Protein AF-A9V3A5-F1 (afdb_monomer_lite)

Secondary structure (DSSP, 8-state):
-----PPPPPPGGGTTSTTS--------------TTS---------SGGGS---TT--TTSHHHHS-SSPPSEEE--SEEEEE-GGG-EEEEES--HHHHHHHHHHHHHHHHHHHHHHHTS-S----------PEE-EEEEEEEETT--S-SSP---EEEEE-SSEEEEEEEEHHHHHHHHHHHHHT-EEETTTTEEEEEEESEEEEE--SSS--EEEEETTTS---HHHHHHHHHHHHHTT--EEEEEEEBTTB--B--TT-HHHHHHHSB-SSS-B-B-HHHHHHHHHHHHTTT-EEEEEE--SSS-TTHHHH-GGGHHHHTSTT-HHHHHHHHHHHHTT--B----SSS----SSGGGS-----TT--BB-------PPPPPP--------------------S-------------EEEEETTEEEEETTGGG--SSS--HHHHHHHHHHHHHHHHHTTT-HHHHHHHHHHHHHTB-TT-BPPPEEETTEEEEEE--TT-SS-EEEEEEPPPPPPSSSS-------S-TT-SEEEEEEEETTEEEEEEEEETT-TTS-EEEEEE--BTT--GGGEEEEEEEEEPTTS-EEEEEEEEETTSPSS-EEEEEEE---TT--------TTTHHHHTTTPEEEEE--BTBSTT-S--TT-S--PPP------------TTS---GGGGSGGGTHHHHHHHHHHHHHHHHTTSEEEEEEEEEEETHHHHHHHHHHHTPPPPTTSS-SSSEEEEES----HHHHHT-TTSTTHHHHHHHH--TTSHHHHHHHHHH-TTTS--GGG-PPPPEEEEEETT-SSS-THHHHHHHHHHHHTT-S-EEEEEETT--SSS-SSTTHHHHHHHHHHHHHHHHTT-TTPPPP-

Foldseek 3Di:
DDDDDDDDDDDPVVVVVPPDDDDDDDDDDDDDDDLPPDDDDDDDDDDPPPFPDDPDDDQPPQLQPQDFPGFPDKAFAFDKAFEDLNQEDEAEDDEDPVLCLLVVLLVVVLSVLLVNLAVPDDPPDDDDDDDPHQYQRYEYEAEQDYPFDLDPLGQQWWKWFAASHYIYIYGPHSNVSLQNSLSVSSQFDADPDRRGTMGGRPRMMTTGDDPDSAQEDEDECQQPQDQLVRLLVVLVVCLSNVHQEYEYAQAFLQANQEQDVVQNLLQVFLHDDDDDSSHQYPVSVVVSQVSNVSSNHFYEYEYEPDHRCNSRCRSVVVCVVCNVVPPDPVVVVVVVVVVVSPADEDDDDDDDDDDDDPVVPDDDDDPDGYYYDYDDDDDDDDDDDDDDDDDDDDDDDDDDDDDDDDDDDLPQADAAAQCWDWDAAPNDTDTQRQPVLDDPVLPDPSNVVNQVSLQVVLCVLLPPLPVLLVVLLCQLVVQAPQFDKDQFAWDPQWTWIWTGDHPFQDTDTDIDGDDDDDDPDPDDDDDDDTCDPPNQWDWDWDFAQLFAIWIWIAGNVCCVVPIDTDDGRGTPPHDSVQKDKDWDWFQFPVRATWIKIKMAGPPDDPFAWQEEEEEFAADQAFPGGGHDSSCLQVRLLGYMYMYTRFALHNNQHADDPPPPDDDDDDDDDDDPDPPDPSVRHGYNVCCFALNVLRRLSSVLRVLVVCVVVRHHDQQRYEYEYAASSLLSQLLNQLVHDQDPVQDRSHLEYERHLYQQQVLVQLQDPVQPCNVVCCRGQNRLSDVSSVVSCCVRRSLNRDACVVGAGHAYEYEEECAASRRHRSRSVSNLNSNVVNPHSHGRYNYHDHDYSAAPSGPSRSSSVVSSVVCRSCVSNVNSVRDRHD

pLDDT: mean 73.37, std 24.56, range [20.36, 98.81]

Radius of gyration: 35.05 Å; chains: 1; bounding box: 84×70×117 Å

Structure (mmCIF, N/CA/C/O backbone):
data_AF-A9V3A5-F1
#
_entry.id   AF-A9V3A5-F1
#
loop_
_atom_site.group_PDB
_atom_site.id
_atom_site.type_symbol
_atom_site.label_atom_id
_atom_site.label_alt_id
_atom_site.label_comp_id
_atom_site.label_asym_id
_atom_site.label_entity_id
_atom_site.label_seq_id
_atom_site.pdbx_PDB_ins_code
_atom_site.Cartn_x
_atom_site.Cartn_y
_atom_site.Cartn_z
_atom_site.occupancy
_atom_site.B_iso_or_equiv
_atom_site.auth_seq_id
_atom_site.auth_comp_id
_atom_site.auth_asym_id
_atom_site.auth_atom_id
_atom_site.pdbx_PDB_model_num
ATOM 1 N N . MET A 1 1 ? -15.007 7.611 -55.239 1.00 27.12 1 MET A N 1
ATOM 2 C CA . MET A 1 1 ? -15.626 7.912 -53.931 1.00 27.12 1 MET A CA 1
ATOM 3 C C . MET A 1 1 ? -14.501 8.205 -52.960 1.00 27.12 1 MET A C 1
ATOM 5 O O . MET A 1 1 ? -13.637 7.361 -52.778 1.00 27.12 1 MET A O 1
ATOM 9 N N . SER A 1 2 ? -14.453 9.433 -52.455 1.00 24.61 2 SER A N 1
ATOM 10 C CA . SER A 1 2 ? -13.477 9.924 -51.482 1.00 24.61 2 SER A CA 1
ATOM 11 C C . SER A 1 2 ? -13.686 9.249 -50.125 1.00 24.61 2 SER A C 1
ATOM 13 O O . SER A 1 2 ? -14.771 9.366 -49.557 1.00 24.61 2 SER A O 1
ATOM 15 N N . GLY A 1 3 ? -12.665 8.568 -49.608 1.00 23.44 3 GLY A N 1
ATOM 16 C CA . GLY A 1 3 ? -12.658 8.002 -48.261 1.00 23.44 3 GLY A CA 1
ATOM 17 C C . GLY A 1 3 ? -11.391 8.417 -47.526 1.00 23.44 3 GLY A C 1
ATOM 18 O O . GLY A 1 3 ? -10.319 7.880 -47.779 1.00 23.44 3 GLY A O 1
ATOM 19 N N . THR A 1 4 ? -11.513 9.397 -46.638 1.00 21.25 4 THR A N 1
ATOM 20 C CA . THR A 1 4 ? -10.498 9.785 -45.657 1.00 21.25 4 THR A CA 1
ATOM 21 C C . THR A 1 4 ? -10.438 8.719 -44.560 1.00 21.25 4 THR A C 1
ATOM 23 O O . THR A 1 4 ? -11.440 8.462 -43.895 1.00 21.25 4 THR A O 1
ATOM 26 N N . ILE A 1 5 ? -9.274 8.094 -44.358 1.00 24.05 5 ILE A N 1
ATOM 27 C CA . ILE A 1 5 ? -9.024 7.141 -43.265 1.00 24.05 5 ILE A CA 1
ATOM 28 C C . ILE A 1 5 ? -8.081 7.802 -42.249 1.00 24.05 5 ILE A C 1
ATOM 30 O O . ILE A 1 5 ? -6.989 8.243 -42.596 1.00 24.05 5 ILE A O 1
ATOM 34 N N . SER A 1 6 ? -8.543 7.887 -41.000 1.00 22.34 6 SER A N 1
ATOM 35 C CA . SER A 1 6 ? -7.854 8.448 -39.825 1.00 22.34 6 SER A CA 1
ATOM 36 C C . SER A 1 6 ? -6.708 7.532 -39.325 1.00 22.34 6 SER A C 1
ATOM 38 O O . SER A 1 6 ? -6.811 6.313 -39.494 1.00 22.34 6 SER A O 1
ATOM 40 N N . PRO A 1 7 ? -5.615 8.062 -38.728 1.00 26.86 7 PRO A N 1
ATOM 41 C CA . PRO A 1 7 ? -4.408 7.288 -38.432 1.00 26.86 7 PRO A CA 1
ATOM 42 C C . PRO A 1 7 ? -4.511 6.499 -37.111 1.00 26.86 7 PRO A C 1
ATOM 44 O O . PRO A 1 7 ? -4.853 7.046 -36.065 1.00 26.86 7 PRO A O 1
ATOM 47 N N . ARG A 1 8 ? -4.181 5.200 -37.151 1.00 26.03 8 ARG A N 1
ATOM 48 C CA . ARG A 1 8 ? -3.938 4.347 -35.969 1.00 26.03 8 ARG A CA 1
ATOM 49 C C . ARG A 1 8 ? -2.426 4.291 -35.675 1.00 26.03 8 ARG A C 1
ATOM 51 O O . ARG A 1 8 ? -1.644 4.115 -36.603 1.00 26.03 8 ARG A O 1
ATOM 58 N N . LEU A 1 9 ? -2.047 4.422 -34.399 1.00 27.64 9 LEU A N 1
ATOM 59 C CA . LEU A 1 9 ? -0.684 4.292 -33.836 1.00 27.64 9 LEU A CA 1
ATOM 60 C C . LEU A 1 9 ? -0.449 2.859 -33.251 1.00 27.64 9 LEU A C 1
ATOM 62 O O . LEU A 1 9 ? -1.406 2.086 -33.207 1.00 27.64 9 LEU A O 1
ATOM 66 N N . PRO A 1 10 ? 0.794 2.467 -32.876 1.00 33.22 10 PRO A N 1
ATOM 67 C CA . PRO A 1 10 ? 1.475 1.238 -33.329 1.00 33.22 10 PRO A CA 1
ATOM 68 C C . PRO A 1 10 ? 1.273 -0.035 -32.479 1.00 33.22 10 PRO A C 1
ATOM 70 O O . PRO A 1 10 ? 1.031 0.017 -31.276 1.00 33.22 10 PRO A O 1
ATOM 73 N N . ASP A 1 11 ? 1.449 -1.194 -33.129 1.00 31.72 11 ASP A N 1
ATOM 74 C CA . ASP A 1 11 ? 1.383 -2.549 -32.557 1.00 31.72 11 ASP A CA 1
ATOM 75 C C . ASP A 1 11 ? 2.719 -2.949 -31.886 1.00 31.72 11 ASP A C 1
ATOM 77 O O . ASP A 1 11 ? 3.772 -3.009 -32.521 1.00 31.72 11 ASP A O 1
ATOM 81 N N . TRP A 1 12 ? 2.674 -3.228 -30.581 1.00 32.22 12 TRP A N 1
ATOM 82 C CA . TRP A 1 12 ? 3.808 -3.512 -29.684 1.00 32.22 12 TRP A CA 1
ATOM 83 C C . TRP A 1 12 ? 4.434 -4.902 -29.876 1.00 32.22 12 TRP A C 1
ATOM 85 O O . TRP A 1 12 ? 5.504 -5.188 -29.333 1.00 32.22 12 TRP A O 1
ATOM 95 N N . ARG A 1 13 ? 3.791 -5.779 -30.656 1.00 31.06 13 ARG A N 1
ATOM 96 C CA . ARG A 1 13 ? 4.234 -7.167 -30.876 1.00 31.06 13 ARG A CA 1
ATOM 97 C C . ARG A 1 13 ? 5.599 -7.283 -31.560 1.00 31.06 13 ARG A C 1
ATOM 99 O O . ARG A 1 13 ? 6.255 -8.311 -31.420 1.00 31.06 13 ARG A O 1
ATOM 106 N N . TRP A 1 14 ? 6.063 -6.227 -32.224 1.00 34.16 14 TRP A N 1
ATOM 107 C CA . TRP A 1 14 ? 7.371 -6.196 -32.881 1.00 34.16 14 TRP A CA 1
ATOM 108 C C . TRP A 1 14 ? 8.549 -5.934 -31.931 1.00 34.16 14 TRP A C 1
ATOM 110 O O . TRP A 1 14 ? 9.671 -6.325 -32.244 1.00 34.16 14 TRP A O 1
ATOM 120 N N . LEU A 1 15 ? 8.315 -5.363 -30.741 1.00 32.72 15 LEU A N 1
ATOM 121 C CA . LEU A 1 15 ? 9.383 -5.022 -29.788 1.00 32.72 15 LEU A CA 1
ATOM 122 C C . LEU A 1 15 ? 10.050 -6.267 -29.160 1.00 32.72 15 LEU A C 1
ATOM 124 O O . LEU A 1 15 ? 11.215 -6.220 -28.777 1.00 32.72 15 LEU A O 1
ATOM 128 N N . LEU A 1 16 ? 9.332 -7.395 -29.084 1.00 28.91 16 LEU A N 1
ATOM 129 C CA . LEU A 1 16 ? 9.811 -8.644 -28.469 1.00 28.91 16 LEU A CA 1
ATOM 130 C C . LEU A 1 16 ? 10.720 -9.484 -29.385 1.00 28.91 16 LEU A C 1
ATOM 132 O O . LEU A 1 16 ? 11.475 -10.315 -28.889 1.00 28.91 16 LEU A O 1
ATOM 136 N N . LEU A 1 17 ? 10.690 -9.259 -30.703 1.00 29.06 17 LEU A N 1
ATOM 137 C CA . LEU A 1 17 ? 11.563 -9.942 -31.673 1.00 29.06 17 LEU A CA 1
ATOM 138 C C . LEU A 1 17 ? 12.946 -9.275 -31.815 1.00 29.06 17 LEU A C 1
ATOM 140 O O . LEU A 1 17 ? 13.865 -9.874 -32.365 1.00 29.06 17 LEU A O 1
ATOM 144 N N . LEU A 1 18 ? 13.111 -8.055 -31.293 1.00 31.73 18 LEU A N 1
ATOM 145 C CA . LEU A 1 18 ? 14.269 -7.181 -31.526 1.00 31.73 18 LEU A CA 1
ATOM 146 C C . LEU A 1 18 ? 15.465 -7.402 -30.576 1.00 31.73 18 LEU A C 1
ATOM 148 O O . LEU A 1 18 ? 16.550 -6.896 -30.842 1.00 31.73 18 LEU A O 1
ATOM 152 N N . VAL A 1 19 ? 15.312 -8.175 -29.497 1.00 28.50 19 VAL A N 1
ATOM 153 C CA . VAL A 1 19 ? 16.337 -8.329 -28.434 1.00 28.50 19 VAL A CA 1
ATOM 154 C C . VAL A 1 19 ? 17.394 -9.414 -28.761 1.00 28.50 19 VAL A C 1
ATOM 156 O O . VAL A 1 19 ? 18.292 -9.681 -27.971 1.00 28.50 19 VAL A O 1
ATOM 159 N N . GLY A 1 20 ? 17.317 -10.060 -29.932 1.00 27.20 20 GLY A N 1
ATOM 160 C CA . GLY A 1 20 ? 17.955 -11.363 -30.164 1.00 27.20 20 GLY A CA 1
ATOM 161 C C . GLY A 1 20 ? 19.378 -11.445 -30.742 1.00 27.20 20 GLY A C 1
ATOM 162 O O . GLY A 1 20 ? 19.960 -12.517 -30.624 1.00 27.20 20 GLY A O 1
ATOM 163 N N . LEU A 1 21 ? 19.969 -10.428 -31.381 1.00 27.23 21 LEU A N 1
ATOM 164 C CA . LEU A 1 21 ? 21.145 -10.672 -32.249 1.00 27.23 21 LEU A CA 1
ATOM 165 C C . LEU A 1 21 ? 22.158 -9.517 -32.280 1.00 27.23 21 LEU A C 1
ATOM 167 O O . LEU A 1 21 ? 21.951 -8.557 -33.012 1.00 27.23 21 LEU A O 1
ATOM 171 N N . VAL A 1 22 ? 23.285 -9.629 -31.554 1.00 26.02 22 VAL A N 1
ATOM 172 C CA . VAL A 1 22 ? 24.507 -8.833 -31.815 1.00 26.02 22 VAL A CA 1
ATOM 173 C C . VAL A 1 22 ? 25.778 -9.563 -31.339 1.00 26.02 22 VAL A C 1
ATOM 175 O O . VAL A 1 22 ? 25.944 -9.784 -30.141 1.00 26.02 22 VAL A O 1
ATOM 178 N N . ALA A 1 23 ? 26.737 -9.805 -32.246 1.00 24.61 23 ALA A N 1
ATOM 179 C CA . ALA A 1 23 ? 28.166 -9.920 -31.919 1.00 24.61 23 ALA A CA 1
ATOM 180 C C . ALA A 1 23 ? 29.088 -9.568 -33.119 1.00 24.61 23 ALA A C 1
ATOM 182 O O . ALA A 1 23 ? 28.874 -10.078 -34.216 1.00 24.61 23 ALA A O 1
ATOM 183 N N . SER A 1 24 ? 30.167 -8.807 -32.833 1.00 25.44 24 SER A N 1
ATOM 184 C CA . SER A 1 24 ? 31.501 -8.742 -33.507 1.00 25.44 24 SER A CA 1
ATOM 185 C C . SER A 1 24 ? 31.934 -7.472 -34.307 1.00 25.44 24 SER A C 1
ATOM 187 O O . SER A 1 24 ? 31.456 -7.225 -35.400 1.00 25.44 24 SER A O 1
ATOM 189 N N . ALA A 1 25 ? 32.898 -6.739 -33.703 1.00 27.64 25 ALA A N 1
ATOM 190 C CA . ALA A 1 25 ? 34.036 -5.844 -34.107 1.00 27.64 25 ALA A CA 1
ATOM 191 C C . ALA A 1 25 ? 34.629 -5.852 -35.566 1.00 27.64 25 ALA A C 1
ATOM 193 O O . ALA A 1 25 ? 34.457 -6.861 -36.233 1.00 27.64 25 ALA A O 1
ATOM 194 N N . VAL A 1 26 ? 35.449 -4.910 -36.136 1.00 26.14 26 VAL A N 1
ATOM 195 C CA . VAL A 1 26 ? 36.250 -3.692 -35.739 1.00 26.14 26 VAL A CA 1
ATOM 196 C C . VAL A 1 26 ? 36.784 -2.875 -36.985 1.00 26.14 26 VAL A C 1
ATOM 198 O O . VAL A 1 26 ? 36.815 -3.397 -38.091 1.00 26.14 26 VAL A O 1
ATOM 201 N N . GLN A 1 27 ? 37.209 -1.612 -36.731 1.00 26.20 27 GLN A N 1
ATOM 202 C CA . GLN A 1 27 ? 37.848 -0.445 -37.444 1.00 26.20 27 GLN A CA 1
ATOM 203 C C . GLN A 1 27 ? 38.676 -0.495 -38.774 1.00 26.20 27 GLN A C 1
ATOM 205 O O . GLN A 1 27 ? 39.489 -1.391 -38.965 1.00 26.20 27 GLN A O 1
ATOM 210 N N . ALA A 1 28 ? 38.621 0.623 -39.554 1.00 25.31 28 ALA A N 1
ATOM 211 C CA . ALA A 1 28 ? 39.701 1.603 -39.948 1.00 25.31 28 ALA A CA 1
ATOM 212 C C . ALA A 1 28 ? 39.328 2.379 -41.261 1.00 25.31 28 ALA A C 1
ATOM 214 O O . ALA A 1 28 ? 38.799 1.757 -42.169 1.00 25.31 28 ALA A O 1
ATOM 215 N N . GLY A 1 29 ? 39.420 3.720 -41.407 1.00 25.73 29 GLY A N 1
ATOM 216 C CA . GLY A 1 29 ? 40.581 4.550 -41.840 1.00 25.73 29 GLY A CA 1
ATOM 217 C C . GLY A 1 29 ? 40.222 5.420 -43.097 1.00 25.73 29 GLY A C 1
ATOM 218 O O . GLY A 1 29 ? 39.374 4.970 -43.859 1.00 25.73 29 GLY A O 1
ATOM 219 N N . PRO A 1 30 ? 40.760 6.648 -43.333 1.00 29.75 30 PRO A N 1
ATOM 220 C CA . PRO A 1 30 ? 40.093 7.678 -44.168 1.00 29.75 30 PRO A CA 1
ATOM 221 C C . PRO A 1 30 ? 40.662 7.913 -45.596 1.00 29.75 30 PRO A C 1
ATOM 223 O O . PRO A 1 30 ? 41.876 7.925 -45.784 1.00 29.75 30 PRO A O 1
ATOM 226 N N . GLY A 1 31 ? 39.776 8.200 -46.572 1.00 28.53 31 GLY A N 1
ATOM 227 C CA . GLY A 1 31 ? 40.060 8.670 -47.950 1.00 28.53 31 GLY A CA 1
ATOM 228 C C . GLY A 1 31 ? 38.777 8.852 -48.802 1.00 28.53 31 GLY A C 1
ATOM 229 O O . GLY A 1 31 ? 37.736 8.315 -48.435 1.00 28.53 31 GLY A O 1
ATOM 230 N N . ASP A 1 32 ? 38.812 9.648 -49.882 1.00 27.69 32 ASP A N 1
ATOM 231 C CA . ASP A 1 32 ? 37.638 10.074 -50.684 1.00 27.69 32 ASP A CA 1
ATOM 232 C C . ASP A 1 32 ? 36.801 8.923 -51.291 1.00 27.69 32 ASP A C 1
ATOM 234 O O . ASP A 1 32 ? 37.340 7.921 -51.749 1.00 27.69 32 ASP A O 1
ATOM 238 N N . LEU A 1 33 ? 35.463 9.060 -51.273 1.00 32.97 33 LEU A N 1
ATOM 239 C CA . LEU A 1 33 ? 34.523 7.932 -51.369 1.00 32.97 33 LEU A CA 1
ATOM 240 C C . LEU A 1 33 ? 33.925 7.734 -52.771 1.00 32.97 33 LEU A C 1
ATOM 242 O O . LEU A 1 33 ? 33.046 8.486 -53.198 1.00 32.97 33 LEU A O 1
ATOM 246 N N . SER A 1 34 ? 34.315 6.642 -53.428 1.00 34.81 34 SER A N 1
ATOM 247 C CA . SER A 1 34 ? 33.468 5.910 -54.375 1.00 34.81 34 SER A CA 1
ATOM 248 C C . SER A 1 34 ? 32.959 4.626 -53.701 1.00 34.81 34 SER A C 1
ATOM 250 O O . SER A 1 34 ? 33.628 4.077 -52.825 1.00 34.81 34 SER A O 1
ATOM 252 N N . CYS A 1 35 ? 31.791 4.102 -54.100 1.00 31.61 35 CYS A N 1
ATOM 253 C CA . CYS A 1 35 ? 31.251 2.854 -53.531 1.00 31.61 35 CYS A CA 1
ATOM 254 C C . CYS A 1 35 ? 32.159 1.625 -53.790 1.00 31.61 35 CYS A C 1
ATOM 256 O O . CYS A 1 35 ? 31.916 0.558 -53.230 1.00 31.61 35 CYS A O 1
ATOM 258 N N . GLY A 1 36 ? 33.182 1.758 -54.647 1.00 35.75 36 GLY A N 1
ATOM 259 C CA . GLY A 1 36 ? 34.136 0.702 -54.984 1.00 35.75 36 GLY A CA 1
ATOM 260 C C . GLY A 1 36 ? 35.419 0.676 -54.145 1.00 35.75 36 GLY A C 1
ATOM 261 O O . GLY A 1 36 ? 36.096 -0.348 -54.160 1.00 35.75 36 GLY A O 1
ATOM 262 N N . ASP A 1 37 ? 35.749 1.745 -53.412 1.00 33.34 37 ASP A N 1
ATOM 263 C CA . ASP A 1 37 ? 37.061 1.891 -52.745 1.00 33.34 37 ASP A CA 1
ATOM 264 C C . ASP A 1 37 ? 37.055 1.501 -51.255 1.00 33.34 37 ASP A C 1
ATOM 266 O O . ASP A 1 37 ? 38.097 1.450 -50.602 1.00 33.34 37 ASP A O 1
ATOM 270 N N . VAL A 1 38 ? 35.882 1.185 -50.707 1.00 36.06 38 VAL A N 1
ATOM 271 C CA . VAL A 1 38 ? 35.695 0.759 -49.318 1.00 36.06 38 VAL A CA 1
ATOM 272 C C . VAL A 1 38 ? 35.420 -0.738 -49.342 1.00 36.06 38 VAL A C 1
ATOM 274 O O . VAL A 1 38 ? 34.366 -1.106 -49.840 1.00 36.06 38 VAL A O 1
ATOM 277 N N . LEU A 1 39 ? 36.356 -1.585 -48.881 1.00 31.12 39 LEU A N 1
ATOM 278 C CA . LEU A 1 39 ? 36.132 -2.900 -48.232 1.00 31.12 39 LEU A CA 1
ATOM 279 C C . LEU A 1 39 ? 37.421 -3.760 -48.224 1.00 31.12 39 LEU A C 1
ATOM 281 O O . LEU A 1 39 ? 37.860 -4.231 -49.274 1.00 31.12 39 LEU A O 1
ATOM 285 N N . PRO A 1 40 ? 37.932 -4.160 -47.047 1.00 27.66 40 PRO A N 1
ATOM 286 C CA . PRO A 1 40 ? 38.270 -5.546 -46.774 1.00 27.66 40 PRO A CA 1
ATOM 287 C C . PRO A 1 40 ? 37.028 -6.251 -46.211 1.00 27.66 40 PRO A C 1
ATOM 289 O O . PRO A 1 40 ? 36.324 -5.738 -45.346 1.00 27.66 40 PRO A O 1
ATOM 292 N N . VAL A 1 41 ? 36.756 -7.438 -46.744 1.00 36.81 41 VAL A N 1
ATOM 293 C CA . VAL A 1 41 ? 35.570 -8.265 -46.492 1.00 36.81 41 VAL A CA 1
ATOM 294 C C . VAL A 1 41 ? 35.376 -8.566 -44.997 1.00 36.81 41 VAL A C 1
ATOM 296 O O . VAL A 1 41 ? 36.127 -9.355 -44.426 1.00 36.81 41 VAL A O 1
ATOM 299 N N . ALA A 1 42 ? 34.304 -8.039 -44.400 1.00 25.48 42 ALA A N 1
ATOM 300 C CA . ALA A 1 42 ? 33.711 -8.550 -43.164 1.00 25.48 42 ALA A CA 1
ATOM 301 C C . ALA A 1 42 ? 32.244 -8.918 -43.440 1.00 25.48 42 ALA A C 1
ATOM 303 O O . ALA A 1 42 ? 31.477 -8.110 -43.954 1.00 25.48 42 ALA A O 1
ATOM 304 N N . ARG A 1 43 ? 31.872 -10.174 -43.169 1.00 32.78 43 ARG A N 1
ATOM 305 C CA . ARG A 1 43 ? 30.513 -10.693 -43.372 1.00 32.78 43 ARG A CA 1
ATOM 306 C C . ARG A 1 43 ? 29.652 -10.341 -42.157 1.00 32.78 43 ARG A C 1
ATOM 308 O O . ARG A 1 43 ? 29.885 -10.901 -41.090 1.00 32.78 43 ARG A O 1
ATOM 315 N N . HIS A 1 44 ? 28.630 -9.512 -42.339 1.00 31.44 44 HIS A N 1
ATOM 316 C CA . HIS A 1 44 ? 27.505 -9.404 -41.411 1.00 31.44 44 HIS A CA 1
ATOM 317 C C . HIS A 1 44 ? 26.229 -9.855 -42.123 1.00 31.44 44 HIS A C 1
ATOM 319 O O . HIS A 1 44 ? 25.746 -9.213 -43.046 1.00 31.44 44 HIS A O 1
ATOM 325 N N . ALA A 1 45 ? 25.690 -10.994 -41.703 1.00 34.97 45 ALA A N 1
ATOM 326 C CA . ALA A 1 45 ? 24.337 -11.416 -42.025 1.00 34.97 45 ALA A CA 1
ATOM 327 C C . ALA A 1 45 ? 23.620 -11.531 -40.687 1.00 34.97 45 ALA A C 1
ATOM 329 O O . ALA A 1 45 ? 24.091 -12.306 -39.870 1.00 34.97 45 ALA A O 1
ATOM 330 N N . ASP A 1 46 ? 22.591 -10.711 -40.452 1.00 31.34 46 ASP A N 1
ATOM 331 C CA . ASP A 1 46 ? 21.441 -11.009 -39.578 1.00 31.34 46 ASP A CA 1
ATOM 332 C C . ASP A 1 46 ? 20.546 -9.767 -39.411 1.00 31.34 46 ASP A C 1
ATOM 334 O O . ASP A 1 46 ? 20.538 -9.105 -38.383 1.00 31.34 46 ASP A O 1
ATOM 338 N N . LEU A 1 47 ? 19.777 -9.439 -40.457 1.00 33.50 47 LEU A N 1
ATOM 339 C CA . LEU A 1 47 ? 18.601 -8.545 -40.383 1.00 33.50 47 LEU A CA 1
ATOM 340 C C . LEU A 1 47 ? 17.482 -8.949 -41.373 1.00 33.50 47 LEU A C 1
ATOM 342 O O . LEU A 1 47 ? 16.420 -8.333 -41.415 1.00 33.50 47 LEU A O 1
ATOM 346 N N . HIS A 1 48 ? 17.671 -10.022 -42.154 1.00 30.11 48 HIS A N 1
ATOM 347 C CA . HIS A 1 48 ? 16.763 -10.404 -43.244 1.00 30.11 48 HIS A CA 1
ATOM 348 C C . HIS A 1 48 ? 15.486 -11.156 -42.816 1.00 30.11 48 HIS A C 1
ATOM 350 O O . HIS A 1 48 ? 14.629 -11.424 -43.660 1.00 30.11 48 HIS A O 1
ATOM 356 N N . ALA A 1 49 ? 15.312 -11.480 -41.532 1.00 29.42 49 ALA A N 1
ATOM 357 C CA . ALA A 1 49 ? 14.214 -12.344 -41.088 1.00 29.42 49 ALA A CA 1
ATOM 358 C C . ALA A 1 49 ? 12.831 -11.657 -41.014 1.00 29.42 49 ALA A C 1
ATOM 360 O O . ALA A 1 49 ? 11.824 -12.358 -40.980 1.00 29.42 49 ALA A O 1
ATOM 361 N N . CYS A 1 50 ? 12.736 -10.321 -41.052 1.00 27.73 50 CYS A N 1
ATOM 362 C CA . CYS A 1 50 ? 11.440 -9.625 -40.930 1.00 27.73 50 CYS A CA 1
ATOM 363 C C . CYS A 1 50 ? 10.679 -9.389 -42.250 1.00 27.73 50 CYS A C 1
ATOM 365 O O . CYS A 1 50 ? 9.516 -9.005 -42.200 1.00 27.73 50 CYS A O 1
ATOM 367 N N . ALA A 1 51 ? 11.279 -9.629 -43.422 1.00 29.23 51 ALA A N 1
ATOM 368 C CA . ALA A 1 51 ? 10.650 -9.316 -44.718 1.00 29.23 51 ALA A CA 1
ATOM 369 C C . ALA A 1 51 ? 10.145 -10.544 -45.503 1.00 29.23 51 ALA A C 1
ATOM 371 O O . ALA A 1 51 ? 9.677 -10.409 -46.631 1.00 29.23 51 ALA A O 1
ATOM 372 N N . THR A 1 52 ? 10.224 -11.753 -44.939 1.00 27.42 52 THR A N 1
ATOM 373 C CA . THR A 1 52 ? 9.763 -12.987 -45.603 1.00 27.42 52 THR A CA 1
ATOM 374 C C . THR A 1 52 ? 8.423 -13.460 -45.044 1.00 27.42 52 THR A C 1
ATOM 376 O O . THR A 1 52 ? 8.305 -14.540 -44.475 1.00 27.42 52 THR A O 1
ATOM 379 N N . LEU A 1 53 ? 7.375 -12.655 -45.234 1.00 26.34 53 LEU A N 1
ATOM 380 C CA . LEU A 1 53 ? 5.995 -13.118 -45.087 1.00 26.34 53 LEU A CA 1
ATOM 381 C C . LEU A 1 53 ? 5.238 -12.940 -46.411 1.00 26.34 53 LEU A C 1
ATOM 383 O O . LEU A 1 53 ? 4.967 -11.830 -46.848 1.00 26.34 53 LEU A O 1
ATOM 387 N N . ASN A 1 54 ? 4.865 -14.089 -46.980 1.00 25.36 54 ASN A N 1
ATOM 388 C CA . ASN A 1 54 ? 3.909 -14.341 -48.064 1.00 25.36 54 ASN A CA 1
ATOM 389 C C . ASN A 1 54 ? 4.265 -13.934 -49.516 1.00 25.36 54 ASN A C 1
ATOM 391 O O . ASN A 1 54 ? 4.183 -12.762 -49.872 1.00 25.36 54 ASN A O 1
ATOM 395 N N . PRO A 1 55 ? 4.471 -14.911 -50.427 1.00 28.45 55 PRO A N 1
ATOM 396 C CA . PRO A 1 55 ? 4.660 -14.680 -51.865 1.00 28.45 55 PRO A CA 1
ATOM 397 C C . PRO A 1 55 ? 3.342 -14.387 -52.625 1.00 28.45 55 PRO A C 1
ATOM 399 O O . PRO A 1 55 ? 3.181 -14.810 -53.765 1.00 28.45 55 PRO A O 1
ATOM 402 N N . GLY A 1 56 ? 2.369 -13.711 -52.002 1.00 26.83 56 GLY A N 1
ATOM 403 C CA . GLY A 1 56 ? 0.988 -13.646 -52.511 1.00 26.83 56 GLY A CA 1
ATOM 404 C C . GLY A 1 56 ? 0.291 -12.284 -52.498 1.00 26.83 56 GLY A C 1
ATOM 405 O O . GLY A 1 56 ? -0.896 -12.242 -52.811 1.00 26.83 56 GLY A O 1
ATOM 406 N N . PHE A 1 57 ? 0.963 -11.184 -52.145 1.00 27.48 57 PHE A N 1
ATOM 407 C CA . PHE A 1 57 ? 0.328 -9.858 -52.153 1.00 27.48 57 PHE A CA 1
ATOM 408 C C . PHE A 1 57 ? 0.507 -9.138 -53.503 1.00 27.48 57 PHE A C 1
ATOM 410 O O . PHE A 1 57 ? 1.614 -9.129 -54.045 1.00 27.48 57 PHE A O 1
ATOM 417 N N . PRO A 1 58 ? -0.549 -8.516 -54.064 1.00 30.48 58 PRO A N 1
ATOM 418 C CA . PRO A 1 58 ? -0.426 -7.679 -55.252 1.00 30.48 58 PRO A CA 1
ATOM 419 C C . PRO A 1 58 ? 0.473 -6.461 -54.973 1.00 30.48 58 PRO A C 1
ATOM 421 O O . PRO A 1 58 ? 0.383 -5.836 -53.918 1.00 30.48 58 PRO A O 1
ATOM 424 N N . ALA A 1 59 ? 1.313 -6.110 -55.951 1.00 37.44 59 ALA A N 1
ATOM 425 C CA . ALA A 1 59 ? 2.420 -5.144 -55.880 1.00 37.44 59 ALA A CA 1
ATOM 426 C C . ALA A 1 59 ? 2.070 -3.700 -55.443 1.00 37.44 59 ALA A C 1
ATOM 428 O O . ALA A 1 59 ? 2.962 -2.868 -55.321 1.00 37.44 59 ALA A O 1
ATOM 429 N N . VAL A 1 60 ? 0.794 -3.385 -55.210 1.00 34.50 60 VAL A N 1
ATOM 430 C CA . VAL A 1 60 ? 0.316 -2.033 -54.879 1.00 34.50 60 VAL A CA 1
ATOM 431 C C . VAL A 1 60 ? 0.264 -1.787 -53.361 1.00 34.50 60 VAL A C 1
ATOM 433 O O . VAL A 1 60 ? 0.294 -0.637 -52.940 1.00 34.50 60 VAL A O 1
ATOM 436 N N . ASP A 1 61 ? 0.254 -2.836 -52.528 1.00 39.03 61 ASP A N 1
ATOM 437 C CA . ASP A 1 61 ? 0.066 -2.696 -51.067 1.00 39.03 61 ASP A CA 1
ATOM 438 C C . ASP A 1 61 ? 1.387 -2.532 -50.275 1.00 39.03 61 ASP A C 1
ATOM 440 O O . ASP A 1 61 ? 1.385 -2.126 -49.115 1.00 39.03 61 ASP A O 1
ATOM 444 N N . VAL A 1 62 ? 2.540 -2.804 -50.904 1.00 45.94 62 VAL A N 1
ATOM 445 C CA . VAL A 1 62 ? 3.848 -2.921 -50.224 1.00 45.94 62 VAL A CA 1
ATOM 446 C C . VAL A 1 62 ? 4.424 -1.563 -49.795 1.00 45.94 62 VAL A C 1
ATOM 448 O O . VAL A 1 62 ? 4.955 -1.435 -48.696 1.00 45.94 62 VAL A O 1
ATOM 451 N N . ALA A 1 63 ? 4.297 -0.512 -50.608 1.00 44.78 63 ALA A N 1
ATOM 452 C CA . ALA A 1 63 ? 4.917 0.782 -50.296 1.00 44.78 63 ALA A CA 1
ATOM 453 C C . ALA A 1 63 ? 4.233 1.533 -49.133 1.00 44.78 63 ALA A C 1
ATOM 455 O O . ALA A 1 63 ? 4.883 2.309 -48.436 1.00 44.78 63 ALA A O 1
ATOM 456 N N . THR A 1 64 ? 2.943 1.288 -48.874 1.00 45.97 64 THR A N 1
ATOM 457 C CA . THR A 1 64 ? 2.211 1.919 -47.758 1.00 45.97 64 THR A CA 1
ATOM 458 C C . THR A 1 64 ? 2.235 1.119 -46.457 1.00 45.97 64 THR A C 1
ATOM 460 O O . THR A 1 64 ? 1.970 1.698 -45.404 1.00 45.97 64 THR A O 1
ATOM 463 N N . SER A 1 65 ? 2.541 -0.184 -46.503 1.00 50.97 65 SER A N 1
ATOM 464 C CA . SER A 1 65 ? 2.593 -1.056 -45.320 1.00 50.97 65 SER A CA 1
ATOM 465 C C . SER A 1 65 ? 3.990 -1.203 -44.705 1.00 50.97 65 SER A C 1
ATOM 467 O O . SER A 1 65 ? 4.092 -1.673 -43.575 1.00 50.97 65 SER A O 1
ATOM 469 N N . VAL A 1 66 ? 5.055 -0.850 -45.439 1.00 62.91 66 VAL A N 1
ATOM 470 C CA . VAL A 1 66 ? 6.458 -1.090 -45.034 1.00 62.91 66 VAL A CA 1
ATOM 471 C C . VAL A 1 66 ? 7.114 0.127 -44.365 1.00 62.91 66 VAL A C 1
ATOM 473 O O . VAL A 1 66 ? 8.051 -0.047 -43.590 1.00 62.91 66 VAL A O 1
ATOM 476 N N . LEU A 1 67 ? 6.608 1.345 -44.599 1.00 74.19 67 LEU A N 1
ATOM 477 C CA . LEU A 1 67 ? 7.166 2.560 -43.998 1.00 74.19 67 LEU A CA 1
ATOM 478 C C . LEU A 1 67 ? 6.822 2.679 -42.509 1.00 74.19 67 LEU A C 1
ATOM 480 O O . LEU A 1 67 ? 5.649 2.714 -42.122 1.00 74.19 67 LEU A O 1
ATOM 484 N N . TYR A 1 68 ? 7.856 2.806 -41.685 1.00 70.62 68 TYR A N 1
ATOM 485 C CA . TYR A 1 68 ? 7.766 3.019 -40.252 1.00 70.62 68 TYR A CA 1
ATOM 486 C C . TYR A 1 68 ? 8.735 4.125 -39.785 1.00 70.62 68 TYR A C 1
ATOM 488 O O . TYR A 1 68 ? 9.953 3.954 -39.875 1.00 70.62 68 TYR A O 1
ATOM 496 N N . PRO A 1 69 ? 8.230 5.234 -39.214 1.00 75.75 69 PRO A N 1
ATOM 497 C CA . PRO A 1 69 ? 6.816 5.590 -39.081 1.00 75.75 69 PRO A CA 1
ATOM 498 C C . PRO A 1 69 ? 6.151 5.839 -40.445 1.00 75.75 69 PRO A C 1
ATOM 500 O O . PRO A 1 69 ? 6.814 6.038 -41.459 1.00 75.75 69 PRO A O 1
ATOM 503 N N . LYS A 1 70 ? 4.815 5.825 -40.471 1.00 81.31 70 LYS A N 1
ATOM 504 C CA . LYS A 1 70 ? 4.053 6.090 -41.694 1.00 81.31 70 LYS A CA 1
ATOM 505 C C . LYS A 1 70 ? 4.263 7.540 -42.139 1.00 81.31 70 LYS A C 1
ATOM 507 O O . LYS A 1 70 ? 3.969 8.453 -41.369 1.00 81.31 70 LYS A O 1
ATOM 512 N N . ALA A 1 71 ? 4.699 7.731 -43.382 1.00 84.69 71 ALA A N 1
ATOM 513 C CA . ALA A 1 71 ? 4.896 9.058 -43.951 1.00 84.69 71 ALA A CA 1
ATOM 514 C C . ALA A 1 71 ? 3.577 9.838 -44.085 1.00 84.69 71 ALA A C 1
ATOM 516 O O . ALA A 1 71 ? 2.508 9.261 -44.326 1.00 84.69 71 ALA A O 1
ATOM 517 N N . ARG A 1 72 ? 3.662 11.166 -43.969 1.00 85.38 72 ARG A N 1
ATOM 518 C CA . ARG A 1 72 ? 2.510 12.078 -44.054 1.00 85.38 72 ARG A CA 1
ATOM 519 C C . ARG A 1 72 ? 1.804 12.044 -45.410 1.00 85.38 72 ARG A C 1
ATOM 521 O O . ARG A 1 72 ? 0.575 12.101 -45.454 1.00 85.38 72 ARG A O 1
ATOM 528 N N . SER A 1 73 ? 2.563 11.966 -46.500 1.00 89.06 73 SER A N 1
ATOM 529 C CA . SER A 1 73 ? 2.041 11.891 -47.866 1.00 89.06 73 SER A CA 1
ATOM 530 C C . SER A 1 73 ? 2.903 10.966 -48.720 1.00 89.06 73 SER A C 1
ATOM 532 O O . SER A 1 73 ? 4.128 11.074 -48.713 1.00 89.06 73 SER A O 1
ATOM 534 N N . VAL A 1 74 ? 2.258 10.065 -49.465 1.00 87.50 74 VAL A N 1
ATOM 535 C CA . VAL A 1 74 ? 2.905 9.115 -50.381 1.00 87.50 74 VAL A CA 1
ATOM 536 C C . VAL A 1 74 ? 2.098 9.067 -51.677 1.00 87.50 74 VAL A C 1
ATOM 538 O O . VAL A 1 74 ? 0.894 8.810 -51.646 1.00 87.50 74 VAL A O 1
ATOM 541 N N . THR A 1 75 ? 2.753 9.296 -52.814 1.00 87.38 75 THR A N 1
ATOM 542 C CA . THR A 1 75 ? 2.175 9.157 -54.161 1.00 87.38 75 THR A CA 1
ATOM 543 C C . THR A 1 75 ? 2.952 8.104 -54.935 1.00 87.38 75 THR A C 1
ATOM 545 O O . THR A 1 75 ? 4.167 8.226 -55.058 1.00 87.38 75 THR A O 1
ATOM 548 N N . LEU A 1 76 ? 2.259 7.089 -55.457 1.00 85.19 76 LEU A N 1
ATOM 549 C CA . LEU A 1 76 ? 2.858 5.918 -56.106 1.00 85.19 76 LEU A CA 1
ATOM 550 C C . LEU A 1 76 ? 2.478 5.837 -57.586 1.00 85.19 76 LEU A C 1
ATOM 552 O O . LEU A 1 76 ? 1.336 6.116 -57.956 1.00 85.19 76 LEU A O 1
ATOM 556 N N . GLY A 1 77 ? 3.421 5.385 -58.407 1.00 82.00 77 GLY A N 1
ATOM 557 C CA . GLY A 1 77 ? 3.186 4.896 -59.762 1.00 82.00 77 GLY A CA 1
ATOM 558 C C . GLY A 1 77 ? 3.011 3.373 -59.813 1.00 82.00 77 GLY A C 1
ATOM 559 O O . GLY A 1 77 ? 2.672 2.725 -58.824 1.00 82.00 77 GLY A O 1
ATOM 560 N N . HIS A 1 78 ? 3.258 2.785 -60.986 1.00 77.00 78 HIS A N 1
ATOM 561 C CA . HIS A 1 78 ? 3.120 1.339 -61.229 1.00 77.00 78 HIS A CA 1
ATOM 562 C C . HIS A 1 78 ? 4.428 0.658 -61.671 1.00 77.00 78 HIS A C 1
ATOM 564 O O . HIS A 1 78 ? 4.441 -0.547 -61.910 1.00 77.00 78 HIS A O 1
ATOM 570 N N . GLY A 1 79 ? 5.520 1.415 -61.799 1.00 76.12 79 GLY A N 1
ATOM 571 C CA . GLY A 1 79 ? 6.825 0.922 -62.236 1.00 76.12 79 GLY A CA 1
ATOM 572 C C . GLY A 1 79 ? 7.695 0.391 -61.097 1.00 76.12 79 GLY A C 1
ATOM 573 O O . GLY A 1 79 ? 7.356 0.492 -59.916 1.00 76.12 79 GLY A O 1
ATOM 574 N N . HIS A 1 80 ? 8.851 -0.154 -61.461 1.00 80.00 80 HIS A N 1
ATOM 575 C CA . HIS A 1 80 ? 9.898 -0.573 -60.535 1.00 80.00 80 HIS A CA 1
ATOM 576 C C . HIS A 1 80 ? 11.281 -0.289 -61.135 1.00 80.00 80 HIS A C 1
ATOM 578 O O . HIS A 1 80 ? 11.423 -0.219 -62.356 1.00 80.00 80 HIS A O 1
ATOM 584 N N . ALA A 1 81 ? 12.291 -0.120 -60.282 1.00 80.69 81 ALA A N 1
ATOM 585 C CA . ALA A 1 81 ? 13.683 0.046 -60.698 1.00 80.69 81 ALA A CA 1
ATOM 586 C C . ALA A 1 81 ? 14.623 -0.685 -59.736 1.00 80.69 81 ALA A C 1
ATOM 588 O O . ALA A 1 81 ? 14.371 -0.762 -58.527 1.00 80.69 81 ALA A O 1
ATOM 589 N N . HIS A 1 82 ? 15.712 -1.220 -60.281 1.00 76.44 82 HIS A N 1
ATOM 590 C CA . HIS A 1 82 ? 16.749 -1.878 -59.493 1.00 76.44 82 HIS A CA 1
ATOM 591 C C . HIS A 1 82 ? 17.731 -0.857 -58.924 1.00 76.44 82 HIS A C 1
ATOM 593 O O . HIS A 1 82 ? 18.047 0.151 -59.561 1.00 76.44 82 HIS A O 1
ATOM 599 N N . LEU A 1 83 ? 18.246 -1.149 -57.730 1.00 72.12 83 LEU A N 1
ATOM 600 C CA . LEU A 1 83 ? 19.265 -0.339 -57.072 1.00 72.12 83 LEU A CA 1
ATOM 601 C C . LEU A 1 83 ? 20.562 -1.148 -56.988 1.00 72.12 83 LEU A C 1
ATOM 603 O O . LEU A 1 83 ? 20.677 -2.061 -56.172 1.00 72.12 83 LEU A O 1
ATOM 607 N N . LEU A 1 84 ? 21.524 -0.837 -57.861 1.00 69.62 84 LEU A N 1
ATOM 608 C CA . LEU A 1 84 ? 22.819 -1.518 -57.917 1.00 69.62 84 LEU A CA 1
ATOM 609 C C . LEU A 1 84 ? 23.917 -0.602 -57.347 1.00 69.62 84 LEU A C 1
ATOM 611 O O . LEU A 1 84 ? 24.172 0.456 -57.921 1.00 69.62 84 LEU A O 1
ATOM 615 N N . PRO A 1 85 ? 24.615 -0.998 -56.260 1.00 64.44 85 PRO A N 1
ATOM 616 C CA . PRO A 1 85 ? 25.616 -0.152 -55.600 1.00 64.44 85 PRO A CA 1
ATOM 617 C C . PRO A 1 85 ? 26.726 0.377 -56.514 1.00 64.44 85 PRO A C 1
ATOM 619 O O . PRO A 1 85 ? 27.204 1.490 -56.326 1.00 64.44 85 PRO A O 1
ATOM 622 N N . ARG A 1 86 ? 27.144 -0.416 -57.511 1.00 62.53 86 ARG A N 1
ATOM 623 C CA . ARG A 1 86 ? 28.264 -0.073 -58.407 1.00 62.53 86 ARG A CA 1
ATOM 624 C C . ARG A 1 86 ? 27.959 1.095 -59.347 1.00 62.53 86 ARG A C 1
ATOM 626 O O . ARG A 1 86 ? 28.893 1.761 -59.781 1.00 62.53 86 ARG A O 1
ATOM 633 N N . ASP A 1 87 ? 26.682 1.349 -59.621 1.00 65.94 87 ASP A N 1
ATOM 634 C CA . ASP A 1 87 ? 26.245 2.335 -60.612 1.00 65.94 87 ASP A CA 1
ATOM 635 C C . ASP A 1 87 ? 25.689 3.617 -59.969 1.00 65.94 87 ASP A C 1
ATOM 637 O O . ASP A 1 87 ? 25.377 4.577 -60.674 1.00 65.94 87 ASP A O 1
ATOM 641 N N . LEU A 1 88 ? 25.585 3.657 -58.634 1.00 74.25 88 LEU A N 1
ATOM 642 C CA . LEU A 1 88 ? 24.969 4.748 -57.884 1.00 74.25 88 LEU A CA 1
ATOM 643 C C . LEU A 1 88 ? 25.960 5.891 -57.619 1.00 74.25 88 LEU A C 1
ATOM 645 O O . LEU A 1 88 ? 26.922 5.748 -56.864 1.00 74.25 88 LEU A O 1
ATOM 649 N N . LYS A 1 89 ? 25.697 7.064 -58.198 1.00 82.81 89 LYS A N 1
ATOM 650 C CA . LYS A 1 89 ? 26.442 8.304 -57.932 1.00 82.81 89 LYS A CA 1
ATOM 651 C C . LYS A 1 89 ? 25.647 9.210 -56.998 1.00 82.81 89 LYS A C 1
ATOM 653 O O . LYS A 1 89 ? 24.481 9.481 -57.260 1.00 82.81 89 LYS A O 1
ATOM 658 N N . VAL A 1 90 ? 26.275 9.732 -55.947 1.00 84.38 90 VAL A N 1
ATOM 659 C CA . VAL A 1 90 ? 25.629 10.680 -55.023 1.00 84.38 90 VAL A CA 1
ATOM 660 C C . VAL A 1 90 ? 26.192 12.078 -55.249 1.00 84.38 90 VAL A C 1
ATOM 662 O O . VAL A 1 90 ? 27.402 12.286 -55.186 1.00 84.38 90 VAL A O 1
ATOM 665 N N . ARG A 1 91 ? 25.310 13.040 -55.521 1.00 86.50 91 ARG A N 1
ATOM 666 C CA . ARG A 1 91 ? 25.633 14.456 -55.697 1.00 86.50 91 ARG A CA 1
ATOM 667 C C . ARG A 1 91 ? 24.944 15.267 -54.605 1.00 86.50 91 ARG A C 1
ATOM 669 O O . ARG A 1 91 ? 23.721 15.297 -54.542 1.00 86.50 91 ARG A O 1
ATOM 676 N N . ILE A 1 92 ? 25.734 15.929 -53.766 1.00 85.69 92 ILE A N 1
ATOM 677 C CA . ILE A 1 92 ? 25.248 16.800 -52.690 1.00 85.69 92 ILE A CA 1
ATOM 678 C C . ILE A 1 92 ? 25.344 18.248 -53.169 1.00 85.69 92 ILE A C 1
ATOM 680 O O . ILE A 1 92 ? 26.379 18.660 -53.692 1.00 85.69 92 ILE A O 1
ATOM 684 N N . LEU A 1 93 ? 24.259 19.000 -53.020 1.00 81.81 93 LEU A N 1
ATOM 685 C CA . LEU A 1 93 ? 24.124 20.384 -53.451 1.00 81.81 93 LEU A CA 1
ATOM 686 C C . LEU A 1 93 ? 23.714 21.239 -52.247 1.00 81.81 93 LEU A C 1
ATOM 688 O O . LEU A 1 93 ? 22.760 20.893 -51.550 1.00 81.81 93 LEU A O 1
ATOM 692 N N . ASN A 1 94 ? 24.407 22.369 -52.058 1.00 81.19 94 ASN A N 1
ATOM 693 C CA . ASN A 1 94 ? 24.149 23.346 -50.992 1.00 81.19 94 ASN A CA 1
ATOM 694 C C . ASN A 1 94 ? 24.334 22.762 -49.575 1.00 81.19 94 ASN A C 1
ATOM 696 O O . ASN A 1 94 ? 23.363 22.626 -48.839 1.00 81.19 94 ASN A O 1
ATOM 700 N N . ALA A 1 95 ? 25.559 22.338 -49.243 1.00 80.75 95 ALA A N 1
ATOM 701 C CA . ALA A 1 95 ? 25.914 21.785 -47.937 1.00 80.75 95 ALA A CA 1
ATOM 702 C C . ALA A 1 95 ? 27.212 22.415 -47.406 1.00 80.75 95 ALA A C 1
ATOM 704 O O . ALA A 1 95 ? 28.211 22.501 -48.132 1.00 80.75 95 ALA A O 1
ATOM 705 N N . SER A 1 96 ? 27.228 22.771 -46.120 1.00 81.69 96 SER A N 1
ATOM 706 C CA . SER A 1 96 ? 28.433 23.242 -45.439 1.00 81.69 96 SER A CA 1
ATOM 707 C C . SER A 1 96 ? 29.434 22.104 -45.188 1.00 81.69 96 SER A C 1
ATOM 709 O O . SER A 1 96 ? 29.148 20.922 -45.391 1.00 81.69 96 SER A O 1
ATOM 711 N N . ALA A 1 97 ? 30.625 22.431 -44.673 1.00 76.69 97 ALA A N 1
ATOM 712 C CA . ALA A 1 97 ? 31.593 21.417 -44.246 1.00 76.69 97 ALA A CA 1
ATOM 713 C C . ALA A 1 97 ? 31.049 20.500 -43.127 1.00 76.69 97 ALA A C 1
ATOM 715 O O . ALA A 1 97 ? 31.353 19.304 -43.119 1.00 76.69 97 ALA A O 1
ATOM 716 N N . ALA A 1 98 ? 30.235 21.039 -42.213 1.00 76.06 98 ALA A N 1
ATOM 717 C CA . ALA A 1 98 ? 29.609 20.276 -41.135 1.00 76.06 98 ALA A CA 1
ATOM 718 C C . ALA A 1 98 ? 28.483 19.377 -41.670 1.00 76.06 98 ALA A C 1
ATOM 720 O O . ALA A 1 98 ? 28.433 18.188 -41.344 1.00 76.06 98 ALA A O 1
ATOM 721 N N . ASP A 1 99 ? 27.652 19.899 -42.576 1.00 81.44 99 ASP A N 1
ATOM 722 C CA . ASP A 1 99 ? 26.614 19.114 -43.250 1.00 81.44 99 ASP A CA 1
ATOM 723 C C . ASP A 1 99 ? 27.233 17.970 -44.064 1.00 81.44 99 ASP A C 1
ATOM 725 O O . ASP A 1 99 ? 26.765 16.832 -44.017 1.00 81.44 99 ASP A O 1
ATOM 729 N N . HIS A 1 100 ? 28.347 18.233 -44.755 1.00 80.56 100 HIS A N 1
ATOM 730 C CA . HIS A 1 100 ? 29.094 17.218 -45.494 1.00 80.56 100 HIS A CA 1
ATOM 731 C C . HIS A 1 100 ? 29.594 16.074 -44.606 1.00 80.56 100 HIS A C 1
ATOM 733 O O . HIS A 1 100 ? 29.640 14.934 -45.070 1.00 80.56 100 HIS A O 1
ATOM 739 N N . GLN A 1 101 ? 29.961 16.332 -43.350 1.00 79.94 101 GLN A N 1
ATOM 740 C CA . GLN A 1 101 ? 30.406 15.292 -42.419 1.00 79.94 101 GLN A CA 1
ATOM 741 C C . GLN A 1 101 ? 29.255 14.363 -42.004 1.00 79.94 101 GLN A C 1
ATOM 743 O O . GLN A 1 101 ? 29.400 13.135 -42.049 1.00 79.94 101 GLN A O 1
ATOM 748 N N . VAL A 1 102 ? 28.099 14.934 -41.661 1.00 80.56 102 VAL A N 1
ATOM 749 C CA . VAL A 1 102 ? 26.888 14.175 -41.305 1.00 80.56 102 VAL A CA 1
ATOM 750 C C . VAL A 1 102 ? 26.379 13.387 -42.513 1.00 80.56 102 VAL A C 1
ATOM 752 O O . VAL A 1 102 ? 26.172 12.174 -42.429 1.00 80.56 102 VAL A O 1
ATOM 755 N N . LEU A 1 103 ? 26.263 14.039 -43.675 1.00 83.62 103 LEU A N 1
ATOM 756 C CA . LEU A 1 103 ? 25.808 13.400 -44.911 1.00 83.62 103 LEU A CA 1
ATOM 757 C C . LEU A 1 103 ? 26.743 12.295 -45.381 1.00 83.62 103 LEU A C 1
ATOM 759 O O . LEU A 1 103 ? 26.267 11.267 -45.855 1.00 83.62 103 LEU A O 1
ATOM 763 N N . ARG A 1 104 ? 28.062 12.465 -45.241 1.00 82.50 104 ARG A N 1
ATOM 764 C CA . ARG A 1 104 ? 29.026 11.410 -45.574 1.00 82.50 104 ARG A CA 1
ATOM 765 C C . ARG A 1 104 ? 28.727 10.139 -44.788 1.00 82.50 104 ARG A C 1
ATOM 767 O O . ARG A 1 104 ? 28.723 9.062 -45.377 1.00 82.50 104 ARG A O 1
ATOM 774 N N . THR A 1 105 ? 28.435 10.263 -43.495 1.00 79.88 105 THR A N 1
ATOM 775 C CA . THR A 1 105 ? 28.065 9.123 -42.645 1.00 79.88 105 THR A CA 1
ATOM 776 C C . THR A 1 105 ? 26.738 8.513 -43.094 1.00 79.88 105 THR A C 1
ATOM 778 O O . THR A 1 105 ? 26.681 7.315 -43.351 1.00 79.88 105 THR A O 1
ATOM 781 N N . ALA A 1 106 ? 25.701 9.333 -43.283 1.00 81.31 106 ALA A N 1
ATOM 782 C CA . ALA A 1 106 ? 24.371 8.873 -43.690 1.00 81.31 106 ALA A CA 1
ATOM 783 C C . ALA A 1 106 ? 24.376 8.148 -45.049 1.00 81.31 106 ALA A C 1
ATOM 785 O O . ALA A 1 106 ? 23.773 7.088 -45.205 1.00 81.31 106 ALA A O 1
ATOM 786 N N . VAL A 1 107 ? 25.099 8.696 -46.030 1.00 83.69 107 VAL A N 1
ATOM 787 C CA . VAL A 1 107 ? 25.260 8.104 -47.365 1.00 83.69 107 VAL A CA 1
ATOM 788 C C . VAL A 1 107 ? 26.090 6.823 -47.299 1.00 83.69 107 VAL A C 1
ATOM 790 O O . VAL A 1 107 ? 25.740 5.846 -47.953 1.00 83.69 107 VAL A O 1
ATOM 793 N N . THR A 1 108 ? 27.156 6.791 -46.494 1.00 81.75 108 THR A N 1
ATOM 794 C CA . THR A 1 108 ? 27.977 5.580 -46.313 1.00 81.75 108 THR A CA 1
ATOM 795 C C . THR A 1 108 ? 27.165 4.455 -45.675 1.00 81.75 108 THR A C 1
ATOM 797 O O . THR A 1 108 ? 27.190 3.329 -46.174 1.00 81.75 108 THR A O 1
ATOM 800 N N . ASP A 1 109 ? 26.400 4.755 -44.623 1.00 77.62 109 ASP A N 1
ATOM 801 C CA . ASP A 1 109 ? 25.510 3.797 -43.962 1.00 77.62 109 ASP A CA 1
ATOM 802 C C . ASP A 1 109 ? 24.452 3.272 -44.944 1.00 77.62 109 ASP A C 1
ATOM 804 O O . ASP A 1 109 ? 24.226 2.064 -45.027 1.00 77.62 109 ASP A O 1
ATOM 808 N N . PHE A 1 110 ? 23.844 4.160 -45.734 1.00 81.69 110 PHE A N 1
ATOM 809 C CA . PHE A 1 110 ? 22.886 3.792 -46.776 1.00 81.69 110 PHE A CA 1
ATOM 810 C C . PHE A 1 110 ? 23.509 2.864 -47.831 1.00 81.69 110 PHE A C 1
ATOM 812 O O . PHE A 1 110 ? 22.985 1.777 -48.075 1.00 81.69 110 PHE A O 1
ATOM 819 N N . CYS A 1 111 ? 24.654 3.235 -48.409 1.00 77.38 111 CYS A N 1
ATOM 820 C CA . CYS A 1 111 ? 25.353 2.424 -49.409 1.00 77.38 111 CYS A CA 1
ATOM 821 C C . CYS A 1 111 ? 25.766 1.051 -48.859 1.00 77.38 111 CYS A C 1
ATOM 823 O O . CYS A 1 111 ? 25.551 0.039 -49.527 1.00 77.38 111 CYS A O 1
ATOM 825 N N . THR A 1 112 ? 26.297 1.000 -47.633 1.00 74.69 112 THR A N 1
ATOM 826 C CA . THR A 1 112 ? 26.695 -0.253 -46.965 1.00 74.69 112 THR A CA 1
ATOM 827 C C . THR A 1 112 ? 25.504 -1.198 -46.834 1.00 74.69 112 THR A C 1
ATOM 829 O O . THR A 1 112 ? 25.577 -2.358 -47.236 1.00 74.69 112 THR A O 1
ATOM 832 N N . ARG A 1 113 ? 24.355 -0.681 -46.387 1.00 71.88 113 ARG A N 1
ATOM 833 C CA . ARG A 1 113 ? 23.130 -1.477 -46.244 1.00 71.88 113 ARG A CA 1
ATOM 834 C C . ARG A 1 113 ? 22.601 -2.015 -47.580 1.00 71.88 113 ARG A C 1
ATOM 836 O O . ARG A 1 113 ? 22.074 -3.125 -47.617 1.00 71.88 113 ARG A O 1
ATOM 843 N N . ILE A 1 114 ? 22.752 -1.278 -48.686 1.00 71.62 114 ILE A N 1
ATOM 844 C CA . ILE A 1 114 ? 22.383 -1.779 -50.025 1.00 71.62 114 ILE A CA 1
ATOM 845 C C . ILE A 1 114 ? 23.324 -2.907 -50.457 1.00 71.62 114 ILE A C 1
ATOM 847 O O . ILE A 1 114 ? 22.869 -3.909 -51.010 1.00 71.62 114 ILE A O 1
ATOM 851 N N . VAL A 1 115 ? 24.628 -2.770 -50.205 1.00 69.56 115 VAL A N 1
ATOM 852 C CA . VAL A 1 115 ? 25.619 -3.816 -50.508 1.00 69.56 115 VAL A CA 1
ATOM 853 C C . VAL A 1 115 ? 25.317 -5.097 -49.722 1.00 69.56 115 VAL A C 1
ATOM 855 O O . VAL A 1 115 ? 25.313 -6.183 -50.307 1.00 69.56 115 VAL A O 1
ATOM 858 N N . ASP A 1 116 ? 24.973 -4.993 -48.439 1.00 66.31 116 ASP A N 1
ATOM 859 C CA . ASP A 1 116 ? 24.570 -6.139 -47.609 1.00 66.31 116 ASP A CA 1
ATOM 860 C C . ASP A 1 116 ? 23.272 -6.797 -48.117 1.00 66.31 116 ASP A C 1
ATOM 862 O O . ASP A 1 116 ? 23.166 -8.028 -48.216 1.00 66.31 116 ASP A O 1
ATOM 866 N N . ALA A 1 117 ? 22.295 -5.989 -48.539 1.00 62.72 117 ALA A N 1
ATOM 867 C CA . ALA A 1 117 ? 21.067 -6.481 -49.165 1.00 62.72 117 ALA A CA 1
ATOM 868 C C . ALA A 1 117 ? 21.332 -7.208 -50.501 1.00 62.72 117 ALA A C 1
ATOM 870 O O . ALA A 1 117 ? 20.619 -8.156 -50.837 1.00 62.72 117 ALA A O 1
ATOM 871 N N . CYS A 1 118 ? 22.367 -6.805 -51.249 1.00 62.06 118 CYS A N 1
ATOM 872 C CA . CYS A 1 118 ? 22.789 -7.461 -52.491 1.00 62.06 118 CYS A CA 1
ATOM 873 C C . CYS A 1 118 ? 23.572 -8.766 -52.250 1.00 62.06 118 CYS A C 1
ATOM 875 O O . CYS A 1 118 ? 23.442 -9.712 -53.024 1.00 62.06 118 CYS A O 1
ATOM 877 N N . THR A 1 119 ? 24.410 -8.830 -51.209 1.00 58.84 119 THR A N 1
ATOM 878 C CA . THR A 1 119 ? 25.326 -9.963 -50.949 1.00 58.84 119 THR A CA 1
ATOM 879 C C . THR A 1 119 ? 24.676 -11.133 -50.207 1.00 58.84 119 THR A C 1
ATOM 881 O O . THR A 1 119 ? 25.159 -12.261 -50.284 1.00 58.84 119 THR A O 1
ATOM 884 N N . SER A 1 120 ? 23.547 -10.899 -49.542 1.00 51.09 120 SER A N 1
ATOM 885 C CA . SER A 1 120 ? 22.722 -11.914 -48.869 1.00 51.09 120 SER A CA 1
ATOM 886 C C . SER A 1 120 ? 21.718 -12.628 -49.799 1.00 51.09 120 SER A C 1
ATOM 888 O O . SER A 1 120 ? 20.816 -13.337 -49.335 1.00 51.09 120 SER A O 1
ATOM 890 N N . ALA A 1 121 ? 21.835 -12.456 -51.120 1.00 47.66 121 ALA A N 1
ATOM 891 C CA . ALA A 1 121 ? 21.037 -13.170 -52.117 1.00 47.66 121 ALA A CA 1
ATOM 892 C C . ALA A 1 121 ? 21.675 -14.541 -52.475 1.00 47.66 121 ALA A C 1
ATOM 894 O O . ALA A 1 121 ? 22.882 -14.615 -52.702 1.00 47.66 121 ALA A O 1
ATOM 895 N N . PRO A 1 122 ? 20.903 -15.646 -52.547 1.00 43.53 122 PRO A N 1
ATOM 896 C CA . PRO A 1 122 ? 21.415 -16.953 -52.947 1.00 43.53 122 PRO A CA 1
ATOM 897 C C . PRO A 1 122 ? 21.888 -16.947 -54.410 1.00 43.53 122 PRO A C 1
ATOM 899 O O . PRO A 1 122 ? 21.225 -16.410 -55.294 1.00 43.53 122 PRO A O 1
ATOM 902 N N . ALA A 1 123 ? 23.035 -17.583 -54.657 1.00 40.94 123 ALA A N 1
ATOM 903 C CA . ALA A 1 123 ? 23.850 -17.471 -55.871 1.00 40.94 123 ALA A CA 1
ATOM 904 C C . ALA A 1 123 ? 23.282 -18.107 -57.166 1.00 40.94 123 ALA A C 1
ATOM 906 O O . ALA A 1 123 ? 24.042 -18.367 -58.095 1.00 40.94 123 ALA A O 1
ATOM 907 N N . THR A 1 124 ? 21.980 -18.393 -57.272 1.00 41.09 124 THR A N 1
ATOM 908 C CA . THR A 1 124 ? 21.428 -19.233 -58.360 1.00 41.09 124 THR A CA 1
ATOM 909 C C . THR A 1 124 ? 20.633 -18.505 -59.446 1.00 41.09 124 THR A C 1
ATOM 911 O O . THR A 1 124 ? 19.919 -19.161 -60.194 1.00 41.09 124 THR A O 1
ATOM 914 N N . ALA A 1 125 ? 20.750 -17.187 -59.604 1.00 37.28 125 ALA A N 1
ATOM 915 C CA . ALA A 1 125 ? 20.066 -16.472 -60.690 1.00 37.28 125 ALA A CA 1
ATOM 916 C C . ALA A 1 125 ? 21.057 -15.938 -61.734 1.00 37.28 125 ALA A C 1
ATOM 918 O O . ALA A 1 125 ? 21.284 -14.736 -61.851 1.00 37.28 125 ALA A O 1
ATOM 919 N N . ALA A 1 126 ? 21.655 -16.853 -62.499 1.00 34.34 126 ALA A N 1
ATOM 920 C CA . ALA A 1 126 ? 22.325 -16.513 -63.746 1.00 34.34 126 ALA A CA 1
ATOM 921 C C . ALA A 1 126 ? 21.354 -16.669 -64.929 1.00 34.34 126 ALA A C 1
ATOM 923 O O . ALA A 1 126 ? 20.761 -17.726 -65.116 1.00 34.34 126 ALA A O 1
ATOM 924 N N . ALA A 1 127 ? 21.322 -15.617 -65.750 1.00 34.72 127 ALA A N 1
ATOM 925 C CA . ALA A 1 127 ? 20.960 -15.573 -67.166 1.00 34.72 127 ALA A CA 1
ATOM 926 C C . ALA A 1 127 ? 19.477 -15.545 -67.610 1.00 34.72 127 ALA A C 1
ATOM 928 O O . ALA A 1 127 ? 18.678 -16.444 -67.369 1.00 34.72 127 ALA A O 1
ATOM 929 N N . SER A 1 128 ? 19.252 -14.546 -68.472 1.00 35.97 128 SER A N 1
ATOM 930 C CA . SER A 1 128 ? 18.325 -14.454 -69.609 1.00 35.97 128 SER A CA 1
ATOM 931 C C . SER A 1 128 ? 17.067 -13.587 -69.467 1.00 35.97 128 SER A C 1
ATOM 933 O O . SER A 1 128 ? 16.430 -13.498 -68.421 1.00 35.97 128 SER A O 1
ATOM 935 N N . GLU A 1 129 ? 16.806 -12.940 -70.604 1.00 34.53 129 GLU A N 1
ATOM 936 C CA . GLU A 1 129 ? 15.699 -12.083 -71.027 1.00 34.53 129 GLU A CA 1
ATOM 937 C C . GLU A 1 129 ? 15.710 -10.601 -70.621 1.00 34.53 129 GLU A C 1
ATOM 939 O O . GLU A 1 129 ? 15.967 -10.201 -69.481 1.00 34.53 129 GLU A O 1
ATOM 944 N N . ALA A 1 130 ? 15.506 -9.811 -71.679 1.00 36.56 130 ALA A N 1
ATOM 945 C CA . ALA A 1 130 ? 15.519 -8.370 -71.773 1.00 36.56 130 ALA A CA 1
ATOM 946 C C . ALA A 1 130 ? 14.151 -7.826 -71.357 1.00 36.56 130 ALA A C 1
ATOM 948 O O . ALA A 1 130 ? 13.239 -7.720 -72.170 1.00 36.56 130 ALA A O 1
ATOM 949 N N . GLU A 1 131 ? 14.024 -7.470 -70.087 1.00 42.59 131 GLU A N 1
ATOM 950 C CA . GLU A 1 131 ? 13.171 -6.352 -69.700 1.00 42.59 131 GLU A CA 1
ATOM 951 C C . GLU A 1 131 ? 14.078 -5.124 -69.614 1.00 42.59 131 GLU A C 1
ATOM 953 O O . GLU A 1 131 ? 15.237 -5.246 -69.209 1.00 42.59 131 GLU A O 1
ATOM 958 N N . GLU A 1 132 ? 13.596 -3.955 -70.038 1.00 45.50 132 GLU A N 1
ATOM 959 C CA . GLU A 1 132 ? 14.274 -2.673 -69.829 1.00 45.50 132 GLU A CA 1
ATOM 960 C C . GLU A 1 132 ? 14.432 -2.429 -68.319 1.00 45.50 132 GLU A C 1
ATOM 962 O O . GLU A 1 132 ? 13.619 -1.774 -67.670 1.00 45.50 132 GLU A O 1
ATOM 967 N N . THR A 1 133 ? 15.465 -3.017 -67.719 1.00 52.16 133 THR A N 1
ATOM 968 C CA . THR A 1 133 ? 15.770 -2.855 -66.302 1.00 52.16 133 THR A CA 1
ATOM 969 C C . THR A 1 133 ? 16.381 -1.481 -66.108 1.00 52.16 133 THR A C 1
ATOM 971 O O . THR A 1 133 ? 17.579 -1.285 -66.318 1.00 52.16 133 THR A O 1
ATOM 974 N N . PHE A 1 134 ? 15.553 -0.519 -65.714 1.00 55.53 134 PHE A N 1
ATOM 975 C CA . PHE A 1 134 ? 16.036 0.770 -65.247 1.00 55.53 134 PHE A CA 1
ATOM 976 C C . PHE A 1 134 ? 16.833 0.565 -63.952 1.00 55.53 134 PHE A C 1
ATOM 978 O O . PHE A 1 134 ? 16.339 -0.017 -62.981 1.00 55.53 134 PHE A O 1
ATOM 985 N N . ALA A 1 135 ? 18.086 1.019 -63.965 1.00 68.12 135 ALA A N 1
ATOM 986 C CA . ALA A 1 135 ? 18.947 1.057 -62.795 1.00 68.12 135 ALA A CA 1
ATOM 987 C C . ALA A 1 135 ? 19.010 2.495 -62.274 1.00 68.12 135 ALA A C 1
ATOM 989 O O . ALA A 1 135 ? 19.374 3.423 -63.005 1.00 68.12 135 ALA A O 1
ATOM 990 N N . LEU A 1 136 ? 18.652 2.680 -61.004 1.00 74.62 136 LEU A N 1
ATOM 991 C CA . LEU A 1 136 ? 18.863 3.944 -60.309 1.00 74.62 136 LEU A CA 1
ATOM 992 C C . LEU A 1 136 ? 20.370 4.207 -60.245 1.00 74.62 136 LEU A C 1
ATOM 994 O O . LEU A 1 136 ? 21.116 3.428 -59.656 1.00 74.62 136 LEU A O 1
ATOM 998 N N . SER A 1 137 ? 20.810 5.293 -60.879 1.00 79.31 137 SER A N 1
ATOM 999 C CA . SER A 1 137 ? 22.237 5.593 -61.088 1.00 79.31 137 SER A CA 1
ATOM 1000 C C . SER A 1 137 ? 22.673 6.921 -60.474 1.00 79.31 137 SER A C 1
ATOM 1002 O O . SER A 1 137 ? 23.866 7.224 -60.419 1.00 79.31 137 SER A O 1
ATOM 1004 N N . MET A 1 138 ? 21.728 7.724 -59.979 1.00 84.00 138 MET A N 1
ATOM 1005 C CA . MET A 1 138 ? 22.029 9.015 -59.375 1.00 84.00 138 MET A CA 1
ATOM 1006 C C . MET A 1 138 ? 21.098 9.345 -58.206 1.00 84.00 138 MET A C 1
ATOM 1008 O O . MET A 1 138 ? 19.883 9.188 -58.316 1.00 84.00 138 MET A O 1
ATOM 1012 N N . ILE A 1 139 ? 21.682 9.836 -57.109 1.00 89.44 139 ILE A N 1
ATOM 1013 C CA . ILE A 1 139 ? 20.991 10.501 -56.000 1.00 89.44 139 ILE A CA 1
ATOM 1014 C C . ILE A 1 139 ? 21.454 11.951 -55.958 1.00 89.44 139 ILE A C 1
ATOM 1016 O O . ILE A 1 139 ? 22.643 12.221 -55.788 1.00 89.44 139 ILE A O 1
ATOM 1020 N N . GLU A 1 140 ? 20.519 12.881 -56.074 1.00 92.12 140 GLU A N 1
ATOM 1021 C CA . GLU A 1 140 ? 20.749 14.300 -55.842 1.00 92.12 140 GLU A CA 1
ATOM 1022 C C . GLU A 1 140 ? 20.158 14.720 -54.508 1.00 92.12 140 GLU A C 1
ATOM 1024 O O . GLU A 1 140 ? 18.965 14.550 -54.266 1.00 92.12 140 GLU A O 1
ATOM 1029 N N . ILE A 1 141 ? 20.998 15.289 -53.654 1.00 92.69 141 ILE A N 1
ATOM 1030 C CA . ILE A 1 141 ? 20.626 15.781 -52.334 1.00 92.69 141 ILE A CA 1
ATOM 1031 C C . ILE A 1 141 ? 20.682 17.303 -52.363 1.00 92.69 141 ILE A C 1
ATOM 1033 O O . ILE A 1 141 ? 21.714 17.873 -52.709 1.00 92.69 141 ILE A O 1
ATOM 1037 N N . PHE A 1 142 ? 19.589 17.943 -51.963 1.00 91.00 142 PHE A N 1
ATOM 1038 C CA . PHE A 1 142 ? 19.471 19.385 -51.796 1.00 91.00 142 PHE A CA 1
ATOM 1039 C C . PHE A 1 142 ? 19.136 19.698 -50.336 1.00 91.00 142 PHE A C 1
ATOM 1041 O O . PHE A 1 142 ? 18.169 19.155 -49.796 1.00 91.00 142 PHE A O 1
ATOM 1048 N N . ILE A 1 143 ? 19.906 20.585 -49.706 1.00 88.94 143 ILE A N 1
ATOM 1049 C CA . ILE A 1 143 ? 19.605 21.104 -48.365 1.00 88.94 143 ILE A CA 1
ATOM 1050 C C . ILE A 1 143 ? 19.194 22.575 -48.470 1.00 88.94 143 ILE A C 1
ATOM 1052 O O . ILE A 1 143 ? 19.850 23.369 -49.143 1.00 88.94 143 ILE A O 1
ATOM 1056 N N . HIS A 1 144 ? 18.100 22.952 -47.804 1.00 87.19 144 HIS A N 1
ATOM 1057 C CA . HIS A 1 144 ? 17.611 24.336 -47.810 1.00 87.19 144 HIS A CA 1
ATOM 1058 C C . HIS A 1 144 ? 18.251 25.234 -46.743 1.00 87.19 144 HIS A C 1
ATOM 1060 O O . HIS A 1 144 ? 18.425 26.423 -46.992 1.00 87.19 144 HIS A O 1
ATOM 1066 N N . ASN A 1 145 ? 18.575 24.692 -45.566 1.00 84.25 145 ASN A N 1
ATOM 1067 C CA . ASN A 1 145 ? 19.244 25.412 -44.482 1.00 84.25 145 ASN A CA 1
ATOM 1068 C C . ASN A 1 145 ? 20.535 24.679 -44.104 1.00 84.25 145 ASN A C 1
ATOM 1070 O O . ASN A 1 145 ? 20.467 23.571 -43.569 1.00 84.25 145 ASN A O 1
ATOM 1074 N N . GLU A 1 146 ? 21.675 25.301 -44.396 1.00 81.62 146 GLU A N 1
ATOM 1075 C CA . GLU A 1 146 ? 23.002 24.803 -44.023 1.00 81.62 146 GLU A CA 1
ATOM 1076 C C . GLU A 1 146 ? 23.286 25.042 -42.531 1.00 81.62 146 GLU A C 1
ATOM 1078 O O . GLU A 1 146 ? 22.720 25.958 -41.925 1.00 81.62 146 GLU A O 1
ATOM 1083 N N . ASP A 1 147 ? 24.174 24.232 -41.949 1.00 79.25 147 ASP A N 1
ATOM 1084 C CA . ASP A 1 147 ? 24.669 24.376 -40.568 1.00 79.25 147 ASP A CA 1
ATOM 1085 C C . ASP A 1 147 ? 23.579 24.328 -39.475 1.00 79.25 147 ASP A C 1
ATOM 1087 O O . ASP A 1 147 ? 23.713 24.935 -38.405 1.00 79.25 147 ASP A O 1
ATOM 1091 N N . GLU A 1 148 ? 22.484 23.599 -39.708 1.00 81.81 148 GLU A N 1
ATOM 1092 C CA . GLU A 1 148 ? 21.431 23.441 -38.700 1.00 81.81 148 GLU A CA 1
ATOM 1093 C C . GLU A 1 148 ? 21.959 22.631 -37.496 1.00 81.81 148 GLU A C 1
ATOM 1095 O O . GLU A 1 148 ? 22.346 21.470 -37.658 1.00 81.81 148 GLU A O 1
ATOM 1100 N N . PRO A 1 149 ? 21.940 23.177 -36.265 1.00 77.25 149 PRO A N 1
ATOM 1101 C CA . PRO A 1 149 ? 22.443 22.462 -35.096 1.00 77.25 149 PRO A CA 1
ATOM 1102 C C . PRO A 1 149 ? 21.561 21.255 -34.750 1.00 77.25 149 PRO A C 1
ATOM 1104 O O . PRO A 1 149 ? 20.358 21.248 -35.022 1.00 77.25 149 PRO A O 1
ATOM 1107 N N . LEU A 1 150 ? 22.133 20.256 -34.067 1.00 75.88 150 LEU A N 1
ATOM 1108 C CA . LEU A 1 150 ? 21.380 19.134 -33.495 1.00 75.88 150 LEU A CA 1
ATOM 1109 C C . LEU A 1 150 ? 20.634 19.571 -32.217 1.00 75.88 150 LEU A C 1
ATOM 1111 O O . LEU A 1 150 ? 20.841 19.060 -31.117 1.00 75.88 150 LEU A O 1
ATOM 1115 N N . GLN A 1 151 ? 19.755 20.563 -32.351 1.00 71.81 151 GLN A N 1
ATOM 1116 C CA . GLN A 1 151 ? 19.004 21.157 -31.254 1.00 71.81 151 GLN A CA 1
ATOM 1117 C C . GLN A 1 151 ? 17.501 21.025 -31.501 1.00 71.81 151 GLN A C 1
ATOM 1119 O O . GLN A 1 151 ? 16.989 21.457 -32.526 1.00 71.81 151 GLN A O 1
ATOM 1124 N N . HIS A 1 152 ? 16.767 20.459 -30.539 1.00 67.50 152 HIS A N 1
ATOM 1125 C CA . HIS A 1 152 ? 15.309 20.376 -30.656 1.00 67.50 152 HIS A CA 1
ATOM 1126 C C . HIS A 1 152 ? 14.647 21.758 -30.499 1.00 67.50 152 HIS A C 1
ATOM 1128 O O . HIS A 1 152 ? 15.016 22.498 -29.581 1.00 67.50 152 HIS A O 1
ATOM 1134 N N . PRO A 1 153 ? 13.614 22.071 -31.306 1.00 70.75 153 PRO A N 1
ATOM 1135 C CA . PRO A 1 153 ? 13.052 21.230 -32.371 1.00 70.75 153 PRO A CA 1
ATOM 1136 C C . PRO A 1 153 ? 13.942 21.193 -33.629 1.00 70.75 153 PRO A C 1
ATOM 1138 O O . PRO A 1 153 ? 14.368 22.234 -34.111 1.00 70.75 153 PRO A O 1
ATOM 1141 N N . LEU A 1 154 ? 14.174 19.992 -34.171 1.00 79.12 154 LEU A N 1
ATOM 1142 C CA . LEU A 1 154 ? 14.980 19.784 -35.378 1.00 79.12 154 LEU A CA 1
ATOM 1143 C C . LEU A 1 154 ? 14.158 20.062 -36.648 1.00 79.12 154 LEU A C 1
ATOM 1145 O O . LEU A 1 154 ? 12.972 19.728 -36.723 1.00 79.12 154 LEU A O 1
ATOM 1149 N N . LYS A 1 155 ? 14.805 20.605 -37.685 1.00 88.44 155 LYS A N 1
ATOM 1150 C CA . LYS A 1 155 ? 14.229 20.734 -39.036 1.00 88.44 155 LYS A CA 1
ATOM 1151 C C . LYS A 1 155 ? 14.336 19.413 -39.800 1.00 88.44 155 LYS A C 1
ATOM 1153 O O . LYS A 1 155 ? 15.262 19.181 -40.572 1.00 88.44 155 LYS A O 1
ATOM 1158 N N . GLU A 1 156 ? 13.375 18.535 -39.544 1.00 89.69 156 GLU A N 1
ATOM 1159 C CA . GLU A 1 156 ? 13.362 17.138 -40.010 1.00 89.69 156 GLU A CA 1
ATOM 1160 C C . GLU A 1 156 ? 12.495 16.910 -41.260 1.00 89.69 156 GLU A C 1
ATOM 1162 O O . GLU A 1 156 ? 12.335 15.775 -41.697 1.00 89.69 156 GLU A O 1
ATOM 1167 N N . GLN A 1 157 ? 11.909 17.968 -41.827 1.00 93.38 157 GLN A N 1
ATOM 1168 C CA . GLN A 1 157 ? 11.057 17.865 -43.011 1.00 93.38 157 GLN A CA 1
ATOM 1169 C C . GLN A 1 157 ? 11.874 17.505 -44.259 1.00 93.38 157 GLN A C 1
ATOM 1171 O O . GLN A 1 157 ? 12.945 18.079 -44.488 1.00 93.38 157 GLN A O 1
ATOM 1176 N N . TYR A 1 158 ? 11.334 16.613 -45.092 1.00 95.62 158 TYR A N 1
ATOM 1177 C CA . TYR A 1 158 ? 11.931 16.261 -46.377 1.00 95.62 158 TYR A CA 1
ATOM 1178 C C . TYR A 1 158 ? 10.898 15.926 -47.461 1.00 95.62 158 TYR A C 1
ATOM 1180 O O . TYR A 1 158 ? 9.746 15.579 -47.185 1.00 95.62 158 TYR A O 1
ATOM 1188 N N . VAL A 1 159 ? 11.354 16.013 -48.709 1.00 96.25 159 VAL A N 1
ATOM 1189 C CA . VAL A 1 159 ? 10.696 15.495 -49.909 1.00 96.25 159 VAL A CA 1
ATOM 1190 C C . VAL A 1 159 ? 11.633 14.484 -50.566 1.00 96.25 159 VAL A C 1
ATOM 1192 O O . VAL A 1 159 ? 12.811 14.768 -50.783 1.00 96.25 159 VAL A O 1
ATOM 1195 N N . LEU A 1 160 ? 11.117 13.298 -50.870 1.00 95.75 160 LEU A N 1
ATOM 1196 C CA . LEU A 1 160 ? 11.830 12.224 -51.555 1.00 95.75 160 LEU A CA 1
ATOM 1197 C C . LEU A 1 160 ? 11.098 11.895 -52.858 1.00 95.75 160 LEU A C 1
ATOM 1199 O O . LEU A 1 160 ? 10.007 11.327 -52.831 1.00 95.75 160 LEU A O 1
ATOM 1203 N N . ASP A 1 161 ? 11.715 12.225 -53.989 1.00 94.75 161 ASP A N 1
ATOM 1204 C CA . ASP A 1 161 ? 11.255 11.868 -55.330 1.00 94.75 161 ASP A CA 1
ATOM 1205 C C . ASP A 1 161 ? 12.130 10.737 -55.885 1.00 94.75 161 ASP A C 1
ATOM 1207 O O . ASP A 1 161 ? 13.328 10.905 -56.117 1.00 94.75 161 ASP A O 1
ATOM 1211 N N . VAL A 1 162 ? 11.535 9.575 -56.134 1.00 91.44 162 VAL A N 1
ATOM 1212 C CA . VAL A 1 162 ? 12.200 8.418 -56.741 1.00 91.44 162 VAL A CA 1
ATOM 1213 C C . VAL A 1 162 ? 11.632 8.226 -58.145 1.00 91.44 162 VAL A C 1
ATOM 1215 O O . VAL A 1 162 ? 10.496 7.787 -58.323 1.00 91.44 162 VAL A O 1
ATOM 1218 N N . GLY A 1 163 ? 12.410 8.595 -59.160 1.00 87.81 163 GLY A N 1
ATOM 1219 C CA . GLY A 1 163 ? 12.101 8.342 -60.567 1.00 87.81 163 GLY A CA 1
ATOM 1220 C C . GLY A 1 163 ? 12.567 6.957 -61.023 1.00 87.81 163 GLY A C 1
ATOM 1221 O O . GLY A 1 163 ? 12.976 6.130 -60.219 1.00 87.81 163 GLY A O 1
ATOM 1222 N N . MET A 1 164 ? 12.543 6.702 -62.334 1.00 80.56 164 MET A N 1
ATOM 1223 C CA . MET A 1 164 ? 12.989 5.410 -62.887 1.00 80.56 164 MET A CA 1
ATOM 1224 C C . MET A 1 164 ? 14.521 5.269 -62.922 1.00 80.56 164 MET A C 1
ATOM 1226 O O . MET A 1 164 ? 15.040 4.167 -62.803 1.00 80.56 164 MET A O 1
ATOM 1230 N N . THR A 1 165 ? 15.259 6.372 -63.071 1.00 81.38 165 THR A N 1
ATOM 1231 C CA . THR A 1 165 ? 16.735 6.381 -63.179 1.00 81.38 165 THR A CA 1
ATOM 1232 C C . THR A 1 165 ? 17.422 7.290 -62.159 1.00 81.38 165 THR A C 1
ATOM 1234 O O . THR A 1 165 ? 18.634 7.182 -61.954 1.00 81.38 165 THR A O 1
ATOM 1237 N N . HIS A 1 166 ? 16.651 8.170 -61.516 1.00 87.69 166 HIS A N 1
ATOM 1238 C CA . HIS A 1 166 ? 17.137 9.304 -60.736 1.00 87.69 166 HIS A CA 1
ATOM 1239 C C . HIS A 1 166 ? 16.362 9.447 -59.429 1.00 87.69 166 HIS A C 1
ATOM 1241 O O . HIS A 1 166 ? 15.133 9.365 -59.437 1.00 87.69 166 HIS A O 1
ATOM 1247 N N . ILE A 1 167 ? 17.071 9.697 -58.330 1.00 92.00 167 ILE A N 1
ATOM 1248 C CA . ILE A 1 167 ? 16.503 9.971 -57.006 1.00 92.00 167 ILE A CA 1
ATOM 1249 C C . ILE A 1 167 ? 16.833 11.408 -56.630 1.00 92.00 167 ILE A C 1
ATOM 1251 O O . ILE A 1 167 ? 17.986 11.827 -56.721 1.00 92.00 167 ILE A O 1
ATOM 1255 N N . ARG A 1 168 ? 15.838 12.154 -56.167 1.00 94.81 168 ARG A N 1
ATOM 1256 C CA . ARG A 1 168 ? 16.009 13.504 -55.645 1.00 94.81 168 ARG A CA 1
ATOM 1257 C C . ARG A 1 168 ? 15.514 13.570 -54.206 1.00 94.81 168 ARG A C 1
ATOM 1259 O O . ARG A 1 168 ? 14.392 13.174 -53.910 1.00 94.81 168 ARG A O 1
ATOM 1266 N N . ILE A 1 169 ? 16.367 14.075 -53.325 1.00 96.12 169 ILE A N 1
ATOM 1267 C CA . ILE A 1 169 ? 16.086 14.299 -51.909 1.00 96.12 169 ILE A CA 1
ATOM 1268 C C . ILE A 1 169 ? 16.192 15.796 -51.644 1.00 96.12 169 ILE A C 1
ATOM 1270 O O . ILE A 1 169 ? 17.245 16.389 -51.872 1.00 96.12 169 ILE A O 1
ATOM 1274 N N . GLU A 1 170 ? 15.125 16.400 -51.135 1.00 96.00 170 GLU A N 1
ATOM 1275 C CA . GLU A 1 170 ? 15.121 17.781 -50.652 1.00 96.00 170 GLU A CA 1
ATOM 1276 C C . GLU A 1 170 ? 14.857 17.782 -49.148 1.00 96.00 170 GLU A C 1
ATOM 1278 O O . GLU A 1 170 ? 13.769 17.428 -48.702 1.00 96.00 170 GLU A O 1
ATOM 1283 N N . GLY A 1 171 ? 15.857 18.150 -48.351 1.00 92.88 171 GLY A N 1
ATOM 1284 C CA . GLY A 1 171 ? 15.727 18.287 -46.903 1.00 92.88 171 GLY A CA 1
ATOM 1285 C C . GLY A 1 171 ? 15.651 19.752 -46.492 1.00 92.88 171 GLY A C 1
ATOM 1286 O O . GLY A 1 171 ? 16.417 20.588 -46.976 1.00 92.88 171 GLY A O 1
ATOM 1287 N N . GLN A 1 172 ? 14.771 20.081 -45.544 1.00 90.56 172 GLN A N 1
ATOM 1288 C CA . GLN A 1 172 ? 14.744 21.422 -44.951 1.00 90.56 172 GLN A CA 1
ATOM 1289 C C . GLN A 1 172 ? 16.084 21.761 -44.276 1.00 90.56 172 GLN A C 1
ATOM 1291 O O . GLN A 1 172 ? 16.516 22.910 -44.314 1.00 90.56 172 GLN A O 1
ATOM 1296 N N . ALA A 1 173 ? 16.736 20.760 -43.692 1.00 90.94 173 ALA A N 1
ATOM 1297 C CA . ALA A 1 173 ? 18.100 20.784 -43.178 1.00 90.94 173 ALA A CA 1
ATOM 1298 C C . ALA A 1 173 ? 18.733 19.394 -43.377 1.00 90.94 173 ALA A C 1
ATOM 1300 O O . ALA A 1 173 ? 18.064 18.461 -43.842 1.00 90.94 173 ALA A O 1
ATOM 1301 N N . VAL A 1 174 ? 19.992 19.228 -42.969 1.00 89.44 174 VAL A N 1
ATOM 1302 C CA . VAL A 1 174 ? 20.711 17.944 -43.030 1.00 89.44 174 VAL A CA 1
ATOM 1303 C C . VAL A 1 174 ? 19.963 16.792 -42.333 1.00 89.44 174 VAL A C 1
ATOM 1305 O O . VAL A 1 174 ? 19.952 15.665 -42.830 1.00 89.44 174 VAL A O 1
ATOM 1308 N N . TRP A 1 175 ? 19.233 17.080 -41.251 1.00 90.44 175 TRP A N 1
ATOM 1309 C CA . TRP A 1 175 ? 18.435 16.100 -40.500 1.00 90.44 175 TRP A CA 1
ATOM 1310 C C . TRP A 1 175 ? 17.249 15.544 -41.303 1.00 90.44 175 TRP A C 1
ATOM 1312 O O . TRP A 1 175 ? 16.930 14.361 -41.205 1.00 90.44 175 TRP A O 1
ATOM 1322 N N . GLY A 1 176 ? 16.622 16.369 -42.150 1.00 91.06 176 GLY A N 1
ATOM 1323 C CA . GLY A 1 176 ? 15.575 15.919 -43.071 1.00 91.06 176 GLY A CA 1
ATOM 1324 C C . GLY A 1 176 ? 16.118 14.967 -44.139 1.00 91.06 176 GLY A C 1
ATOM 1325 O O . GLY A 1 176 ? 15.507 13.938 -44.417 1.00 91.06 176 GLY A O 1
ATOM 1326 N N . VAL A 1 177 ? 17.310 15.246 -44.678 1.00 91.75 177 VAL A N 1
ATOM 1327 C CA . VAL A 1 177 ? 17.984 14.341 -45.629 1.00 91.75 177 VAL A CA 1
ATOM 1328 C C . VAL A 1 177 ? 18.302 12.994 -44.978 1.00 91.75 177 VAL A C 1
ATOM 1330 O O . VAL A 1 177 ? 18.137 11.951 -45.609 1.00 91.75 177 VAL A O 1
ATOM 1333 N N . HIS A 1 178 ? 18.719 12.996 -43.710 1.00 89.94 178 HIS A N 1
ATOM 1334 C CA . HIS A 1 178 ? 18.990 11.769 -42.967 1.00 89.94 178 HIS A CA 1
ATOM 1335 C C . HIS A 1 178 ? 17.742 10.872 -42.856 1.00 89.94 178 HIS A C 1
ATOM 1337 O O . HIS A 1 178 ? 17.811 9.675 -43.143 1.00 89.94 178 HIS A O 1
ATOM 1343 N N . HIS A 1 179 ? 16.581 11.445 -42.516 1.00 90.94 179 HIS A N 1
ATOM 1344 C CA . HIS A 1 179 ? 15.304 10.711 -42.493 1.00 90.94 179 HIS A CA 1
ATOM 1345 C C . HIS A 1 179 ? 14.846 10.278 -43.890 1.00 90.94 179 HIS A C 1
ATOM 1347 O O . HIS A 1 179 ? 14.327 9.174 -44.051 1.00 90.94 179 HIS A O 1
ATOM 1353 N N . ALA A 1 180 ? 15.102 11.084 -44.923 1.00 92.19 180 ALA A N 1
ATOM 1354 C CA . ALA A 1 180 ? 14.814 10.710 -46.307 1.00 92.19 180 ALA A CA 1
ATOM 1355 C C . ALA A 1 180 ? 15.617 9.480 -46.756 1.00 92.19 180 ALA A C 1
ATOM 1357 O O . ALA A 1 180 ? 15.070 8.594 -47.409 1.00 92.19 180 ALA A O 1
ATOM 1358 N N . LEU A 1 181 ? 16.898 9.388 -46.380 1.00 90.12 181 LEU A N 1
ATOM 1359 C CA . LEU A 1 181 ? 17.745 8.222 -46.659 1.00 90.12 181 LEU A CA 1
ATOM 1360 C C . LEU A 1 181 ? 17.303 6.983 -45.865 1.00 90.12 181 LEU A C 1
ATOM 1362 O O . LEU A 1 181 ? 17.296 5.881 -46.414 1.00 90.12 181 LEU A O 1
ATOM 1366 N N . ALA A 1 182 ? 16.885 7.150 -44.605 1.00 87.62 182 ALA A N 1
ATOM 1367 C CA . ALA A 1 182 ? 16.302 6.065 -43.809 1.00 87.62 182 ALA A CA 1
ATOM 1368 C C . ALA A 1 182 ? 14.992 5.548 -44.431 1.00 87.62 182 ALA A C 1
ATOM 1370 O O . ALA A 1 182 ? 14.801 4.340 -44.567 1.00 87.62 182 ALA A O 1
ATOM 1371 N N . THR A 1 183 ? 14.137 6.457 -44.896 1.00 89.50 183 THR A N 1
ATOM 1372 C CA . THR A 1 183 ? 12.894 6.141 -45.615 1.00 89.50 183 THR A CA 1
ATOM 1373 C C . THR A 1 183 ? 13.182 5.439 -46.936 1.00 89.50 183 THR A C 1
ATOM 1375 O O . THR A 1 183 ? 12.587 4.405 -47.233 1.00 89.50 183 THR A O 1
ATOM 1378 N N . LEU A 1 184 ? 14.147 5.944 -47.707 1.00 87.94 184 LEU A N 1
ATOM 1379 C CA . LEU A 1 184 ? 14.587 5.328 -48.955 1.00 87.94 184 LEU A CA 1
ATOM 1380 C C . LEU A 1 184 ? 15.094 3.902 -48.733 1.00 87.94 184 LEU A C 1
ATOM 1382 O O . LEU A 1 184 ? 14.788 3.024 -49.532 1.00 87.94 184 LEU A O 1
ATOM 1386 N N . TYR A 1 185 ? 15.814 3.655 -47.637 1.00 83.06 185 TYR A N 1
ATOM 1387 C CA . TYR A 1 185 ? 16.249 2.313 -47.258 1.00 83.06 185 TYR A CA 1
ATOM 1388 C C . TYR A 1 185 ? 15.070 1.371 -46.970 1.00 83.06 185 TYR A C 1
ATOM 1390 O O . TYR A 1 185 ? 15.073 0.236 -47.440 1.00 83.06 185 TYR A O 1
ATOM 1398 N N . GLN A 1 186 ? 14.041 1.830 -46.252 1.00 81.62 186 GLN A N 1
ATOM 1399 C CA . GLN A 1 186 ? 12.852 1.015 -45.959 1.00 81.62 186 GLN A CA 1
ATOM 1400 C C . GLN A 1 186 ? 12.056 0.635 -47.218 1.00 81.62 186 GLN A C 1
ATOM 1402 O O . GLN A 1 186 ? 11.400 -0.402 -47.244 1.00 81.62 186 GLN A O 1
ATOM 1407 N N . LEU A 1 187 ? 12.133 1.447 -48.276 1.00 82.00 187 LEU A N 1
ATOM 1408 C CA . LEU A 1 187 ? 11.489 1.173 -49.565 1.00 82.00 187 LEU A CA 1
ATOM 1409 C C . LEU A 1 187 ? 12.188 0.083 -50.388 1.00 82.00 187 LEU A C 1
ATOM 1411 O O . LEU A 1 187 ? 11.637 -0.372 -51.394 1.00 82.00 187 LEU A O 1
ATOM 1415 N N . ILE A 1 188 ? 13.395 -0.331 -49.994 1.00 77.44 188 ILE A N 1
ATOM 1416 C CA . ILE A 1 188 ? 14.146 -1.372 -50.691 1.00 77.44 188 ILE A CA 1
ATOM 1417 C C . ILE A 1 188 ? 13.529 -2.733 -50.362 1.00 77.44 188 ILE A C 1
ATOM 1419 O O . ILE A 1 188 ? 13.737 -3.304 -49.292 1.00 77.44 188 ILE A O 1
ATOM 1423 N N . GLY A 1 189 ? 12.782 -3.271 -51.323 1.00 68.56 189 GLY A N 1
ATOM 1424 C CA . GLY A 1 189 ? 12.244 -4.626 -51.296 1.00 68.56 189 GLY A CA 1
ATOM 1425 C C . GLY A 1 189 ? 13.025 -5.580 -52.201 1.00 68.56 189 GLY A C 1
ATOM 1426 O O . GLY A 1 189 ? 14.071 -5.248 -52.761 1.00 68.56 189 GLY A O 1
ATOM 1427 N N . ARG A 1 190 ? 12.487 -6.791 -52.376 1.00 61.94 190 ARG A N 1
ATOM 1428 C CA . ARG A 1 190 ? 12.967 -7.779 -53.356 1.00 61.94 190 ARG A CA 1
ATOM 1429 C C . ARG A 1 190 ? 11.914 -7.930 -54.455 1.00 61.94 190 ARG A C 1
ATOM 1431 O O . ARG A 1 190 ? 10.759 -8.211 -54.151 1.00 61.94 190 ARG A O 1
ATOM 1438 N N . HIS A 1 191 ? 12.307 -7.735 -55.716 1.00 51.47 191 HIS A N 1
ATOM 1439 C CA . HIS A 1 191 ? 11.446 -7.953 -56.888 1.00 51.47 191 HIS A CA 1
ATOM 1440 C C . HIS A 1 191 ? 11.774 -9.305 -57.556 1.00 51.47 191 HIS A C 1
ATOM 1442 O O . HIS A 1 191 ? 12.898 -9.797 -57.447 1.00 51.47 191 HIS A O 1
ATOM 1448 N N . ASN A 1 192 ? 10.765 -9.918 -58.185 1.00 48.69 192 ASN A N 1
ATOM 1449 C CA . ASN A 1 192 ? 10.671 -11.315 -58.645 1.00 48.69 192 ASN A CA 1
ATOM 1450 C C . ASN A 1 192 ? 11.915 -11.949 -59.320 1.00 48.69 192 ASN A C 1
ATOM 1452 O O . ASN A 1 192 ? 12.795 -11.270 -59.834 1.00 48.69 192 ASN A O 1
ATOM 1456 N N . THR A 1 193 ? 11.909 -13.294 -59.356 1.00 43.75 193 THR A N 1
ATOM 1457 C CA . THR A 1 193 ? 12.818 -14.301 -59.980 1.00 43.75 193 THR A CA 1
ATOM 1458 C C . THR A 1 193 ? 14.335 -14.183 -59.768 1.00 43.75 193 THR A C 1
ATOM 1460 O O . THR A 1 193 ? 14.980 -15.214 -59.591 1.00 43.75 193 THR A O 1
ATOM 1463 N N . ARG A 1 194 ? 14.921 -12.981 -59.720 1.00 50.00 194 ARG A N 1
ATOM 1464 C CA . ARG A 1 194 ? 16.374 -12.751 -59.574 1.00 50.00 194 ARG A CA 1
ATOM 1465 C C . ARG A 1 194 ? 16.814 -12.366 -58.159 1.00 50.00 194 ARG A C 1
ATOM 1467 O O . ARG A 1 194 ? 18.009 -12.354 -57.888 1.00 50.00 194 ARG A O 1
ATOM 1474 N N . ASN A 1 195 ? 15.867 -12.094 -57.255 1.00 59.41 195 ASN A N 1
ATOM 1475 C CA . ASN A 1 195 ? 16.128 -11.781 -55.842 1.00 59.41 195 ASN A CA 1
ATOM 1476 C C . ASN A 1 195 ? 17.025 -10.540 -55.623 1.00 59.41 195 ASN A C 1
ATOM 1478 O O . ASN A 1 195 ? 17.727 -10.450 -54.616 1.00 59.41 195 ASN A O 1
ATOM 1482 N N . LEU A 1 196 ? 17.009 -9.600 -56.576 1.00 64.44 196 LEU A N 1
ATOM 1483 C CA . LEU A 1 196 ? 17.783 -8.359 -56.527 1.00 64.44 196 LEU A CA 1
ATOM 1484 C C . LEU A 1 196 ? 17.012 -7.257 -55.773 1.00 64.44 196 LEU A C 1
ATOM 1486 O O . LEU A 1 196 ? 15.782 -7.194 -55.903 1.00 64.44 196 LEU A O 1
ATOM 1490 N N . PRO A 1 197 ? 17.704 -6.361 -55.040 1.00 69.75 197 PRO A N 1
ATOM 1491 C CA . PRO A 1 197 ? 17.087 -5.184 -54.433 1.00 69.75 197 PRO A CA 1
ATOM 1492 C C . PRO A 1 197 ? 16.412 -4.282 -55.473 1.00 69.75 197 PRO A C 1
ATOM 1494 O O . PRO A 1 197 ? 16.992 -3.961 -56.517 1.00 69.75 197 PRO A O 1
ATOM 1497 N N . ALA A 1 198 ? 15.173 -3.883 -55.197 1.00 76.25 198 ALA A N 1
ATOM 1498 C CA . ALA A 1 198 ? 14.387 -3.024 -56.075 1.00 76.25 198 ALA A CA 1
ATOM 1499 C C . ALA A 1 198 ? 13.403 -2.163 -55.278 1.00 76.25 198 ALA A C 1
ATOM 1501 O O . ALA A 1 198 ? 12.932 -2.562 -54.211 1.00 76.25 198 ALA A O 1
ATOM 1502 N N . ILE A 1 199 ? 13.059 -1.006 -55.842 1.00 80.69 199 ILE A N 1
ATOM 1503 C CA . ILE A 1 199 ? 11.980 -0.144 -55.351 1.00 80.69 199 ILE A CA 1
ATOM 1504 C C . ILE A 1 199 ? 10.801 -0.282 -56.315 1.00 80.69 199 ILE A C 1
ATOM 1506 O O . ILE A 1 199 ? 10.977 -0.223 -57.533 1.00 80.69 199 ILE A O 1
ATOM 1510 N N . THR A 1 200 ? 9.605 -0.492 -55.769 1.00 80.62 200 THR A N 1
ATOM 1511 C CA . THR A 1 200 ? 8.353 -0.640 -56.529 1.00 80.62 200 THR A CA 1
ATOM 1512 C C . THR A 1 200 ? 7.448 0.572 -56.312 1.00 80.62 200 THR A C 1
ATOM 1514 O O . THR A 1 200 ? 7.628 1.321 -55.355 1.00 80.62 200 THR A O 1
ATOM 1517 N N . GLY A 1 201 ? 6.484 0.786 -57.210 1.00 79.50 201 GLY A N 1
ATOM 1518 C CA . GLY A 1 201 ? 5.573 1.931 -57.139 1.00 79.50 201 GLY A CA 1
ATOM 1519 C C . GLY A 1 201 ? 6.167 3.222 -57.706 1.00 79.50 201 GLY A C 1
ATOM 1520 O O . GLY A 1 201 ? 5.809 4.307 -57.256 1.00 79.50 201 GLY A O 1
ATOM 1521 N N . LEU A 1 202 ? 7.076 3.114 -58.681 1.00 83.31 202 LEU A N 1
ATOM 1522 C CA . LEU A 1 202 ? 7.746 4.253 -59.314 1.00 83.31 202 LEU A CA 1
ATOM 1523 C C . LEU A 1 202 ? 6.926 4.844 -60.488 1.00 83.31 202 LEU A C 1
ATOM 1525 O O . LEU A 1 202 ? 6.208 4.099 -61.164 1.00 83.31 202 LEU A O 1
ATOM 1529 N N . PRO A 1 203 ? 7.040 6.156 -60.782 1.00 89.19 203 PRO A N 1
ATOM 1530 C CA . PRO A 1 203 ? 7.702 7.159 -59.952 1.00 89.19 203 PRO A CA 1
ATOM 1531 C C . PRO A 1 203 ? 6.979 7.322 -58.609 1.00 89.19 203 PRO A C 1
ATOM 1533 O O . PRO A 1 203 ? 5.753 7.257 -58.543 1.00 89.19 203 PRO A O 1
ATOM 1536 N N . LEU A 1 204 ? 7.758 7.506 -57.550 1.00 90.12 204 LEU A N 1
ATOM 1537 C CA . LEU A 1 204 ? 7.291 7.631 -56.175 1.00 90.12 204 LEU A CA 1
ATOM 1538 C C . LEU A 1 204 ? 7.648 9.022 -55.655 1.00 90.12 204 LEU A C 1
ATOM 1540 O O . LEU A 1 204 ? 8.769 9.482 -55.854 1.00 90.12 204 LEU A O 1
ATOM 1544 N N . ARG A 1 205 ? 6.721 9.653 -54.934 1.00 94.31 205 ARG A N 1
ATOM 1545 C CA . ARG A 1 205 ? 6.973 10.889 -54.186 1.00 94.31 205 ARG A CA 1
ATOM 1546 C C . ARG A 1 205 ? 6.508 10.743 -52.745 1.00 94.31 205 ARG A C 1
ATOM 1548 O O . ARG A 1 205 ? 5.358 10.371 -52.508 1.00 94.31 205 ARG A O 1
ATOM 1555 N N . ILE A 1 206 ? 7.383 11.064 -51.800 1.00 93.19 206 ILE A N 1
ATOM 1556 C CA . ILE A 1 206 ? 7.089 11.114 -50.366 1.00 93.19 206 ILE A CA 1
ATOM 1557 C C . ILE A 1 206 ? 7.339 12.528 -49.867 1.00 93.19 206 ILE A C 1
ATOM 1559 O O . ILE A 1 206 ? 8.402 13.093 -50.105 1.00 93.19 206 ILE A O 1
ATOM 1563 N N . GLU A 1 207 ? 6.366 13.079 -49.151 1.00 94.31 207 GLU A N 1
ATOM 1564 C CA . GLU A 1 207 ? 6.521 14.328 -48.408 1.00 94.31 207 GLU A CA 1
ATOM 1565 C C . GLU A 1 207 ? 6.249 14.022 -46.944 1.00 94.31 207 GLU A C 1
ATOM 1567 O O . GLU A 1 207 ? 5.158 13.552 -46.596 1.00 94.31 207 GLU A O 1
ATOM 1572 N N . ASP A 1 208 ? 7.240 14.260 -46.090 1.00 92.19 208 ASP A N 1
ATOM 1573 C CA . ASP A 1 208 ? 7.147 13.855 -44.697 1.00 92.19 208 ASP A CA 1
ATOM 1574 C C . ASP A 1 208 ? 7.726 14.890 -43.735 1.00 92.19 208 ASP A C 1
ATOM 1576 O O . ASP A 1 208 ? 8.613 15.688 -44.049 1.00 92.19 208 ASP A O 1
ATOM 1580 N N . SER A 1 209 ? 7.152 14.890 -42.540 1.00 88.56 209 SER A N 1
ATOM 1581 C CA . SER A 1 209 ? 7.510 15.769 -41.434 1.00 88.56 209 SER A CA 1
ATOM 1582 C C . SER A 1 209 ? 7.011 15.122 -40.144 1.00 88.56 209 SER A C 1
ATOM 1584 O O . SER A 1 209 ? 5.840 14.726 -40.110 1.00 88.56 209 SER A O 1
ATOM 1586 N N . PRO A 1 210 ? 7.814 15.056 -39.074 1.00 81.62 210 PRO A N 1
ATOM 1587 C CA . PRO A 1 210 ? 7.376 14.416 -37.843 1.00 81.62 210 PRO A CA 1
ATOM 1588 C C . PRO A 1 210 ? 6.223 15.182 -37.182 1.00 81.62 210 PRO A C 1
ATOM 1590 O O . PRO A 1 210 ? 6.245 16.407 -37.093 1.00 81.62 210 PRO A O 1
ATOM 1593 N N . GLU A 1 211 ? 5.237 14.449 -36.663 1.00 76.06 211 GLU A N 1
ATOM 1594 C CA . GLU A 1 211 ? 4.144 15.018 -35.859 1.00 76.06 211 GLU A CA 1
ATOM 1595 C C . GLU A 1 211 ? 4.650 15.531 -34.500 1.00 76.06 211 GLU A C 1
ATOM 1597 O O . GLU A 1 211 ? 4.247 16.593 -34.029 1.00 76.06 211 GLU A O 1
ATOM 1602 N N . PHE A 1 212 ? 5.591 14.800 -33.894 1.00 72.75 212 PHE A N 1
ATOM 1603 C CA . PHE A 1 212 ? 6.219 15.148 -32.622 1.00 72.75 212 PHE A CA 1
ATOM 1604 C C . PHE A 1 212 ? 7.695 15.451 -32.841 1.00 72.75 212 PHE A C 1
ATOM 1606 O O . PHE A 1 212 ? 8.427 14.565 -33.265 1.00 72.75 212 PHE A O 1
ATOM 1613 N N . GLY A 1 213 ? 8.165 16.658 -32.510 1.00 72.38 213 GLY A N 1
ATOM 1614 C CA . GLY A 1 213 ? 9.581 17.041 -32.660 1.00 72.38 213 GLY A CA 1
ATOM 1615 C C . GLY A 1 213 ? 10.551 16.351 -31.685 1.00 72.38 213 GLY A C 1
ATOM 1616 O O . GLY A 1 213 ? 11.763 16.409 -31.887 1.00 72.38 213 GLY A O 1
ATOM 1617 N N . TRP A 1 214 ? 10.028 15.689 -30.647 1.00 78.06 214 TRP A N 1
ATOM 1618 C CA . TRP A 1 214 ? 10.788 14.904 -29.670 1.00 78.06 214 TRP A CA 1
ATOM 1619 C C . TRP A 1 214 ? 10.298 13.457 -29.670 1.00 78.06 214 TRP A C 1
ATOM 1621 O O . TRP A 1 214 ? 9.144 13.188 -29.332 1.00 78.06 214 TRP A O 1
ATOM 1631 N N . ARG A 1 215 ? 11.170 12.521 -30.046 1.00 84.62 215 ARG A N 1
ATOM 1632 C CA . ARG A 1 215 ? 10.878 11.085 -30.158 1.00 84.62 215 ARG A CA 1
ATOM 1633 C C . ARG A 1 215 ? 12.007 10.330 -29.474 1.00 84.62 215 ARG A C 1
ATOM 1635 O O . ARG A 1 215 ? 13.019 9.983 -30.086 1.00 84.62 215 ARG A O 1
ATOM 1642 N N . GLY A 1 216 ? 11.839 10.198 -28.160 1.00 79.19 216 GLY A N 1
ATOM 1643 C CA . GLY A 1 216 ? 12.877 9.742 -27.252 1.00 79.19 216 GLY A CA 1
ATOM 1644 C C . GLY A 1 216 ? 12.748 8.282 -26.846 1.00 79.19 216 GLY A C 1
ATOM 1645 O O . GLY A 1 216 ? 11.641 7.792 -26.633 1.00 79.19 216 GLY A O 1
ATOM 1646 N N . LEU A 1 217 ? 13.888 7.614 -26.694 1.00 77.56 217 LEU A N 1
ATOM 1647 C CA . LEU A 1 217 ? 14.009 6.310 -26.054 1.00 77.56 217 LEU A CA 1
ATOM 1648 C C . LEU A 1 217 ? 14.831 6.467 -24.774 1.00 77.56 217 LEU A C 1
ATOM 1650 O O . LEU A 1 217 ? 15.990 6.871 -24.850 1.00 77.56 217 LEU A O 1
ATOM 1654 N N . LEU A 1 218 ? 14.235 6.157 -23.620 1.00 86.38 218 LEU A N 1
ATOM 1655 C CA . LEU A 1 218 ? 14.952 6.108 -22.347 1.00 86.38 218 LEU A CA 1
ATOM 1656 C C . LEU A 1 218 ? 15.560 4.724 -22.146 1.00 86.38 218 LEU A C 1
ATOM 1658 O O . LEU A 1 218 ? 14.866 3.712 -22.239 1.00 86.38 218 LEU A O 1
ATOM 1662 N N . VAL A 1 219 ? 16.857 4.699 -21.865 1.00 83.12 219 VAL A N 1
ATOM 1663 C CA . VAL A 1 219 ? 17.634 3.499 -21.579 1.00 83.12 219 VAL A CA 1
ATOM 1664 C C . VAL A 1 219 ? 18.189 3.595 -20.168 1.00 83.12 219 VAL A C 1
ATOM 1666 O O . VAL A 1 219 ? 18.938 4.513 -19.835 1.00 83.12 219 VAL A O 1
ATOM 1669 N N . ASP A 1 220 ? 17.818 2.616 -19.350 1.00 82.88 220 ASP A N 1
ATOM 1670 C CA . ASP A 1 220 ? 18.181 2.548 -17.939 1.00 82.88 220 ASP A CA 1
ATOM 1671 C C . ASP A 1 220 ? 19.553 1.893 -17.729 1.00 82.88 220 ASP A C 1
ATOM 1673 O O . ASP A 1 220 ? 19.661 0.717 -17.372 1.00 82.88 220 ASP A O 1
ATOM 1677 N N . THR A 1 221 ? 20.613 2.660 -17.996 1.00 82.44 221 THR A N 1
ATOM 1678 C CA . THR A 1 221 ? 22.001 2.192 -17.850 1.00 82.44 221 THR A CA 1
ATOM 1679 C C . THR A 1 221 ? 22.487 2.143 -16.398 1.00 82.44 221 THR A C 1
ATOM 1681 O O . THR A 1 221 ? 23.425 1.404 -16.083 1.00 82.44 221 THR A O 1
ATOM 1684 N N . SER A 1 222 ? 21.829 2.883 -15.502 1.00 80.06 222 SER A N 1
ATOM 1685 C CA . SER A 1 222 ? 22.147 2.938 -14.075 1.00 80.06 222 SER A CA 1
ATOM 1686 C C . SER A 1 222 ? 21.681 1.695 -13.323 1.00 80.06 222 SER A C 1
ATOM 1688 O O . SER A 1 222 ? 22.355 1.281 -12.380 1.00 80.06 222 SER A O 1
ATOM 1690 N N . ARG A 1 223 ? 20.583 1.059 -13.767 1.00 78.56 223 ARG A N 1
ATOM 1691 C CA . ARG A 1 223 ? 20.078 -0.226 -13.240 1.00 78.56 223 ARG A CA 1
ATOM 1692 C C . ARG A 1 223 ? 20.445 -1.430 -14.106 1.00 78.56 223 ARG A C 1
ATOM 1694 O O . ARG A 1 223 ? 20.430 -2.552 -13.603 1.00 78.56 223 ARG A O 1
ATOM 1701 N N . HIS A 1 224 ? 20.837 -1.210 -15.361 1.00 79.88 224 HIS A N 1
ATOM 1702 C CA . HIS A 1 224 ? 21.336 -2.245 -16.268 1.00 79.88 224 HIS A CA 1
ATOM 1703 C C . HIS A 1 224 ? 22.437 -1.692 -17.187 1.00 79.88 224 HIS A C 1
ATOM 1705 O O . HIS A 1 224 ? 22.139 -1.108 -18.225 1.00 79.88 224 HIS A O 1
ATOM 1711 N N . PHE A 1 225 ? 23.717 -1.908 -16.860 1.00 84.31 225 PHE A N 1
ATOM 1712 C CA . PHE A 1 225 ? 24.815 -1.419 -17.708 1.00 84.31 225 PHE A CA 1
ATOM 1713 C C . PHE A 1 225 ? 24.713 -1.942 -19.149 1.00 84.31 225 PHE A C 1
ATOM 1715 O O . PHE A 1 225 ? 24.641 -3.153 -19.377 1.00 84.31 225 PHE A O 1
ATOM 1722 N N . MET A 1 226 ? 24.780 -1.033 -20.124 1.00 83.25 226 MET A N 1
ATOM 1723 C CA . MET A 1 226 ? 24.787 -1.370 -21.547 1.00 83.25 226 MET A CA 1
ATOM 1724 C C . MET A 1 226 ? 26.112 -0.949 -22.189 1.00 83.25 226 MET A C 1
ATOM 1726 O O . MET A 1 226 ? 26.376 0.248 -22.290 1.00 83.25 226 MET A O 1
ATOM 1730 N N . PRO A 1 227 ? 26.949 -1.882 -22.671 1.00 85.94 227 PRO A N 1
ATOM 1731 C CA . PRO A 1 227 ? 28.184 -1.535 -23.365 1.00 85.94 227 PRO A CA 1
ATOM 1732 C C . PRO A 1 227 ? 27.955 -0.561 -24.532 1.00 85.94 227 PRO A C 1
ATOM 1734 O O . PRO A 1 227 ? 26.980 -0.699 -25.274 1.00 85.94 227 PRO A O 1
ATOM 1737 N N . VAL A 1 228 ? 28.894 0.368 -24.754 1.00 85.88 228 VAL A N 1
ATOM 1738 C CA . VAL A 1 228 ? 28.846 1.354 -25.856 1.00 85.88 228 VAL A CA 1
ATOM 1739 C C . VAL A 1 228 ? 28.501 0.725 -27.216 1.00 85.88 228 VAL A C 1
ATOM 1741 O O . VAL A 1 228 ? 27.667 1.296 -27.917 1.00 85.88 228 VAL A O 1
ATOM 1744 N N . PRO A 1 229 ? 29.037 -0.450 -27.615 1.00 84.06 229 PRO A N 1
ATOM 1745 C CA . PRO A 1 229 ? 28.641 -1.083 -28.875 1.00 84.06 229 PRO A CA 1
ATOM 1746 C C . PRO A 1 229 ? 27.143 -1.416 -28.966 1.00 84.06 229 PRO A C 1
ATOM 1748 O O . PRO A 1 229 ? 26.549 -1.268 -30.032 1.00 84.06 229 PRO A O 1
ATOM 1751 N N . ILE A 1 230 ? 26.512 -1.819 -27.857 1.00 80.56 230 ILE A N 1
ATOM 1752 C CA . ILE A 1 230 ? 25.067 -2.089 -27.813 1.00 80.56 230 ILE A CA 1
ATOM 1753 C C . ILE A 1 230 ? 24.289 -0.781 -27.962 1.00 80.56 230 ILE A C 1
ATOM 1755 O O . ILE A 1 230 ? 23.352 -0.718 -28.756 1.00 80.56 230 ILE A O 1
ATOM 1759 N N . LEU A 1 231 ? 24.714 0.281 -27.271 1.00 85.81 231 LEU A N 1
ATOM 1760 C CA . LEU A 1 231 ? 24.104 1.607 -27.402 1.00 85.81 231 LEU A CA 1
ATOM 1761 C C . LEU A 1 231 ? 24.234 2.154 -28.833 1.00 85.81 231 LEU A C 1
ATOM 1763 O O . LEU A 1 231 ? 23.275 2.698 -29.370 1.00 85.81 231 LEU A O 1
ATOM 1767 N N . LYS A 1 232 ? 25.374 1.939 -29.501 1.00 88.62 232 LYS A N 1
ATOM 1768 C CA . LYS A 1 232 ? 25.572 2.292 -30.918 1.00 88.62 232 LYS A CA 1
ATOM 1769 C C . LYS A 1 232 ? 24.628 1.515 -31.846 1.00 88.62 232 LYS A C 1
ATOM 1771 O O . LYS A 1 232 ? 24.044 2.100 -32.755 1.00 88.62 232 LYS A O 1
ATOM 1776 N N . ASN A 1 233 ? 24.389 0.232 -31.586 1.00 82.94 233 ASN A N 1
ATOM 1777 C CA . ASN A 1 233 ? 23.404 -0.539 -32.353 1.00 82.94 233 ASN A CA 1
ATOM 1778 C C . ASN A 1 233 ? 21.972 -0.062 -32.120 1.00 82.94 233 ASN A C 1
ATOM 1780 O O . ASN A 1 233 ? 21.183 0.010 -33.062 1.00 82.94 233 ASN A O 1
ATOM 1784 N N . LEU A 1 234 ? 21.652 0.322 -30.887 1.00 84.00 234 LEU A N 1
ATOM 1785 C CA . LEU A 1 234 ? 20.367 0.925 -30.569 1.00 84.00 234 LEU A CA 1
ATOM 1786 C C . LEU A 1 234 ? 20.177 2.259 -31.302 1.00 84.00 234 LEU A C 1
ATOM 1788 O O . LEU A 1 234 ? 19.119 2.485 -31.878 1.00 84.00 234 LEU A O 1
ATOM 1792 N N . ILE A 1 235 ? 21.217 3.094 -31.366 1.00 88.50 235 ILE A N 1
ATOM 1793 C CA . ILE A 1 235 ? 21.233 4.335 -32.155 1.00 88.50 235 ILE A CA 1
ATOM 1794 C C . ILE A 1 235 ? 20.975 4.039 -33.640 1.00 88.50 235 ILE A C 1
ATOM 1796 O O . ILE A 1 235 ? 20.161 4.715 -34.263 1.00 88.50 235 ILE A O 1
ATOM 1800 N N . ASN A 1 236 ? 21.593 3.002 -34.216 1.00 85.31 236 ASN A N 1
ATOM 1801 C CA . ASN A 1 236 ? 21.336 2.610 -35.610 1.00 85.31 236 ASN A CA 1
ATOM 1802 C C . ASN A 1 236 ? 19.875 2.233 -35.856 1.00 85.31 236 ASN A C 1
ATOM 1804 O O . ASN A 1 236 ? 19.305 2.583 -36.896 1.00 85.31 236 ASN A O 1
ATOM 1808 N N . LEU A 1 237 ? 19.272 1.515 -34.908 1.00 82.25 237 LEU A N 1
ATOM 1809 C CA . LEU A 1 237 ? 17.861 1.164 -34.966 1.00 82.25 237 LEU A CA 1
ATOM 1810 C C . LEU A 1 237 ? 17.000 2.421 -34.876 1.00 82.25 237 LEU A C 1
ATOM 1812 O O . LEU A 1 237 ? 16.195 2.657 -35.771 1.00 82.25 237 LEU A O 1
ATOM 1816 N N . MET A 1 238 ? 17.218 3.246 -33.851 1.00 87.12 238 MET A N 1
ATOM 1817 C CA . MET A 1 238 ? 16.505 4.505 -33.628 1.00 87.12 238 MET A CA 1
ATOM 1818 C C . MET A 1 238 ? 16.520 5.393 -34.875 1.00 87.12 238 MET A C 1
ATOM 1820 O O . MET A 1 238 ? 15.466 5.849 -35.311 1.00 87.12 238 MET A O 1
ATOM 1824 N N . ALA A 1 239 ? 17.688 5.548 -35.496 1.00 86.50 239 ALA A N 1
ATOM 1825 C CA . ALA A 1 239 ? 17.880 6.325 -36.713 1.00 86.50 239 ALA A CA 1
ATOM 1826 C C . ALA A 1 239 ? 17.072 5.766 -37.896 1.00 86.50 239 ALA A C 1
ATOM 1828 O O . ALA A 1 239 ? 16.551 6.520 -38.712 1.00 86.50 239 ALA A O 1
ATOM 1829 N N . THR A 1 240 ? 16.924 4.439 -37.966 1.00 80.00 240 THR A N 1
ATOM 1830 C CA . THR A 1 240 ? 16.155 3.763 -39.022 1.00 80.00 240 THR A CA 1
ATOM 1831 C C . THR A 1 240 ? 14.651 3.989 -38.871 1.00 80.00 240 THR A C 1
ATOM 1833 O O . THR A 1 240 ? 13.957 4.032 -39.877 1.00 80.00 240 THR A O 1
ATOM 1836 N N . ILE A 1 241 ? 14.154 4.159 -37.641 1.00 82.62 241 ILE A N 1
ATOM 1837 C CA . ILE A 1 241 ? 12.726 4.357 -37.327 1.00 82.62 241 ILE A CA 1
ATOM 1838 C C . ILE A 1 241 ? 12.401 5.795 -36.886 1.00 82.62 241 ILE A C 1
ATOM 1840 O O . ILE A 1 241 ? 11.423 6.036 -36.178 1.00 82.62 241 ILE A O 1
ATOM 1844 N N . HIS A 1 242 ? 13.241 6.751 -37.286 1.00 86.75 242 HIS A N 1
ATOM 1845 C CA . HIS A 1 242 ? 13.092 8.194 -37.062 1.00 86.75 242 HIS A CA 1
ATOM 1846 C C . HIS A 1 242 ? 12.993 8.628 -35.583 1.00 86.75 242 HIS A C 1
ATOM 1848 O O . HIS A 1 242 ? 12.479 9.713 -35.297 1.00 86.75 242 HIS A O 1
ATOM 1854 N N . TYR A 1 243 ? 13.489 7.835 -34.627 1.00 86.00 243 TYR A N 1
ATOM 1855 C CA . TYR A 1 243 ? 13.730 8.311 -33.258 1.00 86.00 243 TYR A CA 1
ATOM 1856 C C . TYR A 1 243 ? 14.918 9.275 -33.255 1.00 86.00 243 TYR A C 1
ATOM 1858 O O . TYR A 1 243 ? 15.884 9.067 -33.984 1.00 86.00 243 TYR A O 1
ATOM 1866 N N . ASN A 1 244 ? 14.848 10.321 -32.433 1.00 84.38 244 ASN A N 1
ATOM 1867 C CA . ASN A 1 244 ? 15.813 11.423 -32.473 1.00 84.38 244 ASN A CA 1
ATOM 1868 C C . ASN A 1 244 ? 16.377 11.822 -31.100 1.00 84.38 244 ASN A C 1
ATOM 1870 O O . ASN A 1 244 ? 17.235 12.698 -31.039 1.00 84.38 244 ASN A O 1
ATOM 1874 N N . VAL A 1 245 ? 15.961 11.165 -30.008 1.00 83.62 245 VAL A N 1
ATOM 1875 C CA . VAL A 1 245 ? 16.545 11.376 -28.672 1.00 83.62 245 VAL A CA 1
ATOM 1876 C C . VAL A 1 245 ? 16.856 10.049 -27.979 1.00 83.62 245 VAL A C 1
ATOM 1878 O O . VAL A 1 245 ? 15.971 9.220 -27.790 1.00 83.62 245 VAL A O 1
ATOM 1881 N N . LEU A 1 246 ? 18.100 9.850 -27.552 1.00 85.00 246 LEU A N 1
ATOM 1882 C CA . LEU A 1 246 ? 18.514 8.779 -26.647 1.00 85.00 246 LEU A CA 1
ATOM 1883 C C . LEU A 1 246 ? 18.655 9.362 -25.242 1.00 85.00 246 LEU A C 1
ATOM 1885 O O . LEU A 1 246 ? 19.592 10.105 -24.970 1.00 85.00 246 LEU A O 1
ATOM 1889 N N . HIS A 1 247 ? 17.729 9.031 -24.354 1.00 83.75 247 HIS A N 1
ATOM 1890 C CA . HIS A 1 247 ? 17.778 9.437 -22.957 1.00 83.75 247 HIS A CA 1
ATOM 1891 C C . HIS A 1 247 ? 18.500 8.344 -22.155 1.00 83.75 247 HIS A C 1
ATOM 1893 O O . HIS A 1 247 ? 18.020 7.220 -22.063 1.00 83.75 247 HIS A O 1
ATOM 1899 N N . LEU A 1 248 ? 19.686 8.637 -21.628 1.00 81.12 248 LEU A N 1
ATOM 1900 C CA . LEU A 1 248 ? 20.495 7.706 -20.847 1.00 81.12 248 LEU A CA 1
ATOM 1901 C C . LEU A 1 248 ? 20.319 7.998 -19.364 1.00 81.12 248 LEU A C 1
ATOM 1903 O O . LEU A 1 248 ? 20.874 8.969 -18.865 1.00 81.12 248 LEU A O 1
ATOM 1907 N N . HIS A 1 249 ? 19.604 7.136 -18.653 1.00 83.56 249 HIS A N 1
ATOM 1908 C CA . HIS A 1 249 ? 19.571 7.173 -17.196 1.00 83.56 249 HIS A CA 1
ATOM 1909 C C . HIS A 1 249 ? 20.888 6.582 -16.685 1.00 83.56 249 HIS A C 1
ATOM 1911 O O . HIS A 1 249 ? 21.089 5.364 -16.698 1.00 83.56 249 HIS A O 1
ATOM 1917 N N . LEU A 1 250 ? 21.844 7.464 -16.378 1.00 79.00 250 LEU A N 1
ATOM 1918 C CA . LEU A 1 250 ? 23.243 7.114 -16.139 1.00 79.00 250 LEU A CA 1
ATOM 1919 C C . LEU A 1 250 ? 23.508 6.734 -14.688 1.00 79.00 250 LEU A C 1
ATOM 1921 O O . LEU A 1 250 ? 24.345 5.870 -14.466 1.00 79.00 250 LEU A O 1
ATOM 1925 N N . VAL A 1 251 ? 22.826 7.337 -13.710 1.00 78.19 251 VAL A N 1
ATOM 1926 C CA . VAL A 1 251 ? 23.139 7.158 -12.279 1.00 78.19 251 VAL A CA 1
ATOM 1927 C C . VAL A 1 251 ? 21.873 7.003 -11.429 1.00 78.19 251 VAL A C 1
ATOM 1929 O O . VAL A 1 251 ? 20.935 7.765 -11.624 1.00 78.19 251 VAL A O 1
ATOM 1932 N N . ASP A 1 252 ? 21.892 6.053 -10.480 1.00 78.75 252 ASP A N 1
ATOM 1933 C CA . ASP A 1 252 ? 20.818 5.747 -9.504 1.00 78.75 252 ASP A CA 1
ATOM 1934 C C . ASP A 1 252 ? 21.419 5.069 -8.238 1.00 78.75 252 ASP A C 1
ATOM 1936 O O . ASP A 1 252 ? 22.630 4.830 -8.161 1.00 78.75 252 ASP A O 1
ATOM 1940 N N . ASP A 1 253 ? 20.605 4.708 -7.241 1.00 75.12 253 ASP A N 1
ATOM 1941 C CA . ASP A 1 253 ? 20.968 4.036 -5.987 1.00 75.12 253 ASP A CA 1
ATOM 1942 C C . ASP A 1 253 ? 21.810 2.775 -6.217 1.00 75.12 253 ASP A C 1
ATOM 1944 O O . ASP A 1 253 ? 22.655 2.420 -5.390 1.00 75.12 253 ASP A O 1
ATOM 1948 N N . GLN A 1 254 ? 21.566 2.081 -7.327 1.00 80.38 254 GLN A N 1
ATOM 1949 C CA . GLN A 1 254 ? 22.186 0.805 -7.663 1.00 80.38 254 GLN A CA 1
ATOM 1950 C C . GLN A 1 254 ? 23.587 0.975 -8.252 1.00 80.38 254 GLN A C 1
ATOM 1952 O O . GLN A 1 254 ? 24.420 0.086 -8.052 1.00 80.38 254 GLN A O 1
ATOM 1957 N N . SER A 1 255 ? 23.860 2.072 -8.972 1.00 83.00 255 SER A N 1
ATOM 1958 C CA . SER A 1 255 ? 25.153 2.263 -9.627 1.00 83.00 255 SER A CA 1
ATOM 1959 C C . SER A 1 255 ? 25.483 3.707 -10.014 1.00 83.00 255 SER A C 1
ATOM 1961 O O . SER A 1 255 ? 24.617 4.469 -10.440 1.00 83.00 255 SER A O 1
ATOM 1963 N N . PHE A 1 256 ? 26.778 4.027 -9.960 1.00 83.38 256 PHE A N 1
ATOM 1964 C CA . PHE A 1 256 ? 27.417 5.204 -10.549 1.00 83.38 256 PHE A CA 1
ATOM 1965 C C . PHE A 1 256 ? 28.404 4.770 -11.659 1.00 83.38 256 PHE A C 1
ATOM 1967 O O . PHE A 1 256 ? 29.617 4.770 -11.463 1.00 83.38 256 PHE A O 1
ATOM 1974 N N . PRO A 1 257 ? 27.925 4.338 -12.836 1.00 83.50 257 PRO A N 1
ATOM 1975 C CA . PRO A 1 257 ? 28.741 3.795 -13.920 1.00 83.50 257 PRO A CA 1
ATOM 1976 C C . PRO A 1 257 ? 29.382 4.877 -14.803 1.00 83.50 257 PRO A C 1
ATOM 1978 O O . PRO A 1 257 ? 29.633 4.628 -15.974 1.00 83.50 257 PRO A O 1
ATOM 1981 N N . VAL A 1 258 ? 29.636 6.087 -14.305 1.00 81.38 258 VAL A N 1
ATOM 1982 C CA . VAL A 1 258 ? 30.227 7.178 -15.101 1.00 81.38 258 VAL A CA 1
ATOM 1983 C C . VAL A 1 258 ? 31.536 7.606 -14.470 1.00 81.38 258 VAL A C 1
ATOM 1985 O O . VAL A 1 258 ? 31.554 8.002 -13.310 1.00 81.38 258 VAL A O 1
ATOM 1988 N N . VAL A 1 259 ? 32.635 7.556 -15.220 1.00 80.31 259 VAL A N 1
ATOM 1989 C CA . VAL A 1 259 ? 33.925 8.037 -14.717 1.00 80.31 259 VAL A CA 1
ATOM 1990 C C . VAL A 1 259 ? 33.938 9.558 -14.762 1.00 80.31 259 VAL A C 1
ATOM 1992 O O . VAL A 1 259 ? 33.925 10.157 -15.836 1.00 80.31 259 VAL A O 1
ATOM 1995 N N . VAL A 1 260 ? 34.008 10.173 -13.584 1.00 74.38 260 VAL A N 1
ATOM 1996 C CA . VAL A 1 260 ? 34.235 11.611 -13.423 1.00 74.38 260 VAL A CA 1
ATOM 1997 C C . VAL A 1 260 ? 35.691 11.789 -12.989 1.00 74.38 260 VAL A C 1
ATOM 1999 O O . VAL A 1 260 ? 36.013 11.401 -11.865 1.00 74.38 260 VAL A O 1
ATOM 2002 N N . PRO A 1 261 ? 36.591 12.310 -13.845 1.00 73.00 261 PRO A N 1
ATOM 2003 C CA . PRO A 1 261 ? 38.024 12.397 -13.544 1.00 73.00 261 PRO A CA 1
ATOM 2004 C C . PRO A 1 261 ? 38.354 13.123 -12.234 1.00 73.00 261 PRO A C 1
ATOM 2006 O O . PRO A 1 261 ? 39.315 12.768 -11.555 1.00 73.00 261 PRO A O 1
ATOM 2009 N N . GLU A 1 262 ? 37.547 14.113 -11.858 1.00 64.31 262 GLU A N 1
ATOM 2010 C CA . GLU A 1 262 ? 37.684 14.888 -10.622 1.00 64.31 262 GLU A CA 1
ATOM 2011 C C . GLU A 1 262 ? 37.232 14.110 -9.375 1.00 64.31 262 GLU A C 1
ATOM 2013 O O . GLU A 1 262 ? 37.635 14.447 -8.262 1.00 64.31 262 GLU A O 1
ATOM 2018 N N . PHE A 1 263 ? 36.405 13.075 -9.558 1.00 66.38 263 PHE A N 1
ATOM 2019 C CA . PHE A 1 263 ? 35.833 12.229 -8.507 1.00 66.38 263 PHE A CA 1
ATOM 2020 C C . PHE A 1 263 ? 35.881 10.744 -8.913 1.00 66.38 263 PHE A C 1
ATOM 2022 O O . PHE A 1 263 ? 34.838 10.090 -9.021 1.00 66.38 263 PHE A O 1
ATOM 2029 N N . PRO A 1 264 ? 37.081 10.182 -9.148 1.00 69.38 264 PRO A N 1
ATOM 2030 C CA . PRO A 1 264 ? 37.225 8.842 -9.718 1.00 69.38 264 PRO A CA 1
ATOM 2031 C C . PRO A 1 264 ? 36.590 7.774 -8.817 1.00 69.38 264 PRO A C 1
ATOM 2033 O O . PRO A 1 264 ? 35.931 6.853 -9.309 1.00 69.38 264 PRO A O 1
ATOM 2036 N N . HIS A 1 265 ? 36.667 7.984 -7.499 1.00 73.62 265 HIS A N 1
ATOM 2037 C CA . HIS A 1 265 ? 36.093 7.126 -6.468 1.00 73.62 265 HIS A CA 1
ATOM 2038 C C . HIS A 1 265 ? 34.585 6.901 -6.620 1.00 73.62 265 HIS A C 1
ATOM 2040 O O . HIS A 1 265 ? 34.105 5.820 -6.284 1.00 73.62 265 HIS A O 1
ATOM 2046 N N . LEU A 1 266 ? 33.831 7.865 -7.170 1.00 75.62 266 LEU A N 1
ATOM 2047 C CA . LEU A 1 266 ? 32.395 7.688 -7.419 1.00 75.62 266 LEU A CA 1
ATOM 2048 C C . LEU A 1 266 ? 32.134 6.506 -8.349 1.00 75.62 266 LEU A C 1
ATOM 2050 O O . LEU A 1 266 ? 31.234 5.719 -8.091 1.00 75.62 266 LEU A O 1
ATOM 2054 N N . SER A 1 267 ? 32.950 6.336 -9.384 1.00 78.94 267 SER A N 1
ATOM 2055 C CA . SER A 1 267 ? 32.836 5.196 -10.295 1.00 78.94 267 SER A CA 1
ATOM 2056 C C . SER A 1 267 ? 33.615 3.969 -9.827 1.00 78.94 267 SER A C 1
ATOM 2058 O O . SER A 1 267 ? 33.134 2.851 -9.979 1.00 78.94 267 SER A O 1
ATOM 2060 N N . GLU A 1 268 ? 34.782 4.143 -9.204 1.00 80.19 268 GLU A N 1
ATOM 2061 C CA . GLU A 1 268 ? 35.589 3.019 -8.705 1.00 80.19 268 GLU A CA 1
ATOM 2062 C C . GLU A 1 268 ? 34.835 2.212 -7.639 1.00 80.19 268 GLU A C 1
ATOM 2064 O O . GLU A 1 268 ? 34.841 0.979 -7.661 1.00 80.19 268 GLU A O 1
ATOM 2069 N N . GLU A 1 269 ? 34.136 2.915 -6.747 1.00 78.12 269 GLU A N 1
ATOM 2070 C CA . GLU A 1 269 ? 33.438 2.335 -5.599 1.00 78.12 269 GLU A CA 1
ATOM 2071 C C . GLU A 1 269 ? 31.908 2.397 -5.733 1.00 78.12 269 GLU A C 1
ATOM 2073 O O . GLU A 1 269 ? 31.217 1.666 -5.032 1.00 78.12 269 GLU A O 1
ATOM 2078 N N . GLY A 1 270 ? 31.353 3.220 -6.626 1.00 75.12 270 GLY A N 1
ATOM 2079 C CA . GLY A 1 270 ? 29.904 3.316 -6.845 1.00 75.12 270 GLY A CA 1
ATOM 2080 C C . GLY A 1 270 ? 29.388 2.616 -8.103 1.00 75.12 270 GLY A C 1
ATOM 2081 O O . GLY A 1 270 ? 28.185 2.368 -8.190 1.00 75.12 270 GLY A O 1
ATOM 2082 N N . ALA A 1 271 ? 30.238 2.262 -9.075 1.00 78.69 271 ALA A N 1
ATOM 2083 C CA . ALA A 1 271 ? 29.807 1.540 -10.276 1.00 78.69 271 ALA A CA 1
ATOM 2084 C C . ALA A 1 271 ? 29.577 0.038 -10.030 1.00 78.69 271 ALA A C 1
ATOM 2086 O O . ALA A 1 271 ? 29.980 -0.540 -9.024 1.00 78.69 271 ALA A O 1
ATOM 2087 N N . TRP A 1 272 ? 28.960 -0.638 -11.000 1.00 68.38 272 TRP A N 1
ATOM 2088 C CA . TRP A 1 272 ? 28.757 -2.088 -11.008 1.00 68.38 272 TRP A CA 1
ATOM 2089 C C . TRP A 1 272 ? 30.048 -2.874 -10.720 1.00 68.38 272 TRP A C 1
ATOM 2091 O O . TRP A 1 272 ? 30.957 -2.944 -11.546 1.00 68.38 272 TRP A O 1
ATOM 2101 N N . HIS A 1 273 ? 30.136 -3.527 -9.558 1.00 54.78 273 HIS A N 1
ATOM 2102 C CA . HIS A 1 273 ? 31.368 -4.219 -9.178 1.00 54.78 273 HIS A CA 1
ATOM 2103 C C . HIS A 1 273 ? 31.502 -5.641 -9.744 1.00 54.78 273 HIS A C 1
ATOM 2105 O O . HIS A 1 273 ? 30.693 -6.522 -9.433 1.00 54.78 273 HIS A O 1
ATOM 2111 N N . ASN A 1 274 ? 32.696 -5.906 -10.297 1.00 49.81 274 ASN A N 1
ATOM 2112 C CA . ASN A 1 274 ? 33.316 -7.194 -10.666 1.00 49.81 274 ASN A CA 1
ATOM 2113 C C . ASN A 1 274 ? 32.941 -7.742 -12.059 1.00 49.81 274 ASN A C 1
ATOM 2115 O O . ASN A 1 274 ? 31.992 -8.509 -12.174 1.00 49.81 274 ASN A O 1
ATOM 2119 N N . VAL A 1 275 ? 33.725 -7.399 -13.090 1.00 44.12 275 VAL A N 1
ATOM 2120 C CA . VAL A 1 275 ? 34.686 -8.272 -13.831 1.00 44.12 275 VAL A CA 1
ATOM 2121 C C . VAL A 1 275 ? 35.351 -7.469 -14.972 1.00 44.12 275 VAL A C 1
ATOM 2123 O O . VAL A 1 275 ? 36.470 -7.768 -15.357 1.00 44.12 275 VAL A O 1
ATOM 2126 N N . HIS A 1 276 ? 34.762 -6.364 -15.406 1.00 48.78 276 HIS A N 1
ATOM 2127 C CA . HIS A 1 276 ? 35.416 -5.271 -16.132 1.00 48.78 276 HIS A CA 1
ATOM 2128 C C . HIS A 1 276 ? 34.799 -3.968 -15.610 1.00 48.78 276 HIS A C 1
ATOM 2130 O O . HIS A 1 276 ? 33.723 -4.042 -15.007 1.00 48.78 276 HIS A O 1
ATOM 2136 N N . PRO A 1 277 ? 35.450 -2.800 -15.736 1.00 57.41 277 PRO A N 1
ATOM 2137 C CA . PRO A 1 277 ? 34.814 -1.563 -15.319 1.00 57.41 277 PRO A CA 1
ATOM 2138 C C . PRO A 1 277 ? 33.625 -1.332 -16.263 1.00 57.41 277 PRO A C 1
ATOM 2140 O O . PRO A 1 277 ? 33.788 -0.899 -17.398 1.00 57.41 277 PRO A O 1
ATOM 2143 N N . ASN A 1 278 ? 32.428 -1.706 -15.802 1.00 78.12 278 ASN A N 1
ATOM 2144 C CA . ASN A 1 278 ? 31.142 -1.419 -16.434 1.00 78.12 278 ASN A CA 1
ATOM 2145 C C . ASN A 1 278 ? 30.816 0.048 -16.164 1.00 78.12 278 ASN A C 1
ATOM 2147 O O . ASN A 1 278 ? 29.887 0.393 -15.431 1.00 78.12 278 ASN A O 1
ATOM 2151 N N . VAL A 1 279 ? 31.695 0.885 -16.693 1.00 84.44 279 VAL A N 1
ATOM 2152 C CA . VAL A 1 279 ? 31.682 2.326 -16.578 1.00 84.44 279 VAL A CA 1
ATOM 2153 C C . VAL A 1 279 ? 31.778 2.902 -17.976 1.00 84.44 279 VAL A C 1
ATOM 2155 O O . VAL A 1 279 ? 32.378 2.304 -18.868 1.00 84.44 279 VAL A O 1
ATOM 2158 N N . TYR A 1 280 ? 31.209 4.077 -18.151 1.00 82.75 280 TYR A N 1
ATOM 2159 C CA . TYR A 1 280 ? 31.442 4.917 -19.302 1.00 82.75 280 TYR A CA 1
ATOM 2160 C C . TYR A 1 280 ? 32.550 5.897 -18.942 1.00 82.75 280 TYR A C 1
ATOM 2162 O O . TYR A 1 280 ? 32.419 6.685 -17.999 1.00 82.75 280 TYR A O 1
ATOM 2170 N N . THR A 1 281 ? 33.660 5.828 -19.666 1.00 82.75 281 THR A N 1
ATOM 2171 C CA . THR A 1 281 ? 34.692 6.864 -19.602 1.00 82.75 281 THR A CA 1
ATOM 2172 C C . THR A 1 281 ? 34.210 8.141 -20.305 1.00 82.75 281 THR A C 1
ATOM 2174 O O . THR A 1 281 ? 33.279 8.084 -21.113 1.00 82.75 281 THR A O 1
ATOM 2177 N N . PRO A 1 282 ? 34.843 9.304 -20.065 1.00 77.88 282 PRO A N 1
ATOM 2178 C CA . PRO A 1 282 ? 34.562 10.503 -20.852 1.00 77.88 282 PRO A CA 1
ATOM 2179 C C . PRO A 1 282 ? 34.694 10.260 -22.362 1.00 77.88 282 PRO A C 1
ATOM 2181 O O . PRO A 1 282 ? 33.845 10.713 -23.123 1.00 77.88 282 PRO A O 1
ATOM 2184 N N . GLN A 1 283 ? 35.688 9.464 -22.778 1.00 78.12 283 GLN A N 1
ATOM 2185 C CA . GLN A 1 283 ? 35.874 9.088 -24.179 1.00 78.12 283 GLN A CA 1
ATOM 2186 C C . GLN A 1 283 ? 34.724 8.219 -24.700 1.00 78.12 283 GLN A C 1
ATOM 2188 O O . GLN A 1 283 ? 34.258 8.433 -25.811 1.00 78.12 283 GLN A O 1
ATOM 2193 N N . ASP A 1 284 ? 34.230 7.265 -23.905 1.00 80.75 284 ASP A N 1
ATOM 2194 C CA . ASP A 1 284 ? 33.087 6.425 -24.287 1.00 80.75 284 ASP A CA 1
ATOM 2195 C C . ASP A 1 284 ? 31.825 7.256 -24.536 1.00 80.75 284 ASP A C 1
ATOM 2197 O O . ASP A 1 284 ? 31.094 7.009 -25.498 1.00 80.75 284 ASP A O 1
ATOM 2201 N N . LEU A 1 285 ? 31.563 8.236 -23.665 1.00 80.19 285 LEU A N 1
ATOM 2202 C CA . LEU A 1 285 ? 30.417 9.132 -23.794 1.00 80.19 285 LEU A CA 1
ATOM 2203 C C . LEU A 1 285 ? 30.593 10.099 -24.966 1.00 80.19 285 LEU A C 1
ATOM 2205 O O . LEU A 1 285 ? 29.645 10.288 -25.723 1.00 80.19 285 LEU A O 1
ATOM 2209 N N . GLU A 1 286 ? 31.789 10.655 -25.169 1.00 79.12 286 GLU A N 1
ATOM 2210 C CA . GLU A 1 286 ? 32.104 11.492 -26.332 1.00 79.12 286 GLU A CA 1
ATOM 2211 C C . GLU A 1 286 ? 31.934 10.710 -27.643 1.00 79.12 286 GLU A C 1
ATOM 2213 O O . GLU A 1 286 ? 31.242 11.157 -28.561 1.00 79.12 286 GLU A O 1
ATOM 2218 N N . ASP A 1 287 ? 32.485 9.499 -27.713 1.00 81.44 287 ASP A N 1
ATOM 2219 C CA . ASP A 1 287 ? 32.347 8.597 -28.853 1.00 81.44 287 ASP A CA 1
ATOM 2220 C C . ASP A 1 287 ? 30.882 8.250 -29.127 1.00 81.44 287 ASP A C 1
ATOM 2222 O O . ASP A 1 287 ? 30.480 8.125 -30.287 1.00 81.44 287 ASP A O 1
ATOM 2226 N N . LEU A 1 288 ? 30.079 8.053 -28.079 1.00 81.94 288 LEU A N 1
ATOM 2227 C CA . LEU A 1 288 ? 28.657 7.745 -28.195 1.00 81.94 288 LEU A CA 1
ATOM 2228 C C . LEU A 1 288 ? 27.853 8.959 -28.674 1.00 81.94 288 LEU A C 1
ATOM 2230 O O . LEU A 1 288 ? 27.024 8.809 -29.572 1.00 81.94 288 LEU A O 1
ATOM 2234 N N . VAL A 1 289 ? 28.120 10.147 -28.126 1.00 81.56 289 VAL A N 1
ATOM 2235 C CA . VAL A 1 289 ? 27.491 11.417 -28.528 1.00 81.56 289 VAL A CA 1
ATOM 2236 C C . VAL A 1 289 ? 27.810 11.727 -29.986 1.00 81.56 289 VAL A C 1
ATOM 2238 O O . VAL A 1 289 ? 26.893 11.966 -30.767 1.00 81.56 289 VAL A O 1
ATOM 2241 N N . ASN A 1 290 ? 29.076 11.627 -30.393 1.00 80.31 290 ASN A N 1
ATOM 2242 C CA . ASN A 1 290 ? 29.486 11.830 -31.783 1.00 80.31 290 ASN A CA 1
ATOM 2243 C C . ASN A 1 290 ? 28.838 10.798 -32.720 1.00 80.31 290 ASN A C 1
ATOM 2245 O O . ASN A 1 290 ? 28.386 11.129 -33.817 1.00 80.31 290 ASN A O 1
ATOM 2249 N N . TYR A 1 291 ? 28.754 9.535 -32.290 1.00 85.12 291 TYR A N 1
ATOM 2250 C CA . TYR A 1 291 ? 28.117 8.475 -33.073 1.00 85.12 291 TYR A CA 1
ATOM 2251 C C . TYR A 1 291 ? 26.611 8.699 -33.263 1.00 85.12 291 TYR A C 1
ATOM 2253 O O . TYR A 1 291 ? 26.096 8.455 -34.359 1.00 85.12 291 TYR A O 1
ATOM 2261 N N . ALA A 1 292 ? 25.925 9.158 -32.213 1.00 85.12 292 ALA A N 1
ATOM 2262 C CA . ALA A 1 292 ? 24.508 9.504 -32.223 1.00 85.12 292 ALA A CA 1
ATOM 2263 C C . ALA A 1 292 ? 24.232 10.768 -33.048 1.00 85.12 292 ALA A C 1
ATOM 2265 O O . ALA A 1 292 ? 23.317 10.776 -33.873 1.00 85.12 292 ALA A O 1
ATOM 2266 N N . GLY A 1 293 ? 25.060 11.803 -32.887 1.00 83.00 293 GLY A N 1
ATOM 2267 C CA . GLY A 1 293 ? 24.889 13.086 -33.562 1.00 83.00 293 GLY A CA 1
ATOM 2268 C C . GLY A 1 293 ? 25.031 12.985 -35.077 1.00 83.00 293 GLY A C 1
ATOM 2269 O O . GLY A 1 293 ? 24.207 13.524 -35.812 1.00 83.00 293 GLY A O 1
ATOM 2270 N N . ASN A 1 294 ? 25.967 12.161 -35.556 1.00 82.69 294 ASN A N 1
ATOM 2271 C CA . ASN A 1 294 ? 26.088 11.833 -36.982 1.00 82.69 294 ASN A CA 1
ATOM 2272 C C . ASN A 1 294 ? 24.892 11.033 -37.541 1.00 82.69 294 ASN A C 1
ATOM 2274 O O . ASN A 1 294 ? 24.836 10.793 -38.745 1.00 82.69 294 ASN A O 1
ATOM 2278 N N . ARG A 1 295 ? 23.957 10.606 -36.680 1.00 87.38 295 ARG A N 1
ATOM 2279 C CA . ARG A 1 295 ? 22.749 9.833 -37.012 1.00 87.38 295 ARG A CA 1
ATOM 2280 C C . ARG A 1 295 ? 21.449 10.539 -36.634 1.00 87.38 295 ARG A C 1
ATOM 2282 O O . ARG A 1 295 ? 20.406 9.897 -36.531 1.00 87.38 295 ARG A O 1
ATOM 2289 N N . SER A 1 296 ? 21.498 11.859 -36.449 1.00 86.25 296 SER A N 1
ATOM 2290 C CA . SER A 1 296 ? 20.338 12.687 -36.078 1.00 86.25 296 SER A CA 1
ATOM 2291 C C . SER A 1 296 ? 19.733 12.336 -34.710 1.00 86.25 296 SER A C 1
ATOM 2293 O O . SER A 1 296 ? 18.550 12.583 -34.474 1.00 86.25 296 SER A O 1
ATOM 2295 N N . ILE A 1 297 ? 20.521 11.743 -33.805 1.00 86.62 297 ILE A N 1
ATOM 2296 C CA . ILE A 1 297 ? 20.081 11.361 -32.460 1.00 86.62 297 ILE A CA 1
ATOM 2297 C C . ILE A 1 297 ? 20.819 12.198 -31.429 1.00 86.62 297 ILE A C 1
ATOM 2299 O O . ILE A 1 297 ? 22.040 12.136 -31.302 1.00 86.62 297 ILE A O 1
ATOM 2303 N N . ARG A 1 298 ? 20.055 12.944 -30.638 1.00 83.81 298 ARG A N 1
ATOM 2304 C CA . ARG A 1 298 ? 20.569 13.674 -29.485 1.00 83.81 298 ARG A CA 1
ATOM 2305 C C . ARG A 1 298 ? 20.680 12.748 -28.278 1.00 83.81 298 ARG A C 1
ATOM 2307 O O . ARG A 1 298 ? 19.714 12.069 -27.946 1.00 83.81 298 ARG A O 1
ATOM 2314 N N . VAL A 1 299 ? 21.815 12.755 -27.584 1.00 80.75 299 VAL A N 1
ATOM 2315 C CA . VAL A 1 299 ? 21.981 12.019 -26.319 1.00 80.75 299 VAL A CA 1
ATOM 2316 C C . VAL A 1 299 ? 21.675 12.945 -25.142 1.00 80.75 299 VAL A C 1
ATOM 2318 O O . VAL A 1 299 ? 22.232 14.033 -25.041 1.00 80.75 299 VAL A O 1
ATOM 2321 N N . VAL A 1 300 ? 20.791 12.515 -24.247 1.00 77.12 300 VAL A N 1
ATOM 2322 C CA . VAL A 1 300 ? 20.409 13.237 -23.027 1.00 77.12 300 VAL A CA 1
ATOM 2323 C C . VAL A 1 300 ? 20.815 12.383 -21.829 1.00 77.12 300 VAL A C 1
ATOM 2325 O O . VAL A 1 300 ? 20.169 11.366 -21.596 1.00 77.12 300 VAL A O 1
ATOM 2328 N N . PRO A 1 301 ? 21.880 12.722 -21.088 1.00 75.00 301 PRO A N 1
ATOM 2329 C CA . PRO A 1 301 ? 22.210 12.021 -19.854 1.00 75.00 301 PRO A CA 1
ATOM 2330 C C . PRO A 1 301 ? 21.363 12.494 -18.666 1.00 75.00 301 PRO A C 1
ATOM 2332 O O . PRO A 1 301 ? 21.240 13.685 -18.383 1.00 75.00 301 PRO A O 1
ATOM 2335 N N . GLU A 1 302 ? 20.852 11.544 -17.901 1.00 74.06 302 GLU A N 1
ATOM 2336 C CA . GLU A 1 302 ? 20.153 11.763 -16.641 1.00 74.06 302 GLU A CA 1
ATOM 2337 C C . GLU A 1 302 ? 21.005 11.264 -15.476 1.00 74.06 302 GLU A C 1
ATOM 2339 O O . GLU A 1 302 ? 21.491 10.131 -15.464 1.00 74.06 302 GLU A O 1
ATOM 2344 N N . ILE A 1 303 ? 21.193 12.146 -14.496 1.00 68.25 303 ILE A N 1
ATOM 2345 C CA . ILE A 1 303 ? 21.868 11.866 -13.232 1.00 68.25 303 ILE A CA 1
ATOM 2346 C C . ILE A 1 303 ? 20.843 12.147 -12.138 1.00 68.25 303 ILE A C 1
ATOM 2348 O O . ILE A 1 303 ? 20.527 13.310 -11.875 1.00 68.25 303 ILE A O 1
ATOM 2352 N N . ASP A 1 304 ? 20.314 11.093 -11.524 1.00 63.16 304 ASP A N 1
ATOM 2353 C CA . ASP A 1 304 ? 19.225 11.222 -10.561 1.00 63.16 304 ASP A CA 1
ATOM 2354 C C . ASP A 1 304 ? 19.757 11.640 -9.177 1.00 63.16 304 ASP A C 1
ATOM 2356 O O . ASP A 1 304 ? 20.487 10.899 -8.519 1.00 63.16 304 ASP A O 1
ATOM 2360 N N . ILE A 1 305 ? 19.463 12.884 -8.777 1.00 57.00 305 ILE A N 1
ATOM 2361 C CA . ILE A 1 305 ? 19.855 13.497 -7.495 1.00 57.00 305 ILE A CA 1
ATOM 2362 C C . ILE A 1 305 ? 18.797 14.503 -7.010 1.00 57.00 305 ILE A C 1
ATOM 2364 O O . ILE A 1 305 ? 18.168 15.167 -7.839 1.00 57.00 305 ILE A O 1
ATOM 2368 N N . PRO A 1 306 ? 18.640 14.735 -5.682 1.00 45.25 306 PRO A N 1
ATOM 2369 C CA . PRO A 1 306 ? 19.414 14.175 -4.558 1.00 45.25 306 PRO A CA 1
ATOM 2370 C C . PRO A 1 306 ? 18.918 12.816 -4.024 1.00 45.25 306 PRO A C 1
ATOM 2372 O O . PRO A 1 306 ? 19.627 12.203 -3.221 1.00 45.25 306 PRO A O 1
ATOM 2375 N N . GLY A 1 307 ? 17.734 12.353 -4.447 1.00 48.31 307 GLY A N 1
ATOM 2376 C CA . GLY A 1 307 ? 17.306 10.956 -4.280 1.00 48.31 307 GLY A CA 1
ATOM 2377 C C . GLY A 1 307 ? 18.162 10.018 -5.135 1.00 48.31 307 GLY A C 1
ATOM 2378 O O . GLY A 1 307 ? 19.004 10.503 -5.880 1.00 48.31 307 GLY A O 1
ATOM 2379 N N . HIS A 1 308 ? 18.003 8.699 -4.993 1.00 64.81 308 HIS A N 1
ATOM 2380 C CA . HIS A 1 308 ? 18.677 7.727 -5.871 1.00 64.81 308 HIS A CA 1
ATOM 2381 C C . HIS A 1 308 ? 20.219 7.863 -5.921 1.00 64.81 308 HIS A C 1
ATOM 2383 O O . HIS A 1 308 ? 20.878 7.652 -6.935 1.00 64.81 308 HIS A O 1
ATOM 2389 N N . SER A 1 309 ? 20.816 8.237 -4.784 1.00 69.06 309 SER A N 1
ATOM 2390 C CA . SER A 1 309 ? 22.242 8.551 -4.645 1.00 69.06 309 SER A CA 1
ATOM 2391 C C . SER A 1 309 ? 23.012 7.581 -3.739 1.00 69.06 309 SER A C 1
ATOM 2393 O O . SER A 1 309 ? 24.158 7.843 -3.363 1.00 69.06 309 SER A O 1
ATOM 2395 N N . ALA A 1 310 ? 22.432 6.430 -3.377 1.00 68.50 310 ALA A N 1
ATOM 2396 C CA . ALA A 1 310 ? 23.084 5.444 -2.510 1.00 68.50 310 ALA A CA 1
ATOM 2397 C C . ALA A 1 310 ? 24.427 4.958 -3.074 1.00 68.50 310 ALA A C 1
ATOM 2399 O O . ALA A 1 310 ? 25.386 4.824 -2.307 1.00 68.50 310 ALA A O 1
ATOM 2400 N N . SER A 1 311 ? 24.519 4.768 -4.395 1.00 72.75 311 SER A N 1
ATOM 2401 C CA . SER A 1 311 ? 25.744 4.349 -5.087 1.00 72.75 311 SER A CA 1
ATOM 2402 C C . SER A 1 311 ? 26.914 5.323 -4.883 1.00 72.75 311 SER A C 1
ATOM 2404 O O . SER A 1 311 ? 28.071 4.918 -4.818 1.00 72.75 311 SER A O 1
ATOM 2406 N N . TRP A 1 312 ? 26.623 6.602 -4.652 1.00 77.31 312 TRP A N 1
ATOM 2407 C CA . TRP A 1 312 ? 27.615 7.660 -4.484 1.00 77.31 312 TRP A CA 1
ATOM 2408 C C . TRP A 1 312 ? 28.308 7.543 -3.129 1.00 77.31 312 TRP A C 1
ATOM 2410 O O . TRP A 1 312 ? 29.484 7.868 -2.988 1.00 77.31 312 TRP A O 1
ATOM 2420 N N . THR A 1 313 ? 27.586 7.052 -2.116 1.00 68.50 313 THR A N 1
ATOM 2421 C CA . THR A 1 313 ? 28.104 6.925 -0.745 1.00 68.50 313 THR A CA 1
ATOM 2422 C C . THR A 1 313 ? 29.182 5.860 -0.598 1.00 68.50 313 THR A C 1
ATOM 2424 O O . THR A 1 313 ? 29.847 5.810 0.440 1.00 68.50 313 THR A O 1
ATOM 2427 N N . PHE A 1 314 ? 29.344 4.993 -1.596 1.00 71.50 314 PHE A N 1
ATOM 2428 C CA . PHE A 1 314 ? 30.432 4.027 -1.614 1.00 71.50 314 PHE A CA 1
ATOM 2429 C C . PHE A 1 314 ? 31.760 4.702 -1.976 1.00 71.50 314 PHE A C 1
ATOM 2431 O O . PHE A 1 314 ? 32.744 4.467 -1.280 1.00 71.50 314 PHE A O 1
ATOM 2438 N N . GLY A 1 315 ? 31.762 5.594 -2.974 1.00 66.06 315 GLY A N 1
ATOM 2439 C CA . GLY A 1 315 ? 32.937 6.384 -3.368 1.00 66.06 315 GLY A CA 1
ATOM 2440 C C . GLY A 1 315 ? 33.198 7.610 -2.508 1.00 66.06 315 GLY A C 1
ATOM 2441 O O . GLY A 1 315 ? 34.347 7.971 -2.285 1.00 66.06 315 GLY A O 1
ATOM 2442 N N . GLU A 1 316 ? 32.144 8.217 -1.965 1.00 67.81 316 GLU A N 1
ATOM 2443 C CA . GLU A 1 316 ? 32.232 9.410 -1.122 1.00 67.81 316 GLU A CA 1
ATOM 2444 C C . GLU A 1 316 ? 31.465 9.186 0.198 1.00 67.81 316 GLU A C 1
ATOM 2446 O O . GLU A 1 316 ? 30.340 9.671 0.375 1.00 67.81 316 GLU A O 1
ATOM 2451 N N . PRO A 1 317 ? 32.036 8.440 1.166 1.00 62.94 317 PRO A N 1
ATOM 2452 C CA . PRO A 1 317 ? 31.354 8.046 2.404 1.00 62.94 317 PRO A CA 1
ATOM 2453 C C . PRO A 1 317 ? 30.844 9.212 3.257 1.00 62.94 317 PRO A C 1
ATOM 2455 O O . PRO A 1 317 ? 29.882 9.050 4.012 1.00 62.94 317 PRO A O 1
ATOM 2458 N N . GLN A 1 318 ? 31.434 10.402 3.131 1.00 54.34 318 GLN A N 1
ATOM 2459 C CA . GLN A 1 318 ? 30.941 11.621 3.774 1.00 54.34 318 GLN A CA 1
ATOM 2460 C C . GLN A 1 318 ? 29.551 12.049 3.279 1.00 54.34 318 GLN A C 1
ATOM 2462 O O . GLN A 1 318 ? 28.848 12.747 4.005 1.00 54.34 318 GLN A O 1
ATOM 2467 N N . LEU A 1 319 ? 29.108 11.603 2.096 1.00 56.53 319 LEU A N 1
ATOM 2468 C CA . LEU A 1 319 ? 27.752 11.847 1.588 1.00 56.53 319 LEU A CA 1
ATOM 2469 C C . LEU A 1 319 ? 26.689 11.024 2.330 1.00 56.53 319 LEU A C 1
ATOM 2471 O O . LEU A 1 319 ? 25.510 11.366 2.303 1.00 56.53 319 LEU A O 1
ATOM 2475 N N . LYS A 1 320 ? 27.089 9.987 3.074 1.00 53.31 320 LYS A N 1
ATOM 2476 C CA . LYS A 1 320 ? 26.185 9.077 3.796 1.00 53.31 320 LYS A CA 1
ATOM 2477 C C . LYS A 1 320 ? 25.429 9.748 4.949 1.00 53.31 320 LYS A C 1
ATOM 2479 O O . LYS A 1 320 ? 24.304 9.359 5.261 1.00 53.31 320 LYS A O 1
ATOM 2484 N N . SER A 1 321 ? 26.020 10.768 5.577 1.00 45.62 321 SER A N 1
ATOM 2485 C CA . SER A 1 321 ? 25.349 11.599 6.590 1.00 45.62 321 SER A CA 1
ATOM 2486 C C . SER A 1 321 ? 24.357 12.592 5.970 1.00 45.62 321 SER A C 1
ATOM 2488 O O . SER A 1 321 ? 23.385 12.961 6.621 1.00 45.62 321 SER A O 1
ATOM 2490 N N . ILE A 1 322 ? 24.562 12.964 4.702 1.00 45.91 322 ILE A N 1
ATOM 2491 C CA . ILE A 1 322 ? 23.735 13.903 3.928 1.00 45.91 322 ILE A CA 1
ATOM 2492 C C . ILE A 1 322 ? 22.573 13.176 3.231 1.00 45.91 322 ILE A C 1
ATOM 2494 O O . ILE A 1 322 ? 21.475 13.715 3.176 1.00 45.91 322 ILE A O 1
ATOM 2498 N N . GLN A 1 323 ? 22.753 11.922 2.797 1.00 45.62 323 GLN A N 1
ATOM 2499 C CA . GLN A 1 323 ? 21.670 11.071 2.279 1.00 45.62 323 GLN A CA 1
ATOM 2500 C C . GLN A 1 323 ? 20.618 10.758 3.362 1.00 45.62 323 GLN A C 1
ATOM 2502 O O . GLN A 1 323 ? 19.426 10.693 3.082 1.00 45.62 323 GLN A O 1
ATOM 2507 N N . ARG A 1 324 ? 21.043 10.613 4.628 1.00 41.59 324 ARG A N 1
ATOM 2508 C CA . ARG A 1 324 ? 20.136 10.469 5.786 1.00 41.59 324 ARG A CA 1
ATOM 2509 C C . ARG A 1 324 ? 19.455 11.776 6.207 1.00 41.59 324 ARG A C 1
ATOM 2511 O O . ARG A 1 324 ? 18.470 11.727 6.934 1.00 41.59 324 ARG A O 1
ATOM 2518 N N . ALA A 1 325 ? 19.978 12.918 5.771 1.00 41.88 325 ALA A N 1
ATOM 2519 C CA . ALA A 1 325 ? 19.492 14.254 6.088 1.00 41.88 325 ALA A CA 1
ATOM 2520 C C . ALA A 1 325 ? 19.264 15.018 4.776 1.00 41.88 325 ALA A C 1
ATOM 2522 O O . ALA A 1 325 ? 20.018 15.934 4.445 1.00 41.88 325 ALA A O 1
ATOM 2523 N N . MET A 1 326 ? 18.292 14.595 3.964 1.00 38.19 326 MET A N 1
ATOM 2524 C CA . MET A 1 326 ? 18.106 15.184 2.634 1.00 38.19 326 MET A CA 1
ATOM 2525 C C . MET A 1 326 ? 17.703 16.666 2.736 1.00 38.19 326 MET A C 1
ATOM 2527 O O . MET A 1 326 ? 16.568 17.000 3.059 1.00 38.19 326 MET A O 1
ATOM 2531 N N . GLY A 1 327 ? 18.686 17.544 2.478 1.00 35.06 327 GLY A N 1
ATOM 2532 C CA . GLY A 1 327 ? 18.573 19.010 2.498 1.00 35.06 327 GLY A CA 1
ATOM 2533 C C . GLY A 1 327 ? 19.886 19.799 2.706 1.00 35.06 327 GLY A C 1
ATOM 2534 O O . GLY A 1 327 ? 19.837 21.011 2.905 1.00 35.06 327 GLY A O 1
ATOM 2535 N N . GLY A 1 328 ? 21.068 19.166 2.700 1.00 33.94 328 GLY A N 1
ATOM 2536 C CA . GLY A 1 328 ? 22.345 19.827 3.025 1.00 33.94 328 GLY A CA 1
ATOM 2537 C C . GLY A 1 328 ? 23.097 20.485 1.851 1.00 33.94 328 GLY A C 1
ATOM 2538 O O . GLY A 1 328 ? 23.128 19.971 0.735 1.00 33.94 328 GLY A O 1
ATOM 2539 N N . ALA A 1 329 ? 23.788 21.597 2.140 1.00 40.47 329 ALA A N 1
ATOM 2540 C CA . ALA A 1 329 ? 24.582 22.445 1.230 1.00 40.47 329 ALA A CA 1
ATOM 2541 C C . ALA A 1 329 ? 25.681 21.733 0.399 1.00 40.47 329 ALA A C 1
ATOM 2543 O O . ALA A 1 329 ? 26.207 22.297 -0.560 1.00 40.47 329 ALA A O 1
ATOM 2544 N N . THR A 1 330 ? 26.023 20.493 0.732 1.00 42.09 330 THR A N 1
ATOM 2545 C CA . THR A 1 330 ? 27.090 19.697 0.110 1.00 42.09 330 THR A CA 1
ATOM 2546 C C . THR A 1 330 ? 26.706 19.135 -1.261 1.00 42.09 330 THR A C 1
ATOM 2548 O O . THR A 1 330 ? 27.543 19.134 -2.160 1.00 42.09 330 THR A O 1
ATOM 2551 N N . GLY A 1 331 ? 25.438 18.753 -1.472 1.00 44.91 331 GLY A N 1
ATOM 2552 C CA . GLY A 1 331 ? 24.949 18.342 -2.799 1.00 44.91 331 GLY A CA 1
ATOM 2553 C C . GLY A 1 331 ? 24.973 19.495 -3.811 1.00 44.91 331 GLY A C 1
ATOM 2554 O O . GLY A 1 331 ? 25.286 19.304 -4.983 1.00 44.91 331 GLY A O 1
ATOM 2555 N N . TYR A 1 332 ? 24.749 20.725 -3.336 1.00 46.94 332 TYR A N 1
ATOM 2556 C CA . TYR A 1 332 ? 24.874 21.941 -4.144 1.00 46.94 332 TYR A CA 1
ATOM 2557 C C . TYR A 1 332 ? 26.330 22.274 -4.500 1.00 46.94 332 TYR A C 1
ATOM 2559 O O . TYR A 1 332 ? 26.586 22.721 -5.616 1.00 46.94 332 TYR A O 1
ATOM 2567 N N . ALA A 1 333 ? 27.280 22.037 -3.590 1.00 47.94 333 ALA A N 1
ATOM 2568 C CA . ALA A 1 333 ? 28.705 22.249 -3.845 1.00 47.94 333 ALA A CA 1
ATOM 2569 C C . ALA A 1 333 ? 29.275 21.237 -4.855 1.00 47.94 333 ALA A C 1
ATOM 2571 O O . ALA A 1 333 ? 30.043 21.621 -5.732 1.00 47.94 333 ALA A O 1
ATOM 2572 N N . LEU A 1 334 ? 28.859 19.968 -4.777 1.00 47.91 334 LEU A N 1
ATOM 2573 C CA . LEU A 1 334 ? 29.241 18.941 -5.751 1.00 47.91 334 LEU A CA 1
ATOM 2574 C C . LEU A 1 334 ? 28.610 19.209 -7.124 1.00 47.91 334 LEU A C 1
ATOM 2576 O O . LEU A 1 334 ? 29.311 19.182 -8.129 1.00 47.91 334 LEU A O 1
ATOM 2580 N N . ARG A 1 335 ? 27.325 19.593 -7.162 1.00 48.47 335 ARG A N 1
ATOM 2581 C CA . ARG A 1 335 ? 26.655 20.074 -8.383 1.00 48.47 335 ARG A CA 1
ATOM 2582 C C . ARG A 1 335 ? 27.420 21.227 -9.035 1.00 48.47 335 ARG A C 1
ATOM 2584 O O . ARG A 1 335 ? 27.568 21.238 -10.250 1.00 48.47 335 ARG A O 1
ATOM 2591 N N . GLN A 1 336 ? 27.874 22.204 -8.248 1.00 49.09 336 GLN A N 1
ATOM 2592 C CA . GLN A 1 336 ? 28.633 23.337 -8.775 1.00 49.09 336 GLN A CA 1
ATOM 2593 C C . GLN A 1 336 ? 29.993 22.892 -9.326 1.00 49.09 336 GLN A C 1
ATOM 2595 O O . GLN A 1 336 ? 30.368 23.335 -10.397 1.00 49.09 336 GLN A O 1
ATOM 2600 N N . ARG A 1 337 ? 30.671 21.937 -8.682 1.00 48.78 337 ARG A N 1
ATOM 2601 C CA . ARG A 1 337 ? 31.952 21.399 -9.167 1.00 48.78 337 ARG A CA 1
ATOM 2602 C C . ARG A 1 337 ? 31.834 20.528 -10.420 1.00 48.78 337 ARG A C 1
ATOM 2604 O O . ARG A 1 337 ? 32.734 20.570 -11.242 1.00 48.78 337 ARG A O 1
ATOM 2611 N N . ILE A 1 338 ? 30.735 19.787 -10.587 1.00 45.38 338 ILE A N 1
ATOM 2612 C CA . ILE A 1 338 ? 30.436 19.045 -11.828 1.00 45.38 338 ILE A CA 1
ATOM 2613 C C . ILE A 1 338 ? 30.177 20.024 -12.989 1.00 45.38 338 ILE A C 1
ATOM 2615 O O . ILE A 1 338 ? 30.640 19.794 -14.102 1.00 45.38 338 ILE A O 1
ATOM 2619 N N . ILE A 1 339 ? 29.507 21.152 -12.718 1.00 48.31 339 ILE A N 1
ATOM 2620 C CA . ILE A 1 339 ? 29.349 22.258 -13.681 1.00 48.31 339 ILE A CA 1
ATOM 2621 C C . ILE A 1 339 ? 30.709 22.883 -14.020 1.00 48.31 339 ILE A C 1
ATOM 2623 O O . ILE A 1 339 ? 31.022 23.083 -15.191 1.00 48.31 339 ILE A O 1
ATOM 2627 N N . ASP A 1 340 ? 31.533 23.159 -13.007 1.00 46.12 340 ASP A N 1
ATOM 2628 C CA . ASP A 1 340 ? 32.860 23.760 -13.183 1.00 46.12 340 ASP A CA 1
ATOM 2629 C C . ASP A 1 340 ? 33.839 22.811 -13.920 1.00 46.12 340 ASP A C 1
ATOM 2631 O O . ASP A 1 340 ? 34.792 23.280 -14.539 1.00 46.12 340 ASP A O 1
ATOM 2635 N N . ALA A 1 341 ? 33.579 21.495 -13.912 1.00 43.41 341 ALA A N 1
ATOM 2636 C CA . ALA A 1 341 ? 34.296 20.461 -14.670 1.00 43.41 341 ALA A CA 1
ATOM 2637 C C . ALA A 1 341 ? 33.843 20.333 -16.145 1.00 43.41 341 ALA A C 1
ATOM 2639 O O . ALA A 1 341 ? 34.269 19.421 -16.850 1.00 43.41 341 ALA A O 1
ATOM 2640 N N . GLY A 1 342 ? 32.985 21.238 -16.634 1.00 37.31 342 GLY A N 1
ATOM 2641 C CA . GLY A 1 342 ? 32.640 21.347 -18.056 1.00 37.31 342 GLY A CA 1
ATOM 2642 C C . GLY A 1 342 ? 31.368 20.617 -18.496 1.00 37.31 342 GLY A C 1
ATOM 2643 O O . GLY A 1 342 ? 31.168 20.451 -19.694 1.00 37.31 342 GLY A O 1
ATOM 2644 N N . TRP A 1 343 ? 30.497 20.195 -17.574 1.00 36.75 343 TRP A N 1
ATOM 2645 C CA . TRP A 1 343 ? 29.221 19.546 -17.908 1.00 36.75 343 TRP A CA 1
ATOM 2646 C C . TRP A 1 343 ? 28.080 20.575 -17.965 1.00 36.75 343 TRP A C 1
ATOM 2648 O O . TRP A 1 343 ? 27.833 21.294 -16.992 1.00 36.75 343 TRP A O 1
ATOM 2658 N N . ASP A 1 344 ? 27.372 20.652 -19.097 1.00 39.28 344 ASP A N 1
ATOM 2659 C CA . ASP A 1 344 ? 26.324 21.655 -19.331 1.00 39.28 344 ASP A CA 1
ATOM 2660 C C . ASP A 1 344 ? 25.029 21.322 -18.559 1.00 39.28 344 ASP A C 1
ATOM 2662 O O . ASP A 1 344 ? 24.547 20.184 -18.550 1.00 39.28 344 ASP A O 1
ATOM 2666 N N . VAL A 1 345 ? 24.440 22.315 -17.882 1.00 39.00 345 VAL A N 1
ATOM 2667 C CA . VAL A 1 345 ? 23.271 22.120 -17.001 1.00 39.00 345 VAL A CA 1
ATOM 2668 C C . VAL A 1 345 ? 22.111 23.006 -17.430 1.00 39.00 345 VAL A C 1
ATOM 2670 O O . VAL A 1 345 ? 22.120 24.220 -17.217 1.00 39.00 345 VAL A O 1
ATOM 2673 N N . VAL A 1 346 ? 21.043 22.389 -17.939 1.00 37.25 346 VAL A N 1
ATOM 2674 C CA . VAL A 1 346 ? 19.791 23.087 -18.253 1.00 37.25 346 VAL A CA 1
ATOM 2675 C C . VAL A 1 346 ? 18.931 23.182 -16.992 1.00 37.25 346 VAL A C 1
ATOM 2677 O O . VAL A 1 346 ? 18.660 22.197 -16.311 1.00 37.25 346 VAL A O 1
ATOM 2680 N N . ARG A 1 347 ? 18.481 24.395 -16.650 1.00 33.41 347 ARG A N 1
ATOM 2681 C CA . ARG A 1 347 ? 17.449 24.607 -15.624 1.00 33.41 347 ARG A CA 1
ATOM 2682 C C . ARG A 1 347 ? 16.077 24.645 -16.285 1.00 33.41 347 ARG A C 1
ATOM 2684 O O . ARG A 1 347 ? 15.757 25.624 -16.954 1.00 33.41 347 ARG A O 1
ATOM 2691 N N . GLU A 1 348 ? 15.223 23.668 -16.005 1.00 34.00 348 GLU A N 1
ATOM 2692 C CA . GLU A 1 348 ? 13.809 23.762 -16.366 1.00 34.00 348 GLU A CA 1
ATOM 2693 C C . GLU A 1 348 ? 13.047 24.636 -15.359 1.00 34.00 348 GLU A C 1
ATOM 2695 O O . GLU A 1 348 ? 12.709 24.236 -14.246 1.00 34.00 348 GLU A O 1
ATOM 2700 N N . LYS A 1 349 ? 12.741 25.872 -15.759 1.00 33.06 349 LYS A N 1
ATOM 2701 C CA . LYS A 1 349 ? 11.564 26.587 -15.258 1.00 33.06 349 LYS A CA 1
ATOM 2702 C C . LYS A 1 349 ? 10.653 26.861 -16.445 1.00 33.06 349 LYS A C 1
ATOM 2704 O O . LYS A 1 349 ? 10.941 27.765 -17.212 1.00 33.06 349 LYS A O 1
ATOM 2709 N N . LYS A 1 350 ? 9.543 26.118 -16.510 1.00 34.16 350 LYS A N 1
ATOM 2710 C CA . LYS A 1 350 ? 8.367 26.338 -17.373 1.00 34.16 350 LYS A CA 1
ATOM 2711 C C . LYS A 1 350 ? 8.668 26.372 -18.887 1.00 34.16 350 LYS A C 1
ATOM 2713 O O . LYS A 1 350 ? 9.127 27.377 -19.398 1.00 34.16 350 LYS A O 1
ATOM 2718 N N . ARG A 1 351 ? 8.321 25.273 -19.576 1.00 37.97 351 ARG A N 1
ATOM 2719 C CA . ARG A 1 351 ? 8.049 25.121 -21.028 1.00 37.97 351 ARG A CA 1
ATOM 2720 C C . ARG A 1 351 ? 8.703 26.176 -21.971 1.00 37.97 351 ARG A C 1
ATOM 2722 O O . ARG A 1 351 ? 8.175 27.280 -22.091 1.00 37.97 351 ARG A O 1
ATOM 2729 N N . THR A 1 352 ? 9.696 25.728 -22.767 1.00 27.58 352 THR A N 1
ATOM 2730 C CA . THR A 1 352 ? 10.339 26.316 -23.995 1.00 27.58 352 THR A CA 1
ATOM 2731 C C . THR A 1 352 ? 11.733 26.985 -23.800 1.00 27.58 352 THR A C 1
ATOM 2733 O O . THR A 1 352 ? 11.916 27.677 -22.800 1.00 27.58 352 THR A O 1
ATOM 2736 N N . PRO A 1 353 ? 12.735 26.799 -24.707 1.00 33.84 353 PRO A N 1
ATOM 2737 C CA . PRO A 1 353 ? 14.139 27.176 -24.466 1.00 33.84 353 PRO A CA 1
ATOM 2738 C C . PRO A 1 353 ? 14.502 28.603 -24.930 1.00 33.84 353 PRO A C 1
ATOM 2740 O O . PRO A 1 353 ? 14.119 29.022 -26.019 1.00 33.84 353 PRO A O 1
ATOM 2743 N N . ILE A 1 354 ? 15.306 29.328 -24.135 1.00 26.66 354 ILE A N 1
ATOM 2744 C CA . ILE A 1 354 ? 15.975 30.582 -24.535 1.00 26.66 354 ILE A CA 1
ATOM 2745 C C . ILE A 1 354 ? 17.491 30.385 -24.459 1.00 26.66 354 ILE A C 1
ATOM 2747 O O . ILE A 1 354 ? 18.060 30.115 -23.404 1.00 26.66 354 ILE A O 1
ATOM 2751 N N . VAL A 1 355 ? 18.116 30.535 -25.622 1.00 32.84 355 VAL A N 1
ATOM 2752 C CA . VAL A 1 355 ? 19.540 30.388 -25.918 1.00 32.84 355 VAL A CA 1
ATOM 2753 C C . VAL A 1 355 ? 20.216 31.764 -25.738 1.00 32.84 355 VAL A C 1
ATOM 2755 O O . VAL A 1 355 ? 19.899 32.715 -26.443 1.00 32.84 355 VAL A O 1
ATOM 2758 N N . TRP A 1 356 ? 21.178 31.840 -24.804 1.00 38.69 356 TRP A N 1
ATOM 2759 C CA . TRP A 1 356 ? 22.549 32.259 -25.158 1.00 38.69 356 TRP A CA 1
ATOM 2760 C C . TRP A 1 356 ? 22.767 33.738 -25.557 1.00 38.69 356 TRP A C 1
ATOM 2762 O O . TRP A 1 356 ? 23.149 34.036 -26.688 1.00 38.69 356 TRP A O 1
ATOM 2772 N N . LYS A 1 357 ? 22.598 34.690 -24.625 1.00 29.44 357 LYS A N 1
ATOM 2773 C CA . LYS A 1 357 ? 23.107 36.068 -24.822 1.00 29.44 357 LYS A CA 1
ATOM 2774 C C . LYS A 1 357 ? 24.457 36.335 -24.141 1.00 29.44 357 LYS A C 1
ATOM 2776 O O . LYS A 1 357 ? 25.257 37.066 -24.707 1.00 29.44 357 LYS A O 1
ATOM 2781 N N . ASP A 1 358 ? 24.762 35.666 -23.027 1.00 34.00 358 ASP A N 1
ATOM 2782 C CA . ASP A 1 358 ? 25.927 36.024 -22.194 1.00 34.00 358 ASP A CA 1
ATOM 2783 C C . ASP A 1 358 ? 27.153 35.100 -22.378 1.00 34.00 358 ASP A C 1
ATOM 2785 O O . ASP A 1 358 ? 28.222 35.370 -21.842 1.00 34.00 358 ASP A O 1
ATOM 2789 N N . MET A 1 359 ? 27.040 34.024 -23.171 1.00 34.28 359 MET A N 1
ATOM 2790 C CA . MET A 1 359 ? 28.144 33.077 -23.445 1.00 34.28 359 MET A CA 1
ATOM 2791 C C . MET A 1 359 ? 28.927 33.385 -24.731 1.00 34.28 359 MET A C 1
ATOM 2793 O O . MET A 1 359 ? 29.888 32.691 -25.059 1.00 34.28 359 MET A O 1
ATOM 2797 N N . ARG A 1 360 ? 28.562 34.461 -25.440 1.00 34.69 360 ARG A N 1
ATOM 2798 C CA . ARG A 1 360 ? 29.305 34.952 -26.610 1.00 34.69 360 ARG A CA 1
ATOM 2799 C C . ARG A 1 360 ? 30.637 35.614 -26.225 1.00 34.69 360 ARG A C 1
ATOM 2801 O O . ARG A 1 360 ? 31.505 35.736 -27.082 1.00 34.69 360 ARG A O 1
ATOM 2808 N N . ASP A 1 361 ? 30.833 35.955 -24.951 1.00 37.66 361 ASP A N 1
ATOM 2809 C CA . ASP A 1 361 ? 31.892 36.889 -24.552 1.00 37.66 361 ASP A CA 1
ATOM 2810 C C . ASP A 1 361 ? 33.124 36.241 -23.879 1.00 37.66 361 ASP A C 1
ATOM 2812 O O . ASP A 1 361 ? 34.039 36.967 -23.497 1.00 37.66 361 ASP A O 1
ATOM 2816 N N . SER A 1 362 ? 33.213 34.904 -23.747 1.00 32.78 362 SER A N 1
ATOM 2817 C CA . SER A 1 362 ? 34.299 34.260 -22.964 1.00 32.78 362 SER A CA 1
ATOM 2818 C C . SER A 1 362 ? 35.126 33.143 -23.630 1.00 32.78 362 SER A C 1
ATOM 2820 O O . SER A 1 362 ? 36.064 32.652 -23.011 1.00 32.78 362 SER A O 1
ATOM 2822 N N . GLY A 1 363 ? 34.877 32.781 -24.893 1.00 37.59 363 GLY A N 1
ATOM 2823 C CA . GLY A 1 363 ? 35.900 32.165 -25.763 1.00 37.59 363 GLY A CA 1
ATOM 2824 C C . GLY A 1 363 ? 36.554 30.824 -25.357 1.00 37.59 363 GLY A C 1
ATOM 2825 O O . GLY A 1 363 ? 37.761 30.691 -25.550 1.00 37.59 363 GLY A O 1
ATOM 2826 N N . MET A 1 364 ? 35.817 29.807 -24.878 1.00 25.86 364 MET A N 1
ATOM 2827 C CA . MET A 1 364 ? 36.362 28.438 -24.705 1.00 25.86 364 MET A CA 1
ATOM 2828 C C . MET A 1 364 ? 35.304 27.325 -24.919 1.00 25.86 364 MET A C 1
ATOM 2830 O O . MET A 1 364 ? 34.136 27.527 -24.595 1.00 25.86 364 MET A O 1
ATOM 2834 N N . SER A 1 365 ? 35.695 26.177 -25.507 1.00 31.59 365 SER A N 1
ATOM 2835 C CA . SER A 1 365 ? 34.822 25.178 -26.168 1.00 31.59 365 SER A CA 1
ATOM 2836 C C . SER A 1 365 ? 34.611 23.850 -25.411 1.00 31.59 365 SER A C 1
ATOM 2838 O O . SER A 1 365 ? 35.581 23.154 -25.119 1.00 31.59 365 SER A O 1
ATOM 2840 N N . VAL A 1 366 ? 33.344 23.455 -25.237 1.00 32.31 366 VAL A N 1
ATOM 2841 C CA . VAL A 1 366 ? 32.843 22.106 -24.881 1.00 32.31 366 VAL A CA 1
ATOM 2842 C C . VAL A 1 366 ? 31.808 21.694 -25.957 1.00 32.31 366 VAL A C 1
ATOM 2844 O O . VAL A 1 366 ? 31.137 22.590 -26.485 1.00 32.31 366 VAL A O 1
ATOM 2847 N N . PRO A 1 367 ? 31.658 20.405 -26.339 1.00 37.50 367 PRO A N 1
ATOM 2848 C CA . PRO A 1 367 ? 30.623 19.963 -27.282 1.00 37.50 367 PRO A CA 1
ATOM 2849 C C . PRO A 1 367 ? 29.207 20.329 -26.798 1.00 37.50 367 PRO A C 1
ATOM 2851 O O . PRO A 1 367 ? 28.846 20.072 -25.654 1.00 37.50 367 PRO A O 1
ATOM 2854 N N . LYS A 1 368 ? 28.403 20.942 -27.673 1.00 34.97 368 LYS A N 1
ATOM 2855 C CA . LYS A 1 368 ? 27.190 21.722 -27.343 1.00 34.97 368 LYS A CA 1
ATOM 2856 C C . LYS A 1 368 ? 25.943 20.916 -26.922 1.00 34.97 368 LYS A C 1
ATOM 2858 O O . LYS A 1 368 ? 24.903 21.520 -26.661 1.00 34.97 368 LYS A O 1
ATOM 2863 N N . ASP A 1 369 ? 26.014 19.585 -26.853 1.00 39.16 369 ASP A N 1
ATOM 2864 C CA . ASP A 1 369 ? 24.806 18.749 -26.977 1.00 39.16 369 ASP A CA 1
ATOM 2865 C C . ASP A 1 369 ? 24.472 17.868 -25.758 1.00 39.16 369 ASP A C 1
ATOM 2867 O O . ASP A 1 369 ? 23.482 17.135 -25.788 1.00 39.16 369 ASP A O 1
ATOM 2871 N N . VAL A 1 370 ? 25.221 17.983 -24.658 1.00 34.56 370 VAL A N 1
ATOM 2872 C CA . VAL A 1 370 ? 24.992 17.233 -23.409 1.00 34.56 370 VAL A CA 1
ATOM 2873 C C . VAL A 1 370 ? 24.067 18.028 -22.480 1.00 34.56 370 VAL A C 1
ATOM 2875 O O . VAL A 1 370 ? 24.391 19.145 -22.103 1.00 34.56 370 VAL A O 1
ATOM 2878 N N . VAL A 1 371 ? 22.911 17.476 -22.093 1.00 37.19 371 VAL A N 1
ATOM 2879 C CA . VAL A 1 371 ? 21.967 18.126 -21.158 1.00 37.19 371 VAL A CA 1
ATOM 2880 C C . VAL A 1 371 ? 21.787 17.280 -19.907 1.00 37.19 371 VAL A C 1
ATOM 2882 O O . VAL A 1 371 ? 21.256 16.182 -20.002 1.00 37.19 371 VAL A O 1
ATOM 2885 N N . LEU A 1 372 ? 22.163 17.818 -18.744 1.00 35.31 372 LEU A N 1
ATOM 2886 C CA . LEU A 1 372 ? 21.885 17.214 -17.436 1.00 35.31 372 LEU A CA 1
ATOM 2887 C C . LEU A 1 372 ? 20.441 17.495 -16.979 1.00 35.31 372 LEU A C 1
ATOM 2889 O O . LEU A 1 372 ? 20.070 18.659 -16.793 1.00 35.31 372 LEU A O 1
ATOM 2893 N N . HIS A 1 373 ? 19.657 16.449 -16.705 1.00 35.19 373 HIS A N 1
ATOM 2894 C CA . HIS A 1 373 ? 18.428 16.565 -15.909 1.00 35.19 373 HIS A CA 1
ATOM 2895 C C . HIS A 1 373 ? 18.774 16.564 -14.413 1.00 35.19 373 HIS A C 1
ATOM 2897 O O . HIS A 1 373 ? 19.368 15.618 -13.910 1.00 35.19 373 HIS A O 1
ATOM 2903 N N . VAL A 1 374 ? 18.415 17.636 -13.696 1.00 36.94 374 VAL A N 1
ATOM 2904 C CA . VAL A 1 374 ? 18.548 17.738 -12.231 1.00 36.94 374 VAL A CA 1
ATOM 2905 C C . VAL A 1 374 ? 17.181 18.074 -11.650 1.00 36.94 374 VAL A C 1
ATOM 2907 O O . VAL A 1 374 ? 16.686 19.190 -11.845 1.00 36.94 374 VAL A O 1
ATOM 2910 N N . TRP A 1 375 ? 16.585 17.150 -10.899 1.00 31.16 375 TRP A N 1
ATOM 2911 C CA . TRP A 1 375 ? 15.360 17.424 -10.152 1.00 31.16 375 TRP A CA 1
ATOM 2912 C C . TRP A 1 375 ? 15.645 18.464 -9.062 1.00 31.16 375 TRP A C 1
ATOM 2914 O O . TRP A 1 375 ? 16.491 18.275 -8.187 1.00 31.16 375 TRP A O 1
ATOM 2924 N N . LYS A 1 376 ? 14.957 19.613 -9.109 1.00 30.38 376 LYS A N 1
ATOM 2925 C CA . LYS A 1 376 ? 15.083 20.645 -8.074 1.00 30.38 376 LYS A CA 1
ATOM 2926 C C . LYS A 1 376 ? 13.877 20.623 -7.137 1.00 30.38 376 LYS A C 1
ATOM 2928 O O . LYS A 1 376 ? 12.803 21.092 -7.502 1.00 30.38 376 LYS A O 1
ATOM 2933 N N . PHE A 1 377 ? 14.114 20.200 -5.896 1.00 27.31 377 PHE A N 1
ATOM 2934 C CA . PHE A 1 377 ? 13.308 20.589 -4.737 1.00 27.31 377 PHE A CA 1
ATOM 2935 C C . PHE A 1 377 ? 13.329 22.122 -4.585 1.00 27.31 377 PHE A C 1
ATOM 2937 O O . PHE A 1 377 ? 14.395 22.751 -4.589 1.00 27.31 377 PHE A O 1
ATOM 2944 N N . TRP A 1 378 ? 12.159 22.744 -4.456 1.00 24.58 378 TRP A N 1
ATOM 2945 C CA . TRP A 1 378 ? 12.040 24.154 -4.087 1.00 24.58 378 TRP A CA 1
ATOM 2946 C C . TRP A 1 378 ? 11.999 24.302 -2.565 1.00 24.58 378 TRP A C 1
ATOM 2948 O O . TRP A 1 378 ? 11.283 23.576 -1.892 1.00 24.58 378 TRP A O 1
ATOM 2958 N N . GLY A 1 379 ? 12.760 25.265 -2.038 1.00 27.09 379 GLY A N 1
ATOM 2959 C CA . GLY A 1 379 ? 12.725 25.643 -0.623 1.00 27.09 379 GLY A CA 1
ATOM 2960 C C . GLY A 1 379 ? 14.057 26.197 -0.126 1.00 27.09 379 GLY A C 1
ATOM 2961 O O . GLY A 1 379 ? 14.840 25.501 0.510 1.00 27.09 379 GLY A O 1
ATOM 2962 N N . SER A 1 380 ? 14.361 27.457 -0.438 1.00 28.30 380 SER A N 1
ATOM 2963 C CA . SER A 1 380 ? 15.517 28.166 0.120 1.00 28.30 380 SER A CA 1
ATOM 2964 C C . SER A 1 380 ? 15.268 28.538 1.586 1.00 28.30 380 SER A C 1
ATOM 2966 O O . SER A 1 380 ? 14.490 29.448 1.868 1.00 28.30 380 SER A O 1
ATOM 2968 N N . TYR A 1 381 ? 15.970 27.867 2.499 1.00 27.16 381 TYR A N 1
ATOM 2969 C CA . TYR A 1 381 ? 16.061 28.203 3.922 1.00 27.16 381 TYR A CA 1
ATOM 2970 C C . TYR A 1 381 ? 16.887 29.487 4.125 1.00 27.16 381 TYR A C 1
ATOM 2972 O O . TYR A 1 381 ? 18.051 29.555 3.725 1.00 27.16 381 TYR A O 1
ATOM 2980 N N . LYS A 1 382 ? 16.323 30.496 4.800 1.00 29.06 382 LYS A N 1
ATOM 2981 C CA . LYS A 1 382 ? 17.095 31.558 5.467 1.00 29.06 382 LYS A CA 1
ATOM 2982 C C . LYS A 1 382 ? 17.187 31.204 6.951 1.00 29.06 382 LYS A C 1
ATOM 2984 O O . LYS A 1 382 ? 16.165 31.148 7.624 1.00 29.06 382 LYS A O 1
ATOM 2989 N N . LYS A 1 383 ? 18.401 30.975 7.460 1.00 28.05 383 LYS A N 1
ATOM 2990 C CA . LYS A 1 383 ? 18.667 30.876 8.905 1.00 28.05 383 LYS A CA 1
ATOM 2991 C C . LYS A 1 383 ? 18.578 32.261 9.559 1.00 28.05 383 LYS A C 1
ATOM 2993 O O . LYS A 1 383 ? 19.196 33.192 9.039 1.00 28.05 383 LYS A O 1
ATOM 2998 N N . PRO A 1 384 ? 17.951 32.379 10.736 1.00 27.39 384 PRO A N 1
ATOM 2999 C CA . PRO A 1 384 ? 18.377 33.314 11.765 1.00 27.39 384 PRO A CA 1
ATOM 3000 C C . PRO A 1 384 ? 19.351 32.636 12.739 1.00 27.39 384 PRO A C 1
ATOM 3002 O O . PRO A 1 384 ? 19.328 31.426 12.947 1.00 27.39 384 PRO A O 1
ATOM 3005 N N . SER A 1 385 ? 20.232 33.472 13.266 1.00 29.70 385 SER A N 1
ATOM 3006 C CA . SER A 1 385 ? 21.445 33.232 14.044 1.00 29.70 385 SER A CA 1
ATOM 3007 C C . SER A 1 385 ? 21.245 32.741 15.483 1.00 29.70 385 SER A C 1
ATOM 3009 O O . SER A 1 385 ? 20.228 33.020 16.112 1.00 29.70 385 SER A O 1
ATOM 3011 N N . ASP A 1 386 ? 22.304 32.110 15.995 1.00 29.95 386 ASP A N 1
ATOM 3012 C CA . ASP A 1 386 ? 22.543 31.629 17.361 1.00 29.95 386 ASP A CA 1
ATOM 3013 C C . ASP A 1 386 ? 22.260 32.645 18.482 1.00 29.95 386 ASP A C 1
ATOM 3015 O O . ASP A 1 386 ? 22.657 33.803 18.343 1.00 29.95 386 ASP A O 1
ATOM 3019 N N . LYS A 1 387 ? 21.724 32.169 19.627 1.00 28.05 387 LYS A N 1
ATOM 3020 C CA . LYS A 1 387 ? 22.200 32.462 21.004 1.00 28.05 387 LYS A CA 1
ATOM 3021 C C . LYS A 1 387 ? 21.805 31.342 21.998 1.00 28.05 387 LYS A C 1
ATOM 3023 O O . LYS A 1 387 ? 20.684 30.849 21.960 1.00 28.05 387 LYS A O 1
ATOM 3028 N N . HIS A 1 388 ? 22.776 30.990 22.851 1.00 25.28 388 HIS A N 1
ATOM 3029 C CA . HIS A 1 388 ? 22.758 30.165 24.082 1.00 25.28 388 HIS A CA 1
ATOM 3030 C C . HIS A 1 388 ? 21.691 30.625 25.112 1.00 25.28 388 HIS A C 1
ATOM 3032 O O . HIS A 1 388 ? 21.135 31.698 24.916 1.00 25.28 388 HIS A O 1
ATOM 3038 N N . ASP A 1 389 ? 21.341 29.970 26.230 1.00 25.19 389 ASP A N 1
ATOM 3039 C CA . ASP A 1 389 ? 21.866 28.915 27.130 1.00 25.19 389 ASP A CA 1
ATOM 3040 C C . ASP A 1 389 ? 20.635 28.148 27.732 1.00 25.19 389 ASP A C 1
ATOM 3042 O O . ASP A 1 389 ? 19.511 28.475 27.375 1.00 25.19 389 ASP A O 1
ATOM 3046 N N . GLY A 1 390 ? 20.653 27.054 28.508 1.00 22.77 390 GLY A N 1
ATOM 3047 C CA . GLY A 1 390 ? 21.393 26.738 29.730 1.00 22.77 390 GLY A CA 1
ATOM 3048 C C . GLY A 1 390 ? 20.529 25.841 30.662 1.00 22.77 390 GLY A C 1
ATOM 3049 O O . GLY A 1 390 ? 19.464 26.241 31.108 1.00 22.77 390 GLY A O 1
ATOM 3050 N N . SER A 1 391 ? 21.015 24.623 30.948 1.00 24.02 391 SER A N 1
ATOM 3051 C CA . SER A 1 391 ? 20.842 23.794 32.173 1.00 24.02 391 SER A CA 1
ATOM 3052 C C . SER A 1 391 ? 19.462 23.362 32.750 1.00 24.02 391 SER A C 1
ATOM 3054 O O . SER A 1 391 ? 18.748 24.147 33.356 1.00 24.02 391 SER A O 1
ATOM 3056 N N . HIS A 1 392 ? 19.235 22.035 32.697 1.00 23.73 392 HIS A N 1
ATOM 3057 C CA . HIS A 1 392 ? 18.865 21.050 33.754 1.00 23.73 392 HIS A CA 1
ATOM 3058 C C . HIS A 1 392 ? 17.877 21.369 34.907 1.00 23.73 392 HIS A C 1
ATOM 3060 O O . HIS A 1 392 ? 18.062 22.344 35.620 1.00 23.73 392 HIS A O 1
ATOM 3066 N N . ILE A 1 393 ? 16.981 20.404 35.227 1.00 22.67 393 ILE A N 1
ATOM 3067 C CA . ILE A 1 393 ? 16.904 19.624 36.503 1.00 22.67 393 ILE A CA 1
ATOM 3068 C C . ILE A 1 393 ? 15.745 18.585 36.461 1.00 22.67 393 ILE A C 1
ATOM 3070 O O . ILE A 1 393 ? 14.630 18.889 36.051 1.00 22.67 393 ILE A O 1
ATOM 3074 N N . CYS A 1 394 ? 16.028 17.352 36.913 1.00 20.36 394 CYS A N 1
ATOM 3075 C CA . CYS A 1 394 ? 15.090 16.251 37.208 1.00 20.36 394 CYS A CA 1
ATOM 3076 C C . CYS A 1 394 ? 14.490 16.352 38.626 1.00 20.36 394 CYS A C 1
ATOM 3078 O O . CYS A 1 394 ? 15.226 16.745 39.526 1.00 20.36 394 CYS A O 1
ATOM 3080 N N . ALA A 1 395 ? 13.271 15.825 38.860 1.00 21.84 395 ALA A N 1
ATOM 3081 C CA . ALA A 1 395 ? 12.900 15.038 40.065 1.00 21.84 395 ALA A CA 1
ATOM 3082 C C . ALA A 1 395 ? 11.433 14.503 40.041 1.00 21.84 395 ALA A C 1
ATOM 3084 O O . ALA A 1 395 ? 10.624 15.043 39.293 1.00 21.84 395 ALA A O 1
ATOM 3085 N N . PRO A 1 396 ? 11.089 13.444 40.823 1.00 27.81 396 PRO A N 1
ATOM 3086 C CA . PRO A 1 396 ? 10.058 12.436 40.499 1.00 27.81 396 PRO A CA 1
ATOM 3087 C C . PRO A 1 396 ? 8.948 12.207 41.576 1.00 27.81 396 PRO A C 1
ATOM 3089 O O . PRO A 1 396 ? 8.947 12.865 42.610 1.00 27.81 396 PRO A O 1
ATOM 3092 N N . VAL A 1 397 ? 8.111 11.164 41.351 1.00 22.05 397 VAL A N 1
ATOM 3093 C CA . VAL A 1 397 ? 7.204 10.405 42.281 1.00 22.05 397 VAL A CA 1
ATOM 3094 C C . VAL A 1 397 ? 5.926 11.169 42.746 1.00 22.05 397 VAL A C 1
ATOM 3096 O O . VAL A 1 397 ? 5.968 12.379 42.873 1.00 22.05 397 VAL A O 1
ATOM 3099 N N . LEU A 1 398 ? 4.717 10.621 42.987 1.00 21.59 398 LEU A N 1
ATOM 3100 C CA . LEU A 1 398 ? 4.280 9.349 43.587 1.00 21.59 398 LEU A CA 1
ATOM 3101 C C . LEU A 1 398 ? 2.759 9.112 43.369 1.00 21.59 398 LEU A C 1
ATOM 3103 O O . LEU A 1 398 ? 1.991 10.053 43.196 1.00 21.59 398 LEU A O 1
ATOM 3107 N N . ALA A 1 399 ? 2.357 7.837 43.376 1.00 24.58 399 ALA A N 1
ATOM 3108 C CA . ALA A 1 399 ? 1.028 7.289 43.079 1.00 24.58 399 ALA A CA 1
ATOM 3109 C C . ALA A 1 399 ? -0.009 7.423 44.210 1.00 24.58 399 ALA A C 1
ATOM 3111 O O . ALA A 1 399 ? 0.396 7.413 45.367 1.00 24.58 399 ALA A O 1
ATOM 3112 N N . VAL A 1 400 ? -1.314 7.361 43.881 1.00 22.22 400 VAL A N 1
ATOM 3113 C CA . VAL A 1 400 ? -2.385 6.779 44.729 1.00 22.22 400 VAL A CA 1
ATOM 3114 C C . VAL A 1 400 ? -3.547 6.270 43.847 1.00 22.22 400 VAL A C 1
ATOM 3116 O O . VAL A 1 400 ? -4.086 7.025 43.045 1.00 22.22 400 VAL A O 1
ATOM 3119 N N . MET A 1 401 ? -3.949 5.004 44.029 1.00 25.39 401 MET A N 1
ATOM 3120 C CA . MET A 1 401 ? -5.258 4.445 43.637 1.00 25.39 401 MET A CA 1
ATOM 3121 C C . MET A 1 401 ? -6.219 4.465 44.838 1.00 25.39 401 MET A C 1
ATOM 3123 O O . MET A 1 401 ? -5.760 4.420 45.982 1.00 25.39 401 MET A O 1
ATOM 3127 N N . PRO A 1 402 ? -7.539 4.398 44.599 1.00 29.09 402 PRO A N 1
ATOM 3128 C CA . PRO A 1 402 ? -8.270 3.245 45.130 1.00 29.09 402 PRO A CA 1
ATOM 3129 C C . PRO A 1 402 ? -9.314 2.659 44.163 1.00 29.09 402 PRO A C 1
ATOM 3131 O O . PRO A 1 402 ? -9.805 3.318 43.252 1.00 29.09 402 PRO A O 1
ATOM 3134 N N . ALA A 1 403 ? -9.641 1.391 44.411 1.00 28.59 403 ALA A N 1
ATOM 3135 C CA . ALA A 1 403 ? -10.635 0.580 43.718 1.00 28.59 403 ALA A CA 1
ATOM 3136 C C . ALA A 1 403 ? -12.031 0.683 44.362 1.00 28.59 403 ALA A C 1
ATOM 3138 O O . ALA A 1 403 ? -12.119 0.731 45.587 1.00 28.59 403 ALA A O 1
ATOM 3139 N N . ALA A 1 404 ? -13.097 0.615 43.555 1.00 25.83 404 ALA A N 1
ATOM 3140 C CA . ALA A 1 404 ? -14.363 -0.098 43.818 1.00 25.83 404 ALA A CA 1
ATOM 3141 C C . ALA A 1 404 ? -15.288 0.045 42.588 1.00 25.83 404 ALA A C 1
ATOM 3143 O O . ALA A 1 404 ? -15.382 1.129 42.022 1.00 25.83 404 ALA A O 1
ATOM 3144 N N . GLY A 1 405 ? -15.910 -1.056 42.149 1.00 28.25 405 GLY A N 1
ATOM 3145 C CA . GLY A 1 405 ? -16.589 -1.168 40.848 1.00 28.25 405 GLY A CA 1
ATOM 3146 C C . GLY A 1 405 ? -18.031 -0.658 40.768 1.00 28.25 405 GLY A C 1
ATOM 3147 O O . GLY A 1 405 ? -18.591 -0.251 41.776 1.00 28.25 405 GLY A O 1
ATOM 3148 N N . LEU A 1 406 ? -18.609 -0.727 39.560 1.00 28.39 406 LEU A N 1
ATOM 3149 C CA . LEU A 1 406 ? -20.001 -1.081 39.217 1.00 28.39 406 LEU A CA 1
ATOM 3150 C C . LEU A 1 406 ? -20.255 -0.789 37.724 1.00 28.39 406 LEU A C 1
ATOM 3152 O O . LEU A 1 406 ? -19.890 0.284 37.264 1.00 28.39 406 LEU A O 1
ATOM 3156 N N . GLU A 1 407 ? -20.959 -1.719 37.066 1.00 28.03 407 GLU A N 1
ATOM 3157 C CA . GLU A 1 407 ? -21.815 -1.556 35.872 1.00 28.03 407 GLU A CA 1
ATOM 3158 C C . GLU A 1 407 ? -21.200 -0.944 34.597 1.00 28.03 407 GLU A C 1
ATOM 3160 O O . GLU A 1 407 ? -20.202 -0.236 34.620 1.00 28.03 407 GLU A O 1
ATOM 3165 N N . ALA A 1 408 ? -21.770 -1.283 33.436 1.00 38.56 408 ALA A N 1
ATOM 3166 C CA . ALA A 1 408 ? -21.310 -0.825 32.125 1.00 38.56 408 ALA A CA 1
ATOM 3167 C C . ALA A 1 408 ? -21.512 0.696 31.982 1.00 38.56 408 ALA A C 1
ATOM 3169 O O . ALA A 1 408 ? -22.487 1.175 31.409 1.00 38.56 408 ALA A O 1
ATOM 3170 N N . SER A 1 409 ? -20.583 1.446 32.565 1.00 33.19 409 SER A N 1
ATOM 3171 C CA . SER A 1 409 ? -20.416 2.882 32.431 1.00 33.19 409 SER A CA 1
ATOM 3172 C C . SER A 1 409 ? -20.106 3.188 30.970 1.00 33.19 409 SER A C 1
ATOM 3174 O O . SER A 1 409 ? -19.134 2.681 30.409 1.00 33.19 409 SER A O 1
ATOM 3176 N N . THR A 1 410 ? -20.931 4.020 30.338 1.00 45.09 410 THR A N 1
ATOM 3177 C CA . THR A 1 410 ? -20.574 4.704 29.094 1.00 45.09 410 THR A CA 1
ATOM 3178 C C . THR A 1 410 ? -19.325 5.541 29.366 1.00 45.09 410 THR A C 1
ATOM 3180 O O . THR A 1 410 ? -19.427 6.672 29.843 1.00 45.09 410 THR A O 1
ATOM 3183 N N . CYS A 1 411 ? -18.145 4.966 29.135 1.00 48.03 411 CYS A N 1
ATOM 3184 C CA . CYS A 1 411 ? -16.877 5.635 29.369 1.00 48.03 411 CYS A CA 1
ATOM 3185 C C . CYS A 1 411 ? -16.746 6.796 28.372 1.00 48.03 411 CYS A C 1
ATOM 3187 O O . CYS A 1 411 ? -16.491 6.598 27.183 1.00 48.03 411 CYS A O 1
ATOM 3189 N N . ILE A 1 412 ? -16.993 8.020 28.842 1.00 67.38 412 ILE A N 1
ATOM 3190 C CA . ILE A 1 412 ? -16.834 9.232 28.039 1.00 67.38 412 ILE A CA 1
ATOM 3191 C C . ILE A 1 412 ? -15.329 9.438 27.852 1.00 67.38 412 ILE A C 1
ATOM 3193 O O . ILE A 1 412 ? -14.644 9.868 28.778 1.00 67.38 412 ILE A O 1
ATOM 3197 N N . GLY A 1 413 ? -14.813 9.104 26.667 1.00 82.56 413 GLY A N 1
ATOM 3198 C CA . GLY A 1 413 ? -13.386 9.225 26.368 1.00 82.56 413 GLY A CA 1
ATOM 3199 C C . GLY A 1 413 ? -12.838 10.655 26.506 1.00 82.56 413 GLY A C 1
ATOM 3200 O O . GLY A 1 413 ? -13.616 11.618 26.515 1.00 82.56 413 GLY A O 1
ATOM 3201 N N . PRO A 1 414 ? -11.502 10.819 26.592 1.00 92.19 414 PRO A N 1
ATOM 3202 C CA . PRO A 1 414 ? -10.851 12.113 26.770 1.00 92.19 414 PRO A CA 1
ATOM 3203 C C . PRO A 1 414 ? -11.324 13.140 25.742 1.00 92.19 414 PRO A C 1
ATOM 3205 O O . PRO A 1 414 ? -11.457 12.832 24.554 1.00 92.19 414 PRO A O 1
ATOM 3208 N N . ARG A 1 415 ? -11.572 14.370 26.200 1.00 92.50 415 ARG A N 1
ATOM 3209 C CA . ARG A 1 415 ? -12.003 15.485 25.352 1.00 92.50 415 ARG A CA 1
ATOM 3210 C C . ARG A 1 415 ? -10.880 16.497 25.206 1.00 92.50 415 ARG A C 1
ATOM 3212 O O . ARG A 1 415 ? -10.387 17.022 26.202 1.00 92.50 415 ARG A O 1
ATOM 3219 N N . ALA A 1 416 ? -10.495 16.757 23.965 1.00 93.94 416 ALA A N 1
ATOM 3220 C CA . ALA A 1 416 ? -9.593 17.839 23.617 1.00 93.94 416 ALA A CA 1
ATOM 3221 C C . ALA A 1 416 ? -10.336 19.181 23.657 1.00 93.94 416 ALA A C 1
ATOM 3223 O O . ALA A 1 416 ? -11.516 19.261 23.298 1.00 93.94 416 ALA A O 1
ATOM 3224 N N . ASP A 1 417 ? -9.633 20.246 24.041 1.00 93.50 417 ASP A N 1
ATOM 3225 C CA . ASP A 1 417 ? -10.175 21.598 23.961 1.00 93.50 417 ASP A CA 1
ATOM 3226 C C . ASP A 1 417 ? -10.548 21.941 22.518 1.00 93.50 417 ASP A C 1
ATOM 3228 O O . ASP A 1 417 ? -9.764 21.752 21.582 1.00 93.50 417 ASP A O 1
ATOM 3232 N N . ARG A 1 418 ? -11.737 22.518 22.343 1.00 95.75 418 ARG A N 1
ATOM 3233 C CA . ARG A 1 418 ? -12.173 23.050 21.054 1.00 95.75 418 ARG A CA 1
ATOM 3234 C C . ARG A 1 418 ? -11.602 24.451 20.873 1.00 95.75 418 ARG A C 1
ATOM 3236 O O . ARG A 1 418 ? -12.073 25.399 21.499 1.00 95.75 418 ARG A O 1
ATOM 3243 N N . ARG A 1 419 ? -10.602 24.587 20.001 1.00 96.06 419 ARG A N 1
ATOM 3244 C CA . ARG A 1 419 ? -9.954 25.864 19.668 1.00 96.06 419 ARG A CA 1
ATOM 3245 C C . ARG A 1 419 ? -10.269 26.185 18.203 1.00 96.06 419 ARG A C 1
ATOM 3247 O O . ARG A 1 419 ? -9.680 25.559 17.328 1.00 96.06 419 ARG A O 1
ATOM 3254 N N . PRO A 1 420 ? -11.235 27.077 17.913 1.00 95.94 420 PRO A N 1
ATOM 3255 C CA . PRO A 1 420 ? -11.674 27.313 16.542 1.00 95.94 420 PRO A CA 1
ATOM 3256 C C . PRO A 1 420 ? -10.519 27.838 15.686 1.00 95.94 420 PRO A C 1
ATOM 3258 O O . PRO A 1 420 ? -9.927 28.871 16.000 1.00 95.94 420 PRO A O 1
ATOM 3261 N N . HIS A 1 421 ? -10.227 27.136 14.595 1.00 95.81 421 HIS A N 1
ATOM 3262 C CA . HIS A 1 421 ? -9.291 27.564 13.566 1.00 95.81 421 HIS A CA 1
ATOM 3263 C C . HIS A 1 421 ? -9.999 27.544 12.210 1.00 95.81 421 HIS A C 1
ATOM 3265 O O . HIS A 1 421 ? -10.415 26.486 11.738 1.00 95.81 421 HIS A O 1
ATOM 3271 N N . THR A 1 422 ? -10.181 28.716 11.601 1.00 96.06 422 THR A N 1
ATOM 3272 C CA . THR A 1 422 ? -10.863 28.836 10.306 1.00 96.06 422 THR A CA 1
ATOM 3273 C C . THR A 1 422 ? -9.865 28.677 9.167 1.00 96.06 422 THR A C 1
ATOM 3275 O O . THR A 1 422 ? -8.883 29.411 9.086 1.00 96.06 422 THR A O 1
ATOM 3278 N N . ILE A 1 423 ? -10.154 27.742 8.269 1.00 93.56 423 ILE A N 1
ATOM 3279 C CA . ILE A 1 423 ? -9.421 27.486 7.033 1.00 93.56 423 ILE A CA 1
ATOM 3280 C C . ILE A 1 423 ? -10.316 27.944 5.877 1.00 93.56 423 ILE A C 1
ATOM 3282 O O . ILE A 1 423 ? -11.401 27.394 5.685 1.00 93.56 423 ILE A O 1
ATOM 3286 N N . THR A 1 424 ? -9.864 28.943 5.114 1.00 94.62 424 THR A N 1
ATOM 3287 C CA . THR A 1 424 ? -10.608 29.498 3.971 1.00 94.62 424 THR A CA 1
ATOM 3288 C C . THR A 1 424 ? -9.931 29.116 2.660 1.00 94.62 424 THR A C 1
ATOM 3290 O O . THR A 1 424 ? -8.809 29.544 2.392 1.00 94.62 424 THR A O 1
ATOM 3293 N N . VAL A 1 425 ? -10.614 28.337 1.819 1.00 94.31 425 VAL A N 1
ATOM 3294 C CA . VAL A 1 425 ? -10.104 27.890 0.510 1.00 94.31 425 VAL A CA 1
ATOM 3295 C C . VAL A 1 425 ? -11.241 27.935 -0.506 1.00 94.31 425 VAL A C 1
ATOM 3297 O O . VAL A 1 425 ? -12.358 27.539 -0.200 1.00 94.31 425 VAL A O 1
ATOM 3300 N N . HIS A 1 426 ? -10.994 28.454 -1.713 1.00 96.56 426 HIS A N 1
ATOM 3301 C CA . HIS A 1 426 ? -12.011 28.592 -2.778 1.00 96.56 426 HIS A CA 1
ATOM 3302 C C . HIS A 1 426 ? -13.307 29.318 -2.361 1.00 96.56 426 HIS A C 1
ATOM 3304 O O . HIS A 1 426 ? -14.355 29.112 -2.971 1.00 96.56 426 HIS A O 1
ATOM 3310 N N . GLY A 1 427 ? -13.241 30.176 -1.336 1.00 92.75 427 GLY A N 1
ATOM 3311 C CA . GLY A 1 427 ? -14.401 30.877 -0.769 1.00 92.75 427 GLY A CA 1
ATOM 3312 C C . GLY A 1 427 ? -15.255 30.044 0.196 1.00 92.75 427 GLY A C 1
ATOM 3313 O O . GLY A 1 427 ? -16.260 30.552 0.683 1.00 92.75 427 GLY A O 1
ATOM 3314 N N . ASP A 1 428 ? -14.866 28.801 0.485 1.00 94.38 428 ASP A N 1
ATOM 3315 C CA . ASP A 1 428 ? -15.450 27.966 1.535 1.00 94.38 428 ASP A CA 1
ATOM 3316 C C . ASP A 1 428 ? -14.700 28.179 2.857 1.00 94.38 428 ASP A C 1
ATOM 3318 O O . ASP A 1 428 ? -13.467 28.184 2.884 1.00 94.38 428 ASP A O 1
ATOM 3322 N N . GLU A 1 429 ? -15.442 28.368 3.950 1.00 94.38 429 GLU A N 1
ATOM 3323 C CA . GLU A 1 429 ? -14.894 28.503 5.301 1.00 94.38 429 GLU A CA 1
ATOM 3324 C C . GLU A 1 429 ? -15.162 27.228 6.103 1.00 94.38 429 GLU A C 1
ATOM 3326 O O . GLU A 1 429 ? -16.309 26.893 6.414 1.00 94.38 429 GLU A O 1
ATOM 3331 N N . ARG A 1 430 ? -14.091 26.525 6.479 1.00 92.44 430 ARG A N 1
ATOM 3332 C CA . ARG A 1 430 ? -14.149 25.339 7.337 1.00 92.44 430 ARG A CA 1
ATOM 3333 C C . ARG A 1 430 ? -13.529 25.646 8.695 1.00 92.44 430 ARG A C 1
ATOM 3335 O O . ARG A 1 430 ? -12.429 26.183 8.760 1.00 92.44 430 ARG A O 1
ATOM 3342 N N . VAL A 1 431 ? -14.205 25.267 9.777 1.00 94.12 431 VAL A N 1
ATOM 3343 C CA . VAL A 1 431 ? -13.678 25.414 11.143 1.00 94.12 431 VAL A CA 1
ATOM 3344 C C . VAL A 1 431 ? -13.135 24.074 11.629 1.00 94.12 431 VAL A C 1
ATOM 3346 O O . VAL A 1 431 ? -13.902 23.135 11.832 1.00 94.12 431 VAL A O 1
ATOM 3349 N N . ASP A 1 432 ? -11.826 24.002 11.856 1.00 95.19 432 ASP A N 1
ATOM 3350 C CA . ASP A 1 432 ? -11.162 22.877 12.515 1.00 95.19 432 ASP A CA 1
ATOM 3351 C C . ASP A 1 432 ? -10.902 23.234 13.987 1.00 95.19 432 ASP A C 1
ATOM 3353 O O . ASP A 1 432 ? -10.052 24.062 14.309 1.00 95.19 432 ASP A O 1
ATOM 3357 N N . PHE A 1 433 ? -11.657 22.625 14.905 1.00 96.19 433 PHE A N 1
ATOM 3358 C CA . PHE A 1 433 ? -11.513 22.863 16.348 1.00 96.19 433 PHE A CA 1
ATOM 3359 C C . PHE A 1 433 ? -10.262 22.223 16.961 1.00 96.19 433 PHE A C 1
ATOM 3361 O O . PHE A 1 433 ? -9.911 22.530 18.103 1.00 96.19 433 PHE A O 1
ATOM 3368 N N . TYR A 1 434 ? -9.613 21.321 16.231 1.00 96.75 434 TYR A N 1
ATOM 3369 C CA . TYR A 1 434 ? -8.530 20.475 16.716 1.00 96.75 434 TYR A CA 1
ATOM 3370 C C . TYR A 1 434 ? -7.247 20.669 15.906 1.00 96.75 434 TYR A C 1
ATOM 3372 O O . TYR A 1 434 ? -6.300 19.898 16.051 1.00 96.75 434 TYR A O 1
ATOM 3380 N N . TYR A 1 435 ? -7.182 21.728 15.092 1.00 95.44 435 TYR A N 1
ATOM 3381 C CA . TYR A 1 435 ? -6.005 22.102 14.308 1.00 95.44 435 TYR A CA 1
ATOM 3382 C C . TYR A 1 435 ? -4.738 22.200 15.172 1.00 95.44 435 TYR A C 1
ATOM 3384 O O . TYR A 1 435 ? -3.661 21.774 14.766 1.00 95.44 435 TYR A O 1
ATOM 3392 N N . TRP A 1 436 ? -4.897 22.688 16.406 1.00 95.44 436 TRP A N 1
ATOM 3393 C CA . TRP A 1 436 ? -3.827 22.850 17.391 1.00 95.44 436 TRP A CA 1
ATOM 3394 C C . TRP A 1 436 ? -3.159 21.538 17.835 1.00 95.44 436 TRP A C 1
ATOM 3396 O O . TRP A 1 436 ? -2.064 21.592 18.379 1.00 95.44 436 TRP A O 1
ATOM 3406 N N . LEU A 1 437 ? -3.780 20.372 17.606 1.00 96.31 437 LEU A N 1
ATOM 3407 C CA . LEU A 1 437 ? -3.184 19.075 17.950 1.00 96.31 437 LEU A CA 1
ATOM 3408 C C . LEU A 1 437 ? -1.942 18.750 17.116 1.00 96.31 437 LEU A C 1
ATOM 3410 O O . LEU A 1 437 ? -1.170 17.871 17.501 1.00 96.31 437 LEU A O 1
ATOM 3414 N N . ARG A 1 438 ? -1.745 19.424 15.976 1.00 94.81 438 ARG A N 1
ATOM 3415 C CA . ARG A 1 438 ? -0.501 19.313 15.223 1.00 94.81 438 ARG A CA 1
ATOM 3416 C C . ARG A 1 438 ? 0.601 20.087 15.935 1.00 94.81 438 ARG A C 1
ATOM 3418 O O . ARG A 1 438 ? 0.661 21.312 15.877 1.00 94.81 438 ARG A O 1
ATOM 3425 N N . ASP A 1 439 ? 1.527 19.333 16.503 1.00 93.44 439 ASP A N 1
ATOM 3426 C CA . ASP A 1 439 ? 2.804 19.839 16.978 1.00 93.44 439 ASP A CA 1
ATOM 3427 C C . ASP A 1 439 ? 3.955 19.037 16.356 1.00 93.44 439 ASP A C 1
ATOM 3429 O O . ASP A 1 439 ? 4.223 17.885 16.716 1.00 93.44 439 ASP A O 1
ATOM 3433 N N . ASP A 1 440 ? 4.646 19.671 15.409 1.00 89.44 440 ASP A N 1
ATOM 3434 C CA . ASP A 1 440 ? 5.768 19.085 14.679 1.00 89.44 440 ASP A CA 1
ATOM 3435 C C . ASP A 1 440 ? 7.015 18.898 15.569 1.00 89.44 440 ASP A C 1
ATOM 3437 O O . ASP A 1 440 ? 7.893 18.102 15.229 1.00 89.44 440 ASP A O 1
ATOM 3441 N N . LYS A 1 441 ? 7.108 19.569 16.728 1.00 91.62 441 LYS A N 1
ATOM 3442 C CA . LYS A 1 441 ? 8.203 19.364 17.696 1.00 91.62 441 LYS A CA 1
ATOM 3443 C C . LYS A 1 441 ? 7.908 18.258 18.705 1.00 91.62 441 LYS A C 1
ATOM 3445 O O . LYS A 1 441 ? 8.852 17.640 19.189 1.00 91.62 441 LYS A O 1
ATOM 3450 N N . ARG A 1 442 ? 6.628 17.955 18.946 1.00 92.25 442 ARG A N 1
ATOM 3451 C CA . ARG A 1 442 ? 6.139 16.972 19.937 1.00 92.25 442 ARG A CA 1
ATOM 3452 C C . ARG A 1 442 ? 6.532 17.348 21.371 1.00 92.25 442 ARG A C 1
ATOM 3454 O O . ARG A 1 442 ? 6.929 16.499 22.164 1.00 92.25 442 ARG A O 1
ATOM 3461 N N . GLU A 1 443 ? 6.429 18.631 21.678 1.00 93.69 443 GLU A N 1
ATOM 3462 C CA . GLU A 1 443 ? 6.760 19.263 22.954 1.00 93.69 443 GLU A CA 1
ATOM 3463 C C . GLU A 1 443 ? 5.533 19.907 23.625 1.00 93.69 443 GLU A C 1
ATOM 3465 O O . GLU A 1 443 ? 5.599 20.218 24.816 1.00 93.69 443 GLU A O 1
ATOM 3470 N N . ASP A 1 444 ? 4.416 20.092 22.908 1.00 96.25 444 ASP A N 1
ATOM 3471 C CA . ASP A 1 444 ? 3.195 20.691 23.448 1.00 96.25 444 ASP A CA 1
ATOM 3472 C C . ASP A 1 444 ? 2.643 19.836 24.613 1.00 96.25 444 ASP A C 1
ATOM 3474 O O . ASP A 1 444 ? 2.288 18.661 24.429 1.00 96.25 444 ASP A O 1
ATOM 3478 N N . PRO A 1 445 ? 2.561 20.401 25.833 1.00 96.31 445 PRO A N 1
ATOM 3479 C CA . PRO A 1 445 ? 2.163 19.654 27.018 1.00 96.31 445 PRO A CA 1
ATOM 3480 C C . PRO A 1 445 ? 0.689 19.229 27.001 1.00 96.31 445 PRO A C 1
ATOM 3482 O O . PRO A 1 445 ? 0.375 18.168 27.549 1.00 96.31 445 PRO A O 1
ATOM 3485 N N . ASP A 1 446 ? -0.205 20.002 26.380 1.00 95.38 446 ASP A N 1
ATOM 3486 C CA . ASP A 1 446 ? -1.631 19.673 26.278 1.00 95.38 446 ASP A CA 1
ATOM 3487 C C . ASP A 1 446 ? -1.836 18.509 25.303 1.00 95.38 446 ASP A C 1
ATOM 3489 O O . ASP A 1 446 ? -2.581 17.570 25.603 1.00 95.38 446 ASP A O 1
ATOM 3493 N N . MET A 1 447 ? -1.113 18.518 24.179 1.00 96.00 447 MET A N 1
ATOM 3494 C CA . MET A 1 447 ? -1.107 17.415 23.212 1.00 96.00 447 MET A CA 1
ATOM 3495 C C . MET A 1 447 ? -0.571 16.126 23.850 1.00 96.00 447 MET A C 1
ATOM 3497 O O . MET A 1 447 ? -1.234 15.087 23.805 1.00 96.00 447 MET A O 1
ATOM 3501 N N . ILE A 1 448 ? 0.586 16.175 24.525 1.00 96.62 448 ILE A N 1
ATOM 3502 C CA . ILE A 1 448 ? 1.175 14.993 25.185 1.00 96.62 448 ILE A CA 1
ATOM 3503 C C . ILE A 1 448 ? 0.244 14.458 26.280 1.00 96.62 448 ILE A C 1
ATOM 3505 O O . ILE A 1 448 ? 0.107 13.240 26.450 1.00 96.62 448 ILE A O 1
ATOM 3509 N N . LYS A 1 449 ? -0.390 15.355 27.044 1.00 96.62 449 LYS A N 1
ATOM 3510 C CA . LYS A 1 449 ? -1.376 14.991 28.066 1.00 96.62 449 LYS A CA 1
ATOM 3511 C C . LYS A 1 449 ? -2.572 14.275 27.444 1.00 96.62 449 LYS A C 1
ATOM 3513 O O . LYS A 1 449 ? -2.985 13.254 27.994 1.00 96.62 449 LYS A O 1
ATOM 3518 N N . LEU A 1 450 ? -3.084 14.756 26.310 1.00 96.88 450 LEU A N 1
ATOM 3519 C CA . LEU A 1 450 ? -4.162 14.091 25.580 1.00 96.88 450 LEU A CA 1
ATOM 3520 C C . LEU A 1 450 ? -3.739 12.692 25.124 1.00 96.88 450 LEU A C 1
ATOM 3522 O O . LEU A 1 450 ? -4.428 11.738 25.459 1.00 96.88 450 LEU A O 1
ATOM 3526 N N . CYS A 1 451 ? -2.583 12.531 24.472 1.00 97.50 451 CYS A N 1
ATOM 3527 C CA . CYS A 1 451 ? -2.083 11.216 24.041 1.00 97.50 451 CYS A CA 1
ATOM 3528 C C . CYS A 1 451 ? -2.012 10.200 25.196 1.00 97.50 451 CYS A C 1
ATOM 3530 O O . CYS A 1 451 ? -2.413 9.045 25.056 1.00 97.50 451 CYS A O 1
ATOM 3532 N N . LYS A 1 452 ? -1.538 10.630 26.373 1.00 97.50 452 LYS A N 1
ATOM 3533 C CA . LYS A 1 452 ? -1.498 9.780 27.576 1.00 97.50 452 LYS A CA 1
ATOM 3534 C C . LYS A 1 452 ? -2.894 9.459 28.112 1.00 97.50 452 LYS A C 1
ATOM 3536 O O . LYS A 1 452 ? -3.121 8.330 28.539 1.00 97.50 452 LYS A O 1
ATOM 3541 N N . ALA A 1 453 ? -3.807 10.428 28.098 1.00 96.88 453 ALA A N 1
ATOM 3542 C CA . ALA A 1 453 ? -5.190 10.221 28.514 1.00 96.88 453 ALA A CA 1
ATOM 3543 C C . ALA A 1 453 ? -5.924 9.253 27.575 1.00 96.88 453 ALA A C 1
ATOM 3545 O O . ALA A 1 453 ? -6.655 8.390 28.048 1.00 96.88 453 ALA A O 1
ATOM 3546 N N . GLU A 1 454 ? -5.690 9.352 26.266 1.00 97.56 454 GLU A N 1
ATOM 3547 C CA . GLU A 1 454 ? -6.233 8.439 25.254 1.00 97.56 454 GLU A CA 1
ATOM 3548 C C . GLU A 1 454 ? -5.755 7.003 25.494 1.00 97.56 454 GLU A C 1
ATOM 3550 O O . GLU A 1 454 ? -6.569 6.086 25.559 1.00 97.56 454 GLU A O 1
ATOM 3555 N N . ASN A 1 455 ? -4.463 6.808 25.773 1.00 97.56 455 ASN A N 1
ATOM 3556 C CA . ASN A 1 455 ? -3.936 5.492 26.143 1.00 97.56 455 ASN A CA 1
ATOM 3557 C C . ASN A 1 455 ? -4.538 4.946 27.445 1.00 97.56 455 ASN A C 1
ATOM 3559 O O . ASN A 1 455 ? -4.864 3.764 27.513 1.00 97.56 455 ASN A O 1
ATOM 3563 N N . ALA A 1 456 ? -4.713 5.783 28.472 1.00 96.50 456 ALA A N 1
ATOM 3564 C CA . ALA A 1 456 ? -5.374 5.363 29.709 1.00 96.50 456 ALA A CA 1
ATOM 3565 C C . ALA A 1 456 ? -6.835 4.951 29.460 1.00 96.50 456 ALA A C 1
ATOM 3567 O O . ALA A 1 456 ? -7.301 3.959 30.012 1.00 96.50 456 ALA A O 1
ATOM 3568 N N . HIS A 1 457 ? -7.531 5.669 28.578 1.00 95.50 457 HIS A N 1
ATOM 3569 C CA . HIS A 1 457 ? -8.892 5.344 28.170 1.00 95.50 457 HIS A CA 1
ATOM 3570 C C . HIS A 1 457 ? -8.974 4.061 27.331 1.00 95.50 457 HIS A C 1
ATOM 3572 O O . HIS A 1 457 ? -9.936 3.313 27.468 1.00 95.50 457 HIS A O 1
ATOM 3578 N N . VAL A 1 458 ? -7.968 3.756 26.502 1.00 96.81 458 VAL A N 1
ATOM 3579 C CA . VAL A 1 458 ? -7.860 2.445 25.835 1.00 96.81 458 VAL A CA 1
ATOM 3580 C C . VAL A 1 458 ? -7.764 1.329 26.869 1.00 96.81 458 VAL A C 1
ATOM 3582 O O . VAL A 1 458 ? -8.482 0.345 26.740 1.00 96.81 458 VAL A O 1
ATOM 3585 N N . GLU A 1 459 ? -6.926 1.476 27.898 1.00 95.50 459 GLU A N 1
ATOM 3586 C CA . GLU A 1 459 ? -6.813 0.469 28.962 1.00 95.50 459 GLU A CA 1
ATOM 3587 C C . GLU A 1 459 ? -8.123 0.308 29.744 1.00 95.50 459 GLU A C 1
ATOM 3589 O O . GLU A 1 459 ? -8.536 -0.816 30.009 1.00 95.50 459 GLU A O 1
ATOM 3594 N N . GLU A 1 460 ? -8.832 1.401 30.039 1.00 94.25 460 GLU A N 1
ATOM 3595 C CA . GLU A 1 460 ? -10.159 1.350 30.667 1.00 94.25 460 GLU A CA 1
ATOM 3596 C C . GLU A 1 460 ? -11.203 0.677 29.760 1.00 94.25 460 GLU A C 1
ATOM 3598 O O . GLU A 1 460 ? -11.910 -0.237 30.181 1.00 94.25 460 GLU A O 1
ATOM 3603 N N . GLY A 1 461 ? -11.273 1.074 28.487 1.00 93.12 461 GLY A N 1
ATOM 3604 C CA . GLY A 1 461 ? -12.200 0.509 27.505 1.00 93.12 461 GLY A CA 1
ATOM 3605 C C . GLY A 1 461 ? -11.892 -0.944 27.136 1.00 93.12 461 GLY A C 1
ATOM 3606 O O . GLY A 1 461 ? -12.784 -1.680 26.712 1.00 93.12 461 GLY A O 1
ATOM 3607 N N . MET A 1 462 ? -10.645 -1.376 27.334 1.00 95.38 462 MET A N 1
ATOM 3608 C CA . MET A 1 462 ? -10.177 -2.751 27.151 1.00 95.38 462 MET A CA 1
ATOM 3609 C C . MET A 1 462 ? -10.053 -3.531 28.465 1.00 95.38 462 MET A C 1
ATOM 3611 O O . MET A 1 462 ? -9.593 -4.677 28.437 1.00 95.38 462 MET A O 1
ATOM 3615 N N . ALA A 1 463 ? -10.522 -2.974 29.585 1.00 93.69 463 ALA A N 1
ATOM 3616 C CA . ALA A 1 463 ? -10.473 -3.634 30.884 1.00 93.69 463 ALA A CA 1
ATOM 3617 C C . ALA A 1 463 ? -11.124 -5.025 30.828 1.00 93.69 463 ALA A C 1
ATOM 3619 O O . ALA A 1 463 ? -12.134 -5.237 30.143 1.00 93.69 463 ALA A O 1
ATOM 3620 N N . GLY A 1 464 ? -10.518 -5.993 31.511 1.00 94.12 464 GLY A N 1
ATOM 3621 C CA . GLY A 1 464 ? -10.933 -7.398 31.494 1.00 94.12 464 GLY A CA 1
ATOM 3622 C C . GLY A 1 464 ? -10.389 -8.206 30.310 1.00 94.12 464 GLY A C 1
ATOM 3623 O O . GLY A 1 464 ? -10.653 -9.403 30.231 1.00 94.12 464 GLY A O 1
ATOM 3624 N N . THR A 1 465 ? -9.632 -7.596 29.388 1.00 96.25 465 THR A N 1
ATOM 3625 C CA . THR A 1 465 ? -8.913 -8.332 28.328 1.00 96.25 465 THR A CA 1
ATOM 3626 C C . THR A 1 465 ? -7.430 -8.540 28.621 1.00 96.25 465 THR A C 1
ATOM 3628 O O . THR A 1 465 ? -6.717 -9.027 27.751 1.00 96.25 465 THR A O 1
ATOM 3631 N N . GLU A 1 466 ? -6.916 -8.184 29.798 1.00 96.56 466 GLU A N 1
ATOM 3632 C CA . GLU A 1 466 ? -5.487 -8.281 30.138 1.00 96.56 466 GLU A CA 1
ATOM 3633 C C . GLU A 1 466 ? -4.959 -9.706 29.937 1.00 96.56 466 GLU A C 1
ATOM 3635 O O . GLU A 1 466 ? -3.981 -9.912 29.215 1.00 96.56 466 GLU A O 1
ATOM 3640 N N . ASP A 1 467 ? -5.669 -10.694 30.485 1.00 96.75 467 ASP A N 1
ATOM 3641 C CA . ASP A 1 467 ? -5.317 -12.108 30.346 1.00 96.75 467 ASP A CA 1
ATOM 3642 C C . ASP A 1 467 ? -5.436 -12.587 28.893 1.00 96.75 467 ASP A C 1
ATOM 3644 O O . ASP A 1 467 ? -4.590 -13.346 28.414 1.00 96.75 467 ASP A O 1
ATOM 3648 N N . LEU A 1 468 ? -6.449 -12.110 28.157 1.00 97.69 468 LEU A N 1
ATOM 3649 C CA . LEU A 1 468 ? -6.619 -12.418 26.735 1.00 97.69 468 LEU A CA 1
ATOM 3650 C C . LEU A 1 468 ? -5.470 -11.837 25.901 1.00 97.69 468 LEU A C 1
ATOM 3652 O O . LEU A 1 468 ? -4.905 -12.550 25.074 1.00 97.69 468 LEU A O 1
ATOM 3656 N N . ARG A 1 469 ? -5.088 -10.575 26.126 1.00 97.69 469 ARG A N 1
ATOM 3657 C CA . ARG A 1 469 ? -3.976 -9.901 25.436 1.00 97.69 469 ARG A CA 1
ATOM 3658 C C . ARG A 1 469 ? -2.658 -10.626 25.698 1.00 97.69 469 ARG A C 1
ATOM 3660 O O . ARG A 1 469 ? -1.935 -10.944 24.755 1.00 97.69 469 ARG A O 1
ATOM 3667 N N . GLU A 1 470 ? -2.376 -10.968 26.952 1.00 97.44 470 GLU A N 1
ATOM 3668 C CA . GLU A 1 470 ? -1.176 -11.725 27.327 1.00 97.44 470 GLU A CA 1
ATOM 3669 C C . GLU A 1 470 ? -1.166 -13.128 26.700 1.00 97.44 470 GLU A C 1
ATOM 3671 O O . GLU A 1 470 ? -0.132 -13.617 26.232 1.00 97.44 470 GLU A O 1
ATOM 3676 N N . LYS A 1 471 ? -2.326 -13.785 26.642 1.00 97.19 471 LYS A N 1
ATOM 3677 C CA . LYS A 1 471 ? -2.477 -15.090 25.999 1.00 97.19 471 LYS A CA 1
ATOM 3678 C C . LYS A 1 471 ? -2.254 -15.017 24.490 1.00 97.19 471 LYS A C 1
ATOM 3680 O O . LYS A 1 471 ? -1.468 -15.803 23.966 1.00 97.19 471 LYS A O 1
ATOM 3685 N N . LEU A 1 472 ? -2.880 -14.063 23.803 1.00 97.69 472 LEU A N 1
ATOM 3686 C CA . LEU A 1 472 ? -2.685 -13.819 22.371 1.00 97.69 472 LEU A CA 1
ATOM 3687 C C . LEU A 1 472 ? -1.213 -13.524 22.064 1.00 97.69 472 LEU A C 1
ATOM 3689 O O . LEU A 1 472 ? -0.648 -14.107 21.139 1.00 97.69 472 LEU A O 1
ATOM 3693 N N . PHE A 1 473 ? -0.563 -12.687 22.875 1.00 97.06 473 PHE A N 1
ATOM 3694 C CA . PHE A 1 473 ? 0.869 -12.414 22.768 1.00 97.06 473 PHE A CA 1
ATOM 3695 C C . PHE A 1 473 ? 1.706 -13.700 22.865 1.00 97.06 473 PHE A C 1
ATOM 3697 O O . PHE A 1 473 ? 2.540 -13.966 21.993 1.00 97.06 473 PHE A O 1
ATOM 3704 N N . LYS A 1 474 ? 1.460 -14.535 23.883 1.00 96.12 474 LYS A N 1
ATOM 3705 C CA . LYS A 1 474 ? 2.158 -15.819 24.075 1.00 96.12 474 LYS A CA 1
ATOM 3706 C C . LYS A 1 474 ? 1.913 -16.801 22.933 1.00 96.12 474 LYS A C 1
ATOM 3708 O O . LYS A 1 474 ? 2.860 -17.453 22.498 1.00 96.12 474 LYS A O 1
ATOM 3713 N N . GLU A 1 475 ? 0.685 -16.897 22.429 1.00 95.62 475 GLU A N 1
ATOM 3714 C CA . GLU A 1 475 ? 0.339 -17.740 21.278 1.00 95.62 475 GLU A CA 1
ATOM 3715 C C . GLU A 1 475 ? 1.106 -17.313 20.023 1.00 95.62 475 GLU A C 1
ATOM 3717 O O . GLU A 1 475 ? 1.760 -18.138 19.382 1.00 95.62 475 GLU A O 1
ATOM 3722 N N . MET A 1 476 ? 1.075 -16.020 19.688 1.00 95.88 476 MET A N 1
ATOM 3723 C CA . MET A 1 476 ? 1.769 -15.485 18.514 1.00 95.88 476 MET A CA 1
ATOM 3724 C C . MET A 1 476 ? 3.281 -15.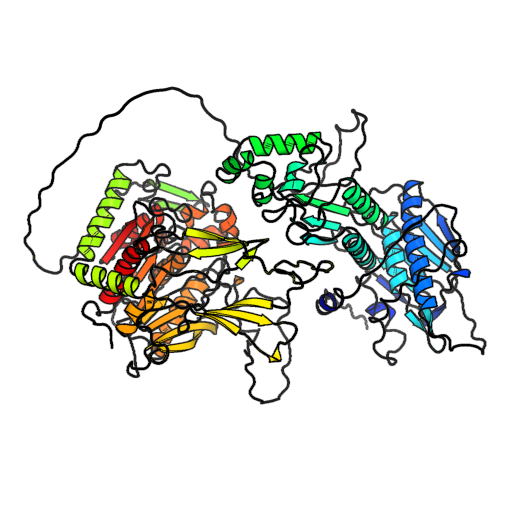667 18.626 1.00 95.88 476 MET A C 1
ATOM 3726 O O . MET A 1 476 ? 3.915 -16.152 17.686 1.00 95.88 476 MET A O 1
ATOM 3730 N N . ARG A 1 477 ? 3.861 -15.356 19.791 1.00 94.56 477 ARG A N 1
ATOM 3731 C CA . ARG A 1 477 ? 5.291 -15.555 20.049 1.00 94.56 477 ARG A CA 1
ATOM 3732 C C . ARG A 1 477 ? 5.678 -17.034 19.988 1.00 94.56 477 ARG A C 1
ATOM 3734 O O . ARG A 1 477 ? 6.691 -17.365 19.380 1.00 94.56 477 ARG A O 1
ATOM 3741 N N . GLY A 1 478 ? 4.862 -17.928 20.547 1.00 92.62 478 GLY A N 1
ATOM 3742 C CA . GLY A 1 478 ? 5.103 -19.376 20.559 1.00 92.62 478 GLY A CA 1
ATOM 3743 C C . GLY A 1 478 ? 5.153 -20.019 19.168 1.00 92.62 478 GLY A C 1
ATOM 3744 O O . GLY A 1 478 ? 5.796 -21.056 18.991 1.00 92.62 478 GLY A O 1
ATOM 3745 N N . ARG A 1 479 ? 4.537 -19.385 18.161 1.00 91.75 479 ARG A N 1
ATOM 3746 C CA . ARG A 1 479 ? 4.583 -19.811 16.749 1.00 91.75 479 ARG A CA 1
ATOM 3747 C C . ARG A 1 479 ? 5.871 -19.403 16.026 1.00 91.75 479 ARG A C 1
ATOM 3749 O O . ARG A 1 479 ? 6.103 -19.860 14.903 1.00 91.75 479 ARG A O 1
ATOM 3756 N N . ILE A 1 480 ? 6.700 -18.548 16.627 1.00 87.75 480 ILE A N 1
ATOM 3757 C CA . ILE A 1 480 ? 7.964 -18.076 16.055 1.00 87.75 480 ILE A CA 1
ATOM 3758 C C . ILE A 1 480 ? 9.093 -19.022 16.477 1.00 87.75 480 ILE A C 1
ATOM 3760 O O . ILE A 1 480 ? 9.327 -19.244 17.662 1.00 87.75 480 ILE A O 1
ATOM 3764 N N . ALA A 1 481 ? 9.849 -19.539 15.505 1.00 84.81 481 ALA A N 1
ATOM 3765 C CA . ALA A 1 481 ? 11.157 -20.120 15.789 1.00 84.81 481 ALA A CA 1
ATOM 3766 C C . ALA A 1 481 ? 12.133 -18.986 16.143 1.00 84.81 481 ALA A C 1
ATOM 3768 O O . ALA A 1 481 ? 12.530 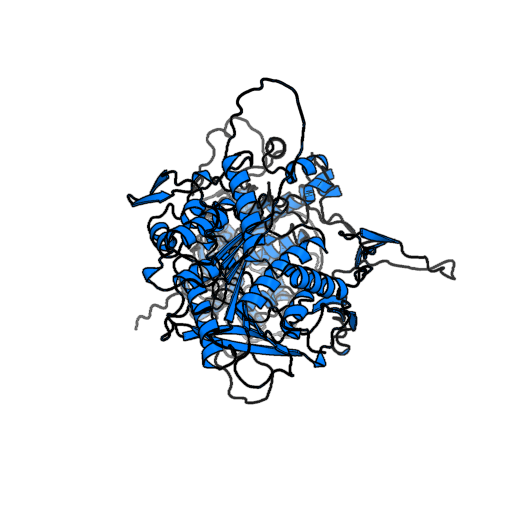-18.193 15.286 1.00 84.81 481 ALA A O 1
ATOM 3769 N N . GLU A 1 482 ? 12.460 -18.843 17.427 1.00 85.25 482 GLU A N 1
ATOM 3770 C CA . GLU A 1 482 ? 13.208 -17.677 17.909 1.00 85.25 482 GLU A CA 1
ATOM 3771 C C . GLU A 1 482 ? 14.678 -17.650 17.458 1.00 85.25 482 GLU A C 1
ATOM 3773 O O . GLU A 1 482 ? 15.263 -16.566 17.392 1.00 85.25 482 GLU A O 1
ATOM 3778 N N . ASP A 1 483 ? 15.253 -18.801 17.115 1.00 83.06 483 ASP A N 1
ATOM 3779 C CA . ASP A 1 483 ? 16.624 -19.012 16.629 1.00 83.06 483 ASP A CA 1
ATOM 3780 C C . ASP A 1 483 ? 16.700 -19.250 15.107 1.00 83.06 483 ASP A C 1
ATOM 3782 O O . ASP A 1 483 ? 17.680 -19.789 14.583 1.00 83.06 483 ASP A O 1
ATOM 3786 N N . ASP A 1 484 ? 15.669 -18.819 14.373 1.00 82.06 484 ASP A N 1
ATOM 3787 C CA . ASP A 1 484 ? 15.583 -19.036 12.933 1.00 82.06 484 ASP A CA 1
ATOM 3788 C C . ASP A 1 484 ? 16.722 -18.360 12.150 1.00 82.06 484 ASP A C 1
ATOM 3790 O O . ASP A 1 484 ? 17.249 -17.296 12.496 1.00 82.06 484 ASP A O 1
ATOM 3794 N N . THR A 1 485 ? 17.089 -18.994 11.042 1.00 80.81 485 THR A N 1
ATOM 3795 C CA . THR A 1 485 ? 18.150 -18.564 10.139 1.00 80.81 485 THR A CA 1
ATOM 3796 C C . THR A 1 485 ? 17.629 -18.544 8.704 1.00 80.81 485 THR A C 1
ATOM 3798 O O . THR A 1 485 ? 16.988 -19.484 8.232 1.00 80.81 485 THR A O 1
ATOM 3801 N N . SER A 1 486 ? 17.888 -17.460 7.977 1.00 77.81 486 SER A N 1
ATOM 3802 C CA . SER A 1 486 ? 17.538 -17.361 6.552 1.00 77.81 486 SER A CA 1
ATOM 3803 C C . SER A 1 486 ? 18.361 -18.326 5.692 1.00 77.81 486 SER A C 1
ATOM 3805 O O . SER A 1 486 ? 19.475 -18.719 6.050 1.00 77.81 486 SER A O 1
ATOM 3807 N N . VAL A 1 487 ? 17.832 -18.691 4.519 1.00 74.25 487 VAL A N 1
ATOM 3808 C CA . VAL A 1 487 ? 18.599 -19.476 3.544 1.00 74.25 487 VAL A CA 1
ATOM 3809 C C . VAL A 1 487 ? 19.770 -18.624 3.059 1.00 74.25 487 VAL A C 1
ATOM 3811 O O . VAL A 1 487 ? 19.538 -17.535 2.530 1.00 74.25 487 VAL A O 1
ATOM 3814 N N . PRO A 1 488 ? 21.023 -19.092 3.181 1.00 74.50 488 PRO A N 1
ATOM 3815 C CA . PRO A 1 488 ? 22.148 -18.267 2.798 1.00 74.50 488 PRO A CA 1
ATOM 3816 C C . PRO A 1 488 ? 22.148 -17.933 1.305 1.00 74.50 488 PRO A C 1
ATOM 3818 O O . PRO A 1 488 ? 21.940 -18.800 0.448 1.00 74.50 488 PRO A O 1
ATOM 3821 N N . MET A 1 489 ? 22.428 -16.669 1.002 1.00 60.00 489 MET A N 1
ATOM 3822 C CA . MET A 1 489 ? 22.590 -16.150 -0.348 1.00 60.00 489 MET A CA 1
ATOM 3823 C C . MET A 1 489 ? 24.066 -15.880 -0.618 1.00 60.00 489 MET A C 1
ATOM 3825 O O . MET A 1 489 ? 24.778 -15.283 0.195 1.00 60.00 489 MET A O 1
ATOM 3829 N N . ARG A 1 490 ? 24.561 -16.371 -1.752 1.00 56.59 490 ARG A N 1
ATOM 3830 C CA . ARG A 1 490 ? 25.966 -16.212 -2.125 1.00 56.59 490 ARG A CA 1
ATOM 3831 C C . ARG A 1 490 ? 26.191 -14.802 -2.676 1.00 56.59 490 ARG A C 1
ATOM 3833 O O . ARG A 1 490 ? 25.562 -14.422 -3.655 1.00 56.59 490 ARG A O 1
ATOM 3840 N N . LYS A 1 491 ? 27.130 -14.053 -2.088 1.00 52.00 491 LYS A N 1
ATOM 3841 C CA . LYS A 1 491 ? 27.633 -12.777 -2.630 1.00 52.00 491 LYS A CA 1
ATOM 3842 C C . LYS A 1 491 ? 29.157 -12.757 -2.489 1.00 52.00 491 LYS A C 1
ATOM 3844 O O . LYS A 1 491 ? 29.698 -12.718 -1.386 1.00 52.00 491 LYS A O 1
ATOM 3849 N N . GLY A 1 492 ? 29.871 -12.842 -3.611 1.00 55.75 492 GLY A N 1
ATOM 3850 C CA . GLY A 1 492 ? 31.335 -12.961 -3.605 1.00 55.75 492 GLY A CA 1
ATOM 3851 C C . GLY A 1 492 ? 31.831 -14.241 -2.896 1.00 55.75 492 GLY A C 1
ATOM 3852 O O . GLY A 1 492 ? 31.263 -15.312 -3.128 1.00 55.75 492 GLY A O 1
ATOM 3853 N N . PRO A 1 493 ? 32.882 -14.172 -2.048 1.00 55.09 493 PRO A N 1
ATOM 3854 C CA . PRO A 1 493 ? 33.450 -15.336 -1.355 1.00 55.09 493 PRO A CA 1
ATOM 3855 C C . PRO A 1 493 ? 32.699 -15.724 -0.068 1.00 55.09 493 PRO A C 1
ATOM 3857 O O . PRO A 1 493 ? 33.168 -16.582 0.687 1.00 55.09 493 PRO A O 1
ATOM 3860 N N . TYR A 1 494 ? 31.556 -15.089 0.204 1.00 55.28 494 TYR A N 1
ATOM 3861 C CA . TYR A 1 494 ? 30.775 -15.303 1.412 1.00 55.28 494 TYR A CA 1
ATOM 3862 C C . TYR A 1 494 ? 29.352 -15.767 1.096 1.00 55.28 494 TYR A C 1
ATOM 3864 O O . TYR A 1 494 ? 28.723 -15.347 0.122 1.00 55.28 494 TYR A O 1
ATOM 3872 N N . PHE A 1 495 ? 28.823 -16.595 1.988 1.00 64.81 495 PHE A N 1
ATOM 3873 C CA . PHE A 1 495 ? 27.386 -16.767 2.144 1.00 64.81 495 PHE A CA 1
ATOM 3874 C C . PHE A 1 495 ? 26.886 -15.755 3.167 1.00 64.81 495 PHE A C 1
ATOM 3876 O O . PHE A 1 495 ? 27.342 -15.787 4.312 1.00 64.81 495 PHE A O 1
ATOM 3883 N N . TYR A 1 496 ? 25.969 -14.888 2.751 1.00 72.69 496 TYR A N 1
ATOM 3884 C CA . TYR A 1 496 ? 25.266 -13.945 3.612 1.00 72.69 496 TYR A CA 1
ATOM 3885 C C . TYR A 1 496 ? 23.946 -14.552 4.054 1.00 72.69 496 TYR A C 1
ATOM 3887 O O . TYR A 1 496 ? 23.253 -15.188 3.264 1.00 72.69 496 TYR A O 1
ATOM 3895 N N . TYR A 1 497 ? 23.614 -14.368 5.319 1.00 77.56 497 TYR A N 1
ATOM 3896 C CA . TYR A 1 497 ? 22.364 -14.824 5.902 1.00 77.56 497 TYR A CA 1
ATOM 3897 C C . TYR A 1 497 ? 22.082 -13.990 7.147 1.00 77.56 497 TYR A C 1
ATOM 3899 O O . TYR A 1 497 ? 23.000 -13.538 7.826 1.00 77.56 497 TYR A O 1
ATOM 3907 N N . THR A 1 498 ? 20.820 -13.771 7.465 1.00 78.75 498 THR A N 1
ATOM 3908 C CA . THR A 1 498 ? 20.399 -13.345 8.798 1.00 78.75 498 THR A CA 1
ATOM 3909 C C . THR A 1 498 ? 20.175 -14.563 9.682 1.00 78.75 498 THR A C 1
ATOM 3911 O O . THR A 1 498 ? 19.700 -15.599 9.207 1.00 78.75 498 THR A O 1
ATOM 3914 N N . ARG A 1 499 ? 20.514 -14.434 10.963 1.00 84.62 499 ARG A N 1
ATOM 3915 C CA . ARG A 1 499 ? 20.089 -15.350 12.025 1.00 84.62 499 ARG A CA 1
ATOM 3916 C C . ARG A 1 499 ? 19.490 -14.548 13.164 1.00 84.62 499 ARG A C 1
ATOM 3918 O O . ARG A 1 499 ? 19.902 -13.409 13.386 1.00 84.62 499 ARG A O 1
ATOM 3925 N N . PHE A 1 500 ? 18.586 -15.150 13.908 1.00 84.94 500 PHE A N 1
ATOM 3926 C CA . PHE A 1 500 ? 18.139 -14.614 15.181 1.00 84.94 500 PHE A CA 1
ATOM 3927 C C . PHE A 1 500 ? 18.783 -15.377 16.334 1.00 84.94 500 PHE A C 1
ATOM 3929 O O . PHE A 1 500 ? 19.196 -16.527 16.200 1.00 84.94 500 PHE A O 1
ATOM 3936 N N . GLU A 1 501 ? 18.894 -14.709 17.473 1.00 87.00 501 GLU A N 1
ATOM 3937 C CA . GLU A 1 501 ? 19.192 -15.357 18.744 1.00 87.00 501 GLU A CA 1
ATOM 3938 C C . GLU A 1 501 ? 17.920 -15.373 19.585 1.00 87.00 501 GLU A C 1
ATOM 3940 O O . GLU A 1 501 ? 17.092 -14.458 19.493 1.00 87.00 501 GLU A O 1
ATOM 3945 N N . LYS A 1 502 ? 17.770 -16.417 20.402 1.00 85.00 502 LYS A N 1
ATOM 3946 C CA . LYS A 1 502 ? 16.633 -16.568 21.309 1.00 85.00 502 LYS A CA 1
ATOM 3947 C C . LYS A 1 502 ? 16.448 -15.306 22.158 1.00 85.00 502 LYS A C 1
ATOM 3949 O O . LYS A 1 502 ? 17.433 -14.677 22.551 1.00 85.00 502 LYS A O 1
ATOM 3954 N N . ASP A 1 503 ? 15.197 -14.902 22.371 1.00 83.00 503 ASP A N 1
ATOM 3955 C CA . ASP A 1 503 ? 14.810 -13.700 23.123 1.00 83.00 503 ASP A CA 1
ATOM 3956 C C . ASP A 1 503 ? 15.300 -12.348 22.549 1.00 83.00 503 ASP A C 1
ATOM 3958 O O . ASP A 1 503 ? 14.975 -11.294 23.096 1.00 83.00 503 ASP A O 1
ATOM 3962 N N . LYS A 1 504 ? 16.052 -12.311 21.437 1.00 85.31 504 LYS A N 1
ATOM 3963 C CA . LYS A 1 504 ? 16.505 -11.048 20.819 1.00 85.31 504 LYS A CA 1
ATOM 3964 C C . LYS A 1 504 ? 15.465 -10.475 19.862 1.00 85.31 504 LYS A C 1
ATOM 3966 O O . LYS A 1 504 ? 14.802 -11.223 19.154 1.00 85.31 504 LYS A O 1
ATOM 3971 N N . GLN A 1 505 ? 15.364 -9.145 19.806 1.00 82.69 505 GLN A N 1
ATOM 3972 C CA . GLN A 1 505 ? 14.390 -8.426 18.971 1.00 82.69 505 GLN A CA 1
ATOM 3973 C C . GLN A 1 505 ? 14.802 -8.292 17.495 1.00 82.69 505 GLN A C 1
ATOM 3975 O O . GLN A 1 505 ? 13.938 -8.195 16.626 1.00 82.69 505 GLN A O 1
ATOM 3980 N N . TYR A 1 506 ? 16.108 -8.293 17.209 1.00 85.38 506 TYR A N 1
ATOM 3981 C CA . TYR A 1 506 ? 16.653 -7.894 15.909 1.00 85.38 506 TYR A CA 1
ATOM 3982 C C . TYR A 1 506 ? 17.508 -8.994 15.265 1.00 85.38 506 TYR A C 1
ATOM 3984 O O . TYR A 1 506 ? 18.174 -9.749 15.982 1.00 85.38 506 TYR A O 1
ATOM 3992 N N . PRO A 1 507 ? 17.513 -9.091 13.922 1.00 83.88 507 PRO A N 1
ATOM 3993 C CA . PRO A 1 507 ? 18.342 -10.053 13.210 1.00 83.88 507 PRO A CA 1
ATOM 3994 C C . PRO A 1 507 ? 19.829 -9.699 13.315 1.00 83.88 507 PRO A C 1
ATOM 3996 O O . PRO A 1 507 ? 20.227 -8.538 13.244 1.00 83.88 507 PRO A O 1
ATOM 3999 N N . ILE A 1 508 ? 20.670 -10.726 13.393 1.00 81.81 508 ILE A N 1
ATOM 4000 C CA . ILE A 1 508 ? 22.120 -10.613 13.249 1.00 81.81 508 ILE A CA 1
ATOM 4001 C C . ILE A 1 508 ? 22.471 -10.905 11.793 1.00 81.81 508 ILE A C 1
ATOM 4003 O O . ILE A 1 508 ? 22.308 -12.028 11.303 1.00 81.81 508 ILE A O 1
ATOM 4007 N N . HIS A 1 509 ? 22.987 -9.897 11.096 1.00 80.50 509 HIS A N 1
ATOM 4008 C CA . HIS A 1 509 ? 23.490 -10.048 9.735 1.00 80.50 509 HIS A CA 1
ATOM 4009 C C . HIS A 1 509 ? 24.836 -10.781 9.753 1.00 80.50 509 HIS A C 1
ATOM 4011 O O . HIS A 1 509 ? 25.845 -10.261 10.227 1.00 80.50 509 HIS A O 1
ATOM 4017 N N . CYS A 1 510 ? 24.849 -12.007 9.238 1.00 75.38 510 CYS A N 1
ATOM 4018 C CA . CYS A 1 510 ? 25.999 -12.898 9.255 1.00 75.38 510 CYS A CA 1
ATOM 4019 C C . CYS A 1 510 ? 26.591 -13.083 7.857 1.00 75.38 510 CYS A C 1
ATOM 4021 O O . CYS A 1 510 ? 25.898 -13.039 6.837 1.00 75.38 510 CYS A O 1
ATOM 4023 N N . ARG A 1 511 ? 27.894 -13.374 7.820 1.00 74.88 511 ARG A N 1
ATOM 4024 C CA . ARG A 1 511 ? 28.581 -13.879 6.629 1.00 74.88 511 ARG A CA 1
ATOM 4025 C C . ARG A 1 511 ? 29.511 -15.029 7.006 1.00 74.88 511 ARG A C 1
ATOM 4027 O O . ARG A 1 511 ? 30.170 -14.958 8.040 1.00 74.88 511 ARG A O 1
ATOM 4034 N N . ARG A 1 512 ? 29.615 -16.067 6.174 1.00 68.56 512 ARG A N 1
ATOM 4035 C CA . ARG A 1 512 ? 30.617 -17.145 6.335 1.00 68.56 512 ARG A CA 1
ATOM 4036 C C . ARG A 1 512 ? 31.422 -17.355 5.056 1.00 68.56 512 ARG A C 1
ATOM 4038 O O . ARG A 1 512 ? 30.845 -17.351 3.971 1.00 68.56 512 ARG A O 1
ATOM 4045 N N . LYS A 1 513 ? 32.742 -17.513 5.193 1.00 52.72 513 LYS A N 1
ATOM 4046 C CA . LYS A 1 513 ? 33.685 -17.782 4.091 1.00 52.72 513 LYS A CA 1
ATOM 4047 C C . LYS A 1 513 ? 33.657 -19.283 3.752 1.00 52.72 513 LYS A C 1
ATOM 4049 O O . LYS A 1 513 ? 33.470 -20.097 4.655 1.00 52.72 513 LYS A O 1
ATOM 4054 N N . LEU A 1 514 ? 33.813 -19.657 2.482 1.00 51.22 514 LEU A N 1
ATOM 4055 C CA . LEU A 1 514 ? 33.937 -21.067 2.060 1.00 51.22 514 LEU A CA 1
ATOM 4056 C C . LEU A 1 514 ? 35.134 -21.768 2.745 1.00 51.22 514 LEU A C 1
ATOM 4058 O O . LEU A 1 514 ? 36.184 -21.152 2.922 1.00 51.22 514 LEU A O 1
ATOM 4062 N N . LYS A 1 515 ? 34.986 -23.057 3.097 1.00 45.22 515 LYS A N 1
ATOM 4063 C CA . LYS A 1 515 ? 36.111 -23.963 3.420 1.00 45.22 515 LYS A CA 1
ATOM 4064 C C . LYS A 1 515 ? 36.694 -24.533 2.113 1.00 45.22 515 LYS A C 1
ATOM 4066 O O . LYS A 1 515 ? 35.932 -24.859 1.209 1.00 45.22 515 LYS A O 1
ATOM 4071 N N . LEU A 1 516 ? 38.026 -24.615 2.031 1.00 43.03 516 LEU A N 1
ATOM 4072 C CA . LEU A 1 516 ? 38.822 -25.054 0.870 1.00 43.03 516 LEU A CA 1
ATOM 4073 C C . LEU A 1 516 ? 38.601 -26.536 0.500 1.00 43.03 516 LEU A C 1
ATOM 4075 O O . LEU A 1 516 ? 38.470 -27.372 1.391 1.00 43.03 516 LEU A O 1
ATOM 4079 N N . VAL A 1 517 ? 38.647 -26.851 -0.802 1.00 48.47 517 VAL A N 1
ATOM 4080 C CA . VAL A 1 517 ? 38.799 -28.216 -1.342 1.00 48.47 517 VAL A CA 1
ATOM 4081 C C . VAL A 1 517 ? 40.267 -28.382 -1.765 1.00 48.47 517 VAL A C 1
ATOM 4083 O O . VAL A 1 517 ? 40.719 -27.599 -2.601 1.00 48.47 517 VAL A O 1
ATOM 4086 N N . PRO A 1 518 ? 41.035 -29.330 -1.200 1.00 41.41 518 PRO A N 1
ATOM 4087 C CA . PRO A 1 518 ? 42.396 -29.601 -1.658 1.00 41.41 518 PRO A CA 1
ATOM 4088 C C . PRO A 1 518 ? 42.364 -30.270 -3.042 1.00 41.41 518 PRO A C 1
ATOM 4090 O O . PRO A 1 518 ? 41.639 -31.245 -3.235 1.00 41.41 518 PRO A O 1
ATOM 4093 N N . MET A 1 519 ? 43.123 -29.735 -4.003 1.00 43.12 519 MET A N 1
ATOM 4094 C CA . MET A 1 519 ? 43.318 -30.354 -5.322 1.00 43.12 519 MET A CA 1
ATOM 4095 C C . MET A 1 519 ? 44.473 -31.356 -5.239 1.00 43.12 519 MET A C 1
ATOM 4097 O O . MET A 1 519 ? 45.454 -31.100 -4.546 1.00 43.12 519 MET A O 1
ATOM 4101 N N . GLN A 1 520 ? 44.344 -32.499 -5.912 1.00 43.12 520 GLN A N 1
ATOM 4102 C CA . GLN A 1 520 ? 45.306 -33.602 -5.795 1.00 43.12 520 GLN A CA 1
ATOM 4103 C C . GLN A 1 520 ? 46.477 -33.529 -6.795 1.00 43.12 520 GLN A C 1
ATOM 4105 O O . GLN A 1 520 ? 47.394 -34.336 -6.689 1.00 43.12 520 GLN A O 1
ATOM 4110 N N . GLU A 1 521 ? 46.481 -32.573 -7.731 1.00 36.47 521 GLU A N 1
ATOM 4111 C CA . GLU A 1 521 ? 47.479 -32.467 -8.810 1.00 36.47 521 GLU A CA 1
ATOM 4112 C C . GLU A 1 521 ? 48.196 -31.101 -8.799 1.00 36.47 521 GLU A C 1
ATOM 4114 O O . GLU A 1 521 ? 47.594 -30.090 -8.436 1.00 36.47 521 GLU A O 1
ATOM 4119 N N . GLU A 1 522 ? 49.476 -31.056 -9.206 1.00 33.41 522 GLU A N 1
ATOM 4120 C CA . GLU A 1 522 ? 50.289 -29.819 -9.270 1.00 33.41 522 GLU A CA 1
ATOM 4121 C C . GLU A 1 522 ? 49.878 -28.867 -10.407 1.00 33.41 522 GLU A C 1
ATOM 4123 O O . GLU A 1 522 ? 50.165 -27.671 -10.340 1.00 33.41 522 GLU A O 1
ATOM 4128 N N . VAL A 1 523 ? 49.184 -29.366 -11.437 1.00 29.89 523 VAL A N 1
ATOM 4129 C CA . VAL A 1 523 ? 48.736 -28.578 -12.592 1.00 29.89 523 VAL A CA 1
ATOM 4130 C C . VAL A 1 523 ? 47.239 -28.795 -12.786 1.00 29.89 523 VAL A C 1
ATOM 4132 O O . VAL A 1 523 ? 46.798 -29.877 -13.148 1.00 29.89 523 VAL A O 1
ATOM 4135 N N . TYR A 1 524 ? 46.449 -27.750 -12.552 1.00 42.66 524 TYR A N 1
ATOM 4136 C CA . TYR A 1 524 ? 44.992 -27.763 -12.673 1.00 42.66 524 TYR A CA 1
ATOM 4137 C C . TYR A 1 524 ? 44.501 -26.457 -13.304 1.00 42.66 524 TYR A C 1
ATOM 4139 O O . TYR A 1 524 ? 45.175 -25.430 -13.249 1.00 42.66 524 TYR A O 1
ATOM 4147 N N . SER A 1 525 ? 43.294 -26.472 -13.871 1.00 29.72 525 SER A N 1
ATOM 4148 C CA . SER A 1 525 ? 42.554 -25.255 -14.216 1.00 29.72 525 SER A CA 1
ATOM 4149 C C . SER A 1 525 ? 41.276 -25.203 -13.396 1.00 29.72 525 SER A C 1
ATOM 4151 O O . SER A 1 525 ? 40.496 -26.151 -13.375 1.00 29.72 525 SER A O 1
ATOM 4153 N N . LEU A 1 526 ? 41.075 -24.085 -12.710 1.00 37.09 526 LEU A N 1
ATOM 4154 C CA . LEU A 1 526 ? 39.861 -23.781 -11.966 1.00 37.09 526 LEU A CA 1
ATOM 4155 C C . LEU A 1 526 ? 39.362 -22.420 -12.435 1.00 37.09 526 LEU A C 1
ATOM 4157 O O . LEU A 1 526 ? 40.151 -21.490 -12.588 1.00 37.09 526 LEU A O 1
ATOM 4161 N N . TRP A 1 527 ? 38.054 -22.279 -12.608 1.00 32.56 527 TRP A N 1
ATOM 4162 C CA . TRP A 1 527 ? 37.427 -20.985 -12.847 1.00 32.56 527 TRP A CA 1
ATOM 4163 C C . TRP A 1 527 ? 36.271 -20.766 -11.878 1.00 32.56 527 TRP A C 1
ATOM 4165 O O . TRP A 1 527 ? 35.586 -21.688 -11.437 1.00 32.56 527 TRP A O 1
ATOM 4175 N N . LEU A 1 528 ? 36.094 -19.504 -11.507 1.00 32.09 528 LEU A N 1
ATOM 4176 C CA . LEU A 1 528 ? 35.064 -19.037 -10.593 1.00 32.09 528 LEU A CA 1
ATOM 4177 C C . LEU A 1 528 ? 33.899 -18.470 -11.393 1.00 32.09 528 LEU A C 1
ATOM 4179 O O . LEU A 1 528 ? 34.129 -17.714 -12.330 1.00 32.09 528 LEU A O 1
ATOM 4183 N N . LYS A 1 529 ? 32.671 -18.674 -10.915 1.00 35.84 529 LYS A N 1
ATOM 4184 C CA . LYS A 1 529 ? 31.532 -17.816 -11.256 1.00 35.84 529 LYS A CA 1
ATOM 4185 C C . LYS A 1 529 ? 30.654 -17.528 -10.016 1.00 35.84 529 LYS A C 1
ATOM 4187 O O . LYS A 1 529 ? 30.599 -18.346 -9.083 1.00 35.84 529 LYS A O 1
ATOM 4192 N N . ARG A 1 530 ? 30.112 -16.296 -9.917 1.00 38.97 530 ARG A N 1
ATOM 4193 C CA . ARG A 1 530 ? 29.271 -15.767 -8.798 1.00 38.97 530 ARG A CA 1
ATOM 4194 C C . ARG A 1 530 ? 27.816 -16.256 -8.951 1.00 38.97 530 ARG A C 1
ATOM 4196 O O . ARG A 1 530 ? 27.606 -17.165 -9.730 1.00 38.97 530 ARG A O 1
ATOM 4203 N N . SER A 1 531 ? 26.816 -15.747 -8.208 1.00 50.28 531 SER A N 1
ATOM 4204 C CA . SER A 1 531 ? 25.442 -15.869 -8.733 1.00 50.28 531 SER A CA 1
ATOM 4205 C C . SER A 1 531 ? 25.433 -15.092 -10.040 1.00 50.28 531 SER A C 1
ATOM 4207 O O . SER A 1 531 ? 25.527 -13.870 -10.060 1.00 50.28 531 SER A O 1
ATOM 4209 N N . GLU A 1 532 ? 25.540 -15.875 -11.090 1.00 48.59 532 GLU A N 1
ATOM 4210 C CA . GLU A 1 532 ? 25.672 -15.525 -12.483 1.00 48.59 532 GLU A CA 1
ATOM 4211 C C . GLU A 1 532 ? 24.372 -14.855 -12.954 1.00 48.59 532 GLU A C 1
ATOM 4213 O O . GLU A 1 532 ? 23.289 -15.315 -12.601 1.00 48.59 532 GLU A O 1
ATOM 4218 N N . PHE A 1 533 ? 24.439 -13.784 -13.750 1.00 46.06 533 PHE A N 1
ATOM 4219 C CA . PHE A 1 533 ? 23.272 -13.379 -14.557 1.00 46.06 533 PHE A CA 1
ATOM 4220 C C . PHE A 1 533 ? 22.914 -14.485 -15.569 1.00 46.06 533 PHE A C 1
ATOM 4222 O O . PHE A 1 533 ? 21.765 -14.632 -15.965 1.00 46.06 533 PHE A O 1
ATOM 4229 N N . ASP A 1 534 ? 23.901 -15.314 -15.905 1.00 53.19 534 ASP A N 1
ATOM 4230 C CA . ASP A 1 534 ? 23.821 -16.602 -16.584 1.00 53.19 534 ASP A CA 1
ATOM 4231 C C . ASP A 1 534 ? 23.556 -17.789 -15.634 1.00 53.19 534 ASP A C 1
ATOM 4233 O O . ASP A 1 534 ? 23.671 -18.943 -16.045 1.00 53.19 534 ASP A O 1
ATOM 4237 N N . SER A 1 535 ? 23.192 -17.539 -14.363 1.00 60.97 535 SER A N 1
ATOM 4238 C CA . SER A 1 535 ? 22.883 -18.600 -13.406 1.00 60.97 535 SER A CA 1
ATOM 4239 C C . SER A 1 535 ? 21.655 -19.301 -13.937 1.00 60.97 535 SER A C 1
ATOM 4241 O O . SER A 1 535 ? 20.592 -18.680 -14.030 1.00 60.97 535 SER A O 1
ATOM 4243 N N . PRO A 1 536 ? 21.736 -20.608 -14.205 1.00 73.88 536 PRO A N 1
ATOM 4244 C CA . PRO A 1 536 ? 20.545 -21.318 -14.591 1.00 73.88 536 PRO A CA 1
ATOM 4245 C C . PRO A 1 536 ? 19.596 -21.450 -13.403 1.00 73.88 536 PRO A C 1
ATOM 4247 O O . PRO A 1 536 ? 18.474 -21.870 -13.592 1.00 73.88 536 PRO A O 1
ATOM 4250 N N . ILE A 1 537 ? 19.991 -21.098 -12.176 1.00 76.69 537 ILE A N 1
ATOM 4251 C CA . ILE A 1 537 ? 19.124 -21.190 -11.004 1.00 76.69 537 ILE A CA 1
ATOM 4252 C C . ILE A 1 537 ? 18.506 -19.828 -10.672 1.00 76.69 537 ILE A C 1
ATOM 4254 O O . ILE A 1 537 ? 19.234 -18.898 -10.316 1.00 76.69 537 ILE A O 1
ATOM 4258 N N . ILE A 1 538 ? 17.170 -19.752 -10.695 1.00 76.75 538 ILE A N 1
ATOM 4259 C CA . ILE A 1 538 ? 16.381 -18.666 -10.091 1.00 76.75 538 ILE A CA 1
ATOM 4260 C C . ILE A 1 538 ? 15.903 -19.114 -8.709 1.00 76.75 538 ILE A C 1
ATOM 4262 O O . ILE A 1 538 ? 15.336 -20.196 -8.565 1.00 76.75 538 ILE A O 1
ATOM 4266 N N . ARG A 1 539 ? 16.080 -18.256 -7.699 1.00 78.69 539 ARG A N 1
ATOM 4267 C CA . ARG A 1 539 ? 15.477 -18.430 -6.372 1.00 78.69 539 ARG A CA 1
ATOM 4268 C C . ARG A 1 539 ? 14.241 -17.553 -6.238 1.00 78.69 539 ARG A C 1
ATOM 4270 O O . ARG A 1 539 ? 14.341 -16.346 -6.435 1.00 78.69 539 ARG A O 1
ATOM 4277 N N . TYR A 1 540 ? 13.114 -18.134 -5.843 1.00 74.81 540 TYR A N 1
ATOM 4278 C CA . TYR A 1 540 ? 11.873 -17.396 -5.605 1.00 74.81 540 TYR A CA 1
ATOM 4279 C C . TYR A 1 540 ? 11.210 -17.802 -4.284 1.00 74.81 540 TYR A C 1
ATOM 4281 O O . TYR A 1 540 ? 11.393 -18.915 -3.786 1.00 74.81 540 TYR A O 1
ATOM 4289 N N . GLY A 1 541 ? 10.463 -16.868 -3.697 1.00 75.25 541 GLY A N 1
ATOM 4290 C CA . GLY A 1 541 ? 9.615 -17.110 -2.533 1.00 75.25 541 GLY A CA 1
ATOM 4291 C C . GLY A 1 541 ? 8.180 -17.416 -2.955 1.00 75.25 541 GLY A C 1
ATOM 4292 O O . GLY A 1 541 ? 7.689 -16.868 -3.937 1.00 75.25 541 GLY A O 1
ATOM 4293 N N . TYR A 1 542 ? 7.501 -18.273 -2.206 1.00 77.38 542 TYR A N 1
ATOM 4294 C CA . TYR A 1 542 ? 6.080 -18.562 -2.349 1.00 77.38 542 TYR A CA 1
ATOM 4295 C C . TYR A 1 542 ? 5.412 -18.524 -0.978 1.00 77.38 542 TYR A C 1
ATOM 4297 O O . TYR A 1 542 ? 5.944 -19.048 -0.001 1.00 77.38 542 TYR A O 1
ATOM 4305 N N . THR A 1 543 ? 4.228 -17.931 -0.910 1.00 83.62 543 THR A N 1
ATOM 4306 C CA . THR A 1 543 ? 3.342 -17.996 0.250 1.00 83.62 543 THR A CA 1
ATOM 4307 C C . THR A 1 543 ? 1.896 -17.959 -0.233 1.00 83.62 543 THR A C 1
ATOM 4309 O O . THR A 1 543 ? 1.612 -17.613 -1.377 1.00 83.62 543 THR A O 1
ATOM 4312 N N . SER A 1 544 ? 0.976 -18.355 0.633 1.00 86.06 544 SER A N 1
ATOM 4313 C CA . SER A 1 544 ? -0.459 -18.123 0.478 1.00 86.06 544 SER A CA 1
ATOM 4314 C C . SER A 1 544 ? -1.070 -18.048 1.872 1.00 86.06 544 SER A C 1
ATOM 4316 O O . SER A 1 544 ? -0.404 -18.386 2.847 1.00 86.06 544 SER A O 1
ATOM 4318 N N . MET A 1 545 ? -2.356 -17.732 1.994 1.00 88.50 545 MET A N 1
ATOM 4319 C CA . MET A 1 545 ? -3.024 -17.698 3.303 1.00 88.50 545 MET A CA 1
ATOM 4320 C C . MET A 1 545 ? -2.982 -19.023 4.093 1.00 88.50 545 MET A C 1
ATOM 4322 O O . MET A 1 545 ? -3.221 -19.018 5.295 1.00 88.50 545 MET A O 1
ATOM 4326 N N . THR A 1 546 ? -2.646 -20.152 3.457 1.00 91.06 546 THR A N 1
ATOM 4327 C CA . THR A 1 546 ? -2.484 -21.466 4.112 1.00 91.06 546 THR A CA 1
ATOM 4328 C C . THR A 1 546 ? -1.076 -22.054 3.968 1.00 91.06 546 THR A C 1
ATOM 4330 O O . THR A 1 546 ? -0.804 -23.150 4.467 1.00 91.06 546 THR A O 1
ATOM 4333 N N . CYS A 1 547 ? -0.150 -21.346 3.315 1.00 86.19 547 CYS A N 1
ATOM 4334 C CA . CYS A 1 547 ? 1.209 -21.827 3.084 1.00 86.19 547 CYS A CA 1
ATOM 4335 C C . CYS A 1 547 ? 2.237 -20.832 3.637 1.00 86.19 547 CYS A C 1
ATOM 4337 O O . CYS A 1 547 ? 2.422 -19.767 3.035 1.00 86.19 547 CYS A O 1
ATOM 4339 N N . PRO A 1 548 ? 2.924 -21.180 4.744 1.00 88.38 548 PRO A N 1
ATOM 4340 C CA . PRO A 1 548 ? 4.078 -20.440 5.236 1.00 88.38 548 PRO A CA 1
ATOM 4341 C C . PRO A 1 548 ? 5.086 -20.117 4.135 1.00 88.38 548 PRO A C 1
ATOM 4343 O O . PRO A 1 548 ? 5.240 -20.874 3.171 1.00 88.38 548 PRO A O 1
ATOM 4346 N N . VAL A 1 549 ? 5.786 -18.995 4.304 1.00 82.00 549 VAL A N 1
ATOM 4347 C CA . VAL A 1 549 ? 6.792 -18.527 3.347 1.00 82.00 549 VAL A CA 1
ATOM 4348 C C . VAL A 1 549 ? 7.783 -19.649 3.053 1.00 82.00 549 VAL A C 1
ATOM 4350 O O . VAL A 1 549 ? 8.418 -20.207 3.946 1.00 82.00 549 VAL A O 1
ATOM 4353 N N . SER A 1 550 ? 7.880 -19.999 1.779 1.00 79.75 550 SER A N 1
ATOM 4354 C CA . SER A 1 550 ? 8.681 -21.101 1.274 1.00 79.75 550 SER A CA 1
ATOM 4355 C C . SER A 1 550 ? 9.616 -20.583 0.192 1.00 79.75 550 SER A C 1
ATOM 4357 O O . SER A 1 550 ? 9.196 -19.897 -0.731 1.00 79.75 550 SER A O 1
ATOM 4359 N N . THR A 1 551 ? 10.902 -20.889 0.306 1.00 78.94 551 THR A N 1
ATOM 4360 C CA . THR A 1 551 ? 11.941 -20.512 -0.655 1.00 78.94 551 THR A CA 1
ATOM 4361 C C . THR A 1 551 ? 12.243 -21.694 -1.560 1.00 78.94 551 THR A C 1
ATOM 4363 O O . THR A 1 551 ? 12.575 -22.771 -1.061 1.00 78.94 551 THR A O 1
ATOM 4366 N N . PHE A 1 552 ? 12.196 -21.487 -2.870 1.00 78.56 552 PHE A N 1
ATOM 4367 C CA . PHE A 1 552 ? 12.469 -22.492 -3.891 1.00 78.56 552 PHE A CA 1
ATOM 4368 C C . PHE A 1 552 ? 13.613 -22.058 -4.801 1.00 78.56 552 PHE A C 1
ATOM 4370 O O . PHE A 1 552 ? 13.792 -20.868 -5.043 1.00 78.56 552 PHE A O 1
ATOM 4377 N N . ASP A 1 553 ? 14.334 -23.035 -5.341 1.00 85.50 553 ASP A N 1
ATOM 4378 C CA . ASP A 1 553 ? 15.265 -22.862 -6.457 1.00 85.50 553 ASP A CA 1
ATOM 4379 C C . ASP A 1 553 ? 14.682 -23.573 -7.691 1.00 85.50 553 ASP A C 1
ATOM 4381 O O . ASP A 1 553 ? 14.226 -24.708 -7.576 1.00 85.50 553 ASP A O 1
ATOM 4385 N N . VAL A 1 554 ? 14.712 -22.952 -8.870 1.00 78.56 554 VAL A N 1
ATOM 4386 C CA . VAL A 1 554 ? 14.345 -23.581 -10.153 1.00 78.56 554 VAL A CA 1
ATOM 4387 C C . VAL A 1 554 ? 15.497 -23.465 -11.139 1.00 78.56 554 VAL A C 1
ATOM 4389 O O . VAL A 1 554 ? 16.116 -22.408 -11.230 1.00 78.56 554 VAL A O 1
ATOM 4392 N N . ASN A 1 555 ? 15.781 -24.544 -11.871 1.00 81.94 555 ASN A N 1
ATOM 4393 C CA . ASN A 1 555 ? 16.803 -24.568 -12.912 1.00 81.94 555 ASN A CA 1
ATOM 4394 C C . ASN A 1 555 ? 16.184 -24.272 -14.295 1.00 81.94 555 ASN A C 1
ATOM 4396 O O . ASN A 1 555 ? 15.425 -25.072 -14.828 1.00 81.94 555 ASN A O 1
ATOM 4400 N N . LEU A 1 556 ? 16.534 -23.139 -14.895 1.00 77.38 556 LEU A N 1
ATOM 4401 C CA . LEU A 1 556 ? 16.120 -22.662 -16.211 1.00 77.38 556 LEU A CA 1
ATOM 4402 C C . LEU A 1 556 ? 16.609 -23.534 -17.374 1.00 77.38 556 LEU A C 1
ATOM 4404 O O . LEU A 1 556 ? 15.968 -23.540 -18.421 1.00 77.38 556 LEU A O 1
ATOM 4408 N N . HIS A 1 557 ? 17.706 -24.282 -17.220 1.00 81.44 557 HIS A N 1
ATOM 4409 C CA . HIS A 1 557 ? 18.151 -25.245 -18.236 1.00 81.44 557 HIS A CA 1
ATOM 4410 C C . HIS A 1 557 ? 17.362 -26.558 -18.197 1.00 81.44 557 HIS A C 1
ATOM 4412 O O . HIS A 1 557 ? 17.381 -27.307 -19.171 1.00 81.44 557 HIS A O 1
ATOM 4418 N N . ASP A 1 558 ? 16.658 -26.835 -17.097 1.00 81.56 558 ASP A N 1
ATOM 4419 C CA . ASP A 1 558 ? 15.846 -28.038 -16.936 1.00 81.56 558 ASP A CA 1
ATOM 4420 C C . ASP A 1 558 ? 14.555 -27.738 -16.165 1.00 81.56 558 ASP A C 1
ATOM 4422 O O . ASP A 1 558 ? 14.353 -28.151 -15.021 1.00 81.56 558 ASP A O 1
ATOM 4426 N N . LEU A 1 559 ? 13.636 -27.031 -16.826 1.00 76.00 559 LEU A N 1
ATOM 4427 C CA . LEU A 1 559 ? 12.316 -26.738 -16.262 1.00 76.00 559 LEU A CA 1
ATOM 4428 C C . LEU A 1 559 ? 11.489 -28.012 -15.990 1.00 76.00 559 LEU A C 1
ATOM 4430 O O . LEU A 1 559 ? 10.514 -27.945 -15.241 1.00 76.00 559 LEU A O 1
ATOM 4434 N N . LYS A 1 560 ? 11.859 -29.173 -16.561 1.00 79.56 560 LYS A N 1
ATOM 4435 C CA . LYS A 1 560 ? 11.168 -30.452 -16.313 1.00 79.56 560 LYS A CA 1
ATOM 4436 C C . LYS A 1 560 ? 11.490 -31.023 -14.935 1.00 79.56 560 LYS A C 1
ATOM 4438 O O . LYS A 1 560 ? 10.632 -31.695 -14.366 1.00 79.56 560 LYS A O 1
ATOM 4443 N N . ALA A 1 561 ? 12.673 -30.737 -14.389 1.00 79.31 561 ALA A N 1
ATOM 4444 C CA . ALA A 1 561 ? 13.021 -31.091 -13.013 1.00 79.31 561 ALA A CA 1
ATOM 4445 C C . ALA A 1 561 ? 12.182 -30.325 -11.971 1.00 79.31 561 ALA A C 1
ATOM 4447 O O . ALA A 1 561 ? 12.053 -30.777 -10.833 1.00 79.31 561 ALA A O 1
ATOM 4448 N N . GLY A 1 562 ? 11.579 -29.197 -12.364 1.00 79.12 562 GLY A N 1
ATOM 4449 C CA . GLY A 1 562 ? 10.731 -28.380 -11.503 1.00 79.12 562 GLY A CA 1
ATOM 4450 C C . GLY A 1 562 ? 11.507 -27.625 -10.419 1.00 79.12 562 GLY A C 1
ATOM 4451 O O . GLY A 1 562 ? 12.721 -27.432 -10.498 1.00 79.12 562 GLY A O 1
ATOM 4452 N N . SER A 1 563 ? 10.779 -27.159 -9.404 1.00 83.81 563 SER A N 1
ATOM 4453 C CA . SER A 1 563 ? 11.331 -26.351 -8.314 1.00 83.81 563 SER A CA 1
ATOM 4454 C C . SER A 1 563 ? 11.747 -27.204 -7.115 1.00 83.81 563 SER A C 1
ATOM 4456 O O . SER A 1 563 ? 11.004 -28.072 -6.661 1.00 83.81 563 SER A O 1
ATOM 4458 N N . VAL A 1 564 ? 12.908 -26.902 -6.537 1.00 82.94 564 VAL A N 1
ATOM 4459 C CA . VAL A 1 564 ? 13.458 -27.552 -5.343 1.00 82.94 564 VAL A CA 1
ATOM 4460 C C . VAL A 1 564 ? 13.218 -26.673 -4.117 1.00 82.94 564 VAL A C 1
ATOM 4462 O O . VAL A 1 564 ? 13.733 -25.557 -4.039 1.00 82.94 564 VAL A O 1
ATOM 4465 N N . LEU A 1 565 ? 12.480 -27.180 -3.126 1.00 80.94 565 LEU A N 1
ATOM 4466 C CA . LEU A 1 565 ? 12.266 -26.490 -1.850 1.00 80.94 565 LEU A CA 1
ATOM 4467 C C . LEU A 1 565 ? 13.590 -26.360 -1.078 1.00 80.94 565 LEU A C 1
ATOM 4469 O O . LEU A 1 565 ? 14.274 -27.346 -0.808 1.00 80.94 565 LEU A O 1
ATOM 4473 N N . LYS A 1 566 ? 13.947 -25.132 -0.702 1.00 84.88 566 LYS A N 1
ATOM 4474 C CA . LYS A 1 566 ? 15.158 -24.809 0.070 1.00 84.88 566 LYS A CA 1
ATOM 4475 C C . LYS A 1 566 ? 14.876 -24.632 1.547 1.00 84.88 566 LYS A C 1
ATOM 4477 O O . LYS A 1 566 ? 15.669 -25.077 2.372 1.00 84.88 566 LYS A O 1
ATOM 4482 N N . LYS A 1 567 ? 13.778 -23.956 1.864 1.00 82.75 567 LYS A N 1
ATOM 4483 C CA . LYS A 1 567 ? 13.313 -23.731 3.230 1.00 82.75 567 LYS A CA 1
ATOM 4484 C C . LYS A 1 567 ? 11.832 -23.429 3.196 1.00 82.75 567 LYS A C 1
ATOM 4486 O O . LYS A 1 567 ? 11.384 -22.686 2.333 1.00 82.75 567 LYS A O 1
ATOM 4491 N N . MET A 1 568 ? 11.120 -23.963 4.167 1.00 85.25 568 MET A N 1
ATOM 4492 C CA . MET A 1 568 ? 9.810 -23.482 4.562 1.00 85.25 568 MET A CA 1
ATOM 4493 C C . MET A 1 568 ? 9.977 -22.85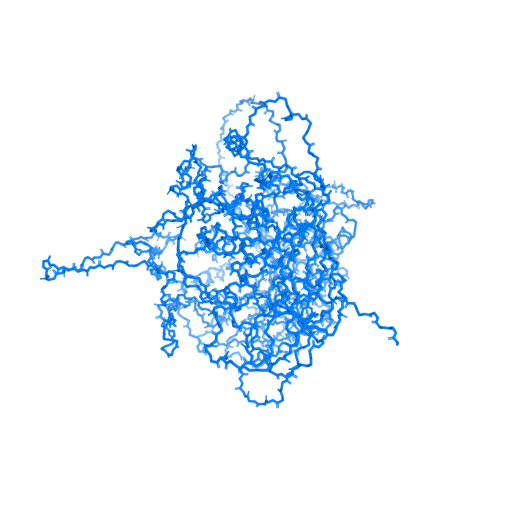8 5.942 1.00 85.25 568 MET A C 1
ATOM 4495 O O . MET A 1 568 ? 10.621 -23.460 6.805 1.00 85.25 568 MET A O 1
ATOM 4499 N N . ASP A 1 569 ? 9.473 -21.645 6.135 1.00 84.44 569 ASP A N 1
ATOM 4500 C CA . ASP A 1 569 ? 9.569 -20.976 7.423 1.00 84.44 569 ASP A CA 1
ATOM 4501 C C . ASP A 1 569 ? 8.834 -21.803 8.482 1.00 84.44 569 ASP A C 1
ATOM 4503 O O . ASP A 1 569 ? 7.651 -22.117 8.306 1.00 84.44 569 ASP A O 1
ATOM 4507 N N . PRO A 1 570 ? 9.507 -22.166 9.586 1.00 87.38 570 PRO A N 1
ATOM 4508 C CA . PRO A 1 570 ? 8.880 -22.960 10.624 1.00 87.38 570 PRO A CA 1
ATOM 4509 C C . PRO A 1 570 ? 7.763 -22.160 11.305 1.00 87.38 570 PRO A C 1
ATOM 4511 O O . PRO A 1 570 ? 7.886 -20.955 11.582 1.00 87.38 570 PRO A O 1
ATOM 4514 N N . VAL A 1 571 ? 6.661 -22.859 11.574 1.00 91.62 571 VAL A N 1
ATOM 4515 C CA . VAL A 1 571 ? 5.508 -22.355 12.325 1.00 91.62 571 VAL A CA 1
ATOM 4516 C C . VAL A 1 571 ? 5.084 -23.449 13.295 1.00 91.62 571 VAL A C 1
ATOM 4518 O O . VAL A 1 571 ? 4.529 -24.470 12.890 1.00 91.62 571 VAL A O 1
ATOM 4521 N N . HIS A 1 572 ? 5.395 -23.272 14.577 1.00 90.00 572 HIS A N 1
ATOM 4522 C CA . HIS A 1 572 ? 5.054 -24.271 15.589 1.00 90.00 572 HIS A CA 1
ATOM 4523 C C . HIS A 1 572 ? 3.535 -24.374 15.765 1.00 90.00 572 HIS A C 1
ATOM 4525 O O . HIS A 1 572 ? 2.838 -23.362 15.777 1.00 90.00 572 HIS A O 1
ATOM 4531 N N . GLY A 1 573 ? 3.026 -25.600 15.904 1.00 87.44 573 GLY A N 1
ATOM 4532 C CA . GLY A 1 573 ? 1.598 -25.856 16.127 1.00 87.44 573 GLY A CA 1
ATOM 4533 C C . GLY A 1 573 ? 0.691 -25.612 14.915 1.00 87.44 573 GLY A C 1
ATOM 4534 O O . GLY A 1 573 ? -0.526 -25.670 15.063 1.00 87.44 573 GLY A O 1
ATOM 4535 N N . TYR A 1 574 ? 1.247 -25.352 13.727 1.00 93.31 574 TYR A N 1
ATOM 4536 C CA . TYR A 1 574 ? 0.463 -25.153 12.509 1.00 93.31 574 TYR A CA 1
ATOM 4537 C C . TYR A 1 574 ? 0.311 -26.449 11.706 1.00 93.31 574 TYR A C 1
ATOM 4539 O O . TYR A 1 574 ? 1.296 -27.077 11.323 1.00 93.31 574 TYR A O 1
ATOM 4547 N N . ASP A 1 575 ? -0.935 -26.803 11.397 1.00 93.19 575 ASP A N 1
ATOM 4548 C CA . ASP A 1 575 ? -1.293 -27.899 10.499 1.00 93.19 575 ASP A CA 1
ATOM 4549 C C . ASP A 1 575 ? -2.145 -27.351 9.350 1.00 93.19 575 ASP A C 1
ATOM 4551 O O . ASP A 1 575 ? -3.327 -27.045 9.523 1.00 93.19 575 ASP A O 1
ATOM 4555 N N . ALA A 1 576 ? -1.545 -27.246 8.162 1.00 90.81 576 ALA A N 1
ATOM 4556 C CA . ALA A 1 576 ? -2.203 -26.720 6.968 1.00 90.81 576 ALA A CA 1
ATOM 4557 C C . ALA A 1 576 ? -3.458 -27.513 6.569 1.00 90.81 576 ALA A C 1
ATOM 4559 O O . ALA A 1 576 ? -4.347 -26.965 5.914 1.00 90.81 576 ALA A O 1
ATOM 4560 N N . SER A 1 577 ? -3.575 -28.785 6.969 1.00 94.38 577 SER A N 1
ATOM 4561 C CA . SER A 1 577 ? -4.737 -29.609 6.633 1.00 94.38 577 SER A CA 1
ATOM 4562 C C . SER A 1 577 ? -6.031 -29.079 7.260 1.00 94.38 577 SER A C 1
ATOM 4564 O O . SER A 1 577 ? -7.098 -29.268 6.668 1.00 94.38 577 SER A O 1
ATOM 4566 N N . LYS A 1 578 ? -5.936 -28.336 8.372 1.00 96.00 578 LYS A N 1
ATOM 4567 C CA . LYS A 1 578 ? -7.067 -27.741 9.101 1.00 96.00 578 LYS A CA 1
ATOM 4568 C C . LYS A 1 578 ? -7.635 -26.481 8.450 1.00 96.00 578 LYS A C 1
ATOM 4570 O O . LYS A 1 578 ? -8.737 -26.070 8.806 1.00 96.00 578 LYS A O 1
ATOM 4575 N N . TYR A 1 579 ? -6.929 -25.887 7.489 1.00 96.00 579 TYR A N 1
ATOM 4576 C CA . TYR A 1 579 ? -7.282 -24.595 6.903 1.00 96.00 579 TYR A CA 1
ATOM 4577 C C . TYR A 1 579 ? -7.593 -24.711 5.415 1.00 96.00 579 TYR A C 1
ATOM 4579 O O . TYR A 1 579 ? -7.017 -25.526 4.692 1.00 96.00 579 TYR A O 1
ATOM 4587 N N . GLU A 1 580 ? -8.518 -23.884 4.944 1.00 94.06 580 GLU A N 1
ATOM 4588 C CA . GLU A 1 580 ? -8.794 -23.691 3.523 1.00 94.06 580 GLU A CA 1
ATOM 4589 C C . GLU A 1 580 ? -8.761 -22.206 3.173 1.00 94.06 580 GLU A C 1
ATOM 4591 O O . GLU A 1 580 ? -9.157 -21.362 3.979 1.00 94.06 580 GLU A O 1
ATOM 4596 N N . SER A 1 581 ? -8.312 -21.897 1.956 1.00 91.00 581 SER A N 1
ATOM 4597 C CA . SER A 1 581 ? -8.440 -20.570 1.363 1.00 91.00 581 SER A CA 1
ATOM 4598 C C . SER A 1 581 ? -9.296 -20.615 0.100 1.00 91.00 581 SER A C 1
ATOM 4600 O O . SER A 1 581 ? -9.338 -21.628 -0.604 1.00 91.00 581 SER A O 1
ATOM 4602 N N . ARG A 1 582 ? -10.014 -19.525 -0.181 1.00 87.94 582 ARG A N 1
ATOM 4603 C CA . ARG A 1 582 ? -10.900 -19.385 -1.344 1.00 87.94 582 ARG A CA 1
ATOM 4604 C C . ARG A 1 582 ? -10.776 -17.996 -1.959 1.00 87.94 582 ARG A C 1
ATOM 4606 O O . ARG A 1 582 ? -10.511 -17.022 -1.262 1.00 87.94 582 ARG A O 1
ATOM 4613 N N . ARG A 1 583 ? -11.012 -17.921 -3.270 1.00 87.19 583 ARG A N 1
ATOM 4614 C CA . ARG A 1 583 ? -11.204 -16.671 -4.011 1.00 87.19 583 ARG A CA 1
ATOM 4615 C C . ARG A 1 583 ? -12.694 -16.492 -4.276 1.00 87.19 583 ARG A C 1
ATOM 4617 O O . ARG A 1 583 ? -13.302 -17.365 -4.893 1.00 87.19 583 ARG A O 1
ATOM 4624 N N . LEU A 1 584 ? -13.255 -15.381 -3.821 1.00 89.12 584 LEU A N 1
ATOM 4625 C CA . LEU A 1 584 ? -14.640 -14.973 -4.058 1.00 89.12 584 LEU A CA 1
ATOM 4626 C C . LEU A 1 584 ? -14.665 -13.667 -4.863 1.00 89.12 584 LEU A C 1
ATOM 4628 O O . LEU A 1 584 ? -13.620 -13.040 -5.056 1.00 89.12 584 LEU A O 1
ATOM 4632 N N . TRP A 1 585 ? -15.850 -13.281 -5.335 1.00 90.31 585 TRP A N 1
ATOM 4633 C CA . TRP A 1 585 ? -16.053 -12.089 -6.156 1.00 90.31 585 TRP A CA 1
ATOM 4634 C C . TRP A 1 585 ? -17.359 -11.398 -5.766 1.00 90.31 585 TRP A C 1
ATOM 4636 O O . TRP A 1 585 ? -18.430 -11.964 -5.973 1.00 90.31 585 TRP A O 1
ATOM 4646 N N . ALA A 1 586 ? -17.268 -10.183 -5.232 1.00 92.81 586 ALA A N 1
ATOM 4647 C CA . ALA A 1 586 ? -18.423 -9.352 -4.910 1.00 92.81 586 ALA A CA 1
ATOM 4648 C C . ALA A 1 586 ? -18.726 -8.395 -6.062 1.00 92.81 586 ALA A C 1
ATOM 4650 O O . ALA A 1 586 ? -17.814 -7.856 -6.683 1.00 92.81 586 ALA A O 1
ATOM 4651 N N . LYS A 1 587 ? -20.003 -8.167 -6.361 1.00 93.62 587 LYS A N 1
ATOM 4652 C CA . LYS A 1 587 ? -20.407 -7.202 -7.387 1.00 93.62 587 LYS A CA 1
ATOM 4653 C C . LYS A 1 587 ? -20.561 -5.816 -6.757 1.00 93.62 587 LYS A C 1
ATOM 4655 O O . LYS A 1 587 ? -21.372 -5.657 -5.850 1.00 93.62 587 LYS A O 1
ATOM 4660 N N . SER A 1 588 ? -19.815 -4.828 -7.245 1.00 94.94 588 SER A N 1
ATOM 4661 C CA . SER A 1 588 ? -19.939 -3.426 -6.828 1.00 94.94 588 SER A CA 1
ATOM 4662 C C . SER A 1 588 ? -21.131 -2.730 -7.499 1.00 94.94 588 SER A C 1
ATOM 4664 O O . SER A 1 588 ? -21.778 -3.275 -8.399 1.00 94.94 588 SER A O 1
ATOM 4666 N N . HIS A 1 589 ? -21.420 -1.508 -7.055 1.00 93.75 589 HIS A N 1
ATOM 4667 C CA . HIS A 1 589 ? -22.547 -0.675 -7.486 1.00 93.75 589 HIS A CA 1
ATOM 4668 C C . HIS A 1 589 ? -22.625 -0.447 -9.007 1.00 93.75 589 HIS A C 1
ATOM 4670 O O . HIS A 1 589 ? -23.716 -0.335 -9.561 1.00 93.75 589 HIS A O 1
ATOM 4676 N N . ASP A 1 590 ? -21.482 -0.415 -9.688 1.00 91.94 590 ASP A N 1
ATOM 4677 C CA . ASP A 1 590 ? -21.342 -0.215 -11.132 1.00 91.94 590 ASP A CA 1
ATOM 4678 C C . ASP A 1 590 ? -21.162 -1.528 -11.910 1.00 91.94 590 ASP A C 1
ATOM 4680 O O . ASP A 1 590 ? -20.900 -1.532 -13.110 1.00 91.94 590 ASP A O 1
ATOM 4684 N N . GLY A 1 591 ? -21.340 -2.666 -11.236 1.00 88.12 591 GLY A N 1
ATOM 4685 C CA . GLY A 1 591 ? -21.262 -3.995 -11.828 1.00 88.12 591 GLY A CA 1
ATOM 4686 C C . GLY A 1 591 ? -19.862 -4.598 -11.891 1.00 88.12 591 GLY A C 1
ATOM 4687 O O . GLY A 1 591 ? -19.752 -5.765 -12.272 1.00 88.12 591 GLY A O 1
ATOM 4688 N N . VAL A 1 592 ? -18.825 -3.863 -11.474 1.00 86.69 592 VAL A N 1
ATOM 4689 C CA . VAL A 1 592 ? -17.454 -4.379 -11.366 1.00 86.69 592 VAL A CA 1
ATOM 4690 C C . VAL A 1 592 ? -17.401 -5.525 -10.356 1.00 86.69 592 VAL A C 1
ATOM 4692 O O . VAL A 1 592 ? -17.951 -5.427 -9.259 1.00 86.69 592 VAL A O 1
ATOM 4695 N N . MET A 1 593 ? -16.719 -6.615 -10.714 1.00 84.88 593 MET A N 1
ATOM 4696 C CA . MET A 1 593 ? -16.483 -7.738 -9.805 1.00 84.88 593 MET A CA 1
ATOM 4697 C C . MET A 1 593 ? -15.197 -7.500 -9.006 1.00 84.88 593 MET A C 1
ATOM 4699 O O . MET A 1 593 ? -14.098 -7.527 -9.560 1.00 84.88 593 MET A O 1
ATOM 4703 N N . VAL A 1 594 ? -15.340 -7.288 -7.703 1.00 91.00 594 VAL A N 1
ATOM 4704 C CA . VAL A 1 594 ? -14.262 -7.033 -6.745 1.00 91.00 594 VAL A CA 1
ATOM 4705 C C . VAL A 1 594 ? -13.799 -8.364 -6.135 1.00 91.00 594 VAL A C 1
ATOM 4707 O O . VAL A 1 594 ? -14.624 -9.090 -5.568 1.00 91.00 594 VAL A O 1
ATOM 4710 N N . PRO A 1 595 ? -12.511 -8.737 -6.244 1.00 90.50 595 PRO A N 1
ATOM 4711 C CA . PRO A 1 595 ? -12.012 -9.977 -5.669 1.00 90.50 595 PRO A CA 1
ATOM 4712 C C . PRO A 1 595 ? -11.983 -9.931 -4.136 1.00 90.50 595 PRO A C 1
ATOM 4714 O O . PRO A 1 595 ? -11.634 -8.918 -3.533 1.00 90.50 595 PRO A O 1
ATOM 4717 N N . ILE A 1 596 ? -12.233 -11.081 -3.505 1.00 94.19 596 ILE A N 1
ATOM 4718 C CA . ILE A 1 596 ? -12.036 -11.300 -2.064 1.00 94.19 596 ILE A CA 1
ATOM 4719 C C . ILE A 1 596 ? -11.190 -12.559 -1.869 1.00 94.19 596 ILE A C 1
ATOM 4721 O O . ILE A 1 596 ? -11.532 -13.625 -2.389 1.00 94.19 596 ILE A O 1
ATOM 4725 N N . SER A 1 597 ? -10.092 -12.459 -1.123 1.00 94.62 597 SER A N 1
ATOM 4726 C CA . SER A 1 597 ? -9.358 -13.637 -0.640 1.00 94.62 597 SER A CA 1
ATOM 4727 C C . SER A 1 597 ? -9.825 -13.991 0.753 1.00 94.62 597 SER A C 1
ATOM 4729 O O . SER A 1 597 ? -9.823 -13.139 1.628 1.00 94.62 597 SER A O 1
ATOM 4731 N N . LEU A 1 598 ? -10.205 -15.240 0.977 1.00 95.44 598 LEU A N 1
ATOM 4732 C CA . LEU A 1 598 ? -10.729 -15.697 2.258 1.00 95.44 598 LEU A CA 1
ATOM 4733 C C . LEU A 1 598 ? -9.910 -16.874 2.771 1.00 95.44 598 LEU A C 1
ATOM 4735 O O . LEU A 1 598 ? -9.544 -17.749 1.986 1.00 95.44 598 LEU A O 1
ATOM 4739 N N . VAL A 1 599 ? -9.676 -16.932 4.081 1.00 96.69 599 VAL A N 1
ATOM 4740 C CA . VAL A 1 599 ? -9.103 -18.088 4.779 1.00 96.69 599 VAL A CA 1
ATOM 4741 C C . VAL A 1 599 ? -9.897 -18.404 6.040 1.00 96.69 599 VAL A C 1
ATOM 4743 O O . VAL A 1 599 ? -10.320 -17.515 6.779 1.00 96.69 599 VAL A O 1
ATOM 4746 N N . ARG A 1 600 ? -10.123 -19.696 6.279 1.00 95.81 600 ARG A N 1
ATOM 4747 C CA . ARG A 1 600 ? -10.846 -20.188 7.455 1.00 95.81 600 ARG A CA 1
ATOM 4748 C C . ARG A 1 600 ? -10.411 -21.590 7.853 1.00 95.81 600 ARG A C 1
ATOM 4750 O O . ARG A 1 600 ? -9.794 -22.306 7.058 1.00 95.81 600 ARG A O 1
ATOM 4757 N N . ARG A 1 601 ? -10.796 -22.015 9.058 1.00 96.50 601 ARG A N 1
ATOM 4758 C CA . ARG A 1 601 ? -10.726 -23.430 9.434 1.00 96.50 601 ARG A CA 1
ATOM 4759 C C . ARG A 1 601 ? -11.811 -24.245 8.726 1.00 96.50 601 ARG A C 1
ATOM 4761 O O . ARG A 1 601 ? -12.938 -23.783 8.549 1.00 96.50 601 ARG A O 1
ATOM 4768 N N . LYS A 1 602 ? -11.466 -25.471 8.329 1.00 95.06 602 LYS A N 1
ATOM 4769 C CA . LYS A 1 602 ? -12.365 -26.406 7.629 1.00 95.06 602 LYS A CA 1
ATOM 4770 C C . LYS A 1 602 ? -13.426 -27.028 8.534 1.00 95.06 602 LYS A C 1
ATOM 4772 O O . LYS A 1 602 ? -14.441 -27.488 8.028 1.00 95.06 602 LYS A O 1
ATOM 4777 N N . ASP A 1 603 ? -13.177 -27.068 9.841 1.00 94.19 603 ASP A N 1
ATOM 4778 C CA . ASP A 1 603 ? -14.081 -27.632 10.849 1.00 94.19 603 ASP A CA 1
ATOM 4779 C C . ASP A 1 603 ? -15.175 -26.651 11.302 1.00 94.19 603 ASP A C 1
ATOM 4781 O O . ASP A 1 603 ? -15.996 -26.993 12.155 1.00 94.19 603 ASP A O 1
ATOM 4785 N N . LEU A 1 604 ? -15.209 -25.438 10.739 1.00 93.50 604 LEU A N 1
ATOM 4786 C CA . LEU A 1 604 ? -16.288 -24.494 10.998 1.00 93.50 604 LEU A CA 1
ATOM 4787 C C . LEU A 1 604 ? -17.603 -24.977 10.375 1.00 93.50 604 LEU A C 1
ATOM 4789 O O . LEU A 1 604 ? -17.603 -25.489 9.249 1.00 93.50 604 LEU A O 1
ATOM 4793 N N . PRO A 1 605 ? -18.734 -24.799 11.083 1.00 87.31 605 PRO A N 1
ATOM 4794 C CA . PRO A 1 605 ? -20.034 -25.195 10.571 1.00 87.31 605 PRO A CA 1
ATOM 4795 C C . PRO A 1 605 ? -20.368 -24.453 9.271 1.00 87.31 605 PRO A C 1
ATOM 4797 O O . PRO A 1 605 ? -19.898 -23.342 9.003 1.00 87.31 605 PRO A O 1
ATOM 4800 N N . ALA A 1 606 ? -21.210 -25.081 8.451 1.00 80.94 606 ALA A N 1
ATOM 4801 C CA . ALA A 1 606 ? -21.829 -24.400 7.324 1.00 80.94 606 ALA A CA 1
ATOM 4802 C C . ALA A 1 606 ? -22.786 -23.315 7.847 1.00 80.94 606 ALA A C 1
ATOM 4804 O O . ALA A 1 606 ? -23.575 -23.580 8.753 1.00 80.94 606 ALA A O 1
ATOM 4805 N N . GLY A 1 607 ? -22.725 -22.116 7.266 1.00 82.25 607 GLY A N 1
ATOM 4806 C CA . GLY A 1 607 ? -23.527 -20.965 7.683 1.00 82.25 607 GLY A CA 1
ATOM 4807 C C . GLY A 1 607 ? -22.676 -19.749 8.063 1.00 82.25 607 GLY A C 1
ATOM 4808 O O . GLY A 1 607 ? -21.457 -19.771 7.861 1.00 82.25 607 GLY A O 1
ATOM 4809 N N . PRO A 1 608 ? -23.316 -18.693 8.591 1.00 94.19 608 PRO A N 1
ATOM 4810 C CA . PRO A 1 608 ? -22.642 -17.448 8.921 1.00 94.19 608 PRO A CA 1
ATOM 4811 C C . PRO A 1 608 ? -21.653 -17.660 10.068 1.00 94.19 608 PRO A C 1
ATOM 4813 O O . PRO A 1 608 ? -21.968 -18.289 11.079 1.00 94.19 608 PRO A O 1
ATOM 4816 N N . ASN A 1 609 ? -20.439 -17.151 9.894 1.00 97.00 609 ASN A N 1
ATOM 4817 C CA . ASN A 1 609 ? -19.364 -17.212 10.874 1.00 97.00 609 ASN A CA 1
ATOM 4818 C C . ASN A 1 609 ? -18.929 -15.788 11.262 1.00 97.00 609 ASN A C 1
ATOM 4820 O O . ASN A 1 609 ? -19.177 -14.843 10.511 1.00 97.00 609 ASN A O 1
ATOM 4824 N N . PRO A 1 610 ? -18.242 -15.614 12.402 1.00 98.38 610 PRO A N 1
ATOM 4825 C CA . PRO A 1 610 ? -17.560 -14.364 12.721 1.00 98.38 610 PRO A CA 1
ATOM 4826 C C . PRO A 1 610 ? -16.522 -14.058 11.645 1.00 98.38 610 PRO A C 1
ATOM 4828 O O . PRO A 1 610 ? -15.690 -14.914 11.349 1.00 98.38 610 PRO A O 1
ATOM 4831 N N . VAL A 1 611 ? -16.559 -12.864 11.062 1.00 98.69 611 VAL A N 1
ATOM 4832 C CA . VAL A 1 611 ? -15.646 -12.456 9.989 1.00 98.69 611 VAL A CA 1
ATOM 4833 C C . VAL A 1 611 ? -14.862 -11.215 10.402 1.00 98.69 611 VAL A C 1
ATOM 4835 O O . VAL A 1 611 ? -15.401 -10.270 10.981 1.00 98.69 611 VAL A O 1
ATOM 4838 N N . HIS A 1 612 ? -13.580 -11.219 10.060 1.00 98.81 612 HIS A N 1
ATOM 4839 C CA . HIS A 1 612 ? -12.722 -10.047 10.076 1.00 98.81 612 HIS A CA 1
ATOM 4840 C C . HIS A 1 612 ? -12.285 -9.724 8.641 1.00 98.81 612 HIS A C 1
ATOM 4842 O O . HIS A 1 612 ? -11.695 -10.579 7.974 1.00 98.81 612 HIS A O 1
ATOM 4848 N N . LEU A 1 613 ? -12.639 -8.533 8.153 1.00 98.75 613 LEU A N 1
ATOM 4849 C CA . LEU A 1 613 ? -12.437 -8.085 6.774 1.00 98.75 613 LEU A CA 1
ATOM 4850 C C . LEU A 1 613 ? -11.413 -6.941 6.710 1.00 98.75 613 LEU A C 1
ATOM 4852 O O . LEU A 1 613 ? -11.635 -5.884 7.289 1.00 98.75 613 LEU A O 1
ATOM 4856 N N . ASP A 1 614 ? -10.336 -7.129 5.956 1.00 98.44 614 ASP A N 1
ATOM 4857 C CA . ASP A 1 614 ? -9.239 -6.163 5.798 1.00 98.44 614 ASP A CA 1
ATOM 4858 C C . ASP A 1 614 ? -9.161 -5.623 4.353 1.00 98.44 614 ASP A C 1
ATOM 4860 O O . ASP A 1 614 ? -9.589 -6.288 3.399 1.00 98.44 614 ASP A O 1
ATOM 4864 N N . GLY A 1 615 ? -8.644 -4.405 4.172 1.00 97.19 615 GLY A N 1
ATOM 4865 C CA . GLY A 1 615 ? -8.528 -3.725 2.881 1.00 97.19 615 GLY A CA 1
ATOM 4866 C C . GLY A 1 615 ? -7.586 -2.513 2.877 1.00 97.19 615 GLY A C 1
ATOM 4867 O O . GLY A 1 615 ? -7.198 -1.976 3.912 1.00 97.19 615 GLY A O 1
ATOM 4868 N N . TYR A 1 616 ? -7.220 -2.058 1.670 1.00 97.31 616 TYR A N 1
ATOM 4869 C CA . TYR A 1 616 ? -6.293 -0.932 1.481 1.00 97.31 616 TYR A CA 1
ATOM 4870 C C . TYR A 1 616 ? -6.716 0.033 0.360 1.00 97.31 616 TYR A C 1
ATOM 4872 O O . TYR A 1 616 ? -7.140 1.151 0.642 1.00 97.31 616 TYR A O 1
ATOM 4880 N N . GLY A 1 617 ? -6.651 -0.393 -0.908 1.00 94.38 617 GLY A N 1
ATOM 4881 C CA . GLY A 1 617 ? -7.279 0.324 -2.028 1.00 94.38 617 GLY A CA 1
ATOM 4882 C C . GLY A 1 617 ? -6.639 1.649 -2.448 1.00 94.38 617 GLY A C 1
ATOM 4883 O O . GLY A 1 617 ? -7.359 2.576 -2.818 1.00 94.38 617 GLY A O 1
ATOM 4884 N N . SER A 1 618 ? -5.314 1.791 -2.360 1.00 94.31 618 SER A N 1
ATOM 4885 C CA . SER A 1 618 ? -4.610 3.014 -2.785 1.00 94.31 618 SER A CA 1
ATOM 4886 C C . SER A 1 618 ? -3.205 2.732 -3.321 1.00 94.31 618 SER A C 1
ATOM 4888 O O . SER A 1 618 ? -2.620 1.685 -3.035 1.00 94.31 618 SER A O 1
ATOM 4890 N N . TYR A 1 619 ? -2.659 3.693 -4.069 1.00 90.75 619 TYR A N 1
ATOM 4891 C CA . TYR A 1 619 ? -1.271 3.734 -4.557 1.00 90.75 619 TYR A CA 1
ATOM 4892 C C . TYR A 1 619 ? -0.851 2.565 -5.456 1.00 90.75 619 TYR A C 1
ATOM 4894 O O . TYR A 1 619 ? 0.338 2.263 -5.543 1.00 90.75 619 TYR A O 1
ATOM 4902 N N . GLU A 1 620 ? -1.805 1.877 -6.093 1.00 86.94 620 GLU A N 1
ATOM 4903 C CA . GLU A 1 620 ? -1.532 0.673 -6.892 1.00 86.94 620 GLU A CA 1
ATOM 4904 C C . GLU A 1 620 ? -0.915 -0.466 -6.058 1.00 86.94 620 GLU A C 1
ATOM 4906 O O . GLU A 1 620 ? -0.386 -1.438 -6.592 1.00 86.94 620 GLU A O 1
ATOM 4911 N N . ILE A 1 621 ? -1.005 -0.392 -4.727 1.00 83.00 621 ILE A N 1
ATOM 4912 C CA . ILE A 1 621 ? -0.544 -1.470 -3.858 1.00 83.00 621 ILE A CA 1
ATOM 4913 C C . ILE A 1 621 ? -1.522 -2.636 -4.001 1.00 83.00 621 ILE A C 1
ATOM 4915 O O . ILE A 1 621 ? -2.718 -2.494 -3.737 1.00 83.00 621 ILE A O 1
ATOM 4919 N N . SER A 1 622 ? -1.016 -3.782 -4.453 1.00 82.19 622 SER A N 1
ATOM 4920 C CA . SER A 1 622 ? -1.762 -5.040 -4.454 1.00 82.19 622 SER A CA 1
ATOM 4921 C C . SER A 1 622 ? -1.837 -5.597 -3.040 1.00 82.19 622 SER A C 1
ATOM 4923 O O . SER A 1 622 ? -0.821 -5.732 -2.353 1.00 82.19 622 SER A O 1
ATOM 4925 N N . ASN A 1 623 ? -3.039 -5.971 -2.616 1.00 80.88 623 ASN A N 1
ATOM 4926 C CA . ASN A 1 623 ? -3.268 -6.630 -1.336 1.00 80.88 623 ASN A CA 1
ATOM 4927 C C . ASN A 1 623 ? -3.009 -8.140 -1.478 1.00 80.88 623 ASN A C 1
ATOM 4929 O O . ASN A 1 623 ? -3.921 -8.958 -1.374 1.00 80.88 623 ASN A O 1
ATOM 4933 N N . ASP A 1 624 ? -1.769 -8.529 -1.775 1.00 81.94 624 ASP A N 1
ATOM 4934 C CA . ASP A 1 624 ? -1.433 -9.915 -2.115 1.00 81.94 624 ASP A CA 1
ATOM 4935 C C . ASP A 1 624 ? -1.708 -10.887 -0.953 1.00 81.94 624 ASP A C 1
ATOM 4937 O O . ASP A 1 624 ? -1.216 -10.664 0.149 1.00 81.94 624 ASP A O 1
ATOM 4941 N N . PRO A 1 625 ? -2.425 -12.010 -1.161 1.00 84.19 625 PRO A N 1
ATOM 4942 C CA . PRO A 1 625 ? -2.726 -12.968 -0.095 1.00 84.19 625 PRO A CA 1
ATOM 4943 C C . PRO A 1 625 ? -1.463 -13.580 0.521 1.00 84.19 625 PRO A C 1
ATOM 4945 O O . PRO A 1 625 ? -0.695 -14.255 -0.167 1.00 84.19 625 PRO A O 1
ATOM 4948 N N . TRP A 1 626 ? -1.292 -13.447 1.836 1.00 83.12 626 TRP A N 1
ATOM 4949 C CA . TRP A 1 626 ? -0.086 -13.899 2.534 1.00 83.12 626 TRP A CA 1
ATOM 4950 C C . TRP A 1 626 ? -0.390 -14.819 3.718 1.00 83.12 626 TRP A C 1
ATOM 4952 O O . TRP A 1 626 ? -1.488 -14.810 4.277 1.00 83.12 626 TRP A O 1
ATOM 4962 N N . PHE A 1 627 ? 0.603 -15.614 4.125 1.00 89.69 627 PHE A N 1
ATOM 4963 C CA . PHE A 1 627 ? 0.532 -16.361 5.376 1.00 89.69 627 PHE A CA 1
ATOM 4964 C C . PHE A 1 627 ? 0.860 -15.469 6.573 1.00 89.69 627 PHE A C 1
ATOM 4966 O O . PHE A 1 627 ? 1.961 -14.923 6.660 1.00 89.69 627 PHE A O 1
ATOM 4973 N N . SER A 1 628 ? -0.039 -15.402 7.553 1.00 93.56 628 SER A N 1
ATOM 4974 C CA . SER A 1 628 ? 0.206 -14.710 8.820 1.00 93.56 628 SER A CA 1
ATOM 4975 C C . SER A 1 628 ? 0.191 -15.688 9.990 1.00 93.56 628 SER A C 1
ATOM 4977 O O . SER A 1 628 ? -0.841 -16.274 10.317 1.00 93.56 628 SER A O 1
ATOM 4979 N N . LYS A 1 629 ? 1.334 -15.816 10.679 1.00 93.94 629 LYS A N 1
ATOM 4980 C CA . LYS A 1 629 ? 1.452 -16.601 11.926 1.00 93.94 629 LYS A CA 1
ATOM 4981 C C . LYS A 1 629 ? 0.550 -16.043 13.033 1.00 93.94 629 LYS A C 1
ATOM 4983 O O . LYS A 1 629 ? 0.094 -16.792 13.896 1.00 93.94 629 LYS A O 1
ATOM 4988 N N . ASN A 1 630 ? 0.296 -14.735 12.994 1.00 95.25 630 ASN A N 1
ATOM 4989 C CA . ASN A 1 630 ? -0.528 -14.049 13.977 1.00 95.25 630 ASN A CA 1
ATOM 4990 C C . ASN A 1 630 ? -2.002 -14.394 13.765 1.00 95.25 630 ASN A C 1
ATOM 4992 O O . ASN A 1 630 ? -2.643 -14.851 14.708 1.00 95.25 630 ASN A O 1
ATOM 4996 N N . LEU A 1 631 ? -2.506 -14.297 12.524 1.00 95.75 631 LEU A N 1
ATOM 4997 C CA . LEU A 1 631 ? -3.922 -14.545 12.198 1.00 95.75 631 LEU A CA 1
ATOM 4998 C C . LEU A 1 631 ? -4.430 -15.913 12.668 1.00 95.75 631 LEU A C 1
ATOM 5000 O O . LEU A 1 631 ? -5.612 -16.040 12.972 1.00 95.75 631 LEU A O 1
ATOM 5004 N N . LEU A 1 632 ? -3.555 -16.913 12.811 1.00 96.69 632 LEU A N 1
ATOM 5005 C CA . LEU A 1 632 ? -3.909 -18.205 13.402 1.00 96.69 632 LEU A CA 1
ATOM 5006 C C . LEU A 1 632 ? -4.597 -18.064 14.778 1.00 96.69 632 LEU A C 1
ATOM 5008 O O . LEU A 1 632 ? -5.499 -18.833 15.072 1.00 96.69 632 LEU A O 1
ATOM 5012 N N . SER A 1 633 ? -4.265 -17.059 15.602 1.00 97.00 633 SER A N 1
ATOM 5013 C CA . SER A 1 633 ? -4.935 -16.832 16.900 1.00 97.00 633 SER A CA 1
ATOM 5014 C C . SER A 1 633 ? -6.400 -16.414 16.764 1.00 97.00 633 SER A C 1
ATOM 5016 O O . SER A 1 633 ? -7.190 -16.713 17.660 1.00 97.00 633 SER A O 1
ATOM 5018 N N . LEU A 1 634 ? -6.776 -15.773 15.655 1.00 98.00 634 LEU A N 1
ATOM 5019 C CA . LEU A 1 634 ? -8.174 -15.494 15.325 1.00 98.00 634 LEU A CA 1
ATOM 5020 C C . LEU A 1 634 ? -8.829 -16.713 14.662 1.00 98.00 634 LEU A C 1
ATOM 5022 O O . LEU A 1 634 ? -9.912 -17.133 15.073 1.00 98.00 634 LEU A O 1
ATOM 5026 N N . LEU A 1 635 ? -8.151 -17.326 13.684 1.00 97.62 635 LEU A N 1
ATOM 5027 C CA . LEU A 1 635 ? -8.678 -18.476 12.942 1.00 97.62 635 LEU A CA 1
ATOM 5028 C C . LEU A 1 635 ? -8.966 -19.674 13.860 1.00 97.62 635 LEU A C 1
ATOM 5030 O O . LEU A 1 635 ? -10.012 -20.311 13.732 1.00 97.62 635 LEU A O 1
ATOM 5034 N N . ASP A 1 636 ? -8.086 -19.951 14.825 1.00 97.00 636 ASP A N 1
ATOM 5035 C CA . ASP A 1 636 ? -8.267 -21.014 15.821 1.00 97.00 636 ASP A CA 1
ATOM 5036 C C . ASP A 1 636 ? -9.472 -20.772 16.734 1.00 97.00 636 ASP A C 1
ATOM 5038 O O . ASP A 1 636 ? -10.075 -21.729 17.211 1.00 97.00 636 ASP A O 1
ATOM 5042 N N . ARG A 1 637 ? -9.899 -19.519 16.918 1.00 97.00 637 ARG A N 1
ATOM 5043 C CA . ARG A 1 637 ? -11.119 -19.154 17.663 1.00 97.00 637 ARG A CA 1
ATOM 5044 C C . ARG A 1 637 ? -12.375 -19.137 16.788 1.00 97.00 637 ARG A C 1
ATOM 5046 O O . ARG A 1 637 ? -13.461 -18.806 17.257 1.00 97.00 637 ARG A O 1
ATOM 5053 N N . GLY A 1 638 ? -12.243 -19.547 15.529 1.00 96.50 638 GLY A N 1
ATOM 5054 C CA . GLY A 1 638 ? -13.331 -19.655 14.564 1.00 96.50 638 GLY A CA 1
ATOM 5055 C C . GLY A 1 638 ? -13.700 -18.354 13.863 1.00 96.50 638 GLY A C 1
ATOM 5056 O O . GLY A 1 638 ? -14.773 -18.279 13.270 1.00 96.50 638 GLY A O 1
ATOM 5057 N N . VAL A 1 639 ? -12.817 -17.355 13.900 1.00 98.25 639 VAL A N 1
ATOM 5058 C CA . VAL A 1 639 ? -12.931 -16.178 13.036 1.00 98.25 639 VAL A CA 1
ATOM 5059 C C . VAL A 1 639 ? -12.533 -16.571 11.615 1.00 98.25 639 VAL A C 1
ATOM 5061 O O . VAL A 1 639 ? -11.566 -17.299 11.401 1.00 98.25 639 VAL A O 1
ATOM 5064 N N . VAL A 1 640 ? -13.279 -16.095 10.630 1.00 98.38 640 VAL A N 1
ATOM 5065 C CA . VAL A 1 640 ? -12.944 -16.165 9.209 1.00 98.38 640 VAL A CA 1
ATOM 5066 C C . VAL A 1 640 ? -12.242 -14.867 8.830 1.00 98.38 640 VAL A C 1
ATOM 5068 O O . VAL A 1 640 ? -12.748 -13.787 9.123 1.00 98.38 640 VAL A O 1
ATOM 5071 N N . PHE A 1 641 ? -11.090 -14.954 8.171 1.00 98.56 641 PHE A N 1
ATOM 5072 C CA . PHE A 1 641 ? -10.381 -13.770 7.689 1.00 98.56 641 PHE A CA 1
ATOM 5073 C C . PHE A 1 641 ? -10.632 -13.578 6.196 1.00 98.56 641 PHE A C 1
ATOM 5075 O O . PHE A 1 641 ? -10.526 -14.532 5.418 1.00 98.56 641 PHE A O 1
ATOM 5082 N N . ALA A 1 642 ? -10.958 -12.353 5.800 1.00 98.06 642 ALA A N 1
ATOM 5083 C CA . ALA A 1 642 ? -11.192 -11.973 4.418 1.00 98.06 642 ALA A CA 1
ATOM 5084 C C . ALA A 1 642 ? -10.400 -10.710 4.064 1.00 98.06 642 ALA A C 1
ATOM 5086 O O . ALA A 1 642 ? -10.268 -9.798 4.871 1.00 98.06 642 ALA A O 1
ATOM 5087 N N . LEU A 1 643 ? -9.899 -10.659 2.836 1.00 97.06 643 LEU A N 1
ATOM 5088 C CA . LEU A 1 643 ? -9.138 -9.551 2.279 1.00 97.06 643 LEU A CA 1
ATOM 5089 C C . LEU A 1 643 ? -9.880 -9.024 1.051 1.00 97.06 643 LEU A C 1
ATOM 5091 O O . LEU A 1 643 ? -10.058 -9.769 0.080 1.00 97.06 643 LEU A O 1
ATOM 5095 N N . ALA A 1 644 ? -10.330 -7.774 1.092 1.00 97.31 644 ALA A N 1
ATOM 5096 C CA . ALA A 1 644 ? -10.994 -7.120 -0.028 1.00 97.31 644 ALA A CA 1
ATOM 5097 C C . ALA A 1 644 ? -9.965 -6.417 -0.922 1.00 97.31 644 ALA A C 1
ATOM 5099 O O . ALA A 1 644 ? -9.216 -5.536 -0.490 1.00 97.31 644 ALA A O 1
ATOM 5100 N N . HIS A 1 645 ? -9.954 -6.791 -2.197 1.00 93.75 645 HIS A N 1
ATOM 5101 C CA . HIS A 1 645 ? -9.055 -6.235 -3.204 1.00 93.75 645 HIS A CA 1
ATOM 5102 C C . HIS A 1 645 ? -9.782 -5.092 -3.923 1.00 93.75 645 HIS A C 1
ATOM 5104 O O . HIS A 1 645 ? -10.251 -5.279 -5.038 1.00 93.75 645 HIS A O 1
ATOM 5110 N N . VAL A 1 646 ? -9.990 -3.964 -3.230 1.00 95.50 646 VAL A N 1
ATOM 5111 C CA . VAL A 1 646 ? -10.847 -2.827 -3.649 1.00 95.50 646 VAL A CA 1
ATOM 5112 C C . VAL A 1 646 ? -10.126 -1.801 -4.533 1.00 95.50 646 VAL A C 1
ATOM 5114 O O . VAL A 1 646 ? -8.897 -1.689 -4.469 1.00 95.50 646 VAL A O 1
ATOM 5117 N N . ARG A 1 647 ? -10.867 -1.057 -5.379 1.00 93.81 647 ARG A N 1
ATOM 5118 C CA . ARG A 1 647 ? -10.272 -0.187 -6.416 1.00 93.81 647 ARG A CA 1
ATOM 5119 C C . ARG A 1 647 ? -9.331 0.850 -5.824 1.00 93.81 647 ARG A C 1
ATOM 5121 O O . ARG A 1 647 ? -9.492 1.260 -4.680 1.00 93.81 647 ARG A O 1
ATOM 5128 N N . GLY A 1 648 ? -8.347 1.266 -6.620 1.00 89.69 648 GLY A N 1
ATOM 5129 C CA . GLY A 1 648 ? -7.190 2.045 -6.162 1.00 89.69 648 GLY A CA 1
ATOM 5130 C C . GLY A 1 648 ? -6.003 1.167 -5.736 1.00 89.69 648 GLY A C 1
ATOM 5131 O O . GLY A 1 648 ? -4.881 1.662 -5.652 1.00 89.69 648 GLY A O 1
ATOM 5132 N N . GLY A 1 649 ? -6.218 -0.140 -5.537 1.00 85.12 649 GLY A N 1
ATOM 5133 C CA . GLY A 1 649 ? -5.155 -1.149 -5.463 1.00 85.12 649 GLY A CA 1
ATOM 5134 C C . GLY A 1 649 ? -4.675 -1.631 -6.841 1.00 85.12 649 GLY A C 1
ATOM 5135 O O . GLY A 1 649 ? -5.308 -1.372 -7.870 1.00 85.12 649 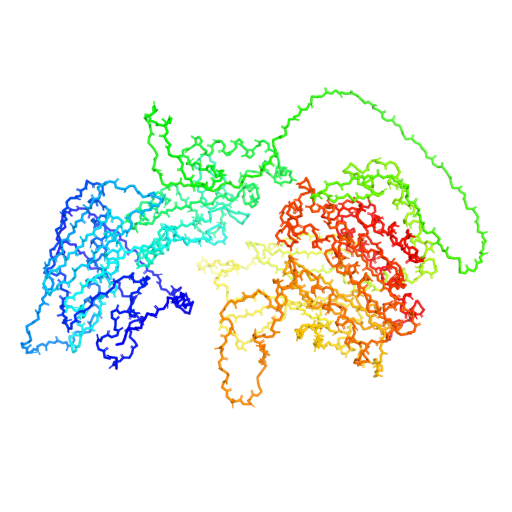GLY A O 1
ATOM 5136 N N . GLY A 1 650 ? -3.545 -2.340 -6.854 1.00 81.94 650 GLY A N 1
ATOM 5137 C CA . GLY A 1 650 ? -2.880 -2.850 -8.062 1.00 81.94 650 GLY A CA 1
ATOM 5138 C C . GLY A 1 650 ? -3.316 -4.245 -8.511 1.00 81.94 650 GLY A C 1
ATOM 5139 O O . GLY A 1 650 ? -2.816 -4.739 -9.521 1.00 81.94 650 GLY A O 1
ATOM 5140 N N . ASP A 1 651 ? -4.261 -4.883 -7.810 1.00 78.31 651 ASP A N 1
ATOM 5141 C CA . ASP A 1 651 ? -4.576 -6.315 -7.950 1.00 78.31 651 ASP A CA 1
ATOM 5142 C C . ASP A 1 651 ? -4.979 -6.748 -9.372 1.00 78.31 651 ASP A C 1
ATOM 5144 O O . ASP A 1 651 ? -4.817 -7.909 -9.747 1.00 78.31 651 ASP A O 1
ATOM 5148 N N . MET A 1 652 ? -5.488 -5.816 -10.182 1.00 72.38 652 MET A N 1
ATOM 5149 C CA . MET A 1 652 ? -5.891 -6.050 -11.578 1.00 72.38 652 MET A CA 1
ATOM 5150 C C . MET A 1 652 ? -5.186 -5.096 -12.563 1.00 72.38 652 MET A C 1
ATOM 5152 O O . MET A 1 652 ? -5.561 -4.999 -13.739 1.00 72.38 652 MET A O 1
ATOM 5156 N N . GLY A 1 653 ? -4.159 -4.394 -12.076 1.00 66.62 653 GLY A N 1
ATOM 5157 C CA . GLY A 1 653 ? -3.327 -3.458 -12.822 1.00 66.62 653 GLY A CA 1
ATOM 5158 C C . GLY A 1 653 ? -4.041 -2.199 -13.327 1.00 66.62 653 GLY A C 1
ATOM 5159 O O . GLY A 1 653 ? -5.198 -1.904 -13.011 1.00 66.62 653 GLY A O 1
ATOM 5160 N N . ARG A 1 654 ? -3.311 -1.453 -14.157 1.00 73.06 654 ARG A N 1
ATOM 5161 C CA . ARG A 1 654 ? -3.762 -0.220 -14.815 1.00 73.06 654 ARG A CA 1
ATOM 5162 C C . ARG A 1 654 ? -4.621 -0.470 -16.046 1.00 73.06 654 ARG A C 1
ATOM 5164 O O . ARG A 1 654 ? -4.565 -1.536 -16.670 1.00 73.06 654 ARG A O 1
ATOM 5171 N N . MET A 1 655 ? -5.397 0.534 -16.443 1.00 53.75 655 MET A N 1
ATOM 5172 C CA . MET A 1 655 ? -6.165 0.506 -17.687 1.00 53.75 655 MET A CA 1
ATOM 5173 C C . MET A 1 655 ? -5.232 0.450 -18.910 1.00 53.75 655 MET A C 1
ATOM 5175 O O . MET A 1 655 ? -4.678 1.454 -19.357 1.00 53.75 655 MET A O 1
ATOM 5179 N N . CYS A 1 656 ? -5.102 -0.729 -19.520 1.00 45.41 656 CYS A N 1
ATOM 5180 C CA . CYS A 1 656 ? -4.466 -0.855 -20.827 1.00 45.41 656 CYS A CA 1
ATOM 5181 C C . CYS A 1 656 ? -5.475 -0.481 -21.924 1.00 45.41 656 CYS A C 1
ATOM 5183 O O . CYS A 1 656 ? -6.436 -1.214 -22.165 1.00 45.41 656 CYS A O 1
ATOM 5185 N N . LYS A 1 657 ? -5.243 0.628 -22.642 1.00 38.47 657 LYS A N 1
ATOM 5186 C CA . LYS A 1 657 ? -6.091 1.088 -23.766 1.00 38.47 657 LYS A CA 1
ATOM 5187 C C . LYS A 1 657 ? -6.244 0.068 -24.918 1.00 38.47 657 LYS A C 1
ATOM 5189 O O . LYS A 1 657 ? -7.062 0.290 -25.802 1.00 38.47 657 LYS A O 1
ATOM 5194 N N . HIS A 1 658 ? -5.499 -1.043 -24.909 1.00 40.19 658 HIS A N 1
ATOM 5195 C CA . HIS A 1 658 ? -5.483 -2.066 -25.965 1.00 40.19 658 HIS A CA 1
ATOM 5196 C C . HIS A 1 658 ? -6.179 -3.396 -25.600 1.00 40.19 658 HIS A C 1
ATOM 5198 O O . HIS A 1 658 ? -6.212 -4.299 -26.432 1.00 40.19 658 HIS A O 1
ATOM 5204 N N . CYS A 1 659 ? -6.744 -3.558 -24.395 1.00 35.53 659 CYS A N 1
ATOM 5205 C CA . CYS A 1 659 ? -7.335 -4.841 -23.970 1.00 35.53 659 CYS A CA 1
ATOM 5206 C C . CYS A 1 659 ? -8.786 -5.090 -24.432 1.00 35.53 659 CYS A C 1
ATOM 5208 O O . CYS A 1 659 ? -9.359 -6.123 -24.086 1.00 35.53 659 CYS A O 1
ATOM 5210 N N . VAL A 1 660 ? -9.382 -4.205 -25.235 1.00 33.62 660 VAL A N 1
ATOM 5211 C CA . VAL A 1 660 ? -10.717 -4.416 -25.814 1.00 33.62 660 VAL A CA 1
ATOM 5212 C C . VAL A 1 660 ? -10.577 -5.171 -27.143 1.00 33.62 660 VAL A C 1
ATOM 5214 O O . VAL A 1 660 ? -10.171 -4.588 -28.144 1.00 33.62 660 VAL A O 1
ATOM 5217 N N . GLY A 1 661 ? -10.926 -6.464 -27.164 1.00 33.81 661 GLY A N 1
ATOM 5218 C CA . GLY A 1 661 ? -11.209 -7.185 -28.417 1.00 33.81 661 GLY A CA 1
ATOM 5219 C C . GLY A 1 661 ? -10.270 -8.325 -28.828 1.00 33.81 661 GLY A C 1
ATOM 5220 O O . GLY A 1 661 ? -9.903 -8.403 -29.997 1.00 33.81 661 GLY A O 1
ATOM 5221 N N . ILE A 1 662 ? -9.930 -9.256 -27.930 1.00 28.42 662 ILE A N 1
ATOM 5222 C CA . ILE A 1 662 ? -9.404 -10.570 -28.350 1.00 28.42 662 ILE A CA 1
ATOM 5223 C C . ILE A 1 662 ? -10.589 -11.551 -28.464 1.00 28.42 662 ILE A C 1
ATOM 5225 O O . ILE A 1 662 ? -11.189 -11.870 -27.437 1.00 28.42 662 ILE A O 1
ATOM 5229 N N . PRO A 1 663 ? -10.958 -12.049 -29.662 1.00 29.22 663 PRO A N 1
ATOM 5230 C CA . PRO A 1 663 ? -11.954 -13.110 -29.796 1.00 29.22 663 PRO A CA 1
ATOM 5231 C C . PRO A 1 663 ? -11.380 -14.429 -29.265 1.00 29.22 663 PRO A C 1
ATOM 5233 O O . PRO A 1 663 ? -10.261 -14.806 -29.611 1.00 29.22 663 PRO A O 1
ATOM 5236 N N . VAL A 1 664 ? -12.147 -15.145 -28.441 1.00 32.81 664 VAL A N 1
ATOM 5237 C CA . VAL A 1 664 ? -11.742 -16.442 -27.875 1.00 32.81 664 VAL A CA 1
ATOM 5238 C C . VAL A 1 664 ? -12.235 -17.589 -28.778 1.00 32.81 664 VAL A C 1
ATOM 5240 O O . VAL A 1 664 ? -13.425 -17.615 -29.098 1.00 32.81 664 VAL A O 1
ATOM 5243 N N . PRO A 1 665 ? -11.381 -18.556 -29.176 1.00 30.83 665 PRO A N 1
ATOM 5244 C CA . PRO A 1 665 ? -11.802 -19.770 -29.882 1.00 30.83 665 PRO A CA 1
ATOM 5245 C C . PRO A 1 665 ? -12.618 -20.720 -28.988 1.00 30.83 665 PRO A C 1
ATOM 5247 O O . PRO A 1 665 ? -12.352 -20.865 -27.796 1.00 30.83 665 PRO A O 1
ATOM 5250 N N . SER A 1 666 ? -13.594 -21.406 -29.580 1.00 31.62 666 SER A N 1
ATOM 5251 C CA . SER A 1 666 ? -14.627 -22.222 -28.925 1.00 31.62 666 SER A CA 1
ATOM 5252 C C . SER A 1 666 ? -14.189 -23.638 -28.499 1.00 31.62 666 SER A C 1
ATOM 5254 O O . SER A 1 666 ? -14.904 -24.605 -28.763 1.00 31.62 666 SER A O 1
ATOM 5256 N N . ASP A 1 667 ? -13.033 -23.796 -27.853 1.00 34.50 667 ASP A N 1
ATOM 5257 C CA . ASP A 1 667 ? -12.565 -25.096 -27.339 1.00 34.50 667 ASP A CA 1
ATOM 5258 C C . ASP A 1 667 ? -12.705 -25.169 -25.809 1.00 34.50 667 ASP A C 1
ATOM 5260 O O . ASP A 1 667 ? -12.252 -24.296 -25.069 1.00 34.50 667 ASP A O 1
ATOM 5264 N N . ASN A 1 668 ? -13.367 -26.230 -25.348 1.00 37.06 668 ASN A N 1
ATOM 5265 C CA . ASN A 1 668 ? -13.806 -26.466 -23.976 1.00 37.06 668 ASN A CA 1
ATOM 5266 C C . ASN A 1 668 ? -12.906 -27.475 -23.225 1.00 37.06 668 ASN A C 1
ATOM 5268 O O . ASN A 1 668 ? -13.405 -28.362 -22.528 1.00 37.06 668 ASN A O 1
ATOM 5272 N N . SER A 1 669 ? -11.581 -27.374 -23.344 1.00 29.62 669 SER A N 1
ATOM 5273 C CA . SER A 1 669 ? -10.650 -28.228 -22.592 1.00 29.62 669 SER A CA 1
ATOM 5274 C C . SER A 1 669 ? -10.078 -27.532 -21.345 1.00 29.62 669 SER A C 1
ATOM 5276 O O . SER A 1 669 ? -9.531 -26.432 -21.376 1.00 29.62 669 SER A O 1
ATOM 5278 N N . ARG A 1 670 ? -10.248 -28.191 -20.192 1.00 36.97 670 ARG A N 1
ATOM 5279 C CA . ARG A 1 670 ? -9.831 -27.755 -18.849 1.00 36.97 670 ARG A CA 1
ATOM 5280 C C . ARG A 1 670 ? -8.342 -27.364 -18.798 1.00 36.97 670 ARG A C 1
ATOM 5282 O O . ARG A 1 670 ? -7.482 -28.220 -18.613 1.00 36.97 670 ARG A O 1
ATOM 5289 N N . LYS A 1 671 ? -8.052 -26.065 -18.866 1.00 30.98 671 LYS A N 1
ATOM 5290 C CA . LYS A 1 671 ? -6.801 -25.438 -18.413 1.00 30.98 671 LYS A CA 1
ATOM 5291 C C . LYS A 1 671 ? -7.140 -24.156 -17.664 1.00 30.98 671 LYS A C 1
ATOM 5293 O O . LYS A 1 671 ? -8.046 -23.427 -18.063 1.00 30.98 671 LYS A O 1
ATOM 5298 N N . LEU A 1 672 ? -6.424 -23.930 -16.563 1.00 30.17 672 LEU A N 1
ATOM 5299 C CA . LEU A 1 672 ? -6.516 -22.779 -15.667 1.00 30.17 672 LEU A CA 1
ATOM 5300 C C . LEU A 1 672 ? -6.348 -21.476 -16.472 1.00 30.17 672 LEU A C 1
ATOM 5302 O O . LEU A 1 672 ? -5.244 -20.979 -16.650 1.00 30.17 672 LEU A O 1
ATOM 5306 N N . THR A 1 673 ? -7.442 -20.962 -17.021 1.00 27.83 673 THR A N 1
ATOM 5307 C CA . THR A 1 673 ? -7.459 -19.711 -17.774 1.00 27.83 673 THR A CA 1
ATOM 5308 C C . THR A 1 673 ? -8.295 -18.757 -16.945 1.00 27.83 673 THR A C 1
ATOM 5310 O O . THR A 1 673 ? -9.511 -18.928 -16.847 1.00 27.83 673 THR A O 1
ATOM 5313 N N . LEU A 1 674 ? -7.638 -17.793 -16.298 1.00 33.22 674 LEU A N 1
ATOM 5314 C CA . LEU A 1 674 ? -8.290 -16.606 -15.756 1.00 33.22 674 LEU A CA 1
ATOM 5315 C C . LEU A 1 674 ? -8.989 -15.915 -16.932 1.00 33.22 674 LEU A C 1
ATOM 5317 O O . LEU A 1 674 ? -8.374 -15.168 -17.688 1.00 33.22 674 LEU A O 1
ATOM 5321 N N . ARG A 1 675 ? -10.269 -16.238 -17.137 1.00 35.53 675 ARG A N 1
ATOM 5322 C CA . ARG A 1 675 ? -11.160 -15.527 -18.054 1.00 35.53 675 ARG A CA 1
ATOM 5323 C C . ARG A 1 675 ? -11.480 -14.179 -17.411 1.00 35.53 675 ARG A C 1
ATOM 5325 O O . ARG A 1 675 ? -12.529 -14.015 -16.801 1.00 35.53 675 ARG A O 1
ATOM 5332 N N . LEU A 1 676 ? -10.536 -13.249 -17.483 1.00 38.75 676 LEU A N 1
ATOM 5333 C CA . LEU A 1 676 ? -10.804 -11.846 -17.211 1.00 38.75 676 LEU A CA 1
ATOM 5334 C C . LEU A 1 676 ? -11.481 -11.285 -18.455 1.00 38.75 676 LEU A C 1
ATOM 5336 O O . LEU A 1 676 ? -10.840 -11.093 -19.485 1.00 38.75 676 LEU A O 1
ATOM 5340 N N . ASP A 1 677 ? -12.792 -11.086 -18.373 1.00 41.03 677 ASP A N 1
ATOM 5341 C CA . ASP A 1 677 ? -13.495 -10.247 -19.332 1.00 41.03 677 ASP A CA 1
ATOM 5342 C C . ASP A 1 677 ? -12.921 -8.829 -19.201 1.00 41.03 677 ASP A C 1
ATOM 5344 O O . ASP A 1 677 ? -13.180 -8.118 -18.227 1.00 41.03 677 ASP A O 1
ATOM 5348 N N . CYS A 1 678 ? -12.058 -8.445 -20.143 1.00 42.44 678 CYS A N 1
ATOM 5349 C CA . CYS A 1 678 ? -11.329 -7.179 -20.125 1.00 42.44 678 CYS A CA 1
ATOM 5350 C C . CYS A 1 678 ? -12.251 -5.953 -20.058 1.00 42.44 678 CYS A C 1
ATOM 5352 O O . CYS A 1 678 ? -11.786 -4.880 -19.671 1.00 42.44 678 CYS A O 1
ATOM 5354 N N . ASN A 1 679 ? -13.527 -6.115 -20.425 1.00 42.94 679 ASN A N 1
ATOM 5355 C CA . ASN A 1 679 ? -14.530 -5.055 -20.432 1.00 42.94 679 ASN A CA 1
ATOM 5356 C C . ASN A 1 679 ? -15.173 -4.804 -19.055 1.00 42.94 679 ASN A C 1
ATOM 5358 O O . ASN A 1 679 ? -15.771 -3.751 -18.875 1.00 42.94 679 ASN A O 1
ATOM 5362 N N . ASN A 1 680 ? -15.023 -5.721 -18.090 1.00 46.94 680 ASN A N 1
ATOM 5363 C CA . ASN A 1 680 ? -15.556 -5.607 -16.719 1.00 46.94 680 ASN A CA 1
ATOM 5364 C C . ASN A 1 680 ? -14.454 -5.657 -15.641 1.00 46.94 680 ASN A C 1
ATOM 5366 O O . ASN A 1 680 ? -14.726 -5.872 -14.457 1.00 46.94 680 ASN A O 1
ATOM 5370 N N . ALA A 1 681 ? -13.193 -5.500 -16.046 1.00 52.81 681 ALA A N 1
ATOM 5371 C CA . ALA A 1 681 ? -12.058 -5.571 -15.142 1.00 52.81 681 ALA A CA 1
ATOM 5372 C C . ALA A 1 681 ? -11.914 -4.269 -14.340 1.00 52.81 681 ALA A C 1
ATOM 5374 O O . ALA A 1 681 ? -11.649 -3.216 -14.910 1.00 52.81 681 ALA A O 1
ATOM 5375 N N . PHE A 1 682 ? -12.042 -4.392 -13.020 1.00 63.28 682 PHE A N 1
ATOM 5376 C CA . PHE A 1 682 ? -11.523 -3.489 -11.989 1.00 63.28 682 PHE A CA 1
ATOM 5377 C C . PHE A 1 682 ? -10.138 -2.919 -12.356 1.00 63.28 682 PHE A C 1
ATOM 5379 O O . PHE A 1 682 ? -9.294 -3.680 -12.831 1.00 63.28 682 PHE A O 1
ATOM 5386 N N . ARG A 1 683 ? -9.875 -1.622 -12.118 1.00 77.06 683 ARG A N 1
ATOM 5387 C CA . ARG A 1 683 ? -8.585 -0.955 -12.415 1.00 77.06 683 ARG A CA 1
ATOM 5388 C C . ARG A 1 683 ? -8.137 -0.006 -11.305 1.00 77.06 683 ARG A C 1
ATOM 5390 O O . ARG A 1 683 ? -8.968 0.554 -10.590 1.00 77.06 683 ARG A O 1
ATOM 5397 N N . TYR A 1 684 ? -6.825 0.228 -11.233 1.00 83.00 684 TYR A N 1
ATOM 5398 C CA . TYR A 1 684 ? -6.213 1.212 -10.333 1.00 83.00 684 TYR A CA 1
ATOM 5399 C C . TYR A 1 684 ? -6.817 2.617 -10.503 1.00 83.00 684 TYR A C 1
ATOM 5401 O O . TYR A 1 684 ? -7.245 3.234 -9.527 1.00 83.00 684 TYR A O 1
ATOM 5409 N N . GLU A 1 685 ? -6.930 3.102 -11.743 1.00 86.56 685 GLU A N 1
ATOM 5410 C CA . GLU A 1 685 ? -7.413 4.457 -12.044 1.00 86.56 685 GLU A CA 1
ATOM 5411 C C . GLU A 1 685 ? -8.875 4.694 -11.641 1.00 86.56 685 GLU A C 1
ATOM 5413 O O . GLU A 1 685 ? -9.299 5.842 -11.504 1.00 86.56 685 GLU A O 1
ATOM 5418 N N . ASP A 1 686 ? -9.650 3.626 -11.436 1.00 89.94 686 ASP A N 1
ATOM 5419 C CA . ASP A 1 686 ? -11.051 3.710 -11.030 1.00 89.94 686 ASP A CA 1
ATOM 5420 C C . ASP A 1 686 ? -11.244 3.826 -9.514 1.00 89.94 686 ASP A C 1
ATOM 5422 O O . ASP A 1 686 ? -12.384 3.879 -9.070 1.00 89.94 686 ASP A O 1
ATOM 5426 N N . GLY A 1 687 ? -10.170 3.899 -8.725 1.00 91.75 687 GLY A N 1
ATOM 5427 C CA . GLY A 1 687 ? -10.207 4.193 -7.286 1.00 91.75 687 GLY A CA 1
ATOM 5428 C C . GLY A 1 687 ? -9.208 5.280 -6.905 1.00 91.75 687 GLY A C 1
ATOM 5429 O O . GLY A 1 687 ? -8.490 5.146 -5.916 1.00 91.75 687 GLY A O 1
ATOM 5430 N N . LYS A 1 688 ? -9.127 6.328 -7.730 1.00 91.12 688 LYS A N 1
ATOM 5431 C CA . LYS A 1 688 ? -8.143 7.415 -7.663 1.00 91.12 688 LYS A CA 1
ATOM 5432 C C . LYS A 1 688 ? -8.788 8.748 -8.061 1.00 91.12 688 LYS A C 1
ATOM 5434 O O . LYS A 1 688 ? -9.787 8.734 -8.785 1.00 91.12 688 LYS A O 1
ATOM 5439 N N . TYR A 1 689 ? -8.236 9.889 -7.636 1.00 93.31 689 TYR A N 1
ATOM 5440 C CA . TYR A 1 689 ? -8.760 11.220 -7.989 1.00 93.31 689 TYR A CA 1
ATOM 5441 C C . TYR A 1 689 ? -10.275 11.334 -7.705 1.00 93.31 689 TYR A C 1
ATOM 5443 O O . TYR A 1 689 ? -10.756 10.876 -6.673 1.00 93.31 689 TYR A O 1
ATOM 5451 N N . LEU A 1 690 ? -11.052 11.854 -8.661 1.00 95.75 690 LEU A N 1
ATOM 5452 C CA . LEU A 1 690 ? -12.510 12.025 -8.604 1.00 95.75 690 LEU A CA 1
ATOM 5453 C C . LEU A 1 690 ? -13.308 10.709 -8.651 1.00 95.75 690 LEU A C 1
ATOM 5455 O O . LEU A 1 690 ? -14.536 10.720 -8.734 1.00 95.75 690 LEU A O 1
ATOM 5459 N N . LYS A 1 691 ? -12.622 9.563 -8.614 1.00 95.50 691 LYS A N 1
ATOM 5460 C CA . LYS A 1 691 ? -13.215 8.226 -8.510 1.00 95.50 691 LYS A CA 1
ATOM 5461 C C . LYS A 1 691 ? -12.870 7.528 -7.195 1.00 95.50 691 LYS A C 1
ATOM 5463 O O . LYS A 1 691 ? -13.245 6.372 -7.022 1.00 95.50 691 LYS A O 1
ATOM 5468 N N . LYS A 1 692 ? -12.179 8.196 -6.260 1.00 96.50 692 LYS A N 1
ATOM 5469 C CA . LYS A 1 692 ? -11.742 7.587 -4.991 1.00 96.50 692 LYS A CA 1
ATOM 5470 C C . LYS A 1 692 ? -12.889 6.934 -4.215 1.00 96.50 692 LYS A C 1
ATOM 5472 O O . LYS A 1 692 ? -12.682 5.902 -3.588 1.00 96.50 692 LYS A O 1
ATOM 5477 N N . ALA A 1 693 ? -14.110 7.458 -4.336 1.00 96.62 693 ALA A N 1
ATOM 5478 C CA . ALA A 1 693 ? -15.274 6.886 -3.670 1.00 96.62 693 ALA A CA 1
ATOM 5479 C C . ALA A 1 693 ? -15.589 5.435 -4.024 1.00 96.62 693 ALA A C 1
ATOM 5481 O O . ALA A 1 693 ? -16.110 4.696 -3.187 1.00 96.62 693 ALA A O 1
ATOM 5482 N N . ASN A 1 694 ? -15.193 4.987 -5.212 1.00 96.81 694 ASN A N 1
ATOM 5483 C CA . ASN A 1 694 ? -15.347 3.595 -5.603 1.00 96.81 694 ASN A CA 1
ATOM 5484 C C . ASN A 1 694 ? -14.622 2.636 -4.647 1.00 96.81 694 ASN A C 1
ATOM 5486 O O . ASN A 1 694 ? -15.103 1.529 -4.440 1.00 96.81 694 ASN A O 1
ATOM 5490 N N . THR A 1 695 ? -13.522 3.056 -4.014 1.00 97.25 695 THR A N 1
ATOM 5491 C CA . THR A 1 695 ? -12.727 2.229 -3.095 1.00 97.25 695 THR A CA 1
ATOM 5492 C C . THR A 1 695 ? -13.533 1.744 -1.883 1.00 97.25 695 THR A C 1
ATOM 5494 O O . THR A 1 695 ? -13.576 0.544 -1.615 1.00 97.25 695 THR A O 1
ATOM 5497 N N . TRP A 1 696 ? -14.204 2.638 -1.147 1.00 97.12 696 TRP A N 1
ATOM 5498 C CA . TRP A 1 696 ? -15.025 2.234 0.008 1.00 97.12 696 TRP A CA 1
ATOM 5499 C C . TRP A 1 696 ? -16.407 1.718 -0.394 1.00 97.12 696 TRP A C 1
ATOM 5501 O O . TRP A 1 696 ? -16.977 0.898 0.323 1.00 97.12 696 TRP A O 1
ATOM 5511 N N . ILE A 1 697 ? -16.937 2.113 -1.558 1.00 97.44 697 ILE A N 1
ATOM 5512 C CA . ILE A 1 697 ? -18.157 1.494 -2.100 1.00 97.44 697 ILE A CA 1
ATOM 5513 C C . ILE A 1 697 ? -17.904 0.015 -2.428 1.00 97.44 697 ILE A C 1
ATOM 5515 O O . ILE A 1 697 ? -18.712 -0.838 -2.065 1.00 97.44 697 ILE A O 1
ATOM 5519 N N . ASP A 1 698 ? -16.763 -0.307 -3.041 1.00 97.50 698 ASP A N 1
ATOM 5520 C CA . ASP A 1 698 ? -16.329 -1.686 -3.282 1.00 97.50 698 ASP A CA 1
ATOM 5521 C C . ASP A 1 698 ? -16.154 -2.462 -1.976 1.00 97.50 698 ASP A C 1
ATOM 5523 O O . ASP A 1 698 ? -16.526 -3.631 -1.889 1.00 97.50 698 ASP A O 1
ATOM 5527 N N . PHE A 1 699 ? -15.601 -1.820 -0.947 1.00 98.38 699 PHE A N 1
ATOM 5528 C CA . PHE A 1 699 ? -15.401 -2.446 0.357 1.00 98.38 699 PHE A CA 1
ATOM 5529 C C . PHE A 1 699 ? -16.731 -2.772 1.049 1.00 98.38 699 PHE A C 1
ATOM 5531 O O . PHE A 1 699 ? -16.929 -3.901 1.505 1.00 98.38 699 PHE A O 1
ATOM 5538 N N . ASN A 1 700 ? -17.678 -1.828 1.044 1.00 97.88 700 ASN A N 1
ATOM 5539 C CA . ASN A 1 700 ? -19.052 -2.046 1.503 1.00 97.88 700 ASN A CA 1
ATOM 5540 C C . ASN A 1 700 ? -19.744 -3.162 0.699 1.00 97.88 700 ASN A C 1
ATOM 5542 O O . ASN A 1 700 ? -20.412 -4.012 1.285 1.00 97.88 700 ASN A O 1
ATOM 5546 N N . ALA A 1 701 ? -19.543 -3.220 -0.623 1.00 97.69 701 ALA A N 1
ATOM 5547 C CA . ALA A 1 701 ? -20.088 -4.283 -1.470 1.00 97.69 701 ALA A CA 1
ATOM 5548 C C . ALA A 1 701 ? -19.499 -5.664 -1.130 1.00 97.69 701 ALA A C 1
ATOM 5550 O O . ALA A 1 701 ? -20.235 -6.648 -1.071 1.00 97.69 701 ALA A O 1
ATOM 5551 N N . CYS A 1 702 ? -18.194 -5.747 -0.847 1.00 98.12 702 CYS A N 1
ATOM 5552 C CA . CYS A 1 702 ? -17.557 -6.970 -0.355 1.00 98.12 702 CYS A CA 1
ATOM 5553 C C . CYS A 1 702 ? -18.147 -7.419 0.985 1.00 98.12 702 CYS A C 1
ATOM 5555 O O . CYS A 1 702 ? -18.472 -8.593 1.153 1.00 98.12 702 CYS A O 1
ATOM 5557 N N . ALA A 1 703 ? -18.312 -6.492 1.928 1.00 98.06 703 ALA A N 1
ATOM 5558 C CA . ALA A 1 703 ? -18.896 -6.772 3.233 1.00 98.06 703 ALA A CA 1
ATOM 5559 C C . ALA A 1 703 ? -20.351 -7.266 3.120 1.00 98.06 703 ALA A C 1
ATOM 5561 O O . ALA A 1 703 ? -20.695 -8.300 3.694 1.00 98.06 703 ALA A O 1
ATOM 5562 N N . GLN A 1 704 ? -21.174 -6.587 2.316 1.00 97.12 704 GLN A N 1
ATOM 5563 C CA . GLN A 1 704 ? -22.557 -6.981 2.041 1.00 97.12 704 GLN A CA 1
ATOM 5564 C C . GLN A 1 704 ? -22.638 -8.356 1.375 1.00 97.12 704 GLN A C 1
ATOM 5566 O O . GLN A 1 704 ? -23.410 -9.199 1.819 1.00 97.12 704 GLN A O 1
ATOM 5571 N N . PHE A 1 705 ? -21.786 -8.627 0.383 1.00 97.69 705 PHE A N 1
ATOM 5572 C CA . PHE A 1 705 ? -21.714 -9.935 -0.269 1.00 97.69 705 PHE A CA 1
ATOM 5573 C C . PHE A 1 705 ? -21.430 -11.067 0.728 1.00 97.69 705 PHE A C 1
ATOM 5575 O O . PHE A 1 705 ? -22.063 -12.118 0.666 1.00 97.69 705 PHE A O 1
ATOM 5582 N N . LEU A 1 706 ? -20.508 -10.864 1.677 1.00 97.38 706 LEU A N 1
ATOM 5583 C CA . LEU A 1 706 ? -20.205 -11.877 2.693 1.00 97.38 706 LEU A CA 1
ATOM 5584 C C . LEU A 1 706 ? -21.409 -12.157 3.606 1.00 97.38 706 LEU A C 1
ATOM 5586 O O . LEU A 1 706 ? -21.612 -13.310 3.992 1.00 97.38 706 LEU A O 1
ATOM 5590 N N . VAL A 1 707 ? -22.207 -11.139 3.936 1.00 96.62 707 VAL A N 1
ATOM 5591 C CA . VAL A 1 707 ? -23.448 -11.295 4.715 1.00 96.62 707 VAL A CA 1
ATOM 5592 C C . VAL A 1 707 ? -24.526 -12.010 3.892 1.00 96.62 707 VAL A C 1
ATOM 5594 O O . VAL A 1 707 ? -25.105 -12.990 4.363 1.00 96.62 707 VAL A O 1
ATOM 5597 N N . ASP A 1 708 ? -24.756 -11.577 2.653 1.00 96.00 708 ASP A N 1
ATOM 5598 C CA . ASP A 1 708 ? -25.804 -12.108 1.769 1.00 96.00 708 ASP A CA 1
ATOM 5599 C C . ASP A 1 708 ? -25.576 -13.588 1.426 1.00 96.00 708 ASP A C 1
ATOM 5601 O O . ASP A 1 708 ? -26.503 -14.401 1.482 1.00 96.00 708 ASP A O 1
ATOM 5605 N N . GLU A 1 709 ? -24.320 -13.968 1.171 1.00 96.00 709 GLU A N 1
ATOM 5606 C CA . GLU A 1 709 ? -23.908 -15.357 0.924 1.00 96.00 709 GLU A CA 1
ATOM 5607 C C . GLU A 1 709 ? -23.836 -16.205 2.205 1.00 96.00 709 GLU A C 1
ATOM 5609 O O . GLU A 1 709 ? -23.430 -17.371 2.169 1.00 96.00 709 GLU A O 1
ATOM 5614 N N . LYS A 1 710 ? -24.238 -15.645 3.355 1.00 96.12 710 LYS A N 1
ATOM 5615 C CA . LYS A 1 710 ? -24.234 -16.309 4.668 1.00 96.12 710 LYS A CA 1
ATOM 5616 C C . LYS A 1 710 ? -22.850 -16.832 5.053 1.00 96.12 710 LYS A C 1
ATOM 5618 O O . LYS A 1 710 ? -22.733 -17.881 5.685 1.00 96.12 710 LYS A O 1
ATOM 5623 N N . ILE A 1 711 ? -21.804 -16.111 4.656 1.00 95.88 711 ILE A N 1
ATOM 5624 C CA . ILE A 1 711 ? -20.421 -16.360 5.072 1.00 95.88 711 ILE A CA 1
ATOM 5625 C C . ILE A 1 711 ? -20.151 -15.609 6.375 1.00 95.88 711 ILE A C 1
ATOM 5627 O O . ILE A 1 711 ? -19.616 -16.196 7.315 1.00 95.88 711 ILE A O 1
ATOM 5631 N N . ALA A 1 712 ? -20.550 -14.338 6.433 1.00 97.38 712 ALA A N 1
ATOM 5632 C CA . ALA A 1 712 ? -20.484 -13.493 7.614 1.00 97.38 712 ALA A CA 1
ATOM 5633 C C . ALA A 1 712 ? -21.806 -13.532 8.384 1.00 97.38 712 ALA A C 1
ATOM 5635 O O . ALA A 1 712 ? -22.886 -13.435 7.803 1.00 97.38 712 ALA A O 1
ATOM 5636 N N . ASP A 1 713 ? -21.708 -13.638 9.704 1.00 96.06 713 ASP A N 1
ATOM 5637 C CA . ASP A 1 713 ? -22.797 -13.262 10.599 1.00 96.06 713 ASP A CA 1
ATOM 5638 C C . ASP A 1 713 ? -22.897 -11.728 10.623 1.00 96.06 713 ASP A C 1
ATOM 5640 O O . ASP A 1 713 ? -21.894 -11.074 10.932 1.00 96.06 713 ASP A O 1
ATOM 5644 N N . PRO A 1 714 ? -24.059 -11.132 10.292 1.00 92.56 714 PRO A N 1
ATOM 5645 C CA . PRO A 1 714 ? -24.210 -9.681 10.276 1.00 92.56 714 PRO A CA 1
ATOM 5646 C C . PRO A 1 714 ? -23.912 -9.043 11.640 1.00 92.56 714 PRO A C 1
ATOM 5648 O O . PRO A 1 714 ? -23.423 -7.920 11.687 1.00 92.56 714 PRO A O 1
ATOM 5651 N N . ASP A 1 715 ? -24.149 -9.733 12.760 1.00 96.00 715 ASP A N 1
ATOM 5652 C CA . ASP A 1 715 ? -23.822 -9.223 14.102 1.00 96.00 715 ASP A CA 1
ATOM 5653 C C . ASP A 1 715 ? -22.344 -9.429 14.480 1.00 96.00 715 ASP A C 1
ATOM 5655 O O . ASP A 1 715 ? -21.921 -9.032 15.565 1.00 96.00 715 ASP A O 1
ATOM 5659 N N . ARG A 1 716 ? -21.542 -10.067 13.616 1.00 97.62 716 ARG A N 1
ATOM 5660 C CA . ARG A 1 716 ? -20.156 -10.471 13.905 1.00 97.62 716 ARG A CA 1
ATOM 5661 C C . ARG A 1 716 ? -19.254 -10.264 12.687 1.00 97.62 716 ARG A C 1
ATOM 5663 O O . ARG A 1 716 ? -18.492 -11.151 12.301 1.00 97.62 716 ARG A O 1
ATOM 5670 N N . LEU A 1 717 ? -19.335 -9.075 12.097 1.00 98.25 717 LEU A N 1
ATOM 5671 C CA . LEU A 1 717 ? -18.467 -8.630 11.010 1.00 98.25 717 LEU A CA 1
ATOM 5672 C C . LEU A 1 717 ? -17.638 -7.426 11.461 1.00 98.25 717 LEU A C 1
ATOM 5674 O O . LEU A 1 717 ? -18.172 -6.341 11.669 1.00 98.25 717 LEU A O 1
ATOM 5678 N N . THR A 1 718 ? -16.330 -7.609 11.601 1.00 98.75 718 THR A N 1
ATOM 5679 C CA . THR A 1 718 ? -15.386 -6.528 11.933 1.00 98.75 718 THR A CA 1
ATOM 5680 C C . THR A 1 718 ? -14.559 -6.137 10.719 1.00 98.75 718 THR A C 1
ATOM 5682 O O . THR A 1 718 ? -14.355 -6.963 9.828 1.00 98.75 718 THR A O 1
ATOM 5685 N N . ILE A 1 719 ? -14.079 -4.894 10.693 1.00 98.69 719 ILE A N 1
ATOM 5686 C CA . ILE A 1 719 ? -13.262 -4.361 9.596 1.00 98.69 719 ILE A CA 1
ATOM 5687 C C . ILE A 1 719 ? -11.941 -3.773 10.091 1.00 98.69 719 ILE A C 1
ATOM 5689 O O . ILE A 1 719 ? -11.887 -3.218 11.188 1.00 98.69 719 ILE A O 1
ATOM 5693 N N . GLU A 1 720 ? -10.891 -3.869 9.283 1.00 98.56 720 GLU A N 1
ATOM 5694 C CA . GLU A 1 720 ? -9.590 -3.247 9.542 1.00 98.56 720 GLU A CA 1
ATOM 5695 C C . GLU A 1 720 ? -9.014 -2.600 8.277 1.00 98.56 720 GLU A C 1
ATOM 5697 O O . GLU A 1 720 ? -9.274 -3.032 7.155 1.00 98.56 720 GLU A O 1
ATOM 5702 N N . GLY A 1 721 ? -8.238 -1.536 8.474 1.00 98.00 721 GLY A N 1
ATOM 5703 C CA . GLY A 1 721 ? -7.388 -0.956 7.448 1.00 98.00 721 GLY A CA 1
ATOM 5704 C C . GLY A 1 721 ? -6.367 0.002 8.058 1.00 98.00 721 GLY A C 1
ATOM 5705 O O . GLY A 1 721 ? -6.632 0.681 9.056 1.00 98.00 721 GLY A O 1
ATOM 5706 N N . ARG A 1 722 ? -5.174 0.059 7.456 1.00 96.19 722 ARG A N 1
ATOM 5707 C CA . ARG A 1 722 ? -4.034 0.852 7.946 1.00 96.19 722 ARG A CA 1
ATOM 5708 C C . ARG A 1 722 ? -3.604 1.929 6.950 1.00 96.19 722 ARG A C 1
ATOM 5710 O O . ARG A 1 722 ? -3.593 1.660 5.754 1.00 96.19 722 ARG A O 1
ATOM 5717 N N . SER A 1 723 ? -3.160 3.104 7.407 1.00 95.81 723 SER A N 1
ATOM 5718 C CA . SER A 1 723 ? -2.671 4.199 6.545 1.00 95.81 723 SER A CA 1
ATOM 5719 C C . SER A 1 723 ? -3.788 4.696 5.613 1.00 95.81 723 SER A C 1
ATOM 5721 O O . SER A 1 723 ? -4.840 5.098 6.111 1.00 95.81 723 SER A O 1
ATOM 5723 N N . ALA A 1 724 ? -3.633 4.612 4.289 1.00 96.12 724 ALA A N 1
ATOM 5724 C CA . ALA A 1 724 ? -4.730 4.822 3.340 1.00 96.12 724 ALA A CA 1
ATOM 5725 C C . ALA A 1 724 ? -5.839 3.754 3.455 1.00 96.12 724 ALA A C 1
ATOM 5727 O O . ALA A 1 724 ? -7.000 4.034 3.180 1.00 96.12 724 ALA A O 1
ATOM 5728 N N . GLY A 1 725 ? -5.538 2.558 3.970 1.00 97.31 725 GLY A N 1
ATOM 5729 C CA . GLY A 1 725 ? -6.564 1.623 4.440 1.00 97.31 725 GLY A CA 1
ATOM 5730 C C . GLY A 1 725 ? -7.358 2.177 5.633 1.00 97.31 725 GLY A C 1
ATOM 5731 O O . GLY A 1 725 ? -8.535 1.887 5.792 1.00 97.31 725 GLY A O 1
ATOM 5732 N N . GLY A 1 726 ? -6.759 3.046 6.448 1.00 96.75 726 GLY A N 1
ATOM 5733 C CA . GLY A 1 726 ? -7.461 3.760 7.512 1.00 96.75 726 GLY A CA 1
ATOM 5734 C C . GLY A 1 726 ? -8.416 4.837 6.983 1.00 96.75 726 GLY A C 1
ATOM 5735 O O . GLY A 1 726 ? -9.506 4.991 7.532 1.00 96.75 726 GLY A O 1
ATOM 5736 N N . LEU A 1 727 ? -8.064 5.507 5.873 1.00 97.25 727 LEU A N 1
ATOM 5737 C CA . LEU A 1 727 ? -9.012 6.320 5.094 1.00 97.25 727 LEU A CA 1
ATOM 5738 C C . LEU A 1 727 ? -10.185 5.460 4.626 1.00 97.25 727 LEU A C 1
ATOM 5740 O O . LEU A 1 727 ? -11.338 5.839 4.819 1.00 97.25 727 LEU A O 1
ATOM 5744 N N . LEU A 1 728 ? -9.884 4.302 4.026 1.00 98.31 728 LEU A N 1
ATOM 5745 C CA . LEU A 1 728 ? -10.890 3.349 3.568 1.00 98.31 728 LEU A CA 1
ATOM 5746 C C . LEU A 1 728 ? -11.862 3.003 4.702 1.00 98.31 728 LEU A C 1
ATOM 5748 O O . LEU A 1 728 ? -13.067 3.104 4.489 1.00 98.31 728 LEU A O 1
ATOM 5752 N N . ILE A 1 729 ? -11.375 2.668 5.902 1.00 98.25 729 ILE A N 1
ATOM 5753 C CA . ILE A 1 729 ? -12.241 2.381 7.056 1.00 98.25 729 ILE A CA 1
ATOM 5754 C C . ILE A 1 729 ? -13.043 3.609 7.486 1.00 98.25 729 ILE A C 1
ATOM 5756 O O . ILE A 1 729 ? -14.257 3.504 7.654 1.00 98.25 729 ILE A O 1
ATOM 5760 N N . GLY A 1 730 ? -12.416 4.780 7.612 1.00 97.00 730 GLY A N 1
ATOM 5761 C CA . GLY A 1 730 ? -13.118 6.000 8.015 1.00 97.00 730 GLY A CA 1
ATOM 5762 C C . GLY A 1 730 ? -14.248 6.386 7.052 1.00 97.00 730 GLY A C 1
ATOM 5763 O O . GLY A 1 730 ? -15.370 6.665 7.479 1.00 97.00 730 GLY A O 1
ATOM 5764 N N . ALA A 1 731 ? -13.986 6.332 5.744 1.00 97.06 731 ALA A N 1
ATOM 5765 C CA . ALA A 1 731 ? -14.980 6.602 4.708 1.00 97.06 731 ALA A CA 1
ATOM 5766 C C . ALA A 1 731 ? -16.051 5.500 4.627 1.00 97.06 731 ALA A C 1
ATOM 5768 O O . ALA A 1 731 ? -17.234 5.802 4.451 1.00 97.06 731 ALA A O 1
ATOM 5769 N N . THR A 1 732 ? -15.662 4.234 4.821 1.00 96.69 732 THR A N 1
ATOM 5770 C CA . THR A 1 732 ? -16.579 3.085 4.915 1.00 96.69 732 THR A CA 1
ATOM 5771 C C . THR A 1 732 ? -17.572 3.285 6.050 1.00 96.69 732 THR A C 1
ATOM 5773 O O . THR A 1 732 ? -18.768 3.164 5.820 1.00 96.69 732 THR A O 1
ATOM 5776 N N . LEU A 1 733 ? -17.121 3.659 7.251 1.00 95.25 733 LEU A N 1
ATOM 5777 C CA . LEU A 1 733 ? -18.009 3.893 8.395 1.00 95.25 733 LEU A CA 1
ATOM 5778 C C . LEU A 1 733 ? -18.988 5.048 8.147 1.00 95.25 733 LEU A C 1
ATOM 5780 O O . LEU A 1 733 ? -20.166 4.929 8.471 1.00 95.25 733 LEU A O 1
ATOM 5784 N N . ASN A 1 734 ? -18.535 6.133 7.513 1.00 94.19 734 ASN A N 1
ATOM 5785 C CA . ASN A 1 734 ? -19.387 7.283 7.177 1.00 94.19 734 ASN A CA 1
ATOM 5786 C C . ASN A 1 734 ? -20.421 6.986 6.074 1.00 94.19 734 ASN A C 1
ATOM 5788 O O . ASN A 1 734 ? -21.385 7.739 5.908 1.00 94.19 734 ASN A O 1
ATOM 5792 N N . THR A 1 735 ? -20.209 5.922 5.296 1.00 92.44 735 THR A N 1
ATOM 5793 C CA . THR A 1 735 ? -21.060 5.515 4.165 1.00 92.44 735 THR A CA 1
ATOM 5794 C C . THR A 1 735 ? -21.633 4.107 4.331 1.00 92.44 735 THR A C 1
ATOM 5796 O O . THR A 1 735 ? -22.166 3.544 3.374 1.00 92.44 735 THR A O 1
ATOM 5799 N N . ALA A 1 736 ? -21.530 3.537 5.535 1.00 90.50 736 ALA A N 1
ATOM 5800 C CA . ALA A 1 736 ? -21.917 2.164 5.803 1.00 90.50 736 ALA A CA 1
ATOM 5801 C C . ALA A 1 736 ? -23.416 1.958 5.517 1.00 90.50 736 ALA A C 1
ATOM 5803 O O . ALA A 1 736 ? -24.229 2.847 5.816 1.00 90.50 736 ALA A O 1
ATOM 5804 N N 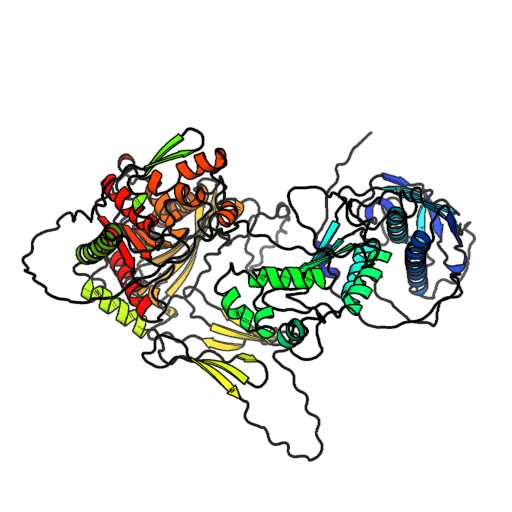. PRO A 1 737 ? -23.811 0.795 4.967 1.00 83.81 737 PRO A N 1
ATOM 5805 C CA . PRO A 1 737 ? -25.215 0.473 4.766 1.00 83.81 737 PRO A CA 1
ATOM 5806 C C . PRO A 1 737 ? -25.994 0.556 6.080 1.00 83.81 737 PRO A C 1
ATOM 5808 O O . PRO A 1 737 ? -25.504 0.164 7.134 1.00 83.81 737 PRO A O 1
ATOM 5811 N N . GLN A 1 738 ? -27.233 1.035 6.031 1.00 82.50 738 GLN A N 1
ATOM 5812 C CA . GLN A 1 738 ? -28.098 0.996 7.207 1.00 82.50 738 GLN A CA 1
ATOM 5813 C C . GLN A 1 738 ? -28.731 -0.381 7.342 1.00 82.50 738 GLN A C 1
ATOM 5815 O O . GLN A 1 738 ? -29.269 -0.925 6.374 1.00 82.50 738 GLN A O 1
ATOM 5820 N N . ARG A 1 739 ? -28.703 -0.938 8.554 1.00 85.81 739 ARG A N 1
ATOM 5821 C CA . ARG A 1 739 ? -29.414 -2.181 8.836 1.00 85.81 739 ARG A CA 1
ATOM 5822 C C . ARG A 1 739 ? -30.878 -1.899 9.180 1.00 85.81 739 ARG A C 1
ATOM 5824 O O . ARG A 1 739 ? -31.153 -0.953 9.919 1.00 85.81 739 ARG A O 1
ATOM 5831 N N . PRO A 1 740 ? -31.825 -2.746 8.733 1.00 85.81 740 PRO A N 1
ATOM 5832 C CA . PRO A 1 740 ? -33.240 -2.593 9.078 1.00 85.81 740 PRO A CA 1
ATOM 5833 C C . PRO A 1 740 ? -33.537 -2.660 10.583 1.00 85.81 740 PRO A C 1
ATOM 5835 O O . PRO A 1 740 ? -34.551 -2.134 11.028 1.00 85.81 740 PRO A O 1
ATOM 5838 N N . ASP A 1 741 ? -32.673 -3.312 11.363 1.00 88.62 741 ASP A N 1
ATOM 5839 C CA . ASP A 1 741 ? -32.803 -3.457 12.817 1.00 88.62 741 ASP A CA 1
ATOM 5840 C C . ASP A 1 741 ? -32.200 -2.286 13.615 1.00 88.62 741 ASP A C 1
ATOM 5842 O O . ASP A 1 741 ? -32.200 -2.318 14.844 1.00 88.62 741 ASP A O 1
ATOM 5846 N N . GLY A 1 742 ? -31.690 -1.254 12.933 1.00 87.44 742 GLY A N 1
ATOM 5847 C CA . GLY A 1 742 ? -31.115 -0.062 13.554 1.00 87.44 742 GLY A CA 1
ATOM 5848 C C . GLY A 1 742 ? -29.746 -0.276 14.206 1.00 87.44 742 GLY A C 1
ATOM 5849 O O . GLY A 1 742 ? -29.229 0.655 14.823 1.00 87.44 742 GLY A O 1
ATOM 5850 N N . LYS A 1 743 ? -29.141 -1.466 14.086 1.00 90.06 743 LYS A N 1
ATOM 5851 C CA . LYS A 1 743 ? -27.767 -1.713 14.542 1.00 90.06 743 LYS A CA 1
ATOM 5852 C C . LYS A 1 743 ? -26.746 -1.159 13.535 1.00 90.06 743 LYS A C 1
ATOM 5854 O O . LYS A 1 743 ? -27.053 -1.072 12.343 1.00 90.06 743 LYS A O 1
ATOM 5859 N N . PRO A 1 744 ? -25.510 -0.848 13.968 1.00 91.88 744 PRO A N 1
ATOM 5860 C CA . PRO A 1 744 ? -24.409 -0.605 13.040 1.00 91.88 744 PRO A CA 1
ATOM 5861 C C . PRO A 1 744 ? -24.199 -1.802 12.102 1.00 91.88 744 PRO A C 1
ATOM 5863 O O . PRO A 1 744 ? -24.343 -2.954 12.515 1.00 91.88 744 PRO A O 1
ATOM 5866 N N . PHE A 1 745 ? -23.839 -1.542 10.841 1.00 94.00 745 PHE A N 1
ATOM 5867 C CA . PHE A 1 745 ? -23.576 -2.604 9.861 1.00 94.00 745 PHE A CA 1
ATOM 5868 C C . PHE A 1 745 ? -22.420 -3.520 10.266 1.00 94.00 745 PHE A C 1
ATOM 5870 O O . PHE A 1 745 ? -22.495 -4.736 10.113 1.00 94.00 745 PHE A O 1
ATOM 5877 N N . TYR A 1 746 ? -21.371 -2.915 10.811 1.00 96.81 746 TYR A N 1
ATOM 5878 C CA . TYR A 1 746 ? -20.190 -3.597 11.314 1.00 96.81 746 TYR A CA 1
ATOM 5879 C C . TYR A 1 746 ? -20.288 -3.764 12.831 1.00 96.81 746 TYR A C 1
ATOM 5881 O O . TYR A 1 746 ? -20.807 -2.896 13.520 1.00 96.81 746 TYR A O 1
ATOM 5889 N N . ALA A 1 747 ? -19.752 -4.853 13.369 1.00 97.00 747 ALA A N 1
ATOM 5890 C CA . ALA A 1 747 ? -19.679 -5.107 14.807 1.00 97.00 747 ALA A CA 1
ATOM 5891 C C . ALA A 1 747 ? -18.534 -4.335 15.494 1.00 97.00 747 ALA A C 1
ATOM 5893 O O . ALA A 1 747 ? -18.576 -4.098 16.698 1.00 97.00 747 ALA A O 1
ATOM 5894 N N . GLY A 1 748 ? -17.512 -3.931 14.737 1.00 97.50 748 GLY A N 1
ATOM 5895 C CA . GLY A 1 748 ? -16.361 -3.173 15.229 1.00 97.50 748 GLY A CA 1
ATOM 5896 C C . GLY A 1 748 ? -15.388 -2.820 14.107 1.00 97.50 748 GLY A C 1
ATOM 5897 O O . GLY A 1 748 ? -15.362 -3.495 13.074 1.00 97.50 748 GLY A O 1
ATOM 5898 N N . ALA A 1 749 ? -14.588 -1.773 14.300 1.00 98.38 749 ALA A N 1
ATOM 5899 C CA . ALA A 1 749 ? -13.626 -1.303 13.306 1.00 98.38 749 ALA A CA 1
ATOM 5900 C C . ALA A 1 749 ? -12.257 -0.979 13.921 1.00 98.38 749 ALA A C 1
ATOM 5902 O O . ALA A 1 749 ? -12.181 -0.345 14.973 1.00 98.38 749 ALA A O 1
ATOM 5903 N N . VAL A 1 750 ? -11.182 -1.374 13.239 1.00 98.69 750 VAL A N 1
ATOM 5904 C CA . VAL A 1 750 ? -9.800 -1.006 13.574 1.00 98.69 750 VAL A CA 1
ATOM 5905 C C . VAL A 1 750 ? -9.256 -0.081 12.485 1.00 98.69 750 VAL A C 1
ATOM 5907 O O . VAL A 1 750 ? -9.142 -0.465 11.324 1.00 98.69 750 VAL A O 1
ATOM 5910 N N . ALA A 1 751 ? -8.919 1.152 12.853 1.00 98.06 751 ALA A N 1
ATOM 5911 C CA . ALA A 1 751 ? -8.326 2.144 11.962 1.00 98.06 751 ALA A CA 1
ATOM 5912 C C . ALA A 1 751 ? -6.865 2.378 12.377 1.00 98.06 751 ALA A C 1
ATOM 5914 O O . ALA A 1 751 ? -6.581 3.092 13.342 1.00 98.06 751 ALA A O 1
ATOM 5915 N N . GLY A 1 752 ? -5.924 1.744 11.675 1.00 97.00 752 GLY A N 1
ATOM 5916 C CA . GLY A 1 752 ? -4.501 1.779 12.019 1.00 97.00 752 GLY A CA 1
ATOM 5917 C C . GLY A 1 752 ? -3.764 2.960 11.385 1.00 97.00 752 GLY A C 1
ATOM 5918 O O . GLY A 1 752 ? -3.722 3.044 10.164 1.00 97.00 752 GLY A O 1
ATOM 5919 N N . VAL A 1 753 ? -3.146 3.850 12.171 1.00 96.12 753 VAL A N 1
ATOM 5920 C CA . VAL A 1 753 ? -2.472 5.083 11.679 1.00 96.12 753 VAL A CA 1
ATOM 5921 C C . VAL A 1 753 ? -3.239 5.766 10.528 1.00 96.12 753 VAL A C 1
ATOM 5923 O O . VAL A 1 753 ? -2.694 5.927 9.433 1.00 96.12 753 VAL A O 1
ATOM 5926 N N . PRO A 1 754 ? -4.546 6.041 10.703 1.00 97.62 754 PRO A N 1
ATOM 5927 C CA . PRO A 1 754 ? -5.434 6.296 9.579 1.00 97.62 754 PRO A CA 1
ATOM 5928 C C . PRO A 1 754 ? -5.243 7.704 8.997 1.00 97.62 754 PRO A C 1
ATOM 5930 O O . PRO A 1 754 ? -5.204 8.678 9.742 1.00 97.62 754 PRO A O 1
ATOM 5933 N N . PHE A 1 755 ? -5.157 7.798 7.666 1.00 96.31 755 PHE A N 1
ATOM 5934 C CA . PHE A 1 755 ? -5.165 9.063 6.919 1.00 96.31 755 PHE A CA 1
ATOM 5935 C C . PHE A 1 755 ? -6.612 9.553 6.779 1.00 96.31 755 PHE A C 1
ATOM 5937 O O . PHE A 1 755 ? -7.391 8.992 6.016 1.00 96.31 755 PHE A O 1
ATOM 5944 N N . VAL A 1 756 ? -7.034 10.517 7.590 1.00 96.50 756 VAL A N 1
ATOM 5945 C CA . VAL A 1 756 ? -8.465 10.815 7.828 1.00 96.50 756 VAL A CA 1
ATOM 5946 C C . VAL A 1 756 ? -8.801 12.295 7.770 1.00 96.50 756 VAL A C 1
ATOM 5948 O O . VAL A 1 756 ? -9.969 12.625 7.572 1.00 96.50 756 VAL A O 1
ATOM 5951 N N . ASP A 1 757 ? -7.808 13.177 7.882 1.00 94.88 757 ASP A N 1
ATOM 5952 C CA . ASP A 1 757 ? -7.949 14.622 7.669 1.00 94.88 757 ASP A CA 1
ATOM 5953 C C . ASP A 1 757 ? -7.384 15.004 6.296 1.00 94.88 757 ASP A C 1
ATOM 5955 O O . ASP A 1 757 ? -6.513 15.864 6.149 1.00 94.88 757 ASP A O 1
ATOM 5959 N N . VAL A 1 758 ? -7.891 14.303 5.276 1.00 93.88 758 VAL A N 1
ATOM 5960 C CA . VAL A 1 758 ? -7.370 14.315 3.902 1.00 93.88 758 VAL A CA 1
ATOM 5961 C C . VAL A 1 758 ? -7.259 15.738 3.374 1.00 93.88 758 VAL A C 1
ATOM 5963 O O . VAL A 1 758 ? -6.252 16.101 2.778 1.00 93.88 758 VAL A O 1
ATOM 5966 N N . LEU A 1 759 ? -8.279 16.562 3.621 1.00 92.94 759 LEU A N 1
ATOM 5967 C CA . LEU A 1 759 ? -8.326 17.916 3.091 1.00 92.94 759 LEU A CA 1
ATOM 5968 C C . LEU A 1 759 ? -7.276 18.827 3.738 1.00 92.94 759 LEU A C 1
ATOM 5970 O O . LEU A 1 759 ? -6.567 19.520 3.015 1.00 92.94 759 LEU A O 1
ATOM 5974 N N . THR A 1 760 ? -7.148 18.825 5.072 1.00 93.12 760 THR A N 1
ATOM 5975 C CA . THR A 1 760 ? -6.143 19.666 5.753 1.00 93.12 760 THR A CA 1
ATOM 5976 C C . THR A 1 760 ? -4.738 19.247 5.357 1.00 93.12 760 THR A C 1
ATOM 5978 O O . THR A 1 760 ? -3.919 20.102 5.033 1.00 93.12 760 THR A O 1
ATOM 5981 N N . THR A 1 761 ? -4.467 17.940 5.348 1.00 93.19 761 THR A N 1
ATOM 5982 C CA . THR A 1 761 ? -3.142 17.410 5.022 1.00 93.19 761 THR A CA 1
ATOM 5983 C C . THR A 1 761 ? -2.780 17.681 3.561 1.00 93.19 761 THR A C 1
ATOM 5985 O O . THR A 1 761 ? -1.676 18.145 3.290 1.00 93.19 761 THR A O 1
ATOM 5988 N N . MET A 1 762 ? -3.709 17.486 2.616 1.00 94.62 762 MET A N 1
ATOM 5989 C CA . MET A 1 762 ? -3.444 17.701 1.185 1.00 94.62 762 MET A CA 1
ATOM 5990 C C . MET A 1 762 ? -3.351 19.178 0.771 1.00 94.62 762 MET A C 1
ATOM 5992 O O . MET A 1 762 ? -2.833 19.464 -0.310 1.00 94.62 762 MET A O 1
ATOM 5996 N N . LEU A 1 763 ? -3.838 20.108 1.601 1.00 94.38 763 LEU A N 1
ATOM 5997 C CA . LEU A 1 763 ? -3.684 21.559 1.417 1.00 94.38 763 LEU A CA 1
ATOM 5998 C C . LEU A 1 763 ? -2.346 22.105 1.934 1.00 94.38 763 LEU A C 1
ATOM 6000 O O . LEU A 1 763 ? -2.024 23.261 1.661 1.00 94.38 763 LEU A O 1
ATOM 6004 N N . ASP A 1 764 ? -1.595 21.318 2.705 1.00 91.44 764 ASP A N 1
ATOM 6005 C CA . ASP A 1 764 ? -0.318 21.735 3.272 1.00 91.44 764 ASP A CA 1
ATOM 6006 C C . ASP A 1 764 ? 0.853 21.074 2.534 1.00 91.44 764 ASP A C 1
ATOM 6008 O O . ASP A 1 764 ? 1.225 19.925 2.790 1.00 91.44 764 ASP A O 1
ATOM 6012 N N . ASP A 1 765 ? 1.461 21.832 1.623 1.00 88.38 765 ASP A N 1
ATOM 6013 C CA . ASP A 1 765 ? 2.619 21.415 0.831 1.00 88.38 765 ASP A CA 1
ATOM 6014 C C . ASP A 1 765 ? 3.938 21.369 1.626 1.00 88.38 765 ASP A C 1
ATOM 6016 O O . ASP A 1 765 ? 4.963 20.928 1.098 1.00 88.38 765 ASP A O 1
ATOM 6020 N N . THR A 1 766 ? 3.929 21.761 2.906 1.00 84.69 766 THR A N 1
ATOM 6021 C CA . THR A 1 766 ? 5.088 21.643 3.804 1.00 84.69 766 THR A CA 1
ATOM 6022 C C . THR A 1 766 ? 5.241 20.241 4.393 1.00 84.69 766 THR A C 1
ATOM 6024 O O . THR A 1 766 ? 6.319 19.895 4.888 1.00 84.69 766 THR A O 1
ATOM 6027 N N . ILE A 1 767 ? 4.196 19.410 4.324 1.00 83.19 767 ILE A N 1
ATOM 6028 C CA . ILE A 1 767 ? 4.238 18.017 4.772 1.00 83.19 767 ILE A CA 1
ATOM 6029 C C . ILE A 1 767 ? 4.965 17.172 3.700 1.00 83.19 767 ILE A C 1
ATOM 6031 O O . ILE A 1 767 ? 4.549 17.181 2.541 1.00 83.19 767 ILE A O 1
ATOM 6035 N N . PRO A 1 768 ? 6.029 16.406 4.042 1.00 72.69 768 PRO A N 1
ATOM 6036 C CA . PRO A 1 768 ? 6.960 15.814 3.066 1.00 72.69 768 PRO A CA 1
ATOM 6037 C C . PRO A 1 768 ? 6.375 14.911 1.967 1.00 72.69 768 PRO A C 1
ATOM 6039 O O . PRO A 1 768 ? 7.058 14.686 0.969 1.00 72.69 768 PRO A O 1
ATOM 6042 N N . LEU A 1 769 ? 5.162 14.372 2.141 1.00 79.38 769 LEU A N 1
ATOM 6043 C CA . LEU A 1 769 ? 4.518 13.479 1.169 1.00 79.38 769 LEU A CA 1
ATOM 6044 C C . LEU A 1 769 ? 3.400 14.148 0.356 1.00 79.38 769 LEU A C 1
ATOM 6046 O O . LEU A 1 769 ? 3.123 13.689 -0.751 1.00 79.38 769 LEU A O 1
ATOM 6050 N N . THR A 1 770 ? 2.818 15.255 0.831 1.00 83.81 770 THR A N 1
ATOM 6051 C CA . THR A 1 770 ? 1.578 15.829 0.281 1.00 83.81 770 THR A CA 1
ATOM 6052 C C . THR A 1 770 ? 1.627 16.065 -1.227 1.00 83.81 770 THR A C 1
ATOM 6054 O O . THR A 1 770 ? 0.741 15.625 -1.956 1.00 83.81 770 THR A O 1
ATOM 6057 N N . VAL A 1 771 ? 2.683 16.716 -1.722 1.00 84.94 771 VAL A N 1
ATOM 6058 C CA . VAL A 1 771 ? 2.789 17.087 -3.144 1.00 84.94 771 VAL A CA 1
ATOM 6059 C C . VAL A 1 771 ? 2.855 15.860 -4.057 1.00 84.94 771 VAL A C 1
ATOM 6061 O O . VAL A 1 771 ? 2.298 15.875 -5.151 1.00 84.94 771 VAL A O 1
ATOM 6064 N N . VAL A 1 772 ? 3.519 14.789 -3.613 1.00 79.94 772 VAL A N 1
ATOM 6065 C CA . VAL A 1 772 ? 3.592 13.527 -4.368 1.00 79.94 772 VAL A CA 1
ATOM 6066 C C . VAL A 1 772 ? 2.252 12.800 -4.298 1.00 79.94 772 VAL A C 1
ATOM 6068 O O . VAL A 1 772 ? 1.792 12.224 -5.279 1.00 79.94 772 VAL A O 1
ATOM 6071 N N . GLU A 1 773 ? 1.580 12.870 -3.153 1.00 86.62 773 GLU A N 1
ATOM 6072 C CA . GLU A 1 773 ? 0.282 12.240 -2.939 1.00 86.62 773 GLU A CA 1
ATOM 6073 C C . GLU A 1 773 ? -0.870 12.925 -3.684 1.00 86.62 773 GLU A C 1
ATOM 6075 O O . GLU A 1 773 ? -1.893 12.280 -3.919 1.00 86.62 773 GLU A O 1
ATOM 6080 N N . TRP A 1 774 ? -0.706 14.160 -4.175 1.00 90.38 774 TRP A N 1
ATOM 6081 C CA . TRP A 1 774 ? -1.642 14.735 -5.151 1.00 90.38 774 TRP A CA 1
ATOM 6082 C C . TRP A 1 774 ? -1.774 13.874 -6.396 1.00 90.38 774 TRP A C 1
ATOM 6084 O O . TRP A 1 774 ? -2.829 13.892 -7.030 1.00 90.38 774 TRP A O 1
ATOM 6094 N N . GLU A 1 775 ? -0.744 13.098 -6.745 1.00 87.88 775 GLU A N 1
ATOM 6095 C CA . GLU A 1 775 ? -0.899 12.127 -7.806 1.00 87.88 775 GLU A CA 1
ATOM 6096 C C . GLU A 1 775 ? -1.956 11.103 -7.449 1.00 87.88 775 GLU A C 1
ATOM 6098 O O . GLU A 1 775 ? -2.668 10.763 -8.361 1.00 87.88 775 GLU A O 1
ATOM 6103 N N . GLU A 1 776 ? -2.121 10.640 -6.209 1.00 90.06 776 GLU A N 1
ATOM 6104 C CA . GLU A 1 776 ? -3.166 9.684 -5.800 1.00 90.06 776 GLU A CA 1
ATOM 6105 C C . GLU A 1 776 ? -4.536 10.354 -5.591 1.00 90.06 776 GLU A C 1
ATOM 6107 O O . GLU A 1 776 ? -5.567 9.872 -6.073 1.00 90.06 776 GLU A O 1
ATOM 6112 N N . TRP A 1 777 ? -4.559 11.468 -4.865 1.00 93.44 777 TRP A N 1
ATOM 6113 C CA . TRP A 1 777 ? -5.796 12.046 -4.332 1.00 93.44 777 TRP A CA 1
ATOM 6114 C C . TRP A 1 777 ? -6.356 13.183 -5.195 1.00 93.44 777 TRP A C 1
ATOM 6116 O O . TRP A 1 777 ? -7.564 13.419 -5.201 1.00 93.44 777 TRP A O 1
ATOM 6126 N N . GLY A 1 778 ? -5.499 13.861 -5.960 1.00 92.88 778 GLY A N 1
ATOM 6127 C CA . GLY A 1 778 ? -5.780 15.151 -6.592 1.00 92.88 778 GLY A CA 1
ATOM 6128 C C . GLY A 1 778 ? -5.209 16.324 -5.797 1.00 92.88 778 GLY A C 1
ATOM 6129 O O . GLY A 1 778 ? -4.816 16.174 -4.644 1.00 92.88 778 GLY A O 1
ATOM 6130 N N . ASN A 1 779 ? -5.151 17.503 -6.414 1.00 95.81 779 ASN A N 1
ATOM 6131 C CA . ASN A 1 779 ? -4.619 18.705 -5.776 1.00 95.81 779 ASN A CA 1
ATOM 6132 C C . ASN A 1 779 ? -5.768 19.593 -5.254 1.00 95.81 779 ASN A C 1
ATOM 6134 O O . ASN A 1 779 ? -6.417 20.250 -6.070 1.00 95.81 779 ASN A O 1
ATOM 6138 N N . PRO A 1 780 ? -6.026 19.688 -3.933 1.00 96.19 780 PRO A N 1
ATOM 6139 C CA . PRO A 1 780 ? -7.125 20.499 -3.396 1.00 96.19 780 PRO A CA 1
ATOM 6140 C C . PRO A 1 780 ? -6.900 22.017 -3.520 1.00 96.19 780 PRO A C 1
ATOM 6142 O O . PRO A 1 780 ? -7.813 22.801 -3.254 1.00 96.19 780 PRO A O 1
ATOM 6145 N N . HIS A 1 781 ? -5.733 22.478 -3.982 1.00 94.94 781 HIS A N 1
ATOM 6146 C CA . HIS A 1 781 ? -5.594 23.862 -4.450 1.00 94.94 781 HIS A CA 1
ATOM 6147 C C . HIS A 1 781 ? -6.371 24.126 -5.748 1.00 94.94 781 HIS A C 1
ATOM 6149 O O . HIS A 1 781 ? -6.518 25.279 -6.146 1.00 94.94 781 HIS A O 1
ATOM 6155 N N . GLU A 1 782 ? -6.920 23.094 -6.387 1.00 96.88 782 GLU A N 1
ATOM 6156 C CA . GLU A 1 782 ? -7.899 23.194 -7.464 1.00 96.88 782 GLU A CA 1
ATOM 6157 C C . GLU A 1 782 ? -9.295 22.863 -6.917 1.00 96.88 782 GLU A C 1
ATOM 6159 O O . GLU A 1 782 ? -9.492 21.869 -6.213 1.00 96.88 782 GLU A O 1
ATOM 6164 N N . LYS A 1 783 ? -10.284 23.706 -7.238 1.00 96.56 783 LYS A N 1
ATOM 6165 C CA . LYS A 1 783 ? -11.612 23.652 -6.607 1.00 96.56 783 LYS A CA 1
ATOM 6166 C C . LYS A 1 783 ? -12.326 22.309 -6.791 1.00 96.56 783 LYS A C 1
ATOM 6168 O O . LYS A 1 783 ? -12.997 21.848 -5.877 1.00 96.56 783 LYS A O 1
ATOM 6173 N N . GLU A 1 784 ? -12.174 21.679 -7.951 1.00 97.50 784 GLU A N 1
ATOM 6174 C CA . GLU A 1 784 ? -12.812 20.394 -8.252 1.00 97.50 784 GLU A CA 1
ATOM 6175 C C . GLU A 1 784 ? -12.350 19.285 -7.294 1.00 97.50 784 GLU A C 1
ATOM 6177 O O . GLU A 1 784 ? -13.176 18.596 -6.694 1.00 97.50 784 GLU A O 1
ATOM 6182 N N . TYR A 1 785 ? -11.037 19.160 -7.079 1.00 97.25 785 TYR A N 1
ATOM 6183 C CA . TYR A 1 785 ? -10.489 18.200 -6.121 1.00 97.25 785 TYR A CA 1
ATOM 6184 C C . TYR A 1 785 ? -10.786 18.599 -4.679 1.00 97.25 785 TYR A C 1
ATOM 6186 O O . TYR A 1 785 ? -11.055 17.721 -3.869 1.00 97.25 785 TYR A O 1
ATOM 6194 N N . TYR A 1 786 ? -10.799 19.895 -4.357 1.00 97.31 786 TYR A N 1
ATOM 6195 C CA . TYR A 1 786 ? -11.209 20.378 -3.037 1.00 97.31 786 TYR A CA 1
ATOM 6196 C C . TYR A 1 786 ? -12.631 19.931 -2.680 1.00 97.31 786 TYR A C 1
ATOM 6198 O O . TYR A 1 786 ? -12.840 19.294 -1.647 1.00 97.31 786 TYR A O 1
ATOM 6206 N N . ASP A 1 787 ? -13.602 20.235 -3.549 1.00 96.62 787 ASP A N 1
ATOM 6207 C CA . ASP A 1 787 ? -15.012 19.900 -3.341 1.00 96.62 787 ASP A CA 1
ATOM 6208 C C . ASP A 1 787 ? -15.182 18.376 -3.218 1.00 96.62 787 ASP A C 1
ATOM 6210 O O . ASP A 1 787 ? -15.897 17.888 -2.336 1.00 96.62 787 ASP A O 1
ATOM 6214 N N . TYR A 1 788 ? -14.479 17.616 -4.065 1.00 97.31 788 TYR A N 1
ATOM 6215 C CA . TYR A 1 788 ? -14.518 16.159 -4.044 1.00 97.31 788 TYR A CA 1
ATOM 6216 C C . TYR A 1 788 ? -13.892 15.574 -2.770 1.00 97.31 788 TYR A C 1
ATOM 6218 O O . TYR A 1 788 ? -14.538 14.773 -2.098 1.00 97.31 788 TYR A O 1
ATOM 6226 N N . MET A 1 789 ? -12.689 16.003 -2.377 1.00 96.56 789 MET A N 1
ATOM 6227 C CA . MET A 1 789 ? -12.033 15.569 -1.135 1.00 96.56 789 MET A CA 1
ATOM 6228 C C . MET A 1 789 ? -12.872 15.881 0.097 1.00 96.56 789 MET A C 1
ATOM 6230 O O . MET A 1 789 ? -13.071 15.015 0.950 1.00 96.56 789 MET A O 1
ATOM 6234 N N . LYS A 1 790 ? -13.426 17.095 0.170 1.00 95.31 790 LYS A N 1
ATOM 6235 C CA . LYS A 1 790 ? -14.317 17.503 1.259 1.00 95.31 790 LYS A CA 1
ATOM 6236 C C . LYS A 1 790 ? -15.527 16.575 1.376 1.00 95.31 790 LYS A C 1
ATOM 6238 O O . LYS A 1 790 ? -15.967 16.306 2.491 1.00 95.31 790 LYS A O 1
ATOM 6243 N N . SER A 1 791 ? -16.045 16.058 0.256 1.00 94.88 791 SER A N 1
ATOM 6244 C CA . SER A 1 791 ? -17.213 15.165 0.239 1.00 94.88 791 SER A CA 1
ATOM 6245 C C . SER A 1 791 ? -16.978 13.795 0.884 1.00 94.88 791 SER A C 1
ATOM 6247 O O . SER A 1 791 ? -17.952 13.148 1.265 1.00 94.88 791 SER A O 1
ATOM 6249 N N . TYR A 1 792 ? -15.721 13.354 1.034 1.00 95.12 792 TYR A N 1
ATOM 6250 C CA . TYR A 1 792 ? -15.406 12.029 1.580 1.00 95.12 792 TYR A CA 1
ATOM 6251 C C . TYR A 1 792 ? -14.442 12.016 2.766 1.00 95.12 792 TYR A C 1
ATOM 6253 O O . TYR A 1 792 ? -14.364 10.994 3.448 1.00 95.12 792 TYR A O 1
ATOM 6261 N N . SER A 1 793 ? -13.706 13.104 3.008 1.00 95.88 793 SER A N 1
ATOM 6262 C CA . SER A 1 793 ? -12.742 13.221 4.106 1.00 95.88 793 SER A CA 1
ATOM 6263 C C . SER A 1 793 ? -13.362 12.734 5.429 1.00 95.88 793 SER A C 1
ATOM 6265 O O . SER A 1 793 ? -14.373 13.295 5.869 1.00 95.88 793 SER A O 1
ATOM 6267 N N . PRO A 1 794 ? -12.826 11.667 6.060 1.00 96.25 794 PRO A N 1
ATOM 6268 C CA . PRO A 1 794 ? -13.501 11.010 7.173 1.00 96.25 794 PRO A CA 1
ATOM 6269 C C . PRO A 1 794 ? -13.822 11.919 8.353 1.00 96.25 794 PRO A C 1
ATOM 6271 O O . PRO A 1 794 ? -14.918 11.808 8.900 1.00 96.25 794 PRO A O 1
ATOM 6274 N N . VAL A 1 795 ? -12.917 12.832 8.724 1.00 95.00 795 VAL A N 1
ATOM 6275 C CA . VAL A 1 795 ? -13.154 13.800 9.814 1.00 95.00 795 VAL A CA 1
ATOM 6276 C C . VAL A 1 795 ? -14.249 14.817 9.468 1.00 95.00 795 VAL A C 1
ATOM 6278 O O . VAL A 1 795 ? -14.986 15.266 10.344 1.00 95.00 795 VAL A O 1
ATOM 6281 N N . ASP A 1 796 ? -14.408 15.160 8.193 1.00 93.06 796 ASP A N 1
ATOM 6282 C CA . ASP A 1 796 ? -15.395 16.148 7.751 1.00 93.06 796 ASP A CA 1
ATOM 6283 C C . ASP A 1 796 ? -16.796 15.538 7.598 1.00 93.06 796 ASP A C 1
ATOM 6285 O O . ASP A 1 796 ? -17.796 16.245 7.706 1.00 93.06 796 ASP A O 1
ATOM 6289 N N . GLN A 1 797 ? -16.875 14.223 7.372 1.00 94.19 797 GLN A N 1
ATOM 6290 C CA . GLN A 1 797 ? -18.109 13.516 7.015 1.00 94.19 797 GLN A CA 1
ATOM 6291 C C . GLN A 1 797 ? -18.748 12.709 8.156 1.00 94.19 797 GLN A C 1
ATOM 6293 O O . GLN A 1 797 ? -19.734 12.006 7.912 1.00 94.19 797 GLN A O 1
ATOM 6298 N N . VAL A 1 798 ? -18.225 12.808 9.386 1.00 92.50 798 VAL A N 1
ATOM 6299 C CA . VAL A 1 798 ? -18.848 12.176 10.560 1.00 92.50 798 VAL A CA 1
ATOM 6300 C C . VAL A 1 798 ? -20.234 12.776 10.804 1.00 92.50 798 VAL A C 1
ATOM 6302 O O . VAL A 1 798 ? -20.358 13.989 10.980 1.00 92.50 798 VAL A O 1
ATOM 6305 N N . ASP A 1 799 ? -21.265 11.927 10.823 1.00 87.19 799 ASP A N 1
ATOM 6306 C CA . ASP A 1 799 ? -22.655 12.341 11.039 1.00 87.19 799 ASP A CA 1
ATOM 6307 C C . ASP A 1 799 ? -23.495 11.205 11.643 1.00 87.19 799 ASP A C 1
ATOM 6309 O O . ASP A 1 799 ? -23.928 10.289 10.940 1.00 87.19 799 ASP A O 1
ATOM 6313 N N . PHE A 1 800 ? -23.783 11.277 12.944 1.00 81.00 800 PHE A N 1
ATOM 6314 C CA . PHE A 1 800 ? -24.579 10.259 13.645 1.00 81.00 800 PHE A CA 1
ATOM 6315 C C . PHE A 1 800 ? -26.037 10.185 13.190 1.00 81.00 800 PHE A C 1
ATOM 6317 O O . PHE A 1 800 ? -26.709 9.179 13.422 1.00 81.00 800 PHE A O 1
ATOM 6324 N N . ARG A 1 801 ? -26.553 11.226 12.523 1.00 79.81 801 ARG A N 1
ATOM 6325 C CA . ARG A 1 801 ? -27.922 11.219 11.984 1.00 79.81 801 ARG A CA 1
ATOM 6326 C C . ARG A 1 801 ? -28.062 10.214 10.846 1.00 79.81 801 ARG A C 1
ATOM 6328 O O . ARG A 1 801 ? -29.182 9.824 10.527 1.00 79.81 801 ARG A O 1
ATOM 6335 N N . LYS A 1 802 ? -26.944 9.798 10.238 1.00 79.19 802 LYS A N 1
ATOM 6336 C CA . LYS A 1 802 ? -26.920 8.754 9.211 1.00 79.19 802 LYS A CA 1
ATOM 6337 C C . LYS A 1 802 ? -27.037 7.352 9.801 1.00 79.19 802 LYS A C 1
ATOM 6339 O O . LYS A 1 802 ? -27.455 6.473 9.067 1.00 79.19 802 LYS A O 1
ATOM 6344 N N . GLY A 1 803 ? -26.721 7.153 11.083 1.00 79.94 803 GLY A N 1
ATOM 6345 C CA . GLY A 1 803 ? -26.804 5.871 11.784 1.00 79.94 803 GLY A CA 1
ATOM 6346 C C . GLY A 1 803 ? -25.769 5.757 12.912 1.00 79.94 803 GLY A C 1
ATOM 6347 O O . GLY A 1 803 ? -24.855 6.581 13.001 1.00 79.94 803 GLY A O 1
ATOM 6348 N N . PRO A 1 804 ? -25.892 4.751 13.794 1.00 86.06 804 PRO A N 1
ATOM 6349 C CA . PRO A 1 804 ? -24.934 4.545 14.873 1.00 86.06 804 PRO A CA 1
ATOM 6350 C C . PRO A 1 804 ? -23.589 4.027 14.343 1.00 86.06 804 PRO A C 1
ATOM 6352 O O . PRO A 1 804 ? -23.539 3.130 13.500 1.00 86.06 804 PRO A O 1
ATOM 6355 N N . TYR A 1 805 ? -22.492 4.550 14.894 1.00 91.50 805 TYR A N 1
ATOM 6356 C CA . TYR A 1 805 ? -21.151 4.017 14.654 1.00 91.50 805 TYR A CA 1
ATOM 6357 C C . TYR A 1 805 ? -20.906 2.772 15.519 1.00 91.50 805 TYR A C 1
ATOM 6359 O O . TYR A 1 805 ? -21.364 2.728 16.666 1.00 91.50 805 TYR A O 1
ATOM 6367 N N . PRO A 1 806 ? -20.173 1.766 15.010 1.00 94.50 806 PRO A N 1
ATOM 6368 C CA . PRO A 1 806 ? -19.737 0.644 15.828 1.00 94.50 806 PRO A CA 1
ATOM 6369 C C . PRO A 1 806 ? -18.639 1.076 16.811 1.00 94.50 806 PRO A C 1
ATOM 6371 O O . PRO A 1 806 ? -18.100 2.177 16.682 1.00 94.50 806 PRO A O 1
ATOM 6374 N N . PRO A 1 807 ? -18.241 0.213 17.759 1.00 95.94 807 PRO A N 1
ATOM 6375 C CA . PRO A 1 807 ? -16.982 0.384 18.468 1.00 95.94 807 PRO A CA 1
ATOM 6376 C C . PRO A 1 807 ? -15.812 0.572 17.493 1.00 95.94 807 PRO A C 1
ATOM 6378 O O . PRO A 1 807 ? -15.654 -0.214 16.554 1.00 95.94 807 PRO A O 1
ATOM 6381 N N . VAL A 1 808 ? -14.975 1.585 17.726 1.00 97.38 808 VAL A N 1
ATOM 6382 C CA . VAL A 1 808 ? -13.802 1.883 16.887 1.00 97.38 808 VAL A CA 1
ATOM 6383 C C . VAL A 1 808 ? -12.533 1.919 17.732 1.00 97.38 808 VAL A C 1
ATOM 6385 O O . VAL A 1 808 ? -12.464 2.656 18.716 1.00 97.38 808 VAL A O 1
ATOM 6388 N N . LEU A 1 809 ? -11.516 1.164 17.315 1.00 98.50 809 LEU A N 1
ATOM 6389 C CA . LEU A 1 809 ? -10.142 1.280 17.797 1.00 98.50 809 LEU A CA 1
ATOM 6390 C C . LEU A 1 809 ? -9.306 2.031 16.758 1.00 98.50 809 LEU A C 1
ATOM 6392 O O . LEU A 1 809 ? -9.027 1.528 15.672 1.00 98.50 809 LEU A O 1
ATOM 6396 N N . ILE A 1 810 ? -8.895 3.243 17.100 1.00 98.38 810 ILE A N 1
ATOM 6397 C CA . ILE A 1 810 ? -8.018 4.098 16.303 1.00 98.38 810 ILE A CA 1
ATOM 6398 C C . ILE A 1 810 ? -6.596 3.946 16.834 1.00 98.38 810 ILE A C 1
ATOM 6400 O O . ILE A 1 810 ? -6.386 3.990 18.044 1.00 98.38 810 ILE A O 1
ATOM 6404 N N . LYS A 1 811 ? -5.603 3.812 15.954 1.00 97.56 811 LYS A N 1
ATOM 6405 C CA . LYS A 1 811 ? -4.186 3.754 16.349 1.00 97.56 811 LYS A CA 1
ATOM 6406 C C . LYS A 1 811 ? -3.392 4.899 15.749 1.00 97.56 811 LYS A C 1
ATOM 6408 O O . LYS A 1 811 ? -3.622 5.264 14.602 1.00 97.56 811 LYS A O 1
ATOM 6413 N N . ALA A 1 812 ? -2.406 5.394 16.480 1.00 96.81 812 ALA A N 1
ATOM 6414 C CA . ALA A 1 812 ? -1.451 6.398 16.027 1.00 96.81 812 ALA A CA 1
ATOM 6415 C C . ALA A 1 812 ? -0.033 6.044 16.492 1.00 96.81 812 ALA A C 1
ATOM 6417 O O . ALA A 1 812 ? 0.140 5.392 17.521 1.00 96.81 812 ALA A O 1
ATOM 6418 N N . GLY A 1 813 ? 0.981 6.504 15.759 1.00 95.19 813 GLY A N 1
ATOM 6419 C CA . GLY A 1 813 ? 2.366 6.539 16.227 1.00 95.19 813 GLY A CA 1
ATOM 6420 C C . GLY A 1 813 ? 2.800 7.987 16.414 1.00 95.19 813 GLY A C 1
ATOM 6421 O O . GLY A 1 813 ? 2.705 8.775 15.476 1.00 95.19 813 GLY A O 1
ATOM 6422 N N . LEU A 1 814 ? 3.282 8.362 17.602 1.00 94.69 814 LEU A N 1
ATOM 6423 C CA . LEU A 1 814 ? 3.688 9.751 17.888 1.00 94.69 814 LEU A CA 1
ATOM 6424 C C . LEU A 1 814 ? 4.800 10.244 16.940 1.00 94.69 814 LEU A C 1
ATOM 6426 O O . LEU A 1 814 ? 4.897 11.431 16.605 1.00 94.69 814 LEU A O 1
ATOM 6430 N N . HIS A 1 815 ? 5.642 9.316 16.487 1.00 92.06 815 HIS A N 1
ATOM 6431 C CA . HIS A 1 815 ? 6.765 9.581 15.596 1.00 92.06 815 HIS A CA 1
ATOM 6432 C C . HIS A 1 815 ? 6.493 9.141 14.155 1.00 92.06 815 HIS A C 1
ATOM 6434 O O . HIS A 1 815 ? 7.441 8.940 13.399 1.00 92.06 815 HIS A O 1
ATOM 6440 N N . ASP A 1 816 ? 5.227 8.962 13.767 1.00 91.81 816 ASP A N 1
ATOM 6441 C CA . ASP A 1 816 ? 4.857 8.626 12.393 1.00 91.81 816 ASP A CA 1
ATOM 6442 C C . ASP A 1 816 ? 5.221 9.787 11.444 1.00 91.81 816 ASP A C 1
ATOM 6444 O O . ASP A 1 816 ? 4.700 10.895 11.604 1.00 91.81 816 ASP A O 1
ATOM 6448 N N . PRO A 1 817 ? 6.147 9.578 10.483 1.00 86.94 817 PRO A N 1
ATOM 6449 C CA . PRO A 1 817 ? 6.532 10.607 9.524 1.00 86.94 817 PRO A CA 1
ATOM 6450 C C . PRO A 1 817 ? 5.675 10.586 8.249 1.00 86.94 817 PRO A C 1
ATOM 6452 O O . PRO A 1 817 ? 5.928 11.386 7.353 1.00 86.94 817 PRO A O 1
ATOM 6455 N N . ARG A 1 818 ? 4.738 9.635 8.119 1.00 87.81 818 ARG A N 1
ATOM 6456 C CA . ARG A 1 818 ? 3.890 9.454 6.933 1.00 87.81 818 ARG A CA 1
ATOM 6457 C C . ARG A 1 818 ? 2.485 9.987 7.168 1.00 87.81 818 ARG A C 1
ATOM 6459 O O . ARG A 1 818 ? 2.029 10.808 6.388 1.00 87.81 818 ARG A O 1
ATOM 6466 N N . VAL A 1 819 ? 1.830 9.548 8.243 1.00 92.19 819 VAL A N 1
ATOM 6467 C CA . VAL A 1 819 ? 0.509 10.046 8.656 1.00 92.19 819 VAL A CA 1
ATOM 6468 C C . VAL A 1 819 ? 0.656 10.682 10.030 1.00 92.19 819 VAL A C 1
ATOM 6470 O O . VAL A 1 819 ? 0.978 10.003 11.002 1.00 92.19 819 VAL A O 1
ATOM 6473 N N . GLY A 1 820 ? 0.460 11.996 10.121 1.00 93.19 820 GLY A N 1
ATOM 6474 C CA . GLY A 1 820 ? 0.654 12.720 11.375 1.00 93.19 820 GLY A CA 1
ATOM 6475 C C . GLY A 1 820 ? -0.273 12.207 12.481 1.00 93.19 820 GLY A C 1
ATOM 6476 O O . GLY A 1 820 ? -1.470 12.035 12.264 1.00 93.19 820 GLY A O 1
ATOM 6477 N N . TYR A 1 821 ? 0.256 12.011 13.694 1.00 95.00 821 TYR A N 1
ATOM 6478 C CA . TYR A 1 821 ? -0.503 11.513 14.856 1.00 95.00 821 TYR A CA 1
ATOM 6479 C C . TYR A 1 821 ? -1.719 12.382 15.224 1.00 95.00 821 TYR A C 1
ATOM 6481 O O . TYR A 1 821 ? -2.624 11.918 15.920 1.00 95.00 821 TYR A O 1
ATOM 6489 N N . TRP A 1 822 ? -1.750 13.637 14.769 1.00 95.56 822 TRP A N 1
ATOM 6490 C CA . TRP A 1 822 ? -2.890 14.521 14.958 1.00 95.56 822 TRP A CA 1
ATOM 6491 C C . TRP A 1 822 ? -4.109 14.070 14.155 1.00 95.56 822 TRP A C 1
ATOM 6493 O O . TRP A 1 822 ? -5.208 14.251 14.658 1.00 95.56 822 TRP A O 1
ATOM 6503 N N . GLU A 1 823 ? -3.984 13.458 12.970 1.00 96.31 823 GLU A N 1
ATOM 6504 C CA . GLU A 1 823 ? -5.181 13.047 12.215 1.00 96.31 823 GLU A CA 1
ATOM 6505 C C . GLU A 1 823 ? -6.002 11.984 12.961 1.00 96.31 823 GLU A C 1
ATOM 6507 O O . GLU A 1 823 ? -7.201 12.200 13.167 1.00 96.31 823 GLU A O 1
ATOM 6512 N N . PRO A 1 824 ? -5.394 10.892 13.469 1.00 97.38 824 PRO A N 1
ATOM 6513 C CA . PRO A 1 824 ? -6.118 9.912 14.274 1.00 97.38 824 PRO A CA 1
ATOM 6514 C C . PRO A 1 824 ? -6.727 10.519 15.550 1.00 97.38 824 PRO A C 1
ATOM 6516 O O . PRO A 1 824 ? -7.855 10.178 15.909 1.00 97.38 824 PRO A O 1
ATOM 6519 N N . LEU A 1 825 ? -6.023 11.448 16.214 1.00 97.56 825 LEU A N 1
ATOM 6520 C CA . LEU A 1 825 ? -6.546 12.149 17.393 1.00 97.56 825 LEU A CA 1
ATOM 6521 C C . LEU A 1 825 ? -7.751 13.028 17.041 1.00 97.56 825 LEU A C 1
ATOM 6523 O O . LEU A 1 825 ? -8.788 12.932 17.695 1.00 97.56 825 LEU A O 1
ATOM 6527 N N . LYS A 1 826 ? -7.651 13.847 15.986 1.00 96.88 826 LYS A N 1
ATOM 6528 C CA . LYS A 1 826 ? -8.762 14.668 15.481 1.00 96.88 826 LYS A CA 1
ATOM 6529 C C . LYS A 1 826 ? -9.974 13.800 15.155 1.00 96.88 826 LYS A C 1
ATOM 6531 O O . LYS A 1 826 ? -11.094 14.155 15.514 1.00 96.88 826 LYS A O 1
ATOM 6536 N N . TYR A 1 827 ? -9.756 12.648 14.524 1.00 97.44 827 TYR A N 1
ATOM 6537 C CA . TYR A 1 827 ? -10.830 11.724 14.172 1.00 97.44 827 TYR A CA 1
ATOM 6538 C C . TYR A 1 827 ? -11.508 11.108 15.397 1.00 97.44 827 TYR A C 1
ATOM 6540 O O . TYR A 1 827 ? -12.738 11.087 15.459 1.00 97.44 827 TYR A O 1
ATOM 6548 N N . ALA A 1 828 ? -10.739 10.704 16.413 1.00 96.94 828 ALA A N 1
ATOM 6549 C CA . ALA A 1 828 ? -11.297 10.230 17.678 1.00 96.94 828 ALA A CA 1
ATOM 6550 C C . ALA A 1 828 ? -12.179 11.298 18.344 1.00 96.94 828 ALA A C 1
ATOM 6552 O O . ALA A 1 828 ? -13.308 11.016 18.751 1.00 96.94 828 ALA A O 1
ATOM 6553 N N . GLN A 1 829 ? -11.695 12.542 18.403 1.00 96.00 829 GLN A N 1
ATOM 6554 C CA . GLN A 1 829 ? -12.445 13.660 18.975 1.00 96.00 829 GLN A CA 1
ATOM 6555 C C . GLN A 1 829 ? -13.716 13.961 18.175 1.00 96.00 829 GLN A C 1
ATOM 6557 O O . GLN A 1 829 ? -14.791 14.104 18.756 1.00 96.00 829 GLN A O 1
ATOM 6562 N N . ARG A 1 830 ? -13.628 13.961 16.842 1.00 94.75 830 ARG A N 1
ATOM 6563 C CA . ARG A 1 830 ? -14.771 14.197 15.955 1.00 94.75 830 ARG A CA 1
ATOM 6564 C C . ARG A 1 830 ? -15.866 13.141 16.102 1.00 94.75 830 ARG A C 1
ATOM 6566 O O . ARG A 1 830 ? -17.032 13.507 16.212 1.00 94.75 830 ARG A O 1
ATOM 6573 N N . LEU A 1 831 ? -15.509 11.854 16.149 1.00 94.44 831 LEU A N 1
ATOM 6574 C CA . LEU A 1 831 ? -16.469 10.767 16.385 1.00 94.44 831 LEU A CA 1
ATOM 6575 C C . LEU A 1 831 ? -17.210 10.954 17.712 1.00 94.44 831 LEU A C 1
ATOM 6577 O O . LEU A 1 831 ? -18.431 10.818 17.774 1.00 94.44 831 LEU A O 1
ATOM 6581 N N . ARG A 1 832 ? -16.482 11.312 18.774 1.00 93.12 832 ARG A N 1
ATOM 6582 C CA . ARG A 1 832 ? -17.078 11.552 20.092 1.00 93.12 832 ARG A CA 1
ATOM 6583 C C . ARG A 1 832 ? -17.952 12.808 20.113 1.00 93.12 832 ARG A C 1
ATOM 6585 O O . ARG A 1 832 ? -18.945 12.834 20.839 1.00 93.12 832 ARG A O 1
ATOM 6592 N N . ASP A 1 833 ? -17.586 13.871 19.398 1.00 91.44 833 ASP A N 1
ATOM 6593 C CA . ASP A 1 833 ? -18.375 15.113 19.281 1.00 91.44 833 ASP A CA 1
ATOM 6594 C C . ASP A 1 833 ? -19.726 14.866 18.602 1.00 91.44 833 ASP A C 1
ATOM 6596 O O . ASP A 1 833 ? -20.729 15.450 19.005 1.00 91.44 833 ASP A O 1
ATOM 6600 N N . GLU A 1 834 ? -19.767 13.941 17.646 1.00 88.62 834 GLU A N 1
ATOM 6601 C CA . GLU A 1 834 ? -20.993 13.502 16.973 1.00 88.62 834 GLU A CA 1
ATOM 6602 C C . GLU A 1 834 ? -21.714 12.369 17.734 1.00 88.62 834 GLU A C 1
ATOM 6604 O O . GLU A 1 834 ? -22.709 11.841 17.264 1.00 88.62 834 GLU A O 1
ATOM 6609 N N . GLY A 1 835 ? -21.268 11.993 18.937 1.00 85.88 835 GLY A N 1
ATOM 6610 C CA . GLY A 1 835 ? -22.008 11.074 19.811 1.00 85.88 835 GLY A CA 1
ATOM 6611 C C . GLY A 1 835 ? -21.708 9.582 19.631 1.00 85.88 835 GLY A C 1
ATOM 6612 O O . GLY A 1 835 ? -22.452 8.754 20.162 1.00 85.88 835 GLY A O 1
ATOM 6613 N N . ALA A 1 836 ? -20.621 9.208 18.945 1.00 87.62 836 ALA A N 1
ATOM 6614 C CA . ALA A 1 836 ? -20.142 7.825 18.953 1.00 87.62 836 ALA A CA 1
ATOM 6615 C C . ALA A 1 836 ? -19.760 7.399 20.383 1.00 87.62 836 ALA A C 1
ATOM 6617 O O . ALA A 1 836 ? -18.987 8.077 21.064 1.00 87.62 836 ALA A O 1
ATOM 6618 N N . GLN A 1 837 ? -20.312 6.272 20.843 1.00 79.44 837 GLN A N 1
ATOM 6619 C CA . GLN A 1 837 ? -20.246 5.879 22.256 1.00 79.44 837 GLN A CA 1
ATOM 6620 C C . GLN A 1 837 ? -18.977 5.109 22.638 1.00 79.44 837 GLN A C 1
ATOM 6622 O O . GLN A 1 837 ? -18.565 5.157 23.794 1.00 79.44 837 GLN A O 1
ATOM 6627 N N . THR A 1 838 ? -18.346 4.404 21.695 1.00 89.50 838 THR A N 1
ATOM 6628 C CA . THR A 1 838 ? -17.184 3.544 21.975 1.00 89.50 838 THR A CA 1
ATOM 6629 C C . THR A 1 838 ? -16.064 3.845 20.987 1.00 89.50 838 THR A C 1
ATOM 6631 O O . THR A 1 838 ? -15.961 3.229 19.929 1.00 89.50 838 THR A O 1
ATOM 6634 N N . VAL A 1 839 ? -15.230 4.828 21.331 1.00 95.81 839 VAL A N 1
ATOM 6635 C CA . VAL A 1 839 ? -14.100 5.280 20.510 1.00 95.81 839 VAL A CA 1
ATOM 6636 C C . VAL A 1 839 ? -12.833 5.215 21.348 1.00 95.81 839 VAL A C 1
ATOM 6638 O O . VAL A 1 839 ? -12.643 6.034 22.247 1.00 95.81 839 VAL A O 1
ATOM 6641 N N . LEU A 1 840 ? -11.963 4.262 21.037 1.00 97.81 840 LEU A N 1
ATOM 6642 C CA . LEU A 1 840 ? -10.673 4.072 21.691 1.00 97.81 840 LEU A CA 1
ATOM 6643 C C . LEU A 1 840 ? -9.570 4.596 20.772 1.00 97.81 840 LEU A C 1
ATOM 6645 O O . LEU A 1 840 ? -9.562 4.272 19.588 1.00 97.81 840 LEU A O 1
ATOM 6649 N N . CYS A 1 841 ? -8.639 5.396 21.292 1.00 97.81 841 CYS A N 1
ATOM 6650 C CA . CYS A 1 841 ? -7.511 5.915 20.520 1.00 97.81 841 CYS A CA 1
ATOM 6651 C C . CYS A 1 841 ? -6.196 5.519 21.195 1.00 97.81 841 CYS A C 1
ATOM 6653 O O . CYS A 1 841 ? -5.870 6.001 22.273 1.00 97.81 841 CYS A O 1
ATOM 6655 N N . HIS A 1 842 ? -5.444 4.612 20.580 1.00 97.50 842 HIS A N 1
ATOM 6656 C CA . HIS A 1 842 ? -4.155 4.162 21.084 1.00 97.50 842 HIS A CA 1
ATOM 6657 C C . HIS A 1 842 ? -3.018 4.899 20.376 1.00 97.50 842 HIS A C 1
ATOM 6659 O O . HIS A 1 842 ? -2.776 4.687 19.186 1.00 97.50 842 HIS A O 1
ATOM 6665 N N . VAL A 1 843 ? -2.295 5.741 21.109 1.00 96.94 843 VAL A N 1
ATOM 6666 C CA . VAL A 1 843 ? -1.117 6.455 20.613 1.00 96.94 843 VAL A CA 1
ATOM 6667 C C . VAL A 1 843 ? 0.134 5.746 21.112 1.00 96.94 843 VAL A C 1
ATOM 6669 O O . VAL A 1 843 ? 0.534 5.895 22.270 1.00 96.94 843 VAL A O 1
ATOM 6672 N N . ASN A 1 844 ? 0.799 4.998 20.236 1.00 94.69 844 ASN A N 1
ATOM 6673 C CA . ASN A 1 844 ? 2.092 4.425 20.567 1.00 94.69 844 ASN A CA 1
ATOM 6674 C C . ASN A 1 844 ? 3.139 5.552 20.624 1.00 94.69 844 ASN A C 1
ATOM 6676 O O . ASN A 1 844 ? 3.519 6.143 19.609 1.00 94.69 844 ASN A O 1
ATOM 6680 N N . MET A 1 845 ? 3.591 5.853 21.842 1.00 93.69 845 MET A N 1
ATOM 6681 C CA . MET A 1 845 ? 4.475 6.985 22.136 1.00 93.69 845 MET A CA 1
ATOM 6682 C C . MET A 1 845 ? 5.905 6.792 21.616 1.00 93.69 845 MET A C 1
ATOM 6684 O O . MET A 1 845 ? 6.646 7.765 21.548 1.00 93.69 845 MET A O 1
ATOM 6688 N N . ASN A 1 846 ? 6.293 5.566 21.248 1.00 88.31 846 ASN A N 1
ATOM 6689 C CA . ASN A 1 846 ? 7.651 5.228 20.803 1.00 88.31 846 ASN A CA 1
ATOM 6690 C C . ASN A 1 846 ? 7.713 4.786 19.335 1.00 88.31 846 ASN A C 1
ATOM 6692 O O . ASN A 1 846 ? 8.804 4.561 18.807 1.00 88.31 846 ASN A O 1
ATOM 6696 N N . ALA A 1 847 ? 6.564 4.618 18.680 1.00 87.94 847 ALA A N 1
ATOM 6697 C CA . ALA A 1 847 ? 6.489 4.051 17.344 1.00 87.94 847 ALA A CA 1
ATOM 6698 C C . ALA A 1 847 ? 6.261 5.110 16.257 1.00 87.94 847 ALA A C 1
ATOM 6700 O O . ALA A 1 847 ? 5.785 6.223 16.506 1.00 87.94 847 ALA A O 1
ATOM 6701 N N . GLY A 1 848 ? 6.645 4.736 15.036 1.00 88.06 848 GLY A N 1
ATOM 6702 C CA . GLY A 1 848 ? 6.428 5.523 13.828 1.00 88.06 848 GLY A CA 1
ATOM 6703 C C . GLY A 1 848 ? 5.179 5.068 13.077 1.00 88.06 848 GLY A C 1
ATOM 6704 O O . GLY A 1 848 ? 4.163 4.731 13.674 1.00 88.06 848 GLY A O 1
ATOM 6705 N N . HIS A 1 849 ? 5.276 5.004 11.747 1.00 89.12 849 HIS A N 1
ATOM 6706 C CA . HIS A 1 849 ? 4.169 4.543 10.902 1.00 89.12 849 HIS A CA 1
ATOM 6707 C C . HIS A 1 849 ? 3.778 3.083 11.116 1.00 89.12 849 HIS A C 1
ATOM 6709 O O . HIS A 1 849 ? 2.648 2.674 10.851 1.00 89.12 849 HIS A O 1
ATOM 6715 N N . PHE A 1 850 ? 4.732 2.286 11.585 1.00 85.56 850 PHE A N 1
ATOM 6716 C CA . PHE A 1 850 ? 4.541 0.908 12.012 1.00 85.56 850 PHE A CA 1
ATOM 6717 C C . PHE A 1 850 ? 4.576 0.836 13.540 1.00 85.56 850 PHE A C 1
ATOM 6719 O O . PHE A 1 850 ? 4.816 1.842 14.195 1.00 85.56 850 PHE A O 1
ATOM 6726 N N . SER A 1 851 ? 4.330 -0.341 14.113 1.00 81.12 851 SER A N 1
ATOM 6727 C CA . SER A 1 851 ? 4.564 -0.562 15.546 1.00 81.12 851 SER A CA 1
ATOM 6728 C C . SER A 1 851 ? 6.061 -0.436 15.897 1.00 81.12 851 SER A C 1
ATOM 6730 O O . SER A 1 851 ? 6.896 -0.131 15.038 1.00 81.12 851 SER A O 1
ATOM 6732 N N . GLU A 1 852 ? 6.422 -0.686 17.154 1.00 80.44 852 GLU A N 1
ATOM 6733 C CA . GLU A 1 852 ? 7.819 -0.785 17.573 1.00 80.44 852 GLU A CA 1
ATOM 6734 C C . GLU A 1 852 ? 8.584 -1.802 16.703 1.00 80.44 852 GLU A C 1
ATOM 6736 O O . GLU A 1 852 ? 8.083 -2.870 16.355 1.00 80.44 852 GLU A O 1
ATOM 6741 N N . SER A 1 853 ? 9.825 -1.470 16.332 1.00 73.25 853 SER A N 1
ATOM 6742 C CA . SER A 1 853 ? 10.580 -2.228 15.318 1.00 73.25 853 SER A CA 1
ATOM 6743 C C . SER A 1 853 ? 11.057 -3.623 15.759 1.00 73.25 853 SER A C 1
ATOM 6745 O O . SER A 1 853 ? 11.598 -4.375 14.946 1.00 73.25 853 SER A O 1
ATOM 6747 N N . GLY A 1 854 ? 10.885 -3.974 17.037 1.00 79.12 854 GLY A N 1
ATOM 6748 C CA . GLY A 1 854 ? 11.252 -5.280 17.580 1.00 79.12 854 GLY A CA 1
ATOM 6749 C C . GLY A 1 854 ? 10.246 -6.372 17.204 1.00 79.12 854 GLY A C 1
ATOM 6750 O O . GLY A 1 854 ? 9.036 -6.181 17.324 1.00 79.12 854 GLY A O 1
ATOM 6751 N N . ARG A 1 855 ? 10.736 -7.556 16.803 1.00 80.44 855 ARG A N 1
ATOM 6752 C CA . ARG A 1 855 ? 9.887 -8.677 16.340 1.00 80.44 855 ARG A CA 1
ATOM 6753 C C . ARG A 1 855 ? 8.869 -9.190 17.367 1.00 80.44 855 ARG A C 1
ATOM 6755 O O . ARG A 1 855 ? 7.906 -9.840 16.974 1.00 80.44 855 ARG A O 1
ATOM 6762 N N . PHE A 1 856 ? 9.095 -8.952 18.659 1.00 87.25 856 PHE A N 1
ATOM 6763 C CA . PHE A 1 856 ? 8.157 -9.301 19.725 1.00 87.25 856 PHE A CA 1
ATOM 6764 C C . PHE A 1 856 ? 7.361 -8.096 20.216 1.00 87.25 856 PHE A C 1
ATOM 6766 O O . PHE A 1 856 ? 6.214 -8.272 20.606 1.00 87.25 856 PHE A O 1
ATOM 6773 N N . ASP A 1 857 ? 7.923 -6.886 20.195 1.00 84.69 857 ASP A N 1
ATOM 6774 C CA . ASP A 1 857 ? 7.206 -5.708 20.700 1.00 84.69 857 ASP A CA 1
ATOM 6775 C C . ASP A 1 857 ? 5.974 -5.392 19.844 1.00 84.69 857 ASP A C 1
ATOM 6777 O O . ASP A 1 857 ? 4.902 -5.146 20.394 1.00 84.69 857 ASP A O 1
ATOM 6781 N N . VAL A 1 858 ? 6.065 -5.592 18.524 1.00 88.19 858 VAL A N 1
ATOM 6782 C CA . VAL A 1 858 ? 4.909 -5.501 17.616 1.00 88.19 858 VAL A CA 1
ATOM 6783 C C . VAL A 1 858 ? 3.760 -6.446 17.982 1.00 88.19 858 VAL A C 1
ATOM 6785 O O . VAL A 1 858 ? 2.601 -6.150 17.703 1.00 88.19 858 VAL A O 1
ATOM 6788 N N . LEU A 1 859 ? 4.041 -7.582 18.631 1.00 93.88 859 LEU A N 1
ATOM 6789 C CA . LEU A 1 859 ? 3.003 -8.552 18.990 1.00 93.88 859 LEU A CA 1
ATOM 6790 C C . LEU A 1 859 ? 2.099 -8.048 20.117 1.00 93.88 859 LEU A C 1
ATOM 6792 O O . LEU A 1 859 ? 0.981 -8.536 20.234 1.00 93.88 859 LEU A O 1
ATOM 6796 N N . LYS A 1 860 ? 2.551 -7.084 20.931 1.00 93.00 860 LYS A N 1
ATOM 6797 C CA . LYS A 1 860 ? 1.713 -6.454 21.964 1.00 93.00 860 LYS A CA 1
ATOM 6798 C C . LYS A 1 860 ? 0.626 -5.596 21.320 1.00 93.00 860 LYS A C 1
ATOM 6800 O O . LYS A 1 860 ? -0.541 -5.716 21.678 1.00 93.00 860 LYS A O 1
ATOM 6805 N N . ASP A 1 861 ? 1.005 -4.823 20.305 1.00 92.50 861 ASP A N 1
ATOM 6806 C CA . ASP A 1 861 ? 0.076 -4.017 19.514 1.00 92.50 861 ASP A CA 1
ATOM 6807 C C . ASP A 1 861 ? -0.927 -4.902 18.764 1.00 92.50 861 ASP A C 1
ATOM 6809 O O . ASP A 1 861 ? -2.117 -4.610 18.774 1.00 92.50 861 ASP A O 1
ATOM 6813 N N . VAL A 1 862 ? -0.471 -6.008 18.164 1.00 95.56 862 VAL A N 1
ATOM 6814 C CA . VAL A 1 862 ? -1.364 -6.970 17.488 1.00 95.56 862 VAL A CA 1
ATOM 6815 C C . VAL A 1 862 ? -2.279 -7.685 18.490 1.00 95.56 862 VAL A C 1
ATOM 6817 O O . VAL A 1 862 ? -3.431 -7.969 18.178 1.00 95.56 862 VAL A O 1
ATOM 6820 N N . ALA A 1 863 ? -1.801 -7.972 19.704 1.00 97.56 863 ALA A N 1
ATOM 6821 C CA . ALA A 1 863 ? -2.620 -8.592 20.743 1.00 97.56 863 ALA A CA 1
ATOM 6822 C C . ALA A 1 863 ? -3.746 -7.664 21.216 1.00 97.56 863 ALA A C 1
ATOM 6824 O O . ALA A 1 863 ? -4.849 -8.147 21.468 1.00 97.56 863 ALA A O 1
ATOM 6825 N N . LEU A 1 864 ? -3.495 -6.352 21.300 1.00 97.50 864 LEU A N 1
ATOM 6826 C CA . LEU A 1 864 ? -4.535 -5.352 21.549 1.00 97.50 864 LEU A CA 1
ATOM 6827 C C . LEU A 1 864 ? -5.581 -5.354 20.425 1.00 97.50 864 LEU A C 1
ATOM 6829 O O . LEU A 1 864 ? -6.774 -5.445 20.715 1.00 97.50 864 LEU A O 1
ATOM 6833 N N . ASP A 1 865 ? -5.136 -5.330 19.167 1.00 97.7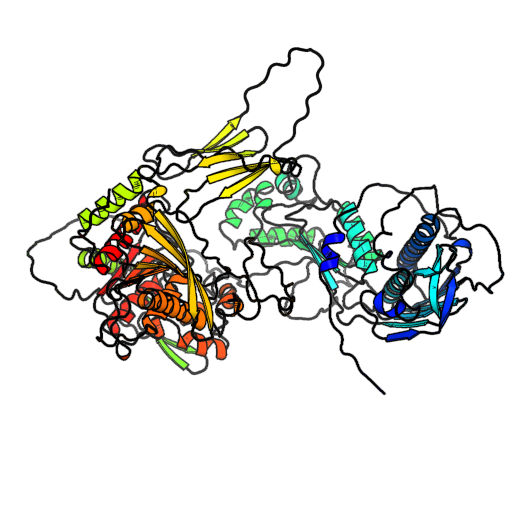5 865 ASP A N 1
ATOM 6834 C CA . ASP A 1 865 ? -6.022 -5.321 17.994 1.00 97.75 865 ASP A CA 1
ATOM 6835 C C . ASP A 1 865 ? -6.909 -6.573 17.982 1.00 97.75 865 ASP A C 1
ATOM 6837 O O . ASP A 1 865 ? -8.132 -6.488 17.878 1.00 97.75 865 ASP A O 1
ATOM 6841 N N . PHE A 1 866 ? -6.315 -7.749 18.192 1.00 98.50 866 PHE A N 1
ATOM 6842 C CA . PHE A 1 866 ? -7.043 -9.015 18.230 1.00 98.50 866 PHE A CA 1
ATOM 6843 C C . PHE A 1 866 ? -7.967 -9.138 19.437 1.00 98.50 866 PHE A C 1
ATOM 6845 O O . PHE A 1 866 ? -9.057 -9.686 19.294 1.00 98.50 866 PHE A O 1
ATOM 6852 N N . ALA A 1 867 ? -7.582 -8.632 20.610 1.00 98.50 867 ALA A N 1
ATOM 6853 C CA . ALA A 1 867 ? -8.469 -8.610 21.769 1.00 98.50 867 ALA A CA 1
ATOM 6854 C C . ALA A 1 867 ? -9.695 -7.724 21.508 1.00 98.50 867 ALA A C 1
ATOM 6856 O O . ALA A 1 867 ? -10.815 -8.128 21.818 1.00 98.50 867 ALA A O 1
ATOM 6857 N N . PHE A 1 868 ? -9.500 -6.560 20.880 1.00 98.56 868 PHE A N 1
ATOM 6858 C CA . PHE A 1 868 ? -10.593 -5.684 20.461 1.00 98.56 868 PHE A CA 1
ATOM 6859 C C . PHE A 1 868 ? -11.496 -6.360 19.422 1.00 98.56 868 PHE A C 1
ATOM 6861 O O . PHE A 1 868 ? -12.713 -6.390 19.599 1.00 98.56 868 PHE A O 1
ATOM 6868 N N . ILE A 1 869 ? -10.913 -6.972 18.386 1.00 98.62 869 ILE A N 1
ATOM 6869 C CA . ILE A 1 869 ? -11.652 -7.717 17.355 1.00 98.62 869 ILE A CA 1
ATOM 6870 C C . ILE A 1 869 ? -12.461 -8.853 17.989 1.00 98.62 869 ILE A C 1
ATOM 6872 O O . ILE A 1 869 ? -13.656 -8.974 17.735 1.00 98.62 869 ILE A O 1
ATOM 6876 N N . LEU A 1 870 ? -11.853 -9.672 18.851 1.00 98.62 870 LEU A N 1
ATOM 6877 C CA . LEU A 1 870 ? -12.549 -10.773 19.519 1.00 98.62 870 LEU A CA 1
ATOM 6878 C C . LEU A 1 870 ? -13.672 -10.265 20.423 1.00 98.62 870 LEU A C 1
ATOM 6880 O O . LEU A 1 870 ? -14.753 -10.844 20.395 1.00 98.62 870 LEU A O 1
ATOM 6884 N N . ARG A 1 871 ? -13.470 -9.175 21.169 1.00 97.69 871 ARG A N 1
ATOM 6885 C CA . ARG A 1 871 ? -14.531 -8.539 21.963 1.00 97.69 871 ARG A CA 1
ATOM 6886 C C . ARG A 1 871 ? -15.689 -8.065 21.086 1.00 97.69 871 ARG A C 1
ATOM 6888 O O . ARG A 1 871 ? -16.831 -8.422 21.361 1.00 97.69 871 ARG A O 1
ATOM 6895 N N . ALA A 1 872 ? -15.404 -7.343 20.003 1.00 97.25 872 ALA A N 1
ATOM 6896 C CA . ALA A 1 872 ? -16.418 -6.878 19.053 1.00 97.25 872 ALA A CA 1
ATOM 6897 C C . ALA A 1 872 ? -17.190 -8.042 18.402 1.00 97.25 872 ALA A C 1
ATOM 6899 O O . ALA A 1 872 ? -18.385 -7.938 18.150 1.00 97.25 872 ALA A O 1
ATOM 6900 N N . LEU A 1 873 ? -16.534 -9.186 18.189 1.00 97.94 873 LEU A N 1
ATOM 6901 C CA . LEU A 1 873 ? -17.153 -10.414 17.682 1.00 97.94 873 LEU A CA 1
ATOM 6902 C C . LEU A 1 873 ? -17.850 -11.261 18.768 1.00 97.94 873 LEU A C 1
ATOM 6904 O O . LEU A 1 873 ? -18.379 -12.332 18.447 1.00 97.94 873 LEU A O 1
ATOM 6908 N N . GLY A 1 874 ? -17.827 -10.857 20.044 1.00 96.88 874 GLY A N 1
ATOM 6909 C CA . GLY A 1 874 ? -18.362 -11.643 21.165 1.00 96.88 874 GLY A CA 1
ATOM 6910 C C . GLY A 1 874 ? -17.604 -12.957 21.418 1.00 96.88 874 GLY A C 1
ATOM 6911 O O . GLY A 1 874 ? -18.208 -13.982 21.724 1.00 96.88 874 GLY A O 1
ATOM 6912 N N . LEU A 1 875 ? -16.286 -12.957 21.211 1.00 96.94 875 LEU A N 1
ATOM 6913 C CA . LEU A 1 875 ? -15.364 -14.101 21.298 1.00 96.94 875 LEU A CA 1
ATOM 6914 C C . LEU A 1 875 ? -14.230 -13.897 22.316 1.00 96.94 875 LEU A C 1
ATOM 6916 O O . LEU A 1 875 ? -13.238 -14.618 22.281 1.00 96.94 875 LEU A O 1
ATOM 6920 N N . GLU A 1 876 ? -14.345 -12.941 23.233 1.00 93.31 876 GLU A N 1
ATOM 6921 C CA . GLU A 1 876 ? -13.302 -12.659 24.235 1.00 93.31 876 GLU A CA 1
ATOM 6922 C C . GLU A 1 876 ? -12.999 -13.848 25.168 1.00 93.31 876 GLU A C 1
ATOM 6924 O O . GLU A 1 876 ? -11.858 -14.034 25.580 1.00 93.31 876 GLU A O 1
ATOM 6929 N N . ASN A 1 877 ? -13.990 -14.713 25.408 1.00 92.62 877 ASN A N 1
ATOM 6930 C CA . ASN A 1 877 ? -13.844 -15.953 26.180 1.00 92.62 877 ASN A CA 1
ATOM 6931 C C . ASN A 1 877 ? -13.614 -17.194 25.296 1.00 92.62 877 ASN A C 1
ATOM 6933 O O . ASN A 1 877 ? -13.664 -18.324 25.783 1.00 92.62 877 ASN A O 1
ATOM 6937 N N . ALA A 1 878 ? -13.437 -17.016 23.981 1.00 93.44 878 ALA A N 1
ATOM 6938 C CA . ALA A 1 878 ? -13.256 -18.129 23.062 1.00 93.44 878 ALA A CA 1
ATOM 6939 C C . ALA A 1 878 ? -11.838 -18.698 23.159 1.00 93.44 878 ALA A C 1
ATOM 6941 O O . ALA A 1 878 ? -10.832 -17.989 23.051 1.00 93.44 878 ALA A O 1
ATOM 6942 N N . GLU A 1 879 ? -11.775 -20.015 23.296 1.00 93.75 879 GLU A N 1
ATOM 6943 C CA . GLU A 1 879 ? -10.531 -20.767 23.342 1.00 93.75 879 GLU A CA 1
ATOM 6944 C C . GLU A 1 879 ? -10.116 -21.255 21.944 1.00 93.75 879 GLU A C 1
ATOM 6946 O O . GLU A 1 879 ? -10.987 -21.557 21.119 1.00 93.75 879 GLU A O 1
ATOM 6951 N N . PRO A 1 880 ? -8.804 -21.350 21.651 1.00 91.88 880 PRO A N 1
ATOM 6952 C CA . PRO A 1 880 ? -8.318 -21.945 20.411 1.00 91.88 880 PRO A CA 1
ATOM 6953 C C . PRO A 1 880 ? -8.822 -23.383 20.245 1.00 91.88 880 PRO A C 1
ATOM 6955 O O . PRO A 1 880 ? -8.701 -24.214 21.146 1.00 91.88 880 PRO A O 1
ATOM 6958 N N . ARG A 1 881 ? -9.356 -23.701 19.067 1.00 88.25 881 ARG A N 1
ATOM 6959 C CA . ARG A 1 881 ? -9.753 -25.059 18.686 1.00 88.25 881 ARG A CA 1
ATOM 6960 C C . ARG A 1 881 ? -8.513 -25.918 18.448 1.00 88.25 881 ARG A C 1
ATOM 6962 O O . ARG A 1 881 ? -7.616 -25.519 17.702 1.00 88.25 881 ARG A O 1
ATOM 6969 N N . SER A 1 882 ? -8.504 -27.113 19.040 1.00 68.88 882 SER A N 1
ATOM 6970 C CA . SER A 1 882 ? -7.408 -28.087 18.931 1.00 68.88 882 SER A CA 1
ATOM 6971 C C . SER A 1 882 ? -7.086 -28.514 17.505 1.00 68.88 882 SER A C 1
ATOM 6973 O O . SER A 1 882 ? -7.966 -28.483 16.610 1.00 68.88 882 SER A O 1
#

Sequence (882 aa):
MSGTISPRLPDWRWLLLLVGLVASAVQAGPGDLSCGDVLPVARHADLHACATLNPGFPAVDVATSVLYPKARSVTLGHGHAHLLPRDLKVRILNASAADHQVLRTAVTDFCTRIVDACTSAPATAAASEAEETFALSMIEIFIHNEDEPLQHPLKEQYVLDVGMTHIRIEGQAVWGVHHALATLYQLIGRHNTRNLPAITGLPLRIEDSPEFGWRGLLVDTSRHFMPVPILKNLINLMATIHYNVLHLHLVDDQSFPVVVPEFPHLSEEGAWHNVHPNVYTPQDLEDLVNYAGNRSIRVVPEIDIPGHSASWTFGEPQLKSIQRAMGGATGYALRQRIIDAGWDVVREKKRTPIVWKDMRDSGMSVPKDVVLHVWKFWGSYKKPSDKHDGSHICAPVLAVMPAAGLEASTCIGPRADRRPHTITVHGDERVDFYYWLRDDKREDPDMIKLCKAENAHVEEGMAGTEDLREKLFKEMRGRIAEDDTSVPMRKGPYFYYTRFEKDKQYPIHCRRKLKLVPMQEEVYSLWLKRSEFDSPIIRYGYTSMTCPVSTFDVNLHDLKAGSVLKKMDPVHGYDASKYESRRLWAKSHDGVMVPISLVRRKDLPAGPNPVHLDGYGSYEISNDPWFSKNLLSLLDRGVVFALAHVRGGGDMGRMCKHCVGIPVPSDNSRKLTLRLDCNNAFRYEDGKYLKKANTWIDFNACAQFLVDEKIADPDRLTIEGRSAGGLLIGATLNTAPQRPDGKPFYAGAVAGVPFVDVLTTMLDDTIPLTVVEWEEWGNPHEKEYYDYMKSYSPVDQVDFRKGPYPPVLIKAGLHDPRVGYWEPLKYAQRLRDEGAQTVLCHVNMNAGHFSESGRFDVLKDVALDFAFILRALGLENAEPRS

Organism: Monosiga brevicollis (NCBI:txid81824)

InterPro domains:
  IPR001375 Peptidase S9, prolyl oligopeptidase, catalytic domain [PF00326] (684-874)
  IPR004106 Peptidase S9, N-terminal domain superfamily [SSF50993] (413-514)
  IPR015883 Beta-hexosaminidase, catalytic domain [PF00728] (212-320)
  IPR017853 Glycoside hydrolase superfamily [SSF51445] (212-380)
  IPR023302 Peptidase S9A, N-terminal domain [PF02897] (414-515)
  IPR025705 Beta-hexosaminidase [PR00738] (167-187)
  IPR025705 Beta-hexosaminidase [PR00738] (206-223)
  IPR025705 Beta-hexosaminidase [PR00738] (235-256)
  IPR025705 Beta-hexosaminidase [PR00738] (291-308)
  IPR029018 Beta-hexosaminidase-like, domain 2 [G3DSA:3.30.379.10] (67-202)
  IPR029018 Beta-hexosaminidase-like, domain 2 [SSF55545] (67-210)
  IPR029019 Beta-hexosaminidase, eukaryotic type, N-terminal [PF14845] (67-187)
  IPR029058 Alpha/Beta hydrolase fold [G3DSA:3.40.50.1820] (432-482)
  IPR029058 Alpha/Beta hydrolase fold [G3DSA:3.40.50.1820] (570-654)
  IPR029058 Alpha/Beta hydrolase fold [G3DSA:3.40.50.1820] (684-869)
  IPR029058 Alpha/Beta hydrolase fold [SSF53474] (579-852)
  IPR051543 Serine Peptidase S9A Subfamily [PTHR11757] (531-876)